Protein AF-0000000084383809 (afdb_homodimer)

pLDDT: mean 94.34, std 9.43, range [29.75, 98.94]

Sequence (1142 aa):
MSLTNEDWEEIRQDIPSVSDPFIAQYINGREALIAQEHKSRADASFRAAASPIARRAADIVARIRDEEKRTIWNAQAEEDLATSEGLAPFPGMMFTLAKQRLETTRLWRIVQKMPKGSLLHAHLDAMVDFDFLFDVLLNTPGMHFAADEPLSNEAAKSNSGVHFRFKKEENSQSSPWENSYVPGEFRLLAKTADEYPDGGRTGFLKWLKARCTITLTDSMEQHHGIDAVWRKFVSCFTVTSTIIHYEPIFRAFLKRLMASLLADGIYWIELRFTWPLNYCRDRQEEPEKDYNHMFQVMEEELALFKSDPANAAFWGFRTIWTTIRQLPTRDIIESMDNCITTKISWPHLIAGYDLVGQEDLGRPLRDLLPELFWFRKQCAQEGVNLPFFFHAGETLGDGDETDQNLFDAILLGTRRIGHGFSLYKHPLLIDMIKDKRILVESCPISNEVLRLCGSIMSHPLPALLSRGVPCALCNDDPAMLGQDTAGMSHDYWQALQGWENVGLLGLGSMAENSVRWSAFEDETPEQWTAGIKEASLGSGVKADRLKQWATEWEKFCLWIVEEFGEESGKAMSLTNEDWEEIRQDIPSVSDPFIAQYINGREALIAQEHKSRADASFRAAASPIARRAADIVARIRDEEKRTIWNAQAEEDLATSEGLAPFPGMMFTLAKQRLETTRLWRIVQKMPKGSLLHAHLDAMVDFDFLFDVLLNTPGMHFAADEPLSNEAAKSNSGVHFRFKKEENSQSSPWENSYVPGEFRLLAKTADEYPDGGRTGFLKWLKARCTITLTDSMEQHHGIDAVWRKFVSCFTVTSTIIHYEPIFRAFLKRLMASLLADGIYWIELRFTWPLNYCRDRQEEPEKDYNHMFQVMEEELALFKSDPANAAFWGFRTIWTTIRQLPTRDIIESMDNCITTKISWPHLIAGYDLVGQEDLGRPLRDLLPELFWFRKQCAQEGVNLPFFFHAGETLGDGDETDQNLFDAILLGTRRIGHGFSLYKHPLLIDMIKDKRILVESCPISNEVLRLCGSIMSHPLPALLSRGVPCALCNDDPAMLGQDTAGMSHDYWQALQGWENVGLLGLGSMAENSVRWSAFEDETPEQWTAGIKEASLGSGVKADRLKQWATEWEKFCLWIVEEFGEESGKA

Nearest PDB structures (foldseek):
  3lgg-assembly1_B  TM=9.044E-01  e=1.294E-34  Homo sapiens
  3ewd-assembly1_A  TM=8.077E-01  e=3.712E-15  Plasmodium vivax
  2pgr-assembly1_A  TM=7.894E-01  e=3.905E-15  Plasmodium vivax
  2amx-assembly1_B  TM=8.132E-01  e=9.670E-13  Plasmodium yoelii
  2amx-assembly1_A  TM=7.410E-01  e=3.700E-13  Plasmodium yoelii

Foldseek 3Di:
DDDDPVRCVVVVVVDDDCPDPVNVVVVVVVVVVVVVLQCQFQLNVLVVPDDPLLVLLLVLQLVQLVVCQVQQQDCVVVPVPCPPVVDGGHFFAACLVCVVSLCVGPLLVLQQLFQLEEFEFAALLQFAFVVVLVVLQLPDPQKWKFWQAQLQDDVCLQQTFMAIFGDPDFDWPDASNDRVTDHPGIGHPQVNQQVPPPPGVVVSSVSLLVQQACDPVNQVPLVVDLVVLLSSNVSNSSHSLRRCQELSSVLVSLLSRLVQAVSSNYQEYAYEYEDDGQHAYVPGGGRDDLCLVVVVSQVVSQVVQCVDPVSVSRLGYAYEYEYAQADDLVRLLVSLVSLLVVCVVPVQRYQAYEYDGDLVPGDAVVRCVVSLVVSVVVCVVSVHDHAYAYEAQLDPDQDDRRNCSLVVCVVSPHQEYEANQRVLNPPVSLVSCVVLVHEYEHAQLVSCSSNVDVGLQGGCVSSSSSNNHQYAYHNNRCNHSNVSHNYRSSVLSRCQNRPSSCTPSVSVSRSLSSLQSDRSHDDDSVRNSVSNVCQLVDDDPSVVSSVVSVVSNSVSSNCSCVVRVPVPVPD/DDDDPVRCVVVVVVDDDCPDPVNVVVVVVVVVVVVVLQCQFQLNVLVVPADPLLVLLLVLLLVQLVVCQVQQQDQVVPPDVCPPVNDGGHFQAACQVCVVSLCVGPLLVLQQLFQLEEFEFAALLQFAFVVVLVVLQLPDPQKWKFWQAQLQDDVCLQQTFMAIFGDPDFDWPDASNDRVTDHPGIGHPQVNQQVPPPPGVVVSSVSLLVQQACDPVNQVPLVVDLVVVLVSNVSNSSHSLRRCQELSSVLVSLLSLLVQAVSSNHQEYAYEYEDDGQHAYVPGGGRDDLCLVVVVSQVVSQVVQCVDPVSVSRLGYAYEYEYAQADDLVRLLVSLVSLLVVCVVPVQRYQAYEYDGDLVPGDAVVRCVVSLVVSVVVCVVSVHDHAYAYEAQLDPDQDDRRNCSLVVCVVSPHQEYEANQRVLNPPVSLVSCQVLVHEYEHAQLVSCSSNVDVGLQGGCVSSSSSNNHQYAYHNNRCNHSNVSHNYRSSVLSRCQNRPSSCTPSVSVSRSLSSLQSDRSHDDDSVRNSVSNVCALVDDDPSVVSSVVSVVSNSVSSNCSCVVRVPVPVPD

Organism: Colletotrichum higginsianum (strain IMI 349063) (NCBI:txid759273)

Radius of gyration: 31.91 Å; Cα contacts (8 Å, |Δi|>4): 2063; chains: 2; bounding box: 78×96×82 Å

Solvent-accessible surface area (backbone atoms only — not comparable to full-atom values): 58812 Å² total; per-residue (Å²): 74,85,70,48,73,68,56,42,59,59,48,58,70,64,42,55,52,76,82,35,64,70,49,41,51,48,52,51,52,50,52,50,51,54,54,56,44,47,63,44,23,46,37,34,67,52,56,73,65,49,48,72,56,46,50,50,22,32,52,50,51,51,51,50,51,55,51,41,50,66,57,65,31,28,52,82,56,22,74,70,51,24,67,78,79,66,50,57,54,42,82,52,47,38,59,86,78,35,47,76,61,50,68,71,37,69,62,36,58,51,40,38,64,33,62,42,32,24,39,72,41,34,35,57,87,26,26,60,29,56,69,61,51,50,52,52,51,68,68,39,85,48,35,20,34,26,31,66,47,42,36,58,45,68,68,36,62,72,65,53,57,49,43,43,42,59,42,94,67,65,74,42,92,48,55,56,61,32,78,79,20,61,58,64,38,32,29,49,31,65,59,54,30,52,61,31,87,70,64,20,47,64,31,35,52,52,52,51,48,54,52,39,30,61,43,69,68,64,61,62,48,61,83,58,44,46,68,53,48,48,53,54,52,54,49,12,50,58,42,43,53,34,56,49,35,31,39,69,49,33,53,54,47,51,54,52,42,54,51,46,26,41,67,36,24,30,29,33,38,37,34,30,45,69,53,84,68,68,36,16,52,77,97,37,73,63,50,51,59,72,53,60,65,59,52,48,50,52,53,50,52,51,52,56,53,50,66,37,73,90,35,59,75,48,73,51,64,31,26,28,46,25,36,54,42,64,54,56,69,68,60,50,50,38,51,50,51,42,47,53,55,43,33,72,78,40,57,83,45,44,54,23,35,32,45,41,74,64,45,82,83,27,55,34,56,77,77,41,42,36,62,52,52,36,49,52,51,51,30,58,75,69,70,51,82,65,50,40,45,30,56,22,15,68,49,60,45,70,61,41,69,42,33,43,20,42,59,45,40,59,74,72,55,34,56,31,32,34,39,35,57,33,44,70,42,35,63,58,57,50,53,49,31,51,74,68,63,34,36,30,38,30,29,62,59,50,40,28,68,53,55,69,25,74,21,60,35,55,46,57,61,61,29,35,30,36,67,33,38,52,42,21,70,24,39,41,36,21,28,26,67,65,66,59,34,54,40,45,41,68,47,52,38,44,47,44,72,43,30,68,69,41,36,57,56,33,49,48,35,20,18,51,40,25,42,56,70,52,70,92,60,94,62,54,75,66,52,46,53,47,48,50,73,40,30,61,76,45,88,48,72,61,10,52,50,44,49,55,47,52,53,47,44,52,51,44,24,49,47,44,39,69,74,57,47,73,68,66,78,79,112,74,83,69,48,72,68,58,41,58,59,50,57,71,64,42,54,52,77,82,36,65,72,50,42,50,48,52,52,51,50,52,50,49,55,54,56,45,48,64,44,23,45,37,33,66,52,56,72,64,50,49,72,56,45,49,51,23,32,52,50,51,51,50,50,51,55,50,42,49,66,57,65,32,29,50,82,63,27,70,68,59,23,65,81,79,65,51,56,55,40,83,51,47,40,59,86,77,35,48,74,62,50,69,71,37,70,61,36,58,51,41,39,64,34,60,43,31,26,41,72,41,35,34,56,87,26,25,59,30,56,71,61,51,52,53,51,52,68,68,41,85,49,37,20,33,26,29,66,45,42,35,57,45,70,67,37,63,73,67,52,57,49,44,41,43,58,41,96,66,66,74,41,92,50,54,54,60,32,77,78,20,62,58,65,38,32,29,48,32,66,58,54,30,52,61,30,87,68,64,20,47,64,31,35,50,54,52,49,50,54,53,39,31,59,43,70,69,65,59,63,47,60,82,61,44,46,68,52,48,48,53,53,52,54,50,15,50,58,41,43,54,34,54,50,34,30,41,70,50,34,55,55,47,52,54,52,43,55,51,47,26,42,68,35,25,31,30,33,37,35,34,30,46,69,53,84,65,69,35,16,52,76,96,37,74,63,50,52,58,72,51,57,66,60,54,48,52,50,54,50,52,52,51,55,51,49,67,37,73,89,34,60,76,47,74,51,63,30,26,30,47,25,37,54,42,64,54,56,69,69,60,50,50,37,51,49,50,42,48,54,55,43,32,71,76,39,55,82,45,43,54,23,36,33,46,41,72,63,47,82,85,27,54,34,53,76,76,40,44,37,63,52,53,36,49,53,51,50,30,58,74,70,71,51,83,65,50,38,44,29,56,22,15,68,45,60,47,71,61,41,69,41,33,43,19,44,58,45,40,59,74,71,55,33,54,31,30,35,40,35,57,32,44,69,43,33,63,58,57,50,53,49,32,52,75,69,64,33,36,30,40,31,29,63,58,50,40,26,69,52,55,69,27,73,20,63,35,54,46,57,62,60,30,36,29,35,67,33,38,50,40,22,70,24,40,42,36,23,28,26,67,63,66,60,34,56,42,47,40,68,44,52,37,43,47,44,71,46,30,68,68,40,36,58,58,34,50,49,35,20,19,50,40,25,42,56,71,52,69,89,61,93,61,55,75,66,52,47,54,48,47,50,72,40,31,63,75,44,88,50,70,60,11,53,51,44,49,53,48,52,52,46,44,52,52,44,24,48,48,46,39,70,73,57,49,73,66,65,79,77,112

InterPro domains:
  IPR001365 Adenosine deaminase domain [PF00962] (228-526)
  IPR006330 Adenosine/adenine deaminase [PTHR11409] (101-559)
  IPR032466 Metal-dependent hydrolase [SSF51556] (76-563)

Structure (mmCIF, N/CA/C/O backbone):
data_AF-0000000084383809-model_v1
#
loop_
_entity.id
_entity.type
_entity.pdbx_description
1 polymer 'adenosine deaminase'
#
loop_
_atom_site.group_PDB
_atom_site.id
_atom_site.type_symbol
_atom_site.label_atom_id
_atom_site.label_alt_id
_atom_site.label_comp_id
_atom_site.label_asym_id
_atom_site.label_entity_id
_atom_site.label_seq_id
_atom_site.pdbx_PDB_ins_code
_atom_site.Cartn_x
_atom_site.Cartn_y
_atom_site.Cartn_z
_atom_site.occupancy
_atom_site.B_iso_or_equiv
_atom_site.auth_seq_id
_atom_site.auth_comp_id
_atom_site.auth_asym_id
_atom_site.auth_atom_id
_atom_site.pdbx_PDB_model_num
ATOM 1 N N . MET A 1 1 ? 12.43 37.844 12.469 1 68.75 1 MET A N 1
ATOM 2 C CA . MET A 1 1 ? 13.305 38.844 11.906 1 68.75 1 MET A CA 1
ATOM 3 C C . MET A 1 1 ? 14.531 38.219 11.25 1 68.75 1 MET A C 1
ATOM 5 O O . MET A 1 1 ? 15.031 37.188 11.719 1 68.75 1 MET A O 1
ATOM 9 N N . SER A 1 2 ? 14.828 38.75 10.117 1 79 2 SER A N 1
ATOM 10 C CA . SER A 1 2 ? 16.016 38.25 9.438 1 79 2 SER A CA 1
ATOM 11 C C . SER A 1 2 ? 17.281 38.625 10.211 1 79 2 SER A C 1
ATOM 13 O O . SER A 1 2 ? 17.406 39.75 10.695 1 79 2 SER A O 1
ATOM 15 N N . LEU A 1 3 ? 18.047 37.656 10.414 1 83.69 3 LEU A N 1
ATOM 16 C CA . LEU A 1 3 ? 19.312 37.906 11.109 1 83.69 3 LEU A CA 1
ATOM 17 C C . LEU A 1 3 ? 20.25 38.75 10.25 1 83.69 3 LEU A C 1
ATOM 19 O O . LEU A 1 3 ? 20.344 38.562 9.039 1 83.69 3 LEU A O 1
ATOM 23 N N . THR A 1 4 ? 20.828 39.688 10.922 1 88.12 4 THR A N 1
ATOM 24 C CA . THR A 1 4 ? 21.906 40.406 10.227 1 88.12 4 THR A CA 1
ATOM 25 C C . THR A 1 4 ? 23.094 39.469 9.977 1 88.12 4 THR A C 1
ATOM 27 O O . THR A 1 4 ? 23.203 38.406 10.602 1 88.12 4 THR A O 1
ATOM 30 N N . ASN A 1 5 ? 23.891 39.844 9.047 1 90.88 5 ASN A N 1
ATOM 31 C CA . ASN A 1 5 ? 25.078 39.031 8.773 1 90.88 5 ASN A CA 1
ATOM 32 C C . ASN A 1 5 ? 25.984 38.938 10 1 90.88 5 ASN A C 1
ATOM 34 O O . ASN A 1 5 ? 26.609 37.906 10.227 1 90.88 5 ASN A O 1
ATOM 38 N N . GLU A 1 6 ? 26.016 40 10.758 1 90.69 6 GLU A N 1
ATOM 39 C CA . GLU A 1 6 ? 26.844 40 11.969 1 90.69 6 GLU A CA 1
ATOM 40 C C . GLU A 1 6 ? 26.266 39.062 13.016 1 90.69 6 GLU A C 1
ATOM 42 O O . GLU A 1 6 ? 27.016 38.281 13.625 1 90.69 6 GLU A O 1
ATOM 47 N N . ASP A 1 7 ? 25.031 39.125 13.234 1 91.38 7 ASP A N 1
ATOM 48 C CA . ASP A 1 7 ? 24.375 38.219 14.188 1 91.38 7 ASP A CA 1
ATOM 49 C C . ASP A 1 7 ? 24.5 36.75 13.758 1 91.38 7 ASP A C 1
ATOM 51 O O . ASP A 1 7 ? 24.703 35.875 14.602 1 91.38 7 ASP A O 1
ATOM 55 N N . TRP A 1 8 ? 24.406 36.531 12.469 1 92.94 8 TRP A N 1
ATOM 56 C CA . TRP A 1 8 ? 24.531 35.188 11.938 1 92.94 8 TRP A CA 1
ATOM 57 C C . TRP A 1 8 ? 25.922 34.625 12.195 1 92.94 8 TRP A C 1
ATOM 59 O O . TRP A 1 8 ? 26.047 33.438 12.57 1 92.94 8 TRP A O 1
ATOM 69 N N . GLU A 1 9 ? 26.875 35.438 11.938 1 93.31 9 GLU A N 1
ATOM 70 C CA . GLU A 1 9 ? 28.234 34.969 12.156 1 93.31 9 GLU A CA 1
ATOM 71 C C . GLU A 1 9 ? 28.453 34.562 13.617 1 93.31 9 GLU A C 1
ATOM 73 O O . GLU A 1 9 ? 29.188 33.625 13.906 1 93.31 9 GLU A O 1
ATOM 78 N N . GLU A 1 10 ? 27.844 35.281 14.492 1 92.62 10 GLU A N 1
ATOM 79 C CA . GLU A 1 10 ? 27.938 34.969 15.914 1 92.62 10 GLU A CA 1
ATOM 80 C C . GLU A 1 10 ? 27.219 33.656 16.219 1 92.62 10 GLU A C 1
ATOM 82 O O . GLU A 1 10 ? 27.75 32.781 16.938 1 92.62 10 GLU A O 1
ATOM 87 N N . ILE A 1 11 ? 26.062 33.5 15.703 1 93.5 11 ILE A N 1
ATOM 88 C CA . ILE A 1 11 ? 25.234 32.344 15.969 1 93.5 11 ILE A CA 1
ATOM 89 C C . ILE A 1 11 ? 25.859 31.109 15.328 1 93.5 11 ILE A C 1
ATOM 91 O O . ILE A 1 11 ? 25.828 30.016 15.898 1 93.5 11 ILE A O 1
ATOM 95 N N . ARG A 1 12 ? 26.375 31.266 14.156 1 94.19 12 ARG A N 1
ATOM 96 C CA . ARG A 1 12 ? 26.953 30.172 13.398 1 94.19 12 ARG A CA 1
ATOM 97 C C . ARG A 1 12 ? 28.031 29.469 14.203 1 94.19 12 ARG A C 1
ATOM 99 O O . ARG A 1 12 ? 28.188 28.234 14.102 1 94.19 12 ARG A O 1
ATOM 106 N N . GLN A 1 13 ? 28.672 30.25 15.031 1 93 13 GLN A N 1
ATOM 107 C CA . GLN A 1 13 ? 29.766 29.688 15.836 1 93 13 GLN A CA 1
ATOM 108 C C . GLN A 1 13 ? 29.219 28.828 16.969 1 93 13 GLN A C 1
ATOM 110 O O . GLN A 1 13 ? 29.922 27.953 17.484 1 93 13 GLN A O 1
ATOM 115 N N . ASP A 1 14 ? 28 29.078 17.297 1 93.81 14 ASP A N 1
ATOM 116 C CA . ASP A 1 14 ? 27.391 28.359 18.422 1 93.81 14 ASP A CA 1
ATOM 117 C C . ASP A 1 14 ? 26.672 27.094 17.938 1 93.81 14 ASP A C 1
ATOM 119 O O . ASP A 1 14 ? 26.219 26.281 18.734 1 93.81 14 ASP A O 1
ATOM 123 N N . ILE A 1 15 ? 26.547 26.859 16.703 1 95.88 15 ILE A N 1
ATOM 124 C CA . ILE A 1 15 ? 25.922 25.672 16.141 1 95.88 15 ILE A CA 1
ATOM 125 C C . ILE A 1 15 ? 26.891 24.5 16.234 1 95.88 15 ILE A C 1
ATOM 127 O O . ILE A 1 15 ? 28.016 24.578 15.742 1 95.88 15 ILE A O 1
ATOM 131 N N . PRO A 1 16 ? 26.453 23.469 16.844 1 95.44 16 PRO A N 1
ATOM 132 C CA . PRO A 1 16 ? 27.359 22.344 17 1 95.44 16 PRO A CA 1
ATOM 133 C C . PRO A 1 16 ? 27.797 21.75 15.656 1 95.44 16 PRO A C 1
ATOM 135 O O . PRO A 1 16 ? 27.062 21.859 14.664 1 95.44 16 PRO A O 1
ATOM 138 N N . SER A 1 17 ? 28.953 21.172 15.688 1 92.25 17 SER A N 1
ATOM 139 C CA . SER A 1 17 ? 29.469 20.438 14.539 1 92.25 17 SER A CA 1
ATOM 140 C C . SER A 1 17 ? 29.141 18.953 14.656 1 92.25 17 SER A C 1
ATOM 142 O O . SER A 1 17 ? 29 18.422 15.766 1 92.25 17 SER A O 1
ATOM 144 N N . VAL A 1 18 ? 29.109 18.281 13.539 1 89.88 18 VAL A N 1
ATOM 145 C CA . VAL A 1 18 ? 28.828 16.859 13.508 1 89.88 18 VAL A CA 1
ATOM 146 C C . VAL A 1 18 ? 29.938 16.078 14.211 1 89.88 18 VAL A C 1
ATOM 148 O O . VAL A 1 18 ? 29.734 14.969 14.695 1 89.88 18 VAL A O 1
ATOM 151 N N . SER A 1 19 ? 31.109 16.734 14.336 1 91.25 19 SER A N 1
ATOM 152 C CA . SER A 1 19 ? 32.281 16.078 14.945 1 91.25 19 SER A CA 1
ATOM 153 C C . SER A 1 19 ? 32.25 16.266 16.453 1 91.25 19 SER A C 1
ATOM 155 O O . SER A 1 19 ? 33.062 15.641 17.172 1 91.25 19 SER A O 1
ATOM 157 N N . ASP A 1 20 ? 31.297 17.078 16.922 1 95 20 ASP A N 1
ATOM 158 C CA . ASP A 1 20 ? 31.219 17.234 18.359 1 95 20 ASP A CA 1
ATOM 159 C C . ASP A 1 20 ? 30.891 15.922 19.062 1 95 20 ASP A C 1
ATOM 161 O O . ASP A 1 20 ? 30.078 15.141 18.562 1 95 20 ASP A O 1
ATOM 165 N N . PRO A 1 21 ? 31.438 15.688 20.219 1 94.38 21 PRO A N 1
ATOM 166 C CA . PRO A 1 21 ? 31.328 14.391 20.906 1 94.38 21 PRO A CA 1
ATOM 167 C C . PRO A 1 21 ? 29.875 14.008 21.188 1 94.38 21 PRO A C 1
ATOM 169 O O . PRO A 1 21 ? 29.5 12.844 21.062 1 94.38 21 PRO A O 1
ATOM 172 N N . PHE A 1 22 ? 29.156 14.906 21.688 1 94.06 22 PHE A N 1
ATOM 173 C CA . PHE A 1 22 ? 27.797 14.555 22.031 1 94.06 22 PHE A CA 1
ATOM 174 C C . PHE A 1 22 ? 26.984 14.195 20.781 1 94.06 22 PHE A C 1
ATOM 176 O O . PHE A 1 22 ? 26.094 13.359 20.844 1 94.06 22 PHE A O 1
ATOM 183 N N . ILE A 1 23 ? 27.203 14.797 19.688 1 95.88 23 ILE A N 1
ATOM 184 C CA . ILE A 1 23 ? 26.547 14.43 18.438 1 95.88 23 ILE A CA 1
ATOM 185 C C . ILE A 1 23 ? 27.062 13.07 17.969 1 95.88 23 ILE A C 1
ATOM 187 O O . ILE A 1 23 ? 26.281 12.242 17.484 1 95.88 23 ILE A O 1
ATOM 191 N N . ALA A 1 24 ? 28.312 12.898 18.062 1 95.38 24 ALA A N 1
ATOM 192 C CA . ALA A 1 24 ? 28.906 11.602 17.734 1 95.38 24 ALA A CA 1
ATOM 193 C C . ALA A 1 24 ? 28.266 10.492 18.562 1 95.38 24 ALA A C 1
ATOM 195 O O . ALA A 1 24 ? 28.016 9.398 18.062 1 95.38 24 ALA A O 1
ATOM 196 N N . GLN A 1 25 ? 28.125 10.766 19.859 1 96.5 25 GLN A N 1
ATOM 197 C CA . GLN A 1 25 ? 27.484 9.812 20.75 1 96.5 25 GLN A CA 1
ATOM 198 C C . GLN A 1 25 ? 26.047 9.516 20.297 1 96.5 25 GLN A C 1
ATOM 200 O O . GLN A 1 25 ? 25.609 8.367 20.328 1 96.5 25 GLN A O 1
ATOM 205 N N . TYR A 1 26 ? 25.344 10.555 19.938 1 97.25 26 TYR A N 1
ATOM 206 C CA . TYR A 1 26 ? 24 10.383 19.391 1 97.25 26 TYR A CA 1
ATOM 207 C C . TYR A 1 26 ? 24.016 9.469 18.172 1 97.25 26 TYR A C 1
ATOM 209 O O . TYR A 1 26 ? 23.219 8.539 18.078 1 97.25 26 TYR A O 1
ATOM 217 N N . ILE A 1 27 ? 24.875 9.703 17.25 1 97.12 27 ILE A N 1
ATOM 218 C CA . ILE A 1 27 ? 24.969 8.961 16 1 97.12 27 ILE A CA 1
ATOM 219 C C . ILE A 1 27 ? 25.297 7.5 16.281 1 97.12 27 ILE A C 1
ATOM 221 O O . ILE A 1 27 ? 24.719 6.594 15.68 1 97.12 27 ILE A O 1
ATOM 225 N N . ASN A 1 28 ? 26.219 7.281 17.203 1 96.88 28 ASN A N 1
ATOM 226 C CA . ASN A 1 28 ? 26.562 5.918 17.594 1 96.88 28 ASN A CA 1
ATOM 227 C C . ASN A 1 28 ? 25.375 5.18 18.188 1 96.88 28 ASN A C 1
ATOM 229 O O . ASN A 1 28 ? 25.156 4.004 17.906 1 96.88 28 ASN A O 1
ATOM 233 N N . GLY A 1 29 ? 24.688 5.859 19.109 1 97.44 29 GLY A N 1
ATOM 234 C CA . GLY A 1 29 ? 23.5 5.27 19.688 1 97.44 29 GLY A CA 1
ATOM 235 C C . GLY A 1 29 ? 22.422 4.961 18.656 1 97.44 29 GLY A C 1
ATOM 236 O O . GLY A 1 29 ? 21.766 3.922 18.734 1 97.44 29 GLY A O 1
ATOM 237 N N . ARG A 1 30 ? 22.25 5.879 17.766 1 97.69 30 ARG A N 1
ATOM 238 C CA . ARG A 1 30 ? 21.328 5.719 16.656 1 97.69 30 ARG A CA 1
ATOM 239 C C . ARG A 1 30 ? 21.672 4.492 15.82 1 97.69 30 ARG A C 1
ATOM 241 O O . ARG A 1 30 ? 20.797 3.686 15.492 1 97.69 30 ARG A O 1
ATOM 248 N N . GLU A 1 31 ? 22.875 4.352 15.414 1 97.69 31 GLU A N 1
ATOM 249 C CA . GLU A 1 31 ? 23.328 3.215 14.617 1 97.69 31 GLU A CA 1
ATOM 250 C C . GLU A 1 31 ? 23.172 1.903 15.383 1 97.69 31 GLU A C 1
ATOM 252 O O . GLU A 1 31 ? 22.828 0.877 14.789 1 97.69 31 GLU A O 1
ATOM 257 N N . ALA A 1 32 ? 23.438 1.934 16.641 1 98.25 32 ALA A N 1
ATOM 258 C CA . ALA A 1 32 ? 23.25 0.748 17.469 1 98.25 32 ALA A CA 1
ATOM 259 C C . ALA A 1 32 ? 21.797 0.325 17.516 1 98.25 32 ALA A C 1
ATOM 261 O O . ALA A 1 32 ? 21.484 -0.869 17.531 1 98.25 32 ALA A O 1
ATOM 262 N N . LEU A 1 33 ? 20.922 1.256 17.594 1 98.38 33 LEU A N 1
ATOM 263 C CA . LEU A 1 33 ? 19.5 0.977 17.609 1 98.38 33 LEU A CA 1
ATOM 264 C C . LEU A 1 33 ? 19.047 0.348 16.297 1 98.38 33 LEU A C 1
ATOM 266 O O . LEU A 1 33 ? 18.25 -0.596 16.297 1 98.38 33 LEU A O 1
ATOM 270 N N . ILE A 1 34 ? 19.484 0.901 15.219 1 98.12 34 ILE A N 1
ATOM 271 C CA . ILE A 1 34 ? 19.172 0.359 13.898 1 98.12 34 ILE A CA 1
ATOM 272 C C . ILE A 1 34 ? 19.672 -1.078 13.805 1 98.12 34 ILE A C 1
ATOM 274 O O . ILE A 1 34 ? 18.953 -1.965 13.336 1 98.12 34 ILE A O 1
ATOM 278 N N . ALA A 1 35 ? 20.906 -1.271 14.242 1 97.56 35 ALA A N 1
ATOM 279 C CA . ALA A 1 35 ? 21.484 -2.609 14.227 1 97.56 35 ALA A CA 1
ATOM 280 C C . ALA A 1 35 ? 20.672 -3.572 15.086 1 97.56 35 ALA A C 1
ATOM 282 O O . ALA A 1 35 ? 20.516 -4.742 14.727 1 97.56 35 ALA A O 1
ATOM 283 N N . GLN A 1 36 ? 20.25 -3.084 16.203 1 98.25 36 GLN A N 1
ATOM 284 C CA . GLN A 1 36 ? 19.438 -3.904 17.094 1 98.25 36 GLN A CA 1
ATOM 285 C C . GLN A 1 36 ? 18.156 -4.344 16.391 1 98.25 36 GLN A C 1
ATOM 287 O O . GLN A 1 36 ? 17.75 -5.504 16.5 1 98.25 36 GLN A O 1
ATOM 292 N N . GLU A 1 37 ? 17.484 -3.463 15.711 1 97.75 37 GLU A N 1
ATOM 293 C CA . GLU A 1 37 ? 16.266 -3.818 14.992 1 97.75 37 GLU A CA 1
ATOM 294 C C . GLU A 1 37 ? 16.531 -4.887 13.938 1 97.75 37 GLU A C 1
ATOM 296 O O . GLU A 1 37 ? 15.719 -5.793 13.742 1 97.75 37 GLU A O 1
ATOM 301 N N . HIS A 1 38 ? 17.656 -4.793 13.266 1 97.5 38 HIS A N 1
ATOM 302 C CA . HIS A 1 38 ? 17.984 -5.695 12.164 1 97.5 38 HIS A CA 1
ATOM 303 C C . HIS A 1 38 ? 18.188 -7.121 12.664 1 97.5 38 HIS A C 1
ATOM 305 O O . HIS A 1 38 ? 18.125 -8.07 11.883 1 97.5 38 HIS A O 1
ATOM 311 N N . LYS A 1 39 ? 18.391 -7.344 13.945 1 97.75 39 LYS A N 1
ATOM 312 C CA . LYS A 1 39 ? 18.609 -8.672 14.5 1 97.75 39 LYS A CA 1
ATOM 313 C C . LYS A 1 39 ? 17.344 -9.523 14.398 1 97.75 39 LYS A C 1
ATOM 315 O O . LYS A 1 39 ? 17.422 -10.758 14.438 1 97.75 39 LYS A O 1
ATOM 320 N N . SER A 1 40 ? 16.219 -8.906 14.25 1 97 40 SER A N 1
ATOM 321 C CA . SER A 1 40 ? 14.969 -9.641 14.219 1 97 40 SER A CA 1
ATOM 322 C C . SER A 1 40 ? 14.562 -9.992 12.789 1 97 40 SER A C 1
ATOM 324 O O . SER A 1 40 ? 13.578 -10.703 12.578 1 97 40 SER A O 1
ATOM 326 N N . ARG A 1 41 ? 15.289 -9.531 11.828 1 98.25 41 ARG A N 1
ATOM 327 C CA . ARG A 1 41 ? 14.93 -9.742 10.43 1 98.25 41 ARG A CA 1
ATOM 328 C C . ARG A 1 41 ? 15.023 -11.219 10.062 1 98.25 41 ARG A C 1
ATOM 330 O O . ARG A 1 41 ? 15.836 -11.961 10.633 1 98.25 41 ARG A O 1
ATOM 337 N N . ALA A 1 42 ? 14.258 -11.594 9.031 1 98.31 42 ALA A N 1
ATOM 338 C CA . ALA A 1 42 ? 14.227 -12.969 8.547 1 98.31 42 ALA A CA 1
ATOM 339 C C . ALA A 1 42 ? 15.586 -13.383 7.973 1 98.31 42 ALA A C 1
ATOM 341 O O . ALA A 1 42 ? 15.945 -14.562 7.996 1 98.31 42 ALA A O 1
ATOM 342 N N . ASP A 1 43 ? 16.375 -12.438 7.473 1 98.31 43 ASP A N 1
ATOM 343 C CA . ASP A 1 43 ? 17.641 -12.75 6.809 1 98.31 43 ASP A CA 1
ATOM 344 C C . ASP A 1 43 ? 18.812 -12.508 7.746 1 98.31 43 ASP A C 1
ATOM 346 O O . ASP A 1 43 ? 19.969 -12.469 7.301 1 98.31 43 ASP A O 1
ATOM 350 N N . ALA A 1 44 ? 18.562 -12.227 9.023 1 98.19 44 ALA A N 1
ATOM 351 C CA . ALA A 1 44 ? 19.609 -11.891 9.977 1 98.19 44 ALA A CA 1
ATOM 352 C C . ALA A 1 44 ? 20.656 -13.008 10.062 1 98.19 44 ALA A C 1
ATOM 354 O O . ALA A 1 44 ? 21.859 -12.75 10.008 1 98.19 44 ALA A O 1
ATOM 355 N N . SER A 1 45 ? 20.234 -14.266 10.227 1 97.5 45 SER A N 1
ATOM 356 C CA . SER A 1 45 ? 21.141 -15.398 10.352 1 97.5 45 SER A CA 1
ATOM 357 C C . SER A 1 45 ? 21.938 -15.617 9.062 1 97.5 45 SER A C 1
ATOM 359 O O . SER A 1 45 ? 23.109 -15.953 9.109 1 97.5 45 SER A O 1
ATOM 361 N N . PHE A 1 46 ? 21.234 -15.492 7.953 1 98.38 46 PHE A N 1
ATOM 362 C CA . PHE A 1 46 ? 21.891 -15.633 6.664 1 98.38 46 PHE A CA 1
ATOM 363 C C . PHE A 1 46 ? 23 -14.586 6.504 1 98.38 46 PHE A C 1
ATOM 365 O O . PHE A 1 46 ? 24.094 -14.906 6.039 1 98.38 46 PHE A O 1
ATOM 372 N N . ARG A 1 47 ? 22.734 -13.367 6.859 1 98.06 47 ARG A N 1
ATOM 373 C CA . ARG A 1 47 ? 23.703 -12.281 6.793 1 98.06 47 ARG A CA 1
ATOM 374 C C . ARG A 1 47 ? 24.891 -12.539 7.719 1 98.06 47 ARG A C 1
ATOM 376 O O . ARG A 1 47 ? 26.031 -12.281 7.352 1 98.06 47 ARG A O 1
ATOM 383 N N . ALA A 1 48 ? 24.578 -13.016 8.898 1 97.69 48 ALA A N 1
ATOM 384 C CA . ALA A 1 48 ? 25.641 -13.281 9.875 1 97.69 48 ALA A CA 1
ATOM 385 C C . ALA A 1 48 ? 26.578 -14.383 9.383 1 97.69 48 ALA A C 1
ATOM 387 O O . ALA A 1 48 ? 27.781 -14.352 9.664 1 97.69 48 ALA A O 1
ATOM 388 N N . ALA A 1 49 ? 26.031 -15.305 8.617 1 97.44 49 ALA A N 1
ATOM 389 C CA . ALA A 1 49 ? 26.797 -16.469 8.164 1 97.44 49 ALA A CA 1
ATOM 390 C C . ALA A 1 49 ? 27.438 -16.219 6.812 1 97.44 49 ALA A C 1
ATOM 392 O O . ALA A 1 49 ? 28.172 -17.062 6.293 1 97.44 49 ALA A O 1
ATOM 393 N N . ALA A 1 50 ? 27.219 -15.07 6.211 1 98.31 50 ALA A N 1
ATOM 394 C CA . ALA A 1 50 ? 27.719 -14.789 4.871 1 98.31 50 ALA A CA 1
ATOM 395 C C . ALA A 1 50 ? 29.234 -14.852 4.82 1 98.31 50 ALA A C 1
ATOM 397 O O . ALA A 1 50 ? 29.922 -14.375 5.738 1 98.31 50 ALA A O 1
ATOM 398 N N . SER A 1 51 ? 29.844 -15.5 3.797 1 98.44 51 SER A N 1
ATOM 399 C CA . SER A 1 51 ? 31.281 -15.555 3.596 1 98.44 51 SER A CA 1
ATOM 400 C C . SER A 1 51 ? 31.859 -14.18 3.262 1 98.44 51 SER A C 1
ATOM 402 O O . SER A 1 51 ? 31.109 -13.266 2.891 1 98.44 51 SER A O 1
ATOM 404 N N . PRO A 1 52 ? 33.156 -14.016 3.404 1 98.19 52 PRO A N 1
ATOM 405 C CA . PRO A 1 52 ? 33.75 -12.742 3.01 1 98.19 52 PRO A CA 1
ATOM 406 C C . PRO A 1 52 ? 33.5 -12.383 1.552 1 98.19 52 PRO A C 1
ATOM 408 O O . PRO A 1 52 ? 33.25 -11.211 1.231 1 98.19 52 PRO A O 1
ATOM 411 N N . ILE A 1 53 ? 33.5 -13.375 0.687 1 98.25 53 ILE A N 1
ATOM 412 C CA . ILE A 1 53 ? 33.25 -13.133 -0.729 1 98.25 53 ILE A CA 1
ATOM 413 C C . ILE A 1 53 ? 31.812 -12.664 -0.925 1 98.25 53 ILE A C 1
ATOM 415 O O . ILE A 1 53 ? 31.547 -11.773 -1.733 1 98.25 53 ILE A O 1
ATOM 419 N N . ALA A 1 54 ? 30.859 -13.305 -0.23 1 98.69 54 ALA A N 1
ATOM 420 C CA . ALA A 1 54 ? 29.453 -12.914 -0.319 1 98.69 54 ALA A CA 1
ATOM 421 C C . ALA A 1 54 ? 29.25 -11.484 0.177 1 98.69 54 ALA A C 1
ATOM 423 O O . ALA A 1 54 ? 28.469 -10.727 -0.394 1 98.69 54 ALA A O 1
ATOM 424 N N . ARG A 1 55 ? 29.953 -11.109 1.229 1 98.44 55 ARG A N 1
ATOM 425 C CA . ARG A 1 55 ? 29.859 -9.758 1.768 1 98.44 55 ARG A CA 1
ATOM 426 C C . ARG A 1 55 ? 30.391 -8.734 0.775 1 98.44 55 ARG A C 1
ATOM 428 O O . ARG A 1 55 ? 29.812 -7.668 0.595 1 98.44 55 ARG A O 1
ATOM 435 N N . ARG A 1 56 ? 31.516 -9.086 0.201 1 98.31 56 ARG A N 1
ATOM 436 C CA . ARG A 1 56 ? 32.094 -8.203 -0.809 1 98.31 56 ARG A CA 1
ATOM 437 C C . ARG A 1 56 ? 31.141 -8.047 -1.998 1 98.31 56 ARG A C 1
ATOM 439 O O . ARG A 1 56 ? 30.969 -6.941 -2.52 1 98.31 56 ARG A O 1
ATOM 446 N N . ALA A 1 57 ? 30.609 -9.148 -2.43 1 98.81 57 ALA A N 1
ATOM 447 C CA . ALA A 1 57 ? 29.625 -9.102 -3.52 1 98.81 57 ALA A CA 1
ATOM 448 C C . ALA A 1 57 ? 28.453 -8.195 -3.166 1 98.81 57 ALA A C 1
ATOM 450 O O . ALA A 1 57 ? 28 -7.414 -4 1 98.81 57 ALA A O 1
ATOM 451 N N . ALA A 1 58 ? 27.953 -8.336 -1.948 1 98.62 58 ALA A N 1
ATOM 452 C CA . ALA A 1 58 ? 26.828 -7.527 -1.488 1 98.62 58 ALA A CA 1
ATOM 453 C C . ALA A 1 58 ? 27.172 -6.039 -1.521 1 98.62 58 ALA A C 1
ATOM 455 O O . ALA A 1 58 ? 26.344 -5.211 -1.895 1 98.62 58 ALA A O 1
ATOM 456 N N . ASP A 1 59 ? 28.359 -5.719 -1.111 1 98.12 59 ASP A N 1
ATOM 457 C CA . ASP A 1 59 ? 28.812 -4.332 -1.135 1 98.12 59 ASP A CA 1
ATOM 458 C C . ASP A 1 59 ? 28.844 -3.791 -2.562 1 98.12 59 ASP A C 1
ATOM 460 O O . ASP A 1 59 ? 28.469 -2.645 -2.807 1 98.12 59 ASP A O 1
ATOM 464 N N . ILE A 1 60 ? 29.375 -4.605 -3.428 1 98.44 60 ILE A N 1
ATOM 465 C CA . ILE A 1 60 ? 29.469 -4.23 -4.836 1 98.44 60 ILE A CA 1
ATOM 466 C C . ILE A 1 60 ? 28.062 -3.982 -5.395 1 98.44 60 ILE A C 1
ATOM 468 O O . ILE A 1 60 ? 27.828 -2.98 -6.07 1 98.44 60 ILE A O 1
ATOM 472 N N . VAL A 1 61 ? 27.156 -4.879 -5.117 1 98.56 61 VAL A N 1
ATOM 473 C CA . VAL A 1 61 ? 25.797 -4.777 -5.617 1 98.56 61 VAL A CA 1
ATOM 474 C C . VAL A 1 61 ? 25.125 -3.525 -5.047 1 98.56 61 VAL A C 1
ATOM 476 O O . VAL A 1 61 ? 24.391 -2.828 -5.758 1 98.56 61 VAL A O 1
ATOM 479 N N . ALA A 1 62 ? 25.344 -3.236 -3.795 1 97.44 62 ALA A N 1
ATOM 480 C CA . ALA A 1 62 ? 24.797 -2.029 -3.178 1 97.44 62 ALA A CA 1
ATOM 481 C C . ALA A 1 62 ? 25.312 -0.775 -3.879 1 97.44 62 ALA A C 1
ATOM 483 O O . ALA A 1 62 ? 24.562 0.175 -4.098 1 97.44 62 ALA A O 1
ATOM 484 N N . ARG A 1 63 ? 26.578 -0.789 -4.172 1 96.88 63 ARG A N 1
ATOM 485 C CA . ARG A 1 63 ? 27.172 0.341 -4.879 1 96.88 63 ARG A CA 1
ATOM 486 C C . ARG A 1 63 ? 26.547 0.511 -6.262 1 96.88 63 ARG A C 1
ATOM 488 O O . ARG A 1 63 ? 26.25 1.631 -6.68 1 96.88 63 ARG A O 1
ATOM 495 N N . ILE A 1 64 ? 26.422 -0.578 -6.949 1 97.31 64 ILE A N 1
ATOM 496 C CA . ILE A 1 64 ? 25.812 -0.547 -8.281 1 97.31 64 ILE A CA 1
ATOM 497 C C . ILE A 1 64 ? 24.391 -0.01 -8.188 1 97.31 64 ILE A C 1
ATOM 499 O O . ILE A 1 64 ? 23.969 0.809 -9.008 1 97.31 64 ILE A O 1
ATOM 503 N N . ARG A 1 65 ? 23.641 -0.519 -7.238 1 95.81 65 ARG A N 1
ATOM 504 C CA . ARG A 1 65 ? 22.266 -0.063 -7.043 1 95.81 65 ARG A CA 1
ATOM 505 C C . ARG A 1 65 ? 22.219 1.449 -6.852 1 95.81 65 ARG A C 1
ATOM 507 O O . ARG A 1 65 ? 21.391 2.131 -7.465 1 95.81 65 ARG A O 1
ATOM 514 N N . ASP A 1 66 ? 23.094 1.966 -5.992 1 93.81 66 ASP A N 1
ATOM 515 C CA . ASP A 1 66 ? 23.141 3.4 -5.723 1 93.81 66 ASP A CA 1
ATOM 516 C C . ASP A 1 66 ? 23.5 4.188 -6.984 1 93.81 66 ASP A C 1
ATOM 518 O O . ASP A 1 66 ? 22.922 5.246 -7.242 1 93.81 66 ASP A O 1
ATOM 522 N N . GLU A 1 67 ? 24.422 3.68 -7.68 1 94.12 67 GLU A N 1
ATOM 523 C CA . GLU A 1 67 ? 24.844 4.324 -8.922 1 94.12 67 GLU A CA 1
ATOM 524 C C . GLU A 1 67 ? 23.703 4.355 -9.93 1 94.12 67 GLU A C 1
ATOM 526 O O . GLU A 1 67 ? 23.453 5.379 -10.578 1 94.12 67 GLU A O 1
ATOM 531 N N . GLU A 1 68 ? 23.031 3.258 -10.078 1 93.75 68 GLU A N 1
ATOM 532 C CA . GLU A 1 68 ? 21.938 3.174 -11.039 1 93.75 68 GLU A CA 1
ATOM 533 C C . GLU A 1 68 ? 20.781 4.062 -10.633 1 93.75 68 GLU A C 1
ATOM 535 O O . GLU A 1 68 ? 20.094 4.625 -11.492 1 93.75 68 GLU A O 1
ATOM 540 N N . LYS A 1 69 ? 20.531 4.172 -9.367 1 90.25 69 LYS A N 1
ATOM 541 C CA . LYS A 1 69 ? 19.516 5.09 -8.883 1 90.25 69 LYS A CA 1
ATOM 542 C C . LYS A 1 69 ? 19.797 6.52 -9.336 1 90.25 69 LYS A C 1
ATOM 544 O O . LYS A 1 69 ? 18.875 7.254 -9.703 1 90.25 69 LYS A O 1
ATOM 549 N N . ARG A 1 70 ? 21 6.906 -9.359 1 88.5 70 ARG A N 1
ATOM 550 C CA . ARG A 1 70 ? 21.406 8.273 -9.664 1 88.5 70 ARG A CA 1
ATOM 551 C C . ARG A 1 70 ? 21.469 8.5 -11.164 1 88.5 70 ARG A C 1
ATOM 553 O O . ARG A 1 70 ? 21.25 9.617 -11.641 1 88.5 70 ARG A O 1
ATOM 560 N N . THR A 1 71 ? 21.688 7.43 -11.922 1 89.81 71 THR A N 1
ATOM 561 C CA . THR A 1 71 ? 22.031 7.641 -13.328 1 89.81 71 THR A CA 1
ATOM 562 C C . THR A 1 71 ? 20.891 7.168 -14.234 1 89.81 71 THR A C 1
ATOM 564 O O . THR A 1 71 ? 20.672 7.734 -15.305 1 89.81 71 THR A O 1
ATOM 567 N N . ILE A 1 72 ? 20.203 6.133 -13.844 1 89.31 72 ILE A N 1
ATOM 568 C CA . ILE A 1 72 ? 19.219 5.512 -14.734 1 89.31 72 ILE A CA 1
ATOM 569 C C . ILE A 1 72 ? 17.812 5.98 -14.359 1 89.31 72 ILE A C 1
ATOM 571 O O . ILE A 1 72 ? 16.984 6.219 -15.227 1 89.31 72 ILE A O 1
ATOM 575 N N . TRP A 1 73 ? 17.562 6.141 -13.156 1 86 73 TRP A N 1
ATOM 576 C CA . TRP A 1 73 ? 16.219 6.422 -12.68 1 86 73 TRP A CA 1
ATOM 577 C C . TRP A 1 73 ? 16.062 7.891 -12.297 1 86 73 TRP A C 1
ATOM 579 O O . TRP A 1 73 ? 15.531 8.211 -11.227 1 86 73 TRP A O 1
ATOM 589 N N . ASN A 1 74 ? 16.703 8.867 -12.859 1 74.12 74 ASN A N 1
ATOM 590 C CA . ASN A 1 74 ? 16.609 10.297 -12.609 1 74.12 74 ASN A CA 1
ATOM 591 C C . ASN A 1 74 ? 16.156 11.062 -13.852 1 74.12 74 ASN A C 1
ATOM 593 O O . ASN A 1 74 ? 16.25 10.547 -14.969 1 74.12 74 ASN A O 1
ATOM 597 N N . ALA A 1 75 ? 15.281 12.102 -13.602 1 60.72 75 ALA A N 1
ATOM 598 C CA . ALA A 1 75 ? 14.664 12.945 -14.617 1 60.72 75 ALA A CA 1
ATOM 599 C C . ALA A 1 75 ? 15.688 13.398 -15.656 1 60.72 75 ALA A C 1
ATOM 601 O O . ALA A 1 75 ? 15.367 13.516 -16.844 1 60.72 75 ALA A O 1
ATOM 602 N N . GLN A 1 76 ? 16.844 13.805 -15.242 1 53.06 76 GLN A N 1
ATOM 603 C CA . GLN A 1 76 ? 17.797 14.32 -16.203 1 53.06 76 GLN A CA 1
ATOM 604 C C . GLN A 1 76 ? 18.141 13.281 -17.281 1 53.06 76 GLN A C 1
ATOM 606 O O . GLN A 1 76 ? 18.547 13.633 -18.391 1 53.06 76 GLN A O 1
ATOM 611 N N . ALA A 1 77 ? 17.953 12.031 -16.828 1 47.47 77 ALA A N 1
ATOM 612 C CA . ALA A 1 77 ? 18.109 11.016 -17.859 1 47.47 77 ALA A CA 1
ATOM 613 C C . ALA A 1 77 ? 17.031 11.148 -18.922 1 47.47 77 ALA A C 1
ATOM 615 O O . ALA A 1 77 ? 17 10.367 -19.891 1 47.47 77 ALA A O 1
ATOM 616 N N . GLU A 1 78 ? 16.109 12.109 -18.641 1 45 78 GLU A N 1
ATOM 617 C CA . GLU A 1 78 ? 14.859 12.531 -19.281 1 45 78 GLU A CA 1
ATOM 618 C C . GLU A 1 78 ? 15.109 12.953 -20.719 1 45 78 GLU A C 1
ATOM 620 O O . GLU A 1 78 ? 14.164 13.148 -21.484 1 45 78 GLU A O 1
ATOM 625 N N . GLU A 1 79 ? 16.219 13.422 -20.969 1 42.41 79 GLU A N 1
ATOM 626 C CA . GLU A 1 79 ? 16.078 13.969 -22.312 1 42.41 79 GLU A CA 1
ATOM 627 C C . GLU A 1 79 ? 15.398 12.969 -23.25 1 42.41 79 GLU A C 1
ATOM 629 O O . GLU A 1 79 ? 14.617 13.359 -24.125 1 42.41 79 GLU A O 1
ATOM 634 N N . ASP A 1 80 ? 15.695 11.805 -23.109 1 40.66 80 ASP A N 1
ATOM 635 C CA . ASP A 1 80 ? 15.289 10.891 -24.188 1 40.66 80 ASP A CA 1
ATOM 636 C C . ASP A 1 80 ? 13.906 10.297 -23.906 1 40.66 80 ASP A C 1
ATOM 638 O O . ASP A 1 80 ? 13.117 10.086 -24.828 1 40.66 80 ASP A O 1
ATOM 642 N N . LEU A 1 81 ? 13.57 9.852 -22.641 1 40.06 81 LEU A N 1
ATOM 643 C CA . LEU A 1 81 ? 12.312 9.141 -22.422 1 40.06 81 LEU A CA 1
ATOM 644 C C . LEU A 1 81 ? 11.164 10.117 -22.203 1 40.06 81 LEU A C 1
ATOM 646 O O . LEU A 1 81 ? 9.992 9.719 -22.234 1 40.06 81 LEU A O 1
ATOM 650 N N . ALA A 1 82 ? 11.344 11.289 -21.469 1 40.91 82 ALA A N 1
ATOM 651 C CA . ALA A 1 82 ? 10.281 12.266 -21.25 1 40.91 82 ALA A CA 1
ATOM 652 C C . ALA A 1 82 ? 9.516 12.539 -22.547 1 40.91 82 ALA A C 1
ATOM 654 O O . ALA A 1 82 ? 8.297 12.734 -22.531 1 40.91 82 ALA A O 1
ATOM 655 N N . THR A 1 83 ? 10.219 12.641 -23.578 1 41.31 83 THR A N 1
ATOM 656 C CA . THR A 1 83 ? 9.539 13.125 -24.781 1 41.31 83 THR A CA 1
ATOM 657 C C . THR A 1 83 ? 8.5 12.117 -25.25 1 41.31 83 THR A C 1
ATOM 659 O O . THR A 1 83 ? 7.426 12.492 -25.719 1 41.31 83 THR A O 1
ATOM 662 N N . SER A 1 84 ? 8.797 10.828 -25.281 1 41.38 84 SER A N 1
ATOM 663 C CA . SER A 1 84 ? 7.891 10.062 -26.109 1 41.38 84 SER A CA 1
ATOM 664 C C . SER A 1 84 ? 6.605 9.711 -25.375 1 41.38 84 SER A C 1
ATOM 666 O O . SER A 1 84 ? 5.523 9.695 -25.969 1 41.38 84 SER A O 1
ATOM 668 N N . GLU A 1 85 ? 6.668 9.289 -24 1 51.81 85 GLU A N 1
ATOM 669 C CA . GLU A 1 85 ? 5.398 9.047 -23.328 1 51.81 85 GLU A CA 1
ATOM 670 C C . GLU A 1 85 ? 5.16 10.062 -22.203 1 51.81 85 GLU A C 1
ATOM 672 O O . GLU A 1 85 ? 4.23 9.914 -21.422 1 51.81 85 GLU A O 1
ATOM 677 N N . GLY A 1 86 ? 6.031 11.172 -22.203 1 58.62 86 GLY A N 1
ATOM 678 C CA . GLY A 1 86 ? 5.875 12.32 -21.328 1 58.62 86 GLY A CA 1
ATOM 679 C C . GLY A 1 86 ? 6.121 11.992 -19.859 1 58.62 86 GLY A C 1
ATOM 680 O O . GLY A 1 86 ? 5.727 12.75 -18.969 1 58.62 86 GLY A O 1
ATOM 681 N N . LEU A 1 87 ? 6.648 10.68 -19.516 1 71.5 87 LEU A N 1
ATOM 682 C CA . LEU A 1 87 ? 6.812 10.398 -18.094 1 71.5 87 LEU A CA 1
ATOM 683 C C . LEU A 1 87 ? 8.289 10.242 -17.734 1 71.5 87 LEU A C 1
ATOM 685 O O . LEU A 1 87 ? 9.023 9.531 -18.406 1 71.5 87 LEU A O 1
ATOM 689 N N . ALA A 1 88 ? 8.789 10.922 -16.719 1 75.94 88 ALA A N 1
ATOM 690 C CA . ALA A 1 88 ? 10.141 10.758 -16.188 1 75.94 88 ALA A CA 1
ATOM 691 C C . ALA A 1 88 ? 10.25 9.492 -15.336 1 75.94 88 ALA A C 1
ATOM 693 O O . ALA A 1 88 ? 9.367 9.211 -14.523 1 75.94 88 ALA A O 1
ATOM 694 N N . PRO A 1 89 ? 11.367 8.68 -15.688 1 83 89 PRO A N 1
ATOM 695 C CA . PRO A 1 89 ? 11.562 7.488 -14.859 1 83 89 PRO A CA 1
ATOM 696 C C . PRO A 1 89 ? 11.898 7.832 -13.406 1 83 89 PRO A C 1
ATOM 698 O O . PRO A 1 89 ? 12.547 8.852 -13.148 1 83 89 PRO A O 1
ATOM 701 N N . PHE A 1 90 ? 11.5 7.047 -12.539 1 84.19 90 PHE A N 1
ATOM 702 C CA . PHE A 1 90 ? 11.812 7.215 -11.125 1 84.19 90 PHE A CA 1
ATOM 703 C C . PHE A 1 90 ? 11.836 5.871 -10.414 1 84.19 90 PHE A C 1
ATOM 705 O O . PHE A 1 90 ? 11.203 4.914 -10.859 1 84.19 90 PHE A O 1
ATOM 712 N N . PRO A 1 91 ? 12.695 5.816 -9.375 1 79.88 91 PRO A N 1
ATOM 713 C CA . PRO A 1 91 ? 12.734 4.566 -8.617 1 79.88 91 PRO A CA 1
ATOM 714 C C . PRO A 1 91 ? 11.359 4.152 -8.094 1 79.88 91 PRO A C 1
ATOM 716 O O . PRO A 1 91 ? 10.648 4.969 -7.5 1 79.88 91 PRO A O 1
ATOM 719 N N . GLY A 1 92 ? 11.008 2.84 -8.312 1 82.38 92 GLY A N 1
ATOM 720 C CA . GLY A 1 92 ? 9.727 2.35 -7.836 1 82.38 92 GLY A CA 1
ATOM 721 C C . GLY A 1 92 ? 8.594 2.562 -8.828 1 82.38 92 GLY A C 1
ATOM 722 O O . GLY A 1 92 ? 7.434 2.289 -8.516 1 82.38 92 GLY A O 1
ATOM 723 N N . MET A 1 93 ? 8.953 3.031 -9.961 1 89.5 93 MET A N 1
ATOM 724 C CA . MET A 1 93 ? 7.961 3.191 -11.023 1 89.5 93 MET A CA 1
ATOM 725 C C . MET A 1 93 ? 7.238 1.878 -11.297 1 89.5 93 MET A C 1
ATOM 727 O O . MET A 1 93 ? 7.762 0.802 -11.008 1 89.5 93 MET A O 1
ATOM 731 N N . MET A 1 94 ? 5.988 1.952 -11.734 1 91.69 94 MET A N 1
ATOM 732 C CA . MET A 1 94 ? 5.191 0.772 -12.055 1 91.69 94 MET A CA 1
ATOM 733 C C . MET A 1 94 ? 5.969 -0.186 -12.953 1 91.69 94 MET A C 1
ATOM 735 O O . MET A 1 94 ? 6.625 0.243 -13.906 1 91.69 94 MET A O 1
ATOM 739 N N . PHE A 1 95 ? 5.812 -1.446 -12.742 1 95 95 PHE A N 1
ATOM 740 C CA . PHE A 1 95 ? 6.609 -2.473 -13.398 1 95 95 PHE A CA 1
ATOM 741 C C . PHE A 1 95 ? 6.465 -2.383 -14.914 1 95 95 PHE A C 1
ATOM 743 O O . PHE A 1 95 ? 7.461 -2.393 -15.641 1 95 95 PHE A O 1
ATOM 750 N N . THR A 1 96 ? 5.242 -2.301 -15.352 1 92.5 96 THR A N 1
ATO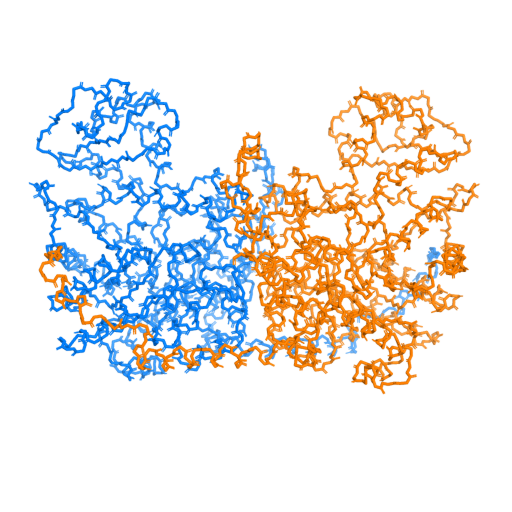M 751 C CA . THR A 1 96 ? 4.984 -2.338 -16.797 1 92.5 96 THR A CA 1
ATOM 752 C C . THR A 1 96 ? 5.695 -1.189 -17.5 1 92.5 96 THR A C 1
ATOM 754 O O . THR A 1 96 ? 6.125 -1.332 -18.641 1 92.5 96 THR A O 1
ATOM 757 N N . LEU A 1 97 ? 5.832 -0.114 -16.828 1 91.94 97 LEU A N 1
ATOM 758 C CA . LEU A 1 97 ? 6.492 1.053 -17.406 1 91.94 97 LEU A CA 1
ATOM 759 C C . LEU A 1 97 ? 8.008 0.963 -17.219 1 91.94 97 LEU A C 1
ATOM 761 O O . LEU A 1 97 ? 8.766 1.528 -18.016 1 91.94 97 LEU A O 1
ATOM 765 N N . ALA A 1 98 ? 8.445 0.227 -16.234 1 93.31 98 ALA A N 1
ATOM 766 C CA . ALA A 1 98 ? 9.859 0.178 -15.883 1 93.31 98 ALA A CA 1
ATOM 767 C C . ALA A 1 98 ? 10.578 -0.952 -16.609 1 93.31 98 ALA A C 1
ATOM 769 O O . ALA A 1 98 ? 11.805 -0.956 -16.719 1 93.31 98 ALA A O 1
ATOM 770 N N . LYS A 1 99 ? 9.898 -1.909 -17.125 1 94.88 99 LYS A N 1
ATOM 771 C CA . LYS A 1 99 ? 10.438 -3.189 -17.578 1 94.88 99 LYS A CA 1
ATOM 772 C C . LYS A 1 99 ? 11.547 -2.99 -18.594 1 94.88 99 LYS A C 1
ATOM 774 O O . LYS A 1 99 ? 12.641 -3.553 -18.453 1 94.88 99 LYS A O 1
ATOM 779 N N . GLN A 1 100 ? 11.297 -2.234 -19.609 1 93.06 100 GLN A N 1
ATOM 780 C CA . GLN A 1 100 ? 12.281 -2.07 -20.672 1 93.06 100 GLN A CA 1
ATOM 781 C C . GLN A 1 100 ? 13.586 -1.499 -20.125 1 93.06 100 GLN A C 1
ATOM 783 O O . GLN A 1 100 ? 14.672 -1.952 -20.516 1 93.06 100 GLN A O 1
ATOM 788 N N . ARG A 1 101 ? 13.5 -0.539 -19.25 1 93 101 ARG A N 1
ATOM 789 C CA . ARG A 1 101 ? 14.672 0.113 -18.688 1 93 101 ARG A CA 1
ATOM 790 C C . ARG A 1 101 ? 15.398 -0.81 -17.703 1 93 101 ARG A C 1
ATOM 792 O O . ARG A 1 101 ? 16.625 -0.862 -17.688 1 93 101 ARG A O 1
ATOM 799 N N . LEU A 1 102 ? 14.602 -1.49 -16.891 1 95.69 102 LEU A N 1
ATOM 800 C CA . LEU A 1 102 ? 15.25 -2.32 -15.875 1 95.69 102 LEU A CA 1
ATOM 801 C C . LEU A 1 102 ? 16.078 -3.43 -16.531 1 95.69 102 LEU A C 1
ATOM 803 O O . LEU A 1 102 ? 17.109 -3.836 -16 1 95.69 102 LEU A O 1
ATOM 807 N N . GLU A 1 103 ? 15.734 -3.875 -17.719 1 96.56 103 GLU A N 1
ATOM 808 C CA . GLU A 1 103 ? 16.406 -4.969 -18.406 1 96.56 103 GLU A CA 1
ATOM 809 C C . GLU A 1 103 ? 17.75 -4.512 -18.984 1 96.56 103 GLU A C 1
ATOM 811 O O . GLU A 1 103 ? 18.531 -5.328 -19.469 1 96.56 103 GLU A O 1
ATOM 816 N N . THR A 1 104 ? 18.047 -3.236 -18.891 1 95.12 104 THR A N 1
ATOM 817 C CA . THR A 1 104 ? 19.297 -2.715 -19.422 1 95.12 104 THR A CA 1
ATOM 818 C C . THR A 1 104 ? 20.312 -2.496 -18.312 1 95.12 104 THR A C 1
ATOM 820 O O . THR A 1 104 ? 21.469 -2.117 -18.562 1 95.12 104 THR A O 1
ATOM 823 N N . THR A 1 105 ? 19.969 -2.713 -17.125 1 96.56 105 THR A N 1
ATOM 824 C CA . THR A 1 105 ? 20.781 -2.359 -15.961 1 96.56 105 THR A CA 1
ATOM 825 C C . THR A 1 105 ? 21.781 -3.463 -15.656 1 96.56 105 THR A C 1
ATOM 827 O O . THR A 1 105 ? 21.625 -4.602 -16.109 1 96.56 105 THR A O 1
ATOM 830 N N . ARG A 1 106 ? 22.859 -3.088 -14.945 1 97.19 106 ARG A N 1
ATOM 831 C CA . ARG A 1 106 ? 23.797 -4.078 -14.422 1 97.19 106 ARG A CA 1
ATOM 832 C C . ARG A 1 106 ? 23.109 -4.984 -13.398 1 97.19 106 ARG A C 1
ATOM 834 O O . ARG A 1 106 ? 23.406 -6.18 -13.328 1 97.19 106 ARG A O 1
ATOM 841 N N . LEU A 1 107 ? 22.219 -4.453 -12.641 1 97.69 107 LEU A N 1
ATOM 842 C CA . LEU A 1 107 ? 21.5 -5.246 -11.648 1 97.69 107 LEU A CA 1
ATOM 843 C C . LEU A 1 107 ? 20.688 -6.352 -12.328 1 97.69 107 LEU A C 1
ATOM 845 O O . LEU A 1 107 ? 20.531 -7.438 -11.766 1 97.69 107 LEU A O 1
ATOM 849 N N . TRP A 1 108 ? 20.141 -6.039 -13.516 1 97.81 108 TRP A N 1
ATOM 850 C CA . TRP A 1 108 ? 19.422 -7.051 -14.273 1 97.81 108 TRP A CA 1
ATOM 851 C C . TRP A 1 108 ? 20.328 -8.219 -14.625 1 97.81 108 TRP A C 1
ATOM 853 O O . TRP A 1 108 ? 19.969 -9.383 -14.422 1 97.81 108 TRP A O 1
ATOM 863 N N . ARG A 1 109 ? 21.484 -7.941 -15.086 1 97.88 109 ARG A N 1
ATOM 864 C CA . ARG A 1 109 ? 22.453 -8.977 -15.43 1 97.88 109 ARG A CA 1
ATOM 865 C C . ARG A 1 109 ? 22.812 -9.82 -14.211 1 97.88 109 ARG A C 1
ATOM 867 O O . ARG A 1 109 ? 22.938 -11.039 -14.312 1 97.88 109 ARG A O 1
ATOM 874 N N . ILE A 1 110 ? 22.938 -9.125 -13.141 1 98.5 110 ILE A N 1
ATOM 875 C CA . ILE A 1 110 ? 23.328 -9.789 -11.906 1 98.5 110 ILE A CA 1
ATOM 876 C C . ILE A 1 110 ? 22.219 -10.75 -11.469 1 98.5 110 ILE A C 1
ATOM 878 O O . ILE A 1 110 ? 22.484 -11.922 -11.188 1 98.5 110 ILE A O 1
ATOM 882 N N . VAL A 1 111 ? 21 -10.312 -11.453 1 98.19 111 VAL A N 1
ATOM 883 C CA . VAL A 1 111 ? 19.906 -11.141 -10.945 1 98.19 111 VAL A CA 1
ATOM 884 C C . VAL A 1 111 ? 19.625 -12.281 -11.922 1 98.19 111 VAL A C 1
ATOM 886 O O . VAL A 1 111 ? 19.203 -13.367 -11.516 1 98.19 111 VAL A O 1
ATOM 889 N N . GLN A 1 112 ? 19.828 -12.078 -13.203 1 97.75 112 GLN A N 1
ATOM 890 C CA . GLN A 1 112 ? 19.625 -13.141 -14.18 1 97.75 112 GLN A CA 1
ATOM 891 C C . GLN A 1 112 ? 20.531 -14.328 -13.906 1 97.75 112 GLN A C 1
ATOM 893 O O . GLN A 1 112 ? 20.156 -15.477 -14.125 1 97.75 112 GLN A O 1
ATOM 898 N N . LYS A 1 113 ? 21.672 -14.023 -13.406 1 98.06 113 LYS A N 1
ATOM 899 C CA . LYS A 1 113 ? 22.672 -15.07 -13.188 1 98.06 113 LYS A CA 1
ATOM 900 C C . LYS A 1 113 ? 22.531 -15.68 -11.789 1 98.06 113 LYS A C 1
ATOM 902 O O . LYS A 1 113 ? 23.109 -16.719 -11.5 1 98.06 113 LYS A O 1
ATOM 907 N N . MET A 1 114 ? 21.75 -15.07 -10.945 1 98.75 114 MET A N 1
ATOM 908 C CA . MET A 1 114 ? 21.609 -15.484 -9.555 1 98.75 114 MET A CA 1
ATOM 909 C C . MET A 1 114 ? 21 -16.875 -9.453 1 98.75 114 MET A C 1
ATOM 911 O O . MET A 1 114 ? 20.062 -17.188 -10.18 1 98.75 114 MET A O 1
ATOM 915 N N . PRO A 1 115 ? 21.594 -17.812 -8.656 1 98.81 115 PRO A N 1
ATOM 916 C CA . PRO A 1 115 ? 20.891 -19.047 -8.344 1 98.81 115 PRO A CA 1
ATOM 917 C C . PRO A 1 115 ? 19.672 -18.828 -7.465 1 98.81 115 PRO A C 1
ATOM 919 O O . PRO A 1 115 ? 19.797 -18.703 -6.242 1 98.81 115 PRO A O 1
ATOM 922 N N . LYS A 1 116 ? 18.516 -18.844 -7.988 1 98.81 116 LYS A N 1
ATOM 923 C CA . LYS A 1 116 ? 17.281 -18.422 -7.324 1 98.81 116 LYS A CA 1
ATOM 924 C C . LYS A 1 116 ? 16.609 -19.594 -6.602 1 98.81 116 LYS A C 1
ATOM 926 O O . LYS A 1 116 ? 15.641 -19.406 -5.875 1 98.81 116 LYS A O 1
ATOM 931 N N . GLY A 1 117 ? 17.141 -20.797 -6.773 1 98.62 117 GLY A N 1
ATOM 932 C CA . GLY A 1 117 ? 16.656 -21.938 -6.031 1 98.62 117 GLY A CA 1
ATOM 933 C C . GLY A 1 117 ? 15.406 -22.562 -6.625 1 98.62 117 GLY A C 1
ATOM 934 O O . GLY A 1 117 ? 15.422 -23.031 -7.766 1 98.62 117 GLY A O 1
ATOM 935 N N . SER A 1 118 ? 14.305 -22.5 -5.922 1 98.88 118 SER A N 1
ATOM 936 C CA . SER A 1 118 ? 13.055 -23.141 -6.32 1 98.88 118 SER A CA 1
ATOM 937 C C . SER A 1 118 ? 11.969 -22.109 -6.621 1 98.88 118 SER A C 1
ATOM 939 O O . SER A 1 118 ? 11.93 -21.047 -6.008 1 98.88 118 SER A O 1
ATOM 941 N N . LEU A 1 119 ? 11.172 -22.406 -7.594 1 98.75 119 LEU A N 1
ATOM 942 C CA . LEU A 1 119 ? 9.945 -21.656 -7.848 1 98.75 119 LEU A CA 1
ATOM 943 C C . LEU A 1 119 ? 8.742 -22.359 -7.223 1 98.75 119 LEU A C 1
ATOM 945 O O . LEU A 1 119 ? 8.305 -23.406 -7.715 1 98.75 119 LEU A O 1
ATOM 949 N N . LEU A 1 120 ? 8.18 -21.734 -6.199 1 98.81 120 LEU A N 1
ATOM 950 C CA . LEU A 1 120 ? 7.23 -22.438 -5.352 1 98.81 120 LEU A CA 1
ATOM 951 C C . LEU A 1 120 ? 5.805 -22 -5.641 1 98.81 120 LEU A C 1
ATOM 953 O O . LEU A 1 120 ? 4.848 -22.625 -5.18 1 98.81 120 LEU A O 1
ATOM 957 N N . HIS A 1 121 ? 5.637 -20.891 -6.375 1 98.62 121 HIS A N 1
ATOM 958 C CA . HIS A 1 121 ? 4.316 -20.375 -6.707 1 98.62 121 HIS A CA 1
ATOM 959 C C . HIS A 1 121 ? 4.242 -19.953 -8.172 1 98.62 121 HIS A C 1
ATOM 961 O O . HIS A 1 121 ? 4.637 -18.828 -8.516 1 98.62 121 HIS A O 1
ATOM 967 N N . ALA A 1 122 ? 3.678 -20.797 -8.961 1 97.75 122 ALA A N 1
ATOM 968 C CA . ALA A 1 122 ? 3.557 -20.562 -10.398 1 97.75 122 ALA A CA 1
ATOM 969 C C . ALA A 1 122 ? 2.361 -21.312 -10.977 1 97.75 122 ALA A C 1
ATOM 971 O O . ALA A 1 122 ? 2.098 -22.453 -10.602 1 97.75 122 ALA A O 1
ATOM 972 N N . HIS A 1 123 ? 1.639 -20.672 -11.773 1 96.75 123 HIS A N 1
ATOM 973 C CA . HIS A 1 123 ? 0.509 -21.281 -12.461 1 96.75 123 HIS A CA 1
ATOM 974 C C . HIS A 1 123 ? 0.87 -21.656 -13.891 1 96.75 123 HIS A C 1
ATOM 976 O O . HIS A 1 123 ? 1.167 -20.781 -14.711 1 96.75 123 HIS A O 1
ATOM 982 N N . LEU A 1 124 ? 0.781 -22.859 -14.172 1 93.94 124 LEU A N 1
ATOM 983 C CA . LEU A 1 124 ? 1.315 -23.422 -15.406 1 93.94 124 LEU A CA 1
ATOM 984 C C . LEU A 1 124 ? 0.767 -22.688 -16.625 1 93.94 124 LEU A C 1
ATOM 986 O O . LEU A 1 124 ? 1.526 -22.312 -17.516 1 93.94 124 LEU A O 1
ATOM 990 N N . ASP A 1 125 ? -0.491 -22.375 -16.672 1 92.12 125 ASP A N 1
ATOM 991 C CA . ASP A 1 125 ? -1.154 -21.812 -17.844 1 92.12 125 ASP A CA 1
ATOM 992 C C . ASP A 1 125 ? -0.666 -20.391 -18.109 1 92.12 125 ASP A C 1
ATOM 994 O O . ASP A 1 125 ? -0.891 -19.844 -19.188 1 92.12 125 ASP A O 1
ATOM 998 N N . ALA A 1 126 ? 0.038 -19.828 -17.141 1 94.75 126 ALA A N 1
ATOM 999 C CA . ALA A 1 126 ? 0.466 -18.438 -17.266 1 94.75 126 ALA A CA 1
ATOM 1000 C C . ALA A 1 126 ? 1.986 -18.328 -17.203 1 94.75 126 ALA A C 1
ATOM 1002 O O . ALA A 1 126 ? 2.518 -17.297 -16.781 1 94.75 126 ALA A O 1
ATOM 1003 N N . MET A 1 127 ? 2.896 -19.219 -17.531 1 93.75 127 MET A N 1
ATOM 1004 C CA . MET A 1 127 ? 4.344 -19.203 -17.344 1 93.75 127 MET A CA 1
ATOM 1005 C C . MET A 1 127 ? 5.059 -18.938 -18.672 1 93.75 127 MET A C 1
ATOM 1007 O O . MET A 1 127 ? 6.062 -18.219 -18.703 1 93.75 127 MET A O 1
ATOM 1011 N N . VAL A 1 128 ? 4.816 -19.547 -19.797 1 85.5 128 VAL A N 1
ATOM 1012 C CA . VAL A 1 128 ? 5.57 -19.531 -21.031 1 85.5 128 VAL A CA 1
ATOM 1013 C C . VAL A 1 128 ? 5.168 -18.328 -21.875 1 85.5 128 VAL A C 1
ATOM 1015 O O . VAL A 1 128 ? 3.992 -17.953 -21.922 1 85.5 128 VAL A O 1
ATOM 1018 N N . ASP A 1 129 ? 6.23 -17.688 -22.438 1 91.56 129 ASP A N 1
ATOM 1019 C CA . ASP A 1 129 ? 6.035 -16.5 -23.25 1 91.56 129 ASP A CA 1
ATOM 1020 C C . ASP A 1 129 ? 5.074 -16.766 -24.406 1 91.56 129 ASP A C 1
ATOM 1022 O O . ASP A 1 129 ? 5.242 -17.75 -25.125 1 91.56 129 ASP A O 1
ATOM 1026 N N . PHE A 1 130 ? 4.238 -15.922 -24.625 1 94.69 130 PHE A N 1
ATOM 1027 C CA . PHE A 1 130 ? 3.127 -16.125 -25.547 1 94.69 130 PHE A CA 1
ATOM 1028 C C . PHE A 1 130 ? 3.605 -16.062 -26.984 1 94.69 130 PHE A C 1
ATOM 1030 O O . PHE A 1 130 ? 3.053 -16.75 -27.859 1 94.69 130 PHE A O 1
ATOM 1037 N N . ASP A 1 131 ? 4.672 -15.328 -27.25 1 94.81 131 ASP A N 1
ATOM 1038 C CA . ASP A 1 131 ? 5.191 -15.312 -28.625 1 94.81 131 ASP A CA 1
ATOM 1039 C C . ASP A 1 131 ? 5.609 -16.719 -29.062 1 94.81 131 ASP A C 1
ATOM 1041 O O . ASP A 1 131 ? 5.285 -17.141 -30.172 1 94.81 131 ASP A O 1
ATOM 1045 N N . PHE A 1 132 ? 6.32 -17.359 -28.25 1 96.25 132 PHE A N 1
ATOM 1046 C CA . PHE A 1 132 ? 6.695 -18.75 -28.531 1 96.25 132 PHE A CA 1
ATOM 1047 C C . PHE A 1 132 ? 5.457 -19.625 -28.656 1 96.25 132 PHE A C 1
ATOM 1049 O O . PHE A 1 132 ? 5.34 -20.391 -29.609 1 96.25 132 PHE A O 1
ATOM 1056 N N . LEU A 1 133 ? 4.562 -19.5 -27.734 1 96.38 133 LEU A N 1
ATOM 1057 C CA . LEU A 1 133 ? 3.379 -20.359 -27.688 1 96.38 133 LEU A CA 1
ATOM 1058 C C . LEU A 1 133 ? 2.529 -20.156 -28.938 1 96.38 133 LEU A C 1
ATOM 1060 O O . LEU A 1 133 ? 1.997 -21.125 -29.5 1 96.38 133 LEU A O 1
ATOM 1064 N N . PHE A 1 134 ? 2.369 -18.938 -29.359 1 97 134 PHE A N 1
ATOM 1065 C CA . PHE A 1 134 ? 1.573 -18.641 -30.547 1 97 134 PHE A CA 1
ATOM 1066 C C . PHE A 1 134 ? 2.229 -19.203 -31.797 1 97 134 PHE A C 1
ATOM 1068 O O . PHE A 1 134 ? 1.538 -19.688 -32.688 1 97 134 PHE A O 1
ATOM 1075 N N . ASP A 1 135 ? 3.533 -19.109 -31.812 1 97.06 135 ASP A N 1
ATOM 1076 C CA . ASP A 1 135 ? 4.258 -19.719 -32.938 1 97.06 135 ASP A CA 1
ATOM 1077 C C . ASP A 1 135 ? 4.012 -21.219 -32.969 1 97.06 135 ASP A C 1
ATOM 1079 O O . ASP A 1 135 ? 3.75 -21.781 -34.062 1 97.06 135 ASP A O 1
ATOM 1083 N N . VAL A 1 136 ? 4.145 -21.875 -31.844 1 97.69 136 VAL A N 1
ATOM 1084 C CA . VAL A 1 136 ? 3.885 -23.312 -31.766 1 97.69 136 VAL A CA 1
ATOM 1085 C C . VAL A 1 136 ? 2.445 -23.609 -32.188 1 97.69 136 VAL A C 1
ATOM 1087 O O . VAL A 1 136 ? 2.193 -24.531 -32.969 1 97.69 136 VAL A O 1
ATOM 1090 N N . LEU A 1 137 ? 1.507 -22.828 -31.703 1 97.69 137 LEU A N 1
ATOM 1091 C CA . LEU A 1 137 ? 0.084 -23 -31.984 1 97.69 137 LEU A CA 1
ATOM 1092 C C . LEU A 1 137 ? -0.187 -22.938 -33.469 1 97.69 137 LEU A C 1
ATOM 1094 O O . LEU A 1 137 ? -0.856 -23.812 -34.031 1 97.69 137 LEU A O 1
ATOM 1098 N N . LEU A 1 138 ? 0.337 -21.938 -34.125 1 97.19 138 LEU A N 1
ATOM 1099 C CA . LEU A 1 138 ? 0.09 -21.703 -35.562 1 97.19 138 LEU A CA 1
ATOM 1100 C C . LEU A 1 138 ? 0.729 -22.797 -36.406 1 97.19 138 LEU A C 1
ATOM 1102 O O . LEU A 1 138 ? 0.24 -23.109 -37.5 1 97.19 138 LEU A O 1
ATOM 1106 N N . ASN A 1 139 ? 1.757 -23.375 -35.906 1 96.69 139 ASN A N 1
ATOM 1107 C CA . ASN A 1 139 ? 2.494 -24.359 -36.688 1 96.69 139 ASN A CA 1
ATOM 1108 C C . ASN A 1 139 ? 2.053 -25.781 -36.344 1 96.69 139 ASN A C 1
ATOM 1110 O O . ASN A 1 139 ? 2.531 -26.734 -36.969 1 96.69 139 ASN A O 1
ATOM 1114 N N . THR A 1 140 ? 1.28 -25.969 -35.375 1 97.62 140 THR A N 1
ATOM 1115 C CA . THR A 1 140 ? 0.748 -27.281 -35.062 1 97.62 140 THR A CA 1
ATOM 1116 C C . THR A 1 140 ? -0.357 -27.672 -36.031 1 97.62 140 THR A C 1
ATOM 1118 O O . THR A 1 140 ? -1.388 -27.016 -36.094 1 97.62 140 THR A O 1
ATOM 1121 N N . PRO A 1 141 ? -0.176 -28.734 -36.719 1 95.62 141 PRO A N 1
ATOM 1122 C CA . PRO A 1 141 ? -1.178 -29.156 -37.719 1 95.62 141 PRO A CA 1
ATOM 1123 C C . PRO A 1 141 ? -2.529 -29.469 -37.062 1 95.62 141 PRO A C 1
ATOM 1125 O O . PRO A 1 141 ? -2.586 -30.094 -36 1 95.62 141 PRO A O 1
ATOM 1128 N N . GLY A 1 142 ? -3.6 -29 -37.75 1 96.56 142 GLY A N 1
ATOM 1129 C CA . GLY A 1 142 ? -4.949 -29.391 -37.375 1 96.56 142 GLY A CA 1
ATOM 1130 C C . GLY A 1 142 ? -5.582 -28.453 -36.375 1 96.56 142 GLY A C 1
ATOM 1131 O O . GLY A 1 142 ? -6.715 -28.656 -35.938 1 96.56 142 GLY A O 1
ATOM 1132 N N . MET A 1 143 ? -4.914 -27.422 -36 1 97.81 143 MET A N 1
ATOM 1133 C CA . MET A 1 143 ? -5.484 -26.484 -35.031 1 97.81 143 MET A CA 1
ATOM 1134 C C . MET A 1 143 ? -6.531 -25.594 -35.719 1 97.81 143 MET A C 1
ATOM 1136 O O . MET A 1 143 ? -6.332 -25.125 -36.812 1 97.81 143 MET A O 1
ATOM 1140 N N . HIS A 1 144 ? -7.645 -25.422 -35.094 1 98.06 144 HIS A N 1
ATOM 1141 C CA . HIS A 1 144 ? -8.766 -24.625 -35.594 1 98.06 144 HIS A CA 1
ATOM 1142 C C . HIS A 1 144 ? -9.164 -23.562 -34.562 1 98.06 144 HIS A C 1
ATOM 1144 O O . HIS A 1 144 ? -8.734 -23.625 -33.406 1 98.06 144 HIS A O 1
ATOM 1150 N N . PHE A 1 145 ? -9.898 -22.562 -34.969 1 98 145 PHE A N 1
ATOM 1151 C CA . PHE A 1 145 ? -10.328 -21.406 -34.188 1 98 145 PHE A CA 1
ATOM 1152 C C . PHE A 1 145 ? -11.852 -21.297 -34.188 1 98 145 PHE A C 1
ATOM 1154 O O . PHE A 1 145 ? -12.492 -21.5 -35.219 1 98 145 PHE A O 1
ATOM 1161 N N . ALA A 1 146 ? -12.469 -21.062 -33.062 1 97.69 146 ALA A N 1
ATOM 1162 C CA . ALA A 1 146 ? -13.891 -20.766 -32.938 1 97.69 146 ALA A CA 1
ATOM 1163 C C . ALA A 1 146 ? -14.133 -19.625 -31.938 1 97.69 146 ALA A C 1
ATOM 1165 O O . ALA A 1 146 ? -13.281 -19.328 -31.109 1 97.69 146 ALA A O 1
ATOM 1166 N N . ALA A 1 147 ? -15.203 -18.969 -32.062 1 97.69 147 ALA A N 1
ATOM 1167 C CA . ALA A 1 147 ? -15.609 -17.891 -31.172 1 97.69 147 ALA A CA 1
ATOM 1168 C C . ALA A 1 147 ? -17.062 -18.062 -30.734 1 97.69 147 ALA A C 1
ATOM 1170 O O . ALA A 1 147 ? -17.844 -18.719 -31.406 1 97.69 147 ALA A O 1
ATOM 1171 N N . ASP A 1 148 ? -17.375 -17.516 -29.625 1 96.88 148 ASP A N 1
ATOM 1172 C CA . ASP A 1 148 ? -18.719 -17.641 -29.047 1 96.88 148 ASP A CA 1
ATOM 1173 C C . ASP A 1 148 ? -19.719 -16.734 -29.766 1 96.88 148 ASP A C 1
ATOM 1175 O O . ASP A 1 148 ? -20.922 -16.906 -29.625 1 96.88 148 ASP A O 1
ATOM 1179 N N . GLU A 1 149 ? -19.266 -15.75 -30.406 1 97.12 149 GLU A N 1
ATOM 1180 C CA . GLU A 1 149 ? -20.047 -14.852 -31.25 1 97.12 149 GLU A CA 1
ATOM 1181 C C . GLU A 1 149 ? -19.203 -14.281 -32.375 1 97.12 149 GLU A C 1
ATOM 1183 O O . GLU A 1 149 ? -17.969 -14.43 -32.406 1 97.12 149 GLU A O 1
ATOM 1188 N N . PRO A 1 150 ? -19.922 -13.688 -33.344 1 97.56 150 PRO A N 1
ATOM 1189 C CA . PRO A 1 150 ? -19.125 -13.016 -34.375 1 97.56 150 PRO A CA 1
ATOM 1190 C C . PRO A 1 150 ? -18.234 -11.914 -33.812 1 97.56 150 PRO A C 1
ATOM 1192 O O . PRO A 1 150 ? -18.688 -11.109 -33 1 97.56 150 PRO A O 1
ATOM 1195 N N . LEU A 1 151 ? -17 -11.953 -34.25 1 98.06 151 LEU A N 1
ATOM 1196 C CA . LEU A 1 151 ? -16.031 -10.961 -33.781 1 98.06 151 LEU A CA 1
ATOM 1197 C C . LEU A 1 151 ? -15.945 -9.797 -34.781 1 98.06 151 LEU A C 1
ATOM 1199 O O . LEU A 1 151 ? -14.859 -9.422 -35.219 1 98.06 151 LEU A O 1
ATOM 1203 N N . SER A 1 152 ? -17.109 -9.219 -35.062 1 96 152 SER A N 1
ATOM 1204 C CA . SER A 1 152 ? -17.219 -8.242 -36.156 1 96 152 SER A CA 1
ATOM 1205 C C . SER A 1 152 ? -17.062 -6.82 -35.625 1 96 152 SER A C 1
ATOM 1207 O O . SER A 1 152 ? -17.078 -5.867 -36.406 1 96 152 SER A O 1
ATOM 1209 N N . ASN A 1 153 ? -16.953 -6.656 -34.312 1 94.88 153 ASN A N 1
ATOM 1210 C CA . ASN A 1 153 ? -16.766 -5.34 -33.719 1 94.88 153 ASN A CA 1
ATOM 1211 C C . ASN A 1 153 ? -15.766 -5.387 -32.562 1 94.88 153 ASN A C 1
ATOM 1213 O O . ASN A 1 153 ? -15.391 -6.469 -32.125 1 94.88 153 ASN A O 1
ATOM 1217 N N . GLU A 1 154 ? -15.438 -4.215 -32.094 1 93.38 154 GLU A N 1
ATOM 1218 C CA . GLU A 1 154 ? -14.367 -4.109 -31.125 1 93.38 154 GLU A CA 1
ATOM 1219 C C . GLU A 1 154 ? -14.766 -4.734 -29.781 1 93.38 154 GLU A C 1
ATOM 1221 O O . GLU A 1 154 ? -13.945 -5.359 -29.109 1 93.38 154 GLU A O 1
ATOM 1226 N N . ALA A 1 155 ? -15.906 -4.516 -29.359 1 92.44 155 ALA A N 1
ATOM 1227 C CA . ALA A 1 155 ? -16.391 -5.07 -28.109 1 92.44 155 ALA A CA 1
ATOM 1228 C C . ALA A 1 155 ? -16.328 -6.598 -28.109 1 92.44 155 ALA A C 1
ATOM 1230 O O . ALA A 1 155 ? -15.883 -7.211 -27.141 1 92.44 155 ALA A O 1
ATOM 1231 N N . ALA A 1 156 ? -16.766 -7.168 -29.219 1 95 156 ALA A N 1
ATOM 1232 C CA . ALA A 1 156 ? -16.719 -8.625 -29.344 1 95 156 ALA A CA 1
ATOM 1233 C C . ALA A 1 156 ? -15.281 -9.125 -29.375 1 95 156 ALA A C 1
ATOM 1235 O O . ALA A 1 156 ? -14.953 -10.141 -28.75 1 95 156 ALA A O 1
ATOM 1236 N N . LYS A 1 157 ? -14.43 -8.461 -30.125 1 95.31 157 LYS A N 1
ATOM 1237 C CA . LYS A 1 157 ? -13.023 -8.844 -30.219 1 95.31 157 LYS A CA 1
ATOM 1238 C C . LYS A 1 157 ? -12.359 -8.812 -28.844 1 95.31 157 LYS A C 1
ATOM 1240 O O . LYS A 1 157 ? -11.484 -9.633 -28.562 1 95.31 157 LYS A O 1
ATOM 1245 N N . SER A 1 158 ? -12.844 -7.953 -28.016 1 91.5 158 SER A N 1
ATOM 1246 C CA . SER A 1 158 ? -12.172 -7.723 -26.734 1 91.5 158 SER A CA 1
ATOM 1247 C C . SER A 1 158 ? -12.734 -8.633 -25.656 1 91.5 158 SER A C 1
ATOM 1249 O O . SER A 1 158 ? -12.047 -8.945 -24.672 1 91.5 158 SER A O 1
ATOM 1251 N N . ASN A 1 159 ? -13.914 -9.141 -25.828 1 90.38 159 ASN A N 1
ATOM 1252 C CA . ASN A 1 159 ? -14.578 -9.711 -24.656 1 90.38 159 ASN A CA 1
ATOM 1253 C C . ASN A 1 159 ? -15.102 -11.117 -24.938 1 90.38 159 ASN A C 1
ATOM 1255 O O . ASN A 1 159 ? -15.352 -11.883 -24 1 90.38 159 ASN A O 1
ATOM 1259 N N . SER A 1 160 ? -15.297 -11.438 -26.188 1 94.5 160 SER A N 1
ATOM 1260 C CA . SER A 1 160 ? -15.938 -12.703 -26.516 1 94.5 160 SER A CA 1
ATOM 1261 C C . SER A 1 160 ? -14.992 -13.883 -26.266 1 94.5 160 SER A C 1
ATOM 1263 O O . SER A 1 160 ? -13.773 -13.75 -26.422 1 94.5 160 SER A O 1
ATOM 1265 N N . GLY A 1 161 ? -15.617 -15.039 -25.891 1 95.31 161 GLY A N 1
ATOM 1266 C CA . GLY A 1 161 ? -14.828 -16.25 -25.75 1 95.31 161 GLY A CA 1
ATOM 1267 C C . GLY A 1 161 ? -14.312 -16.781 -27.078 1 95.31 161 GLY A C 1
ATOM 1268 O O . GLY A 1 161 ? -15.016 -16.734 -28.094 1 95.31 161 GLY A O 1
ATOM 1269 N N . VAL A 1 162 ? -13.094 -17.172 -27.078 1 96.56 162 VAL A N 1
ATOM 1270 C CA . VAL A 1 162 ? -12.469 -17.766 -28.25 1 96.56 162 VAL A CA 1
ATOM 1271 C C . VAL A 1 162 ? -11.844 -19.109 -27.875 1 96.56 162 VAL A C 1
ATOM 1273 O O . VAL A 1 162 ? -11.391 -19.297 -26.734 1 96.56 162 VAL A O 1
ATOM 1276 N N . HIS A 1 163 ? -11.812 -20.016 -28.844 1 95.56 163 HIS A N 1
ATOM 1277 C CA . HIS A 1 163 ? -11.383 -21.375 -28.562 1 95.56 163 HIS A CA 1
ATOM 1278 C C . HIS A 1 163 ? -10.422 -21.875 -29.641 1 95.56 163 HIS A C 1
ATOM 1280 O O . HIS A 1 163 ? -10.648 -21.656 -30.828 1 95.56 163 HIS A O 1
ATOM 1286 N N . PHE A 1 164 ? -9.391 -22.469 -29.234 1 97.19 164 PHE A N 1
ATOM 1287 C CA . PHE A 1 164 ? -8.438 -23.172 -30.094 1 97.19 164 PHE A CA 1
ATOM 1288 C C . PHE A 1 164 ? -8.492 -24.672 -29.844 1 97.19 164 PHE A C 1
ATOM 1290 O O . PHE A 1 164 ? -8.328 -25.125 -28.703 1 97.19 164 PHE A O 1
ATOM 1297 N N . ARG A 1 165 ? -8.727 -25.406 -30.922 1 96.62 165 ARG A N 1
ATOM 1298 C CA . ARG A 1 165 ? -8.852 -26.844 -30.766 1 96.62 165 ARG A CA 1
ATOM 1299 C C . ARG A 1 165 ? -8.352 -27.578 -32 1 96.62 165 ARG A C 1
ATOM 1301 O O . ARG A 1 165 ? -8.43 -27.047 -33.125 1 96.62 165 ARG A O 1
ATOM 1308 N N . PHE A 1 166 ? -7.805 -28.75 -31.719 1 97.5 166 PHE A N 1
ATOM 1309 C CA . PHE A 1 166 ? -7.574 -29.656 -32.844 1 97.5 166 PHE A CA 1
ATOM 1310 C C . PHE A 1 166 ? -8.898 -30.172 -33.406 1 97.5 166 PHE A C 1
ATOM 1312 O O . PHE A 1 166 ? -9.766 -30.609 -32.656 1 97.5 166 PHE A O 1
ATOM 1319 N N . LYS A 1 167 ? -9.031 -30.078 -34.656 1 97.19 167 LYS A N 1
ATOM 1320 C CA . LYS A 1 167 ? -10.156 -30.656 -35.375 1 97.19 167 LYS A CA 1
ATOM 1321 C C . LYS A 1 167 ? -9.68 -31.375 -36.625 1 97.19 167 LYS A C 1
ATOM 1323 O O . LYS A 1 167 ? -8.727 -30.938 -37.281 1 97.19 167 LYS A O 1
ATOM 1328 N N . LYS A 1 168 ? -10.352 -32.375 -36.906 1 95.25 168 LYS A N 1
ATOM 1329 C CA . LYS A 1 168 ? -10.023 -33.125 -38.125 1 95.25 168 LYS A CA 1
ATOM 1330 C C . LYS A 1 168 ? -10.445 -32.312 -39.375 1 95.25 168 LYS A C 1
ATOM 1332 O O . LYS A 1 168 ? -9.75 -32.344 -40.375 1 95.25 168 LYS A O 1
ATOM 1337 N N . GLU A 1 169 ? -11.57 -31.688 -39.312 1 94.31 169 GLU A N 1
ATOM 1338 C CA . GLU A 1 169 ? -12.102 -30.906 -40.438 1 94.31 169 GLU A CA 1
ATOM 1339 C C . GLU A 1 169 ? -12.734 -29.609 -39.938 1 94.31 169 GLU A C 1
ATOM 1341 O O . GLU A 1 169 ? -13.203 -29.547 -38.781 1 94.31 169 GLU A O 1
ATOM 1346 N N . GLU A 1 170 ? -12.594 -28.578 -40.781 1 93.56 170 GLU A N 1
ATOM 1347 C CA . GLU A 1 170 ? -13.305 -27.344 -40.469 1 93.56 170 GLU A CA 1
ATOM 1348 C C . GLU A 1 170 ? -14.805 -27.5 -40.719 1 93.56 170 GLU A C 1
ATOM 1350 O O . GLU A 1 170 ? -15.219 -28.266 -41.594 1 93.56 170 GLU A O 1
ATOM 1355 N N . ASN A 1 171 ? -15.648 -26.75 -40.062 1 93.69 171 ASN A N 1
ATOM 1356 C CA . ASN A 1 171 ? -17.094 -26.828 -40.281 1 93.69 171 ASN A CA 1
ATOM 1357 C C . ASN A 1 171 ? -17.703 -25.438 -40.438 1 93.69 171 ASN A C 1
ATOM 1359 O O . ASN A 1 171 ? -18.922 -25.281 -40.438 1 93.69 171 ASN A O 1
ATOM 1363 N N . SER A 1 172 ? -16.828 -24.484 -40.438 1 93 172 SER A N 1
ATOM 1364 C CA . SER A 1 172 ? -17.312 -23.125 -40.656 1 93 172 SER A CA 1
ATOM 1365 C C . SER A 1 172 ? -17.078 -22.672 -42.094 1 93 172 SER A C 1
ATOM 1367 O O . SER A 1 172 ? -15.992 -22.859 -42.625 1 93 172 SER A O 1
ATOM 1369 N N . GLN A 1 173 ? -18.062 -22.016 -42.656 1 89.69 173 GLN A N 1
ATOM 1370 C CA . GLN A 1 173 ? -17.938 -21.484 -44 1 89.69 173 GLN A CA 1
ATOM 1371 C C . GLN A 1 173 ? -17.656 -19.984 -43.969 1 89.69 173 GLN A C 1
ATOM 1373 O O . GLN A 1 173 ? -17.219 -19.406 -45 1 89.69 173 GLN A O 1
ATOM 1378 N N . SER A 1 174 ? -17.828 -19.422 -42.906 1 94.19 174 SER A N 1
ATOM 1379 C CA . SER A 1 174 ? -17.672 -17.969 -42.75 1 94.19 174 SER A CA 1
ATOM 1380 C C . SER A 1 174 ? -16.547 -17.625 -41.781 1 94.19 174 SER A C 1
ATOM 1382 O O . SER A 1 174 ? -16.25 -18.391 -40.875 1 94.19 174 SER A O 1
ATOM 1384 N N . SER A 1 175 ? -16.016 -16.5 -42.062 1 95.88 175 SER A N 1
ATOM 1385 C CA . SER A 1 175 ? -14.945 -16 -41.188 1 95.88 175 SER A CA 1
ATOM 1386 C C . SER A 1 175 ? -15.5 -15.523 -39.844 1 95.88 175 SER A C 1
ATOM 1388 O O . SER A 1 175 ? -16.547 -14.891 -39.781 1 95.88 175 SER A O 1
ATOM 1390 N N . PRO A 1 176 ? -14.781 -15.836 -38.75 1 97.31 176 PRO A N 1
ATOM 1391 C CA . PRO A 1 176 ? -15.25 -15.383 -37.438 1 97.31 176 PRO A CA 1
ATOM 1392 C C . PRO A 1 176 ? -15.25 -13.859 -37.312 1 97.31 176 PRO A C 1
ATOM 1394 O O . PRO A 1 176 ? -15.852 -13.32 -36.375 1 97.31 176 PRO A O 1
ATOM 1397 N N . TRP A 1 177 ? -14.562 -13.172 -38.281 1 97.81 177 TRP A N 1
ATOM 1398 C CA . TRP A 1 177 ? -14.438 -11.719 -38.188 1 97.81 177 TRP A CA 1
ATOM 1399 C C . TRP A 1 177 ? -15.617 -11.031 -38.875 1 97.81 177 TRP A C 1
ATOM 1401 O O . TRP A 1 177 ? -15.688 -9.805 -38.938 1 97.81 177 TRP A O 1
ATOM 1411 N N . GLU A 1 178 ? -16.547 -11.812 -39.375 1 96.38 178 GLU A N 1
ATOM 1412 C CA . GLU A 1 178 ? -17.703 -11.297 -40.094 1 96.38 178 GLU A CA 1
ATOM 1413 C C . GLU A 1 178 ? -19 -11.586 -39.375 1 96.38 178 GLU A C 1
ATOM 1415 O O . GLU A 1 178 ? -19.078 -12.539 -38.594 1 96.38 178 GLU A O 1
ATOM 1420 N N . ASN A 1 179 ? -20.031 -10.836 -39.656 1 96.5 179 ASN A N 1
ATOM 1421 C CA . ASN A 1 179 ? -21.328 -10.969 -39.031 1 96.5 179 ASN A CA 1
ATOM 1422 C C . ASN A 1 179 ? -21.984 -12.305 -39.375 1 96.5 179 ASN A C 1
ATOM 1424 O O . ASN A 1 179 ? -22.797 -12.812 -38.594 1 96.5 179 ASN A O 1
ATOM 1428 N N . SER A 1 180 ? -21.625 -12.867 -40.438 1 96 180 SER A N 1
ATOM 1429 C CA . SER A 1 180 ? -22.25 -14.094 -40.938 1 96 180 SER A CA 1
ATOM 1430 C C . SER A 1 180 ? -21.734 -15.32 -40.188 1 96 180 SER A C 1
ATOM 1432 O O . SER A 1 180 ? -22.281 -16.422 -40.344 1 96 180 SER A O 1
ATOM 1434 N N . TYR A 1 181 ? -20.641 -15.125 -39.375 1 97.19 181 TYR A N 1
ATOM 1435 C CA . TYR A 1 181 ? -20.062 -16.234 -38.625 1 97.19 181 TYR A CA 1
ATOM 1436 C C . TYR A 1 181 ? -21.094 -16.875 -37.719 1 97.19 181 TYR A C 1
ATOM 1438 O O . TYR A 1 181 ? -21.844 -16.172 -37.031 1 97.19 181 TYR A O 1
ATOM 1446 N N . VAL A 1 182 ? -21.156 -18.234 -37.75 1 97.19 182 VAL A N 1
ATOM 1447 C CA . VAL A 1 182 ? -22.031 -18.969 -36.812 1 97.19 182 VAL A CA 1
ATOM 1448 C C . VAL A 1 182 ? -21.266 -19.297 -35.531 1 97.19 182 VAL A C 1
ATOM 1450 O O . VAL A 1 182 ? -20.266 -20.047 -35.562 1 97.19 182 VAL A O 1
ATOM 1453 N N . PRO A 1 183 ? -21.734 -18.844 -34.438 1 97.31 183 PRO A N 1
ATOM 1454 C CA . PRO A 1 183 ? -21.031 -19.047 -33.156 1 97.31 183 PRO A CA 1
ATOM 1455 C C . PRO A 1 183 ? -20.719 -20.516 -32.906 1 97.31 183 PRO A C 1
ATOM 1457 O O . PRO A 1 183 ? -21.578 -21.391 -33.094 1 97.31 183 PRO A O 1
ATOM 1460 N N . GLY A 1 184 ? -19.438 -20.781 -32.531 1 96.38 184 GLY A N 1
ATOM 1461 C CA . GLY A 1 184 ? -19.047 -22.109 -32.094 1 96.38 184 GLY A CA 1
ATOM 1462 C C . GLY A 1 184 ? -18.484 -22.953 -33.219 1 96.38 184 GLY A C 1
ATOM 1463 O O . GLY A 1 184 ? -17.891 -24.016 -33 1 96.38 184 GLY A O 1
ATOM 1464 N N . GLU A 1 185 ? -18.656 -22.547 -34.469 1 97.38 185 GLU A N 1
ATOM 1465 C CA . GLU A 1 185 ? -18.109 -23.297 -35.594 1 97.38 185 GLU A CA 1
ATOM 1466 C C . GLU A 1 185 ? -16.594 -23.109 -35.688 1 97.38 185 GLU A C 1
ATOM 1468 O O . GLU A 1 185 ? -16.078 -22.016 -35.438 1 97.38 185 GLU A O 1
ATOM 1473 N N . PHE A 1 186 ? -15.945 -24.188 -36.094 1 97.88 186 PHE A N 1
ATOM 1474 C CA . PHE A 1 186 ? -14.484 -24.172 -36.125 1 97.88 186 PHE A CA 1
ATOM 1475 C C . PHE A 1 186 ? -13.977 -23.906 -37.531 1 97.88 186 PHE A C 1
ATOM 1477 O O . PHE A 1 186 ? -14.445 -24.531 -38.5 1 97.88 186 PHE A O 1
ATOM 1484 N N . ARG A 1 187 ? -13.086 -23.016 -37.625 1 97.44 187 ARG A N 1
ATOM 1485 C CA . ARG A 1 187 ? -12.367 -22.672 -38.844 1 97.44 187 ARG A CA 1
ATOM 1486 C C . ARG A 1 187 ? -10.867 -22.891 -38.688 1 97.44 187 ARG A C 1
ATOM 1488 O O . ARG A 1 187 ? -10.328 -22.688 -37.594 1 97.44 187 ARG A O 1
ATOM 1495 N N . LEU A 1 188 ? -10.211 -23.359 -39.812 1 97.25 188 LEU A N 1
ATOM 1496 C CA . LEU A 1 188 ? -8.766 -23.562 -39.719 1 97.25 188 LEU A CA 1
ATOM 1497 C C . LEU A 1 188 ? -8.078 -22.312 -39.188 1 97.25 188 LEU A C 1
ATOM 1499 O O . LEU A 1 188 ? -8.328 -21.203 -39.656 1 97.25 188 LEU A O 1
ATOM 1503 N N . LEU A 1 189 ? -7.191 -22.547 -38.219 1 97.88 189 LEU A N 1
ATOM 1504 C CA . LEU A 1 189 ? -6.578 -21.438 -37.5 1 97.88 189 LEU A CA 1
ATOM 1505 C C . LEU A 1 189 ? -5.746 -20.562 -38.406 1 97.88 189 LEU A C 1
ATOM 1507 O O . LEU A 1 189 ? -5.82 -19.328 -38.344 1 97.88 189 LEU A O 1
ATOM 1511 N N . ALA A 1 190 ? -4.938 -21.172 -39.219 1 96.19 190 ALA A N 1
ATOM 1512 C CA . ALA A 1 190 ? -4.066 -20.438 -40.125 1 96.19 190 ALA A CA 1
ATOM 1513 C C . ALA A 1 190 ? -4.875 -19.5 -41.031 1 96.19 190 ALA A C 1
ATOM 1515 O O . ALA A 1 190 ? -4.488 -18.344 -41.25 1 96.19 190 ALA A O 1
ATOM 1516 N N . LYS A 1 191 ? -6.004 -19.984 -41.562 1 96 191 LYS A N 1
ATOM 1517 C CA . LYS A 1 191 ? -6.883 -19.188 -42.375 1 96 191 LYS A CA 1
ATOM 1518 C C . LYS A 1 191 ? -7.484 -18.016 -41.594 1 96 191 LYS A C 1
ATOM 1520 O O . LYS A 1 191 ? -7.527 -16.891 -42.094 1 96 191 LYS A O 1
ATOM 1525 N N . THR A 1 192 ? -7.961 -18.375 -40.5 1 97.56 192 THR A N 1
ATOM 1526 C CA . THR A 1 192 ? -8.578 -17.375 -39.625 1 97.56 192 THR A CA 1
ATOM 1527 C C . THR A 1 192 ? -7.598 -16.25 -39.312 1 97.56 192 THR A C 1
ATOM 1529 O O . THR A 1 192 ? -7.965 -15.078 -39.344 1 97.56 192 THR A O 1
ATOM 1532 N N . ALA A 1 193 ? -6.355 -16.609 -38.938 1 98 193 ALA A N 1
ATOM 1533 C CA . ALA A 1 193 ? -5.312 -15.641 -38.625 1 98 193 ALA A CA 1
ATOM 1534 C C . ALA A 1 193 ? -5.012 -14.75 -39.844 1 98 193 ALA A C 1
ATOM 1536 O O . ALA A 1 193 ? -4.844 -13.539 -39.688 1 98 193 ALA A O 1
ATOM 1537 N N . ASP A 1 194 ? -4.992 -15.32 -41 1 97.06 194 ASP A N 1
ATOM 1538 C CA . ASP A 1 194 ? -4.695 -14.586 -42.219 1 97.06 194 ASP A CA 1
ATOM 1539 C C . ASP A 1 194 ? -5.832 -13.633 -42.562 1 97.06 194 ASP A C 1
ATOM 1541 O O . ASP A 1 194 ? -5.605 -12.594 -43.188 1 97.06 194 ASP A O 1
ATOM 1545 N N . GLU A 1 195 ? -6.992 -13.953 -42.188 1 96.69 195 GLU A N 1
ATOM 1546 C CA . GLU A 1 195 ? -8.188 -13.188 -42.531 1 96.69 195 GLU A CA 1
ATOM 1547 C C . GLU A 1 195 ? -8.438 -12.062 -41.531 1 96.69 195 GLU A C 1
ATOM 1549 O O . GLU A 1 195 ? -9.383 -11.289 -41.719 1 96.69 195 GLU A O 1
ATOM 1554 N N . TYR A 1 196 ? -7.664 -12.023 -40.5 1 97.81 196 TYR A N 1
ATOM 1555 C CA . TYR A 1 196 ? -7.875 -10.961 -39.531 1 97.81 196 TYR A CA 1
ATOM 1556 C C . TYR A 1 196 ? -7.902 -9.602 -40.219 1 97.81 196 TYR A C 1
ATOM 1558 O O . TYR A 1 196 ? -7.004 -9.266 -40.969 1 97.81 196 TYR A O 1
ATOM 1566 N N . PRO A 1 197 ? -8.875 -8.766 -39.969 1 96.44 197 PRO A N 1
ATOM 1567 C CA . PRO A 1 197 ? -9.102 -7.559 -40.75 1 96.44 197 PRO A CA 1
ATOM 1568 C C . PRO A 1 197 ? -8.047 -6.48 -40.5 1 96.44 197 PRO A C 1
ATOM 1570 O O . PRO A 1 197 ? -7.801 -5.641 -41.375 1 96.44 197 PRO A O 1
ATOM 1573 N N . ASP A 1 198 ? -7.426 -6.426 -39.406 1 95.56 198 ASP A N 1
ATOM 1574 C CA . ASP A 1 198 ? -6.504 -5.352 -39.031 1 95.56 198 ASP A CA 1
ATOM 1575 C C . ASP A 1 198 ? -5.055 -5.836 -39.062 1 95.56 198 ASP A C 1
ATOM 1577 O O . ASP A 1 198 ? -4.375 -5.859 -38.062 1 95.56 198 ASP A O 1
ATOM 1581 N N . GLY A 1 199 ? -4.508 -6.078 -40.281 1 95.94 199 GLY A N 1
ATOM 1582 C CA . GLY A 1 199 ? -3.086 -6.348 -40.406 1 95.94 199 GLY A CA 1
ATOM 1583 C C . GLY A 1 199 ? -2.773 -7.82 -40.594 1 95.94 199 GLY A C 1
ATOM 1584 O O . GLY A 1 199 ? -1.619 -8.234 -40.469 1 95.94 199 GLY A O 1
ATOM 1585 N N . GLY A 1 200 ? -3.793 -8.711 -40.906 1 96.94 200 GLY A N 1
ATOM 1586 C CA . GLY A 1 200 ? -3.559 -10.117 -41.156 1 96.94 200 GLY A CA 1
ATOM 1587 C C . GLY A 1 200 ? -3.004 -10.875 -39.969 1 96.94 200 GLY A C 1
ATOM 1588 O O . GLY A 1 200 ? -3.412 -10.641 -38.844 1 96.94 200 GLY A O 1
ATOM 1589 N N . ARG A 1 201 ? -2.139 -11.766 -40.281 1 96.75 201 ARG A N 1
ATOM 1590 C CA . ARG A 1 201 ? -1.601 -12.664 -39.281 1 96.75 201 ARG A CA 1
ATOM 1591 C C . ARG A 1 201 ? -0.886 -11.875 -38.188 1 96.75 201 ARG A C 1
ATOM 1593 O O . ARG A 1 201 ? -0.986 -12.211 -37 1 96.75 201 ARG A O 1
ATOM 1600 N N . THR A 1 202 ? -0.168 -10.852 -38.562 1 97.12 202 THR A N 1
ATOM 1601 C CA . THR A 1 202 ? 0.539 -10.016 -37.594 1 97.12 202 THR A CA 1
ATOM 1602 C C . THR A 1 202 ? -0.445 -9.328 -36.656 1 97.12 202 THR A C 1
ATOM 1604 O O . THR A 1 202 ? -0.231 -9.289 -35.438 1 97.12 202 THR A O 1
ATOM 1607 N N . GLY A 1 203 ? -1.416 -8.766 -37.219 1 97.38 203 GLY A N 1
ATOM 1608 C CA . GLY A 1 203 ? -2.459 -8.148 -36.406 1 97.38 203 GLY A CA 1
ATOM 1609 C C . GLY A 1 203 ? -3.18 -9.133 -35.5 1 97.38 203 GLY A C 1
ATOM 1610 O O . GLY A 1 203 ? -3.514 -8.812 -34.344 1 97.38 203 GLY A O 1
ATOM 1611 N N . PHE A 1 204 ? -3.426 -10.344 -36.062 1 97.81 204 PHE A N 1
ATOM 1612 C CA . PHE A 1 204 ? -4.066 -11.414 -35.312 1 97.81 204 PHE A CA 1
ATOM 1613 C C . PHE A 1 204 ? -3.258 -11.734 -34.062 1 97.81 204 PHE A C 1
ATOM 1615 O O . PHE A 1 204 ? -3.816 -11.859 -32.969 1 97.81 204 PHE A O 1
ATOM 1622 N N . LEU A 1 205 ? -1.998 -11.852 -34.25 1 97.56 205 LEU A N 1
ATOM 1623 C CA . LEU A 1 205 ? -1.131 -12.219 -33.125 1 97.56 205 LEU A CA 1
ATOM 1624 C C . LEU A 1 205 ? -1.092 -11.109 -32.062 1 97.56 205 LEU A C 1
ATOM 1626 O O . LEU A 1 205 ? -1.049 -11.383 -30.875 1 97.56 205 LEU A O 1
ATOM 1630 N N . LYS A 1 206 ? -1.051 -9.891 -32.5 1 96.44 206 LYS A N 1
ATOM 1631 C CA . LYS A 1 206 ? -1.111 -8.758 -31.578 1 96.44 206 LYS A CA 1
ATOM 1632 C C . LYS A 1 206 ? -2.422 -8.758 -30.797 1 96.44 206 LYS A C 1
ATOM 1634 O O . LYS A 1 206 ? -2.426 -8.539 -29.578 1 96.44 206 LYS A O 1
ATOM 1639 N N . TRP A 1 207 ? -3.445 -8.969 -31.516 1 97.06 207 TRP A N 1
ATOM 1640 C CA . TRP A 1 207 ? -4.766 -9.055 -30.891 1 97.06 207 TRP A CA 1
ATOM 1641 C C . TRP A 1 207 ? -4.809 -10.188 -29.875 1 97.06 207 TRP A C 1
ATOM 1643 O O . TRP A 1 207 ? -5.285 -10.008 -28.75 1 97.06 207 TRP A O 1
ATOM 1653 N N . LEU A 1 208 ? -4.34 -11.375 -30.281 1 97.19 208 LEU A N 1
ATOM 1654 C CA . LEU A 1 208 ? -4.355 -12.547 -29.406 1 97.19 208 LEU A CA 1
ATOM 1655 C C . LEU A 1 208 ? -3.523 -12.289 -28.156 1 97.19 208 LEU A C 1
ATOM 1657 O O . LEU A 1 208 ? -3.918 -12.688 -27.062 1 97.19 208 LEU A O 1
ATOM 1661 N N . LYS A 1 209 ? -2.41 -11.68 -28.312 1 96.19 209 LYS A N 1
ATOM 1662 C CA . LYS A 1 209 ? -1.568 -11.344 -27.172 1 96.19 209 LYS A CA 1
ATOM 1663 C C . LYS A 1 209 ? -2.307 -10.438 -26.188 1 96.19 209 LYS A C 1
ATOM 1665 O O . LYS A 1 209 ? -2.217 -10.617 -24.969 1 96.19 209 LYS A O 1
ATOM 1670 N N . ALA A 1 210 ? -2.992 -9.469 -26.75 1 95.44 210 ALA A N 1
ATOM 1671 C CA . ALA A 1 210 ? -3.768 -8.555 -25.922 1 95.44 210 ALA A CA 1
ATOM 1672 C C . ALA A 1 210 ? -4.871 -9.297 -25.172 1 95.44 210 ALA A C 1
ATOM 1674 O O . ALA A 1 210 ? -5.234 -8.922 -24.047 1 95.44 210 ALA A O 1
ATOM 1675 N N . ARG A 1 211 ? -5.371 -10.383 -25.734 1 95.81 211 ARG A N 1
ATOM 1676 C CA . ARG A 1 211 ? -6.414 -11.188 -25.109 1 95.81 211 ARG A CA 1
ATOM 1677 C C . ARG A 1 211 ? -5.84 -12.07 -24.016 1 95.81 211 ARG A C 1
ATOM 1679 O O . ARG A 1 211 ? -6.57 -12.508 -23.125 1 95.81 211 ARG A O 1
ATOM 1686 N N . CYS A 1 212 ? -4.5 -12.234 -24.062 1 96.12 212 CYS A N 1
ATOM 1687 C CA . CYS A 1 212 ? -3.896 -13.203 -23.156 1 96.12 212 CYS A CA 1
ATOM 1688 C C . CYS A 1 212 ? -3.086 -12.508 -22.062 1 96.12 212 CYS A C 1
ATOM 1690 O O . CYS A 1 212 ? -2.52 -13.164 -21.188 1 96.12 212 CYS A O 1
ATOM 1692 N N . THR A 1 213 ? -3.027 -11.156 -22.062 1 96.38 213 THR A N 1
ATOM 1693 C CA . THR A 1 213 ? -2.172 -10.445 -21.125 1 96.38 213 THR A CA 1
ATOM 1694 C C . THR A 1 213 ? -2.906 -9.25 -20.531 1 96.38 213 THR A C 1
ATOM 1696 O O . THR A 1 213 ? -3.92 -8.797 -21.062 1 96.38 213 THR A O 1
ATOM 1699 N N . ILE A 1 214 ? -2.455 -8.828 -19.406 1 96 214 ILE A N 1
ATOM 1700 C CA . ILE A 1 214 ? -2.809 -7.504 -18.906 1 96 214 ILE A CA 1
ATOM 1701 C C . ILE A 1 214 ? -2.021 -6.434 -19.672 1 96 214 ILE A C 1
ATOM 1703 O O . ILE A 1 214 ? -0.805 -6.316 -19.5 1 96 214 ILE A O 1
ATOM 1707 N N . THR A 1 215 ? -2.686 -5.621 -20.422 1 92 215 THR A N 1
ATOM 1708 C CA . THR A 1 215 ? -2.029 -4.664 -21.312 1 92 215 THR A CA 1
ATOM 1709 C C . THR A 1 215 ? -1.536 -3.453 -20.516 1 92 215 THR A C 1
ATOM 1711 O O . THR A 1 215 ? -1.862 -3.293 -19.344 1 92 215 THR A O 1
ATOM 1714 N N . LEU A 1 216 ? -0.78 -2.689 -21.156 1 89.56 216 LEU A N 1
ATOM 1715 C CA . LEU A 1 216 ? -0.307 -1.446 -20.562 1 89.56 216 LEU A CA 1
ATOM 1716 C C . LEU A 1 216 ? -1.479 -0.551 -20.172 1 89.56 216 LEU A C 1
ATOM 1718 O O . LEU A 1 216 ? -1.469 0.06 -19.094 1 89.56 216 LEU A O 1
ATOM 1722 N N . THR A 1 217 ? -2.41 -0.471 -21 1 86.75 217 THR A N 1
ATOM 1723 C CA . THR A 1 217 ? -3.594 0.334 -20.719 1 86.75 217 THR A CA 1
ATOM 1724 C C . THR A 1 217 ? -4.309 -0.171 -19.469 1 86.75 217 THR A C 1
ATOM 1726 O O . THR A 1 217 ? -4.68 0.617 -18.594 1 86.75 217 THR A O 1
ATOM 1729 N N . ASP A 1 218 ? -4.473 -1.511 -19.422 1 88.69 218 ASP A N 1
ATOM 1730 C CA . ASP A 1 218 ? -5.078 -2.105 -18.234 1 88.69 218 ASP A CA 1
ATOM 1731 C C . ASP A 1 218 ? -4.309 -1.72 -16.969 1 88.69 218 ASP A C 1
ATOM 1733 O O . ASP A 1 218 ? -4.914 -1.391 -15.945 1 88.69 218 ASP A O 1
ATOM 1737 N N . SER A 1 219 ? -3.043 -1.727 -17.109 1 87.88 219 SER A N 1
ATOM 1738 C CA . SER A 1 219 ? -2.172 -1.516 -15.961 1 87.88 219 SER A CA 1
ATOM 1739 C C . SER A 1 219 ? -2.246 -0.075 -15.469 1 87.88 219 SER A C 1
ATOM 1741 O O . SER A 1 219 ? -2.125 0.183 -14.266 1 87.88 219 SER A O 1
ATOM 1743 N N . MET A 1 220 ? -2.477 0.857 -16.312 1 85.38 220 MET A N 1
ATOM 1744 C CA . MET A 1 220 ? -2.434 2.275 -15.969 1 85.38 220 MET A CA 1
ATOM 1745 C C . MET A 1 220 ? -3.762 2.734 -15.375 1 85.38 220 MET A C 1
ATOM 1747 O O . MET A 1 220 ? -3.824 3.766 -14.703 1 85.38 220 MET A O 1
ATOM 1751 N N . GLU A 1 221 ? -4.789 2.004 -15.625 1 87.19 221 GLU A N 1
ATOM 1752 C CA . GLU A 1 221 ? -6.117 2.416 -15.172 1 87.19 221 GLU A CA 1
ATOM 1753 C C . GLU A 1 221 ? -6.414 1.898 -13.773 1 87.19 221 GLU A C 1
ATOM 1755 O O . GLU A 1 221 ? -7.434 1.244 -13.547 1 87.19 221 GLU A O 1
ATOM 1760 N N . GLN A 1 222 ? -5.617 2.309 -12.875 1 86.81 222 GLN A N 1
ATOM 1761 C CA . GLN A 1 222 ? -5.656 1.841 -11.492 1 86.81 222 GLN A CA 1
ATOM 1762 C C . GLN A 1 222 ? -6.98 2.203 -10.828 1 86.81 222 GLN A C 1
ATOM 1764 O O . GLN A 1 222 ? -7.445 1.494 -9.93 1 86.81 222 GLN A O 1
ATOM 1769 N N . HIS A 1 223 ? -7.586 3.256 -11.281 1 85.94 223 HIS A N 1
ATOM 1770 C CA . HIS A 1 223 ? -8.797 3.783 -10.656 1 85.94 223 HIS A CA 1
ATOM 1771 C C . HIS A 1 223 ? -9.992 2.869 -10.906 1 85.94 223 HIS A C 1
ATOM 1773 O O . HIS A 1 223 ? -11.031 3.012 -10.266 1 85.94 223 HIS A O 1
ATOM 1779 N N . HIS A 1 224 ? -9.859 1.861 -11.812 1 88.06 224 HIS A N 1
ATOM 1780 C CA . HIS A 1 224 ? -10.938 0.917 -12.062 1 88.06 224 HIS A CA 1
ATOM 1781 C C . HIS A 1 224 ? -11.039 -0.115 -10.945 1 88.06 224 HIS A C 1
ATOM 1783 O O . HIS A 1 224 ? -12.078 -0.772 -10.797 1 88.06 224 HIS A O 1
ATOM 1789 N N . GLY A 1 225 ? -9.969 -0.265 -10.172 1 89.5 225 GLY A N 1
ATOM 1790 C CA . GLY A 1 225 ? -10.039 -1.082 -8.977 1 89.5 225 GLY A CA 1
ATOM 1791 C C . GLY A 1 225 ? -9.625 -2.521 -9.203 1 89.5 225 GLY A C 1
ATOM 1792 O O . GLY A 1 225 ? -9.328 -2.914 -10.336 1 89.5 225 GLY A O 1
ATOM 1793 N N . ILE A 1 226 ? -9.633 -3.291 -8.18 1 93.31 226 ILE A N 1
ATOM 1794 C CA . ILE A 1 226 ? -9.086 -4.645 -8.133 1 93.31 226 ILE A CA 1
ATOM 1795 C C . ILE A 1 226 ? -10 -5.594 -8.898 1 93.31 226 ILE A C 1
ATOM 1797 O O . ILE A 1 226 ? -9.531 -6.441 -9.664 1 93.31 226 ILE A O 1
ATOM 1801 N N . ASP A 1 227 ? -11.289 -5.488 -8.773 1 92.5 227 ASP A N 1
ATOM 1802 C CA . ASP A 1 227 ? -12.227 -6.406 -9.422 1 92.5 227 ASP A CA 1
ATOM 1803 C C . ASP A 1 227 ? -12.133 -6.297 -10.945 1 92.5 227 ASP A C 1
ATOM 1805 O O . ASP A 1 227 ? -12.227 -7.301 -11.648 1 92.5 227 ASP A O 1
ATOM 1809 N N . ALA A 1 228 ? -11.922 -5.078 -11.414 1 91.94 228 ALA A N 1
ATOM 1810 C CA . ALA A 1 228 ? -11.828 -4.859 -12.859 1 91.94 228 ALA A CA 1
ATOM 1811 C C . ALA A 1 228 ? -10.617 -5.582 -13.445 1 91.94 228 ALA A C 1
ATOM 1813 O O . ALA A 1 228 ? -10.727 -6.238 -14.484 1 91.94 228 ALA A O 1
ATOM 1814 N N . VAL A 1 229 ? -9.5 -5.445 -12.859 1 94.62 229 VAL A N 1
ATOM 1815 C CA . VAL A 1 229 ? -8.297 -6.07 -13.406 1 94.62 229 VAL A CA 1
ATOM 1816 C C . VAL A 1 229 ? -8.398 -7.59 -13.266 1 94.62 229 VAL A C 1
ATOM 1818 O O . VAL A 1 229 ? -7.906 -8.328 -14.125 1 94.62 229 VAL A O 1
ATOM 1821 N N . TRP A 1 230 ? -9 -8.047 -12.203 1 95.75 230 TRP A N 1
ATOM 1822 C CA . TRP A 1 230 ? -9.18 -9.484 -12.031 1 95.75 230 TRP A CA 1
ATOM 1823 C C . TRP A 1 230 ? -10.086 -10.055 -13.117 1 95.75 230 TRP A C 1
ATOM 1825 O O . TRP A 1 230 ? -9.875 -11.172 -13.586 1 95.75 230 TRP A O 1
ATOM 1835 N N . ARG A 1 231 ? -11.117 -9.312 -13.492 1 93.44 231 ARG A N 1
ATOM 1836 C CA . ARG A 1 231 ? -11.953 -9.766 -14.602 1 93.44 231 ARG A CA 1
ATOM 1837 C C . ARG A 1 231 ? -11.133 -9.945 -15.875 1 93.44 231 ARG A C 1
ATOM 1839 O O . ARG A 1 231 ? -11.258 -10.961 -16.562 1 93.44 231 ARG A O 1
ATOM 1846 N N . LYS A 1 232 ? -10.352 -8.938 -16.109 1 94.25 232 LYS A N 1
ATOM 1847 C CA . LYS A 1 232 ? -9.461 -9.039 -17.266 1 94.25 232 LYS A CA 1
ATOM 1848 C C . LYS A 1 232 ? -8.508 -10.227 -17.109 1 94.25 232 LYS A C 1
ATOM 1850 O O . LYS A 1 232 ? -8.305 -10.992 -18.062 1 94.25 232 LYS A O 1
ATOM 1855 N N . PHE A 1 233 ? -7.973 -10.352 -16 1 96.5 233 PHE A N 1
ATOM 1856 C CA . PHE A 1 233 ? -7.02 -11.414 -15.703 1 96.5 233 PHE A CA 1
ATOM 1857 C C . PHE A 1 233 ? -7.648 -12.789 -15.922 1 96.5 233 PHE A C 1
ATOM 1859 O O . PHE A 1 233 ? -7.055 -13.648 -16.578 1 96.5 233 PHE A O 1
ATOM 1866 N N . VAL A 1 234 ? -8.789 -13.008 -15.391 1 94.62 234 VAL A N 1
ATOM 1867 C CA . VAL A 1 234 ? -9.508 -14.273 -15.531 1 94.62 234 VAL A CA 1
ATOM 1868 C C . VAL A 1 234 ? -9.781 -14.547 -17 1 94.62 234 VAL A C 1
ATOM 1870 O O . VAL A 1 234 ? -9.68 -15.688 -17.469 1 94.62 234 VAL A O 1
ATOM 1873 N N . SER A 1 235 ? -10.117 -13.547 -17.734 1 93.88 235 SER A N 1
ATOM 1874 C CA . SER A 1 235 ? -10.406 -13.719 -19.156 1 93.88 235 SER A CA 1
ATOM 1875 C C . SER A 1 235 ? -9.18 -14.195 -19.906 1 93.88 235 SER A C 1
ATOM 1877 O O . SER A 1 235 ? -9.297 -14.914 -20.906 1 93.88 235 SER A O 1
ATOM 1879 N N . CYS A 1 236 ? -8.031 -13.797 -19.453 1 94.62 236 CYS A N 1
ATOM 1880 C CA . CYS A 1 236 ? -6.793 -14.258 -20.078 1 94.62 236 CYS A CA 1
ATOM 1881 C C . CYS A 1 236 ? -6.664 -15.773 -19.984 1 94.62 236 CYS A C 1
ATOM 1883 O O . CYS A 1 236 ? -6.293 -16.438 -20.953 1 94.62 236 CYS A O 1
ATOM 1885 N N . PHE A 1 237 ? -6.996 -16.328 -18.859 1 93.56 237 PHE A N 1
ATOM 1886 C CA . PHE A 1 237 ? -6.895 -17.781 -18.641 1 93.56 237 PHE A CA 1
ATOM 1887 C C . PHE A 1 237 ? -7.871 -18.531 -19.547 1 93.56 237 PHE A C 1
ATOM 1889 O O . PHE A 1 237 ? -7.574 -19.625 -20 1 93.56 237 PHE A O 1
ATOM 1896 N N . THR A 1 238 ? -9 -17.953 -19.781 1 90.25 238 THR A N 1
ATOM 1897 C CA . THR A 1 238 ? -10.016 -18.609 -20.609 1 90.25 238 THR A CA 1
ATOM 1898 C C . THR A 1 238 ? -9.516 -18.828 -22.031 1 90.25 238 THR A C 1
ATOM 1900 O O . THR A 1 238 ? -9.867 -19.812 -22.672 1 90.25 238 THR A O 1
ATOM 1903 N N . VAL A 1 239 ? -8.727 -17.953 -22.438 1 92.44 239 VAL A N 1
ATOM 1904 C CA . VAL A 1 239 ? -8.18 -18.047 -23.797 1 92.44 239 VAL A CA 1
ATOM 1905 C C . VAL A 1 239 ? -6.988 -19 -23.797 1 92.44 239 VAL A C 1
ATOM 1907 O O . VAL A 1 239 ? -6.93 -19.922 -24.609 1 92.44 239 VAL A O 1
ATOM 1910 N N . THR A 1 240 ? -6.09 -18.844 -22.891 1 92.69 240 THR A N 1
ATOM 1911 C CA . THR A 1 240 ? -4.828 -19.578 -22.891 1 92.69 240 THR A CA 1
ATOM 1912 C C . THR A 1 240 ? -5.062 -21.062 -22.625 1 92.69 240 THR A C 1
ATOM 1914 O O . THR A 1 240 ? -4.336 -21.906 -23.156 1 92.69 240 THR A O 1
ATOM 1917 N N . SER A 1 241 ? -6.074 -21.344 -21.859 1 89.5 241 SER A N 1
ATOM 1918 C CA . SER A 1 241 ? -6.363 -22.734 -21.5 1 89.5 241 SER A CA 1
ATOM 1919 C C . SER A 1 241 ? -6.75 -23.547 -22.734 1 89.5 241 SER A C 1
ATOM 1921 O O . SER A 1 241 ? -6.613 -24.766 -22.75 1 89.5 241 SER A O 1
ATOM 1923 N N . THR A 1 242 ? -7.219 -22.906 -23.781 1 91.5 242 THR A N 1
ATOM 1924 C CA . THR A 1 242 ? -7.625 -23.594 -25 1 91.5 242 THR A CA 1
ATOM 1925 C C . THR A 1 242 ? -6.434 -23.781 -25.938 1 91.5 242 THR A C 1
ATOM 1927 O O . THR A 1 242 ? -6.531 -24.484 -26.938 1 91.5 242 THR A O 1
ATOM 1930 N N . ILE A 1 243 ? -5.344 -23.234 -25.531 1 93.81 243 ILE A N 1
ATOM 1931 C CA . ILE A 1 243 ? -4.156 -23.328 -26.359 1 93.81 243 ILE A CA 1
ATOM 1932 C C . ILE A 1 243 ? -3.23 -24.422 -25.844 1 93.81 243 ILE A C 1
ATOM 1934 O O . ILE A 1 243 ? -2.857 -25.328 -26.578 1 93.81 243 ILE A O 1
ATOM 1938 N N . ILE A 1 244 ? -2.928 -24.484 -24.609 1 94.19 244 ILE A N 1
ATOM 1939 C CA . ILE A 1 244 ? -1.83 -25.234 -24.031 1 94.19 244 ILE A CA 1
ATOM 1940 C C . ILE A 1 244 ? -2.264 -26.688 -23.812 1 94.19 244 ILE A C 1
ATOM 1942 O O . ILE A 1 244 ? -1.424 -27.594 -23.75 1 94.19 244 ILE A O 1
ATOM 1946 N N . HIS A 1 245 ? -3.568 -27.016 -23.781 1 93.94 245 HIS A N 1
ATOM 1947 C CA . HIS A 1 245 ? -4.043 -28.328 -23.359 1 93.94 245 HIS A CA 1
ATOM 1948 C C . HIS A 1 245 ? -4.289 -29.234 -24.562 1 93.94 245 HIS A C 1
ATOM 1950 O O . HIS A 1 245 ? -5.352 -29.859 -24.672 1 93.94 245 HIS A O 1
ATOM 1956 N N . TYR A 1 246 ? -3.4 -29.203 -25.469 1 96.81 246 TYR A N 1
ATOM 1957 C CA . TYR A 1 246 ? -3.25 -30.141 -26.578 1 96.81 246 TYR A CA 1
ATOM 1958 C C . TYR A 1 246 ? -1.853 -30.734 -26.609 1 96.81 246 TYR A C 1
ATOM 1960 O O . TYR A 1 246 ? -0.855 -30.016 -26.562 1 96.81 246 TYR A O 1
ATOM 1968 N N . GLU A 1 247 ? -1.773 -32.062 -26.688 1 97.5 247 GLU A N 1
ATOM 1969 C CA . GLU A 1 247 ? -0.571 -32.844 -26.359 1 97.5 247 GLU A CA 1
ATOM 1970 C C . GLU A 1 247 ? 0.648 -32.281 -27.094 1 97.5 247 GLU A C 1
ATOM 1972 O O . GLU A 1 247 ? 1.68 -32 -26.469 1 97.5 247 GLU A O 1
ATOM 1977 N N . PRO A 1 248 ? 0.631 -32.062 -28.438 1 98 248 PRO A N 1
ATOM 1978 C CA . PRO A 1 248 ? 1.834 -31.578 -29.109 1 98 248 PRO A CA 1
ATOM 1979 C C . PRO A 1 248 ? 2.271 -30.203 -28.578 1 98 248 PRO A C 1
ATOM 1981 O O . PRO A 1 248 ? 3.469 -29.953 -28.438 1 98 248 PRO A O 1
ATOM 1984 N N . ILE A 1 249 ? 1.326 -29.406 -28.344 1 97.69 249 ILE A N 1
ATOM 1985 C CA . ILE A 1 249 ? 1.622 -28.062 -27.844 1 97.69 249 ILE A CA 1
ATOM 1986 C C . ILE A 1 249 ? 2.096 -28.156 -26.391 1 97.69 249 ILE A C 1
ATOM 1988 O O . ILE A 1 249 ? 3.043 -27.469 -26 1 97.69 249 ILE A O 1
ATOM 1992 N N . PHE A 1 250 ? 1.451 -29.016 -25.609 1 97.06 250 PHE A N 1
ATOM 1993 C CA . PHE A 1 250 ? 1.794 -29.203 -24.203 1 97.06 250 PHE A CA 1
ATOM 1994 C C . PHE A 1 250 ? 3.23 -29.688 -24.062 1 97.06 250 PHE A C 1
ATOM 1996 O O . PHE A 1 250 ? 3.969 -29.219 -23.188 1 97.06 250 PHE A O 1
ATOM 2003 N N . ARG A 1 251 ? 3.662 -30.609 -24.875 1 97.88 251 ARG A N 1
ATOM 2004 C CA . ARG A 1 251 ? 5.027 -31.125 -24.859 1 97.88 251 ARG A CA 1
ATOM 2005 C C . ARG A 1 251 ? 6.035 -30.031 -25.172 1 97.88 251 ARG A C 1
ATOM 2007 O O . ARG A 1 251 ? 7.031 -29.875 -24.453 1 97.88 251 ARG A O 1
ATOM 2014 N N . ALA A 1 252 ? 5.723 -29.266 -26.25 1 97.75 252 ALA A N 1
ATOM 2015 C CA . ALA A 1 252 ? 6.598 -28.156 -26.609 1 97.75 252 ALA A CA 1
ATOM 2016 C C . ALA A 1 252 ? 6.66 -27.125 -25.484 1 97.75 252 ALA A C 1
ATOM 2018 O O . ALA A 1 252 ? 7.727 -26.578 -25.188 1 97.75 252 ALA A O 1
ATOM 2019 N N . PHE A 1 253 ? 5.539 -26.875 -24.938 1 96.5 253 PHE A N 1
ATOM 2020 C CA . PHE A 1 253 ? 5.41 -25.938 -23.828 1 96.5 253 PHE A CA 1
ATOM 2021 C C . PHE A 1 253 ? 6.273 -26.359 -22.641 1 96.5 253 PHE A C 1
ATOM 2023 O O . PHE A 1 253 ? 7.043 -25.562 -22.109 1 96.5 253 PHE A O 1
ATOM 2030 N N . LEU A 1 254 ? 6.227 -27.578 -22.172 1 97.44 254 LEU A N 1
ATOM 2031 C CA . LEU A 1 254 ? 6.965 -28.094 -21.016 1 97.44 254 LEU A CA 1
ATOM 2032 C C . LEU A 1 254 ? 8.469 -28 -21.25 1 97.44 254 LEU A C 1
ATOM 2034 O O . LEU A 1 254 ? 9.219 -27.625 -20.344 1 97.44 254 LEU A O 1
ATOM 2038 N N . LYS A 1 255 ? 8.852 -28.344 -22.438 1 97.12 255 LYS A N 1
ATOM 2039 C CA . LYS A 1 255 ? 10.266 -28.266 -22.781 1 97.12 255 LYS A CA 1
ATOM 2040 C C . LYS A 1 255 ? 10.789 -26.844 -22.656 1 97.12 255 LYS A C 1
ATOM 2042 O O . LYS A 1 255 ? 11.836 -26.609 -22.062 1 97.12 255 LYS A O 1
ATOM 2047 N N . ARG A 1 256 ? 10.008 -25.922 -23.281 1 96.94 256 ARG A N 1
ATOM 2048 C CA . ARG A 1 256 ? 10.375 -24.516 -23.219 1 96.94 256 ARG A CA 1
ATOM 2049 C C . ARG A 1 256 ? 10.391 -24 -21.781 1 96.94 256 ARG A C 1
ATOM 2051 O O . ARG A 1 256 ? 11.273 -23.25 -21.406 1 96.94 256 ARG A O 1
ATOM 2058 N N . LEU A 1 257 ? 9.422 -24.422 -21.016 1 97.5 257 LEU A N 1
ATOM 2059 C CA . LEU A 1 257 ? 9.297 -24 -19.625 1 97.5 257 LEU A CA 1
ATOM 2060 C C . LEU A 1 257 ? 10.523 -24.422 -18.812 1 97.5 257 LEU A C 1
ATOM 2062 O O . LEU A 1 257 ? 11.156 -23.578 -18.156 1 97.5 257 LEU A O 1
ATOM 2066 N N . MET A 1 258 ? 10.914 -25.688 -18.828 1 98.19 258 MET A N 1
ATOM 2067 C CA . MET A 1 258 ? 12.031 -26.203 -18.047 1 98.19 258 MET A CA 1
ATOM 2068 C C . MET A 1 258 ? 13.344 -25.547 -18.469 1 98.19 258 MET A C 1
ATOM 2070 O O . MET A 1 258 ? 14.156 -25.172 -17.625 1 98.19 258 MET A O 1
ATOM 2074 N N . ALA A 1 259 ? 13.461 -25.344 -19.766 1 97.69 259 ALA A N 1
ATOM 2075 C CA . ALA A 1 259 ? 14.68 -24.719 -20.266 1 97.69 259 ALA A CA 1
ATOM 2076 C C . ALA A 1 259 ? 14.789 -23.266 -19.797 1 97.69 259 ALA A C 1
ATOM 2078 O O . ALA A 1 259 ? 15.859 -22.828 -19.391 1 97.69 259 ALA A O 1
ATOM 2079 N N . SER A 1 260 ? 13.703 -22.531 -19.938 1 96.94 260 SER A N 1
ATOM 2080 C CA . SER A 1 260 ? 13.68 -21.125 -19.562 1 96.94 260 SER A CA 1
ATOM 2081 C C . SER A 1 260 ? 13.945 -20.969 -18.062 1 96.94 260 SER A C 1
ATOM 2083 O O . SER A 1 260 ? 14.656 -20.047 -17.656 1 96.94 260 SER A O 1
ATOM 2085 N N . LEU A 1 261 ? 13.375 -21.797 -17.25 1 98.06 261 LEU A N 1
ATOM 2086 C CA . LEU A 1 261 ? 13.523 -21.703 -15.797 1 98.06 261 LEU A CA 1
ATOM 2087 C C . LEU A 1 261 ? 14.938 -22.062 -15.367 1 98.06 261 LEU A C 1
ATOM 2089 O O . LEU A 1 261 ? 15.531 -21.391 -14.523 1 98.06 261 LEU A O 1
ATOM 2093 N N . LEU A 1 262 ? 15.445 -23.125 -15.953 1 98.25 262 LEU A N 1
ATOM 2094 C CA . LEU A 1 262 ? 16.828 -23.484 -15.648 1 98.25 262 LEU A CA 1
ATOM 2095 C C . LEU A 1 262 ? 17.781 -22.359 -16.031 1 98.25 262 LEU A C 1
ATOM 2097 O O . LEU A 1 262 ? 18.703 -22.047 -15.266 1 98.25 262 LEU A O 1
ATOM 2101 N N . ALA A 1 263 ? 17.562 -21.781 -17.188 1 97.19 263 ALA A N 1
ATOM 2102 C CA . ALA A 1 263 ? 18.391 -20.688 -17.656 1 97.19 263 ALA A CA 1
ATOM 2103 C C . ALA A 1 263 ? 18.328 -19.484 -16.703 1 97.19 263 ALA A C 1
ATOM 2105 O O . ALA A 1 263 ? 19.266 -18.688 -16.641 1 97.19 263 ALA A O 1
ATOM 2106 N N . ASP A 1 264 ? 17.281 -19.375 -15.984 1 97.88 264 ASP A N 1
ATOM 2107 C CA . ASP A 1 264 ? 17.078 -18.266 -15.07 1 97.88 264 ASP A CA 1
ATOM 2108 C C . ASP A 1 264 ? 17.531 -18.625 -13.656 1 97.88 264 ASP A C 1
ATOM 2110 O O . ASP A 1 264 ? 17.25 -17.891 -12.703 1 97.88 264 ASP A O 1
ATOM 2114 N N . GLY A 1 265 ? 18.188 -19.672 -13.461 1 98.12 265 GLY A N 1
ATOM 2115 C CA . GLY A 1 265 ? 18.75 -20.047 -12.172 1 98.12 265 GLY A CA 1
ATOM 2116 C C . GLY A 1 265 ? 17.766 -20.75 -11.266 1 98.12 265 GLY A C 1
ATOM 2117 O O . GLY A 1 265 ? 17.906 -20.719 -10.039 1 98.12 265 GLY A O 1
ATOM 2118 N N . ILE A 1 266 ? 16.734 -21.328 -11.797 1 98.69 266 ILE A N 1
ATOM 2119 C CA . ILE A 1 266 ? 15.734 -22.078 -11.047 1 98.69 266 ILE A CA 1
ATOM 2120 C C . ILE A 1 266 ? 15.938 -23.578 -11.273 1 98.69 266 ILE A C 1
ATOM 2122 O O . ILE A 1 266 ? 15.906 -24.047 -12.414 1 98.69 266 ILE A O 1
ATOM 2126 N N . TYR A 1 267 ? 16.016 -24.328 -10.18 1 98.69 267 TYR A N 1
ATOM 2127 C CA . TYR A 1 267 ? 16.438 -25.734 -10.289 1 98.69 267 TYR A CA 1
ATOM 2128 C C . TYR A 1 267 ? 15.281 -26.672 -10 1 98.69 267 TYR A C 1
ATOM 2130 O O . TYR A 1 267 ? 15.336 -27.859 -10.344 1 98.69 267 TYR A O 1
ATOM 2138 N N . TRP A 1 268 ? 14.328 -26.172 -9.336 1 98.69 268 TRP A N 1
ATOM 2139 C CA . TRP A 1 268 ? 13.148 -26.922 -8.93 1 98.69 268 TRP A CA 1
ATOM 2140 C C . TRP A 1 268 ? 11.883 -26.078 -9.062 1 98.69 268 TRP A C 1
ATOM 2142 O O . TRP A 1 268 ? 11.898 -24.875 -8.789 1 98.69 268 TRP A O 1
ATOM 2152 N N . ILE A 1 269 ? 10.789 -26.812 -9.461 1 98.31 269 ILE A N 1
ATOM 2153 C CA . ILE A 1 269 ? 9.555 -26.062 -9.688 1 98.31 269 ILE A CA 1
ATOM 2154 C C . ILE A 1 269 ? 8.375 -26.828 -9.102 1 98.31 269 ILE A C 1
ATOM 2156 O O . ILE A 1 269 ? 8.266 -28.047 -9.266 1 98.31 269 ILE A O 1
ATOM 2160 N N . GLU A 1 270 ? 7.527 -26.188 -8.406 1 98.38 270 GLU A N 1
ATOM 2161 C CA . GLU A 1 270 ? 6.219 -26.703 -8 1 98.38 270 GLU A CA 1
ATOM 2162 C C . GLU A 1 270 ? 5.094 -25.953 -8.719 1 98.38 270 GLU A C 1
ATOM 2164 O O . GLU A 1 270 ? 4.707 -24.859 -8.305 1 98.38 270 GLU A O 1
ATOM 2169 N N . LEU A 1 271 ? 4.527 -26.562 -9.727 1 96.62 271 LEU A N 1
ATOM 2170 C CA . LEU A 1 271 ? 3.611 -25.922 -10.664 1 96.62 271 LEU A CA 1
ATOM 2171 C C . LEU A 1 271 ? 2.16 -26.172 -10.258 1 96.62 271 LEU A C 1
ATOM 2173 O O . LEU A 1 271 ? 1.769 -27.297 -9.969 1 96.62 271 LEU A O 1
ATOM 2177 N N . ARG A 1 272 ? 1.407 -25.094 -10.258 1 97.38 272 ARG A N 1
ATOM 2178 C CA . ARG A 1 272 ? -0.023 -25.234 -10 1 97.38 272 ARG A CA 1
ATOM 2179 C C . ARG A 1 272 ? -0.793 -25.453 -11.297 1 97.38 272 ARG A C 1
ATOM 2181 O O . ARG A 1 272 ? -0.6 -24.734 -12.273 1 97.38 272 ARG A O 1
ATOM 2188 N N . PHE A 1 273 ? -1.6 -26.469 -11.289 1 90.56 273 PHE A N 1
ATOM 2189 C CA . PHE A 1 273 ? -2.572 -26.75 -12.336 1 90.56 273 PHE A CA 1
ATOM 2190 C C . PHE A 1 273 ? -3.992 -26.516 -11.836 1 90.56 273 PHE A C 1
ATOM 2192 O O . PHE A 1 273 ? -4.387 -27.031 -10.797 1 90.56 273 PHE A O 1
ATOM 2199 N N . THR A 1 274 ? -4.695 -25.734 -12.609 1 88.69 274 THR A N 1
ATOM 2200 C CA . THR A 1 274 ? -6.047 -25.406 -12.18 1 88.69 274 THR A CA 1
ATOM 2201 C C . THR A 1 274 ? -7.074 -26.281 -12.898 1 88.69 274 THR A C 1
ATOM 2203 O O . THR A 1 274 ? -7.285 -26.141 -14.102 1 88.69 274 THR A O 1
ATOM 2206 N N . TRP A 1 275 ? -7.707 -27.141 -12.195 1 85.94 275 TRP A N 1
ATOM 2207 C CA . TRP A 1 275 ? -8.664 -28.109 -12.719 1 85.94 275 TRP A CA 1
ATOM 2208 C C . TRP A 1 275 ? -10.086 -27.562 -12.664 1 85.94 275 TRP A C 1
ATOM 2210 O O . TRP A 1 275 ? -10.414 -26.766 -11.773 1 85.94 275 TRP A O 1
ATOM 2220 N N . PRO A 1 276 ? -10.906 -27.984 -13.57 1 83.5 276 PRO A N 1
ATOM 2221 C CA . PRO A 1 276 ? -10.734 -28.984 -14.625 1 83.5 276 PRO A CA 1
ATOM 2222 C C . PRO A 1 276 ? -9.984 -28.438 -15.836 1 83.5 276 PRO A C 1
ATOM 2224 O O . PRO A 1 276 ? -9.953 -27.219 -16.062 1 83.5 276 PRO A O 1
ATOM 2227 N N . LEU A 1 277 ? -9.414 -29.391 -16.594 1 85.19 277 LEU A N 1
ATOM 2228 C CA . LEU A 1 277 ? -8.656 -29.062 -17.797 1 85.19 277 LEU A CA 1
ATOM 2229 C C . LEU A 1 277 ? -9.273 -29.734 -19.016 1 85.19 277 LEU A C 1
ATOM 2231 O O . LEU A 1 277 ? -9.828 -30.828 -18.922 1 85.19 277 LEU A O 1
ATOM 2235 N N . ASN A 1 278 ? -9.188 -29.125 -20.188 1 88.06 278 ASN A N 1
ATOM 2236 C CA . ASN A 1 278 ? -9.656 -29.688 -21.453 1 88.06 278 ASN A CA 1
ATOM 2237 C C . ASN A 1 278 ? -8.508 -30.266 -22.266 1 88.06 278 ASN A C 1
ATOM 2239 O O . ASN A 1 278 ? -8.336 -29.922 -23.438 1 88.06 278 ASN A O 1
ATOM 2243 N N . TYR A 1 279 ? -7.734 -31.094 -21.656 1 94.06 279 TYR A N 1
ATOM 2244 C CA . TYR A 1 279 ? -6.547 -31.656 -22.281 1 94.06 279 TYR A CA 1
ATOM 2245 C C . TYR A 1 279 ? -6.926 -32.719 -23.297 1 94.06 279 TYR A C 1
ATOM 2247 O O . TYR A 1 279 ? -7.613 -33.688 -22.953 1 94.06 279 TYR A O 1
ATOM 2255 N N . CYS A 1 280 ? -6.422 -32.594 -24.531 1 96.19 280 CYS A N 1
ATOM 2256 C CA . CYS A 1 280 ? -6.637 -33.594 -25.594 1 96.19 280 CYS A CA 1
ATOM 2257 C C . CYS A 1 280 ? -5.324 -34.25 -26 1 96.19 280 CYS A C 1
ATOM 2259 O O . CYS A 1 280 ? -4.297 -33.594 -26.125 1 96.19 280 CYS A O 1
ATOM 2261 N N . ARG A 1 281 ? -5.383 -35.562 -26.172 1 96.81 281 ARG A N 1
ATOM 2262 C CA . ARG A 1 281 ? -4.246 -36.312 -26.703 1 96.81 281 ARG A CA 1
ATOM 2263 C C . ARG A 1 281 ? -4.008 -35.969 -28.172 1 96.81 281 ARG A C 1
ATOM 2265 O O . ARG A 1 281 ? -4.875 -35.375 -28.828 1 96.81 281 ARG A O 1
ATOM 2272 N N . ASP A 1 282 ? -2.805 -36.344 -28.625 1 96.69 282 ASP A N 1
ATOM 2273 C CA . ASP A 1 282 ? -2.467 -36.094 -30.031 1 96.69 282 ASP A CA 1
ATOM 2274 C C . ASP A 1 282 ? -3.51 -36.719 -30.953 1 96.69 282 ASP A C 1
ATOM 2276 O O . ASP A 1 282 ? -3.857 -37.906 -30.812 1 96.69 282 ASP A O 1
ATOM 2280 N N . ARG A 1 283 ? -4.09 -35.875 -31.812 1 96.38 283 ARG A N 1
ATOM 2281 C CA . ARG A 1 283 ? -5.039 -36.25 -32.844 1 96.38 283 ARG A CA 1
ATOM 2282 C C . ARG A 1 283 ? -6.355 -36.719 -32.25 1 96.38 283 ARG A C 1
ATOM 2284 O O . ARG A 1 283 ? -7.055 -37.562 -32.844 1 96.38 283 ARG A O 1
ATOM 2291 N N . GLN A 1 284 ? -6.57 -36.375 -31.078 1 95.94 284 GLN A N 1
ATOM 2292 C CA . GLN A 1 284 ? -7.855 -36.625 -30.453 1 95.94 284 GLN A CA 1
ATOM 2293 C C . GLN A 1 284 ? -8.625 -35.344 -30.203 1 95.94 284 GLN A C 1
ATOM 2295 O O . GLN A 1 284 ? -8.07 -34.344 -29.703 1 95.94 284 GLN A O 1
ATOM 2300 N N . GLU A 1 285 ? -9.898 -35.312 -30.547 1 95.19 285 GLU A N 1
ATOM 2301 C CA . GLU A 1 285 ? -10.742 -34.125 -30.406 1 95.19 285 GLU A CA 1
ATOM 2302 C C . GLU A 1 285 ? -11.383 -34.062 -29.016 1 95.19 285 GLU A C 1
ATOM 2304 O O . GLU A 1 285 ? -11.664 -33 -28.5 1 95.19 285 GLU A O 1
ATOM 2309 N N . GLU A 1 286 ? -11.594 -35.219 -28.406 1 93.69 286 GLU A N 1
ATOM 2310 C CA . GLU A 1 286 ? -12.242 -35.25 -27.109 1 93.69 286 GLU A CA 1
ATOM 2311 C C . GLU A 1 286 ? -11.227 -35.156 -25.969 1 93.69 286 GLU A C 1
ATOM 2313 O O . GLU A 1 286 ? -10.188 -35.812 -26 1 93.69 286 GLU A O 1
ATOM 2318 N N . PRO A 1 287 ? -11.477 -34.375 -24.984 1 92.88 287 PRO A N 1
ATOM 2319 C CA . PRO A 1 287 ? -10.562 -34.25 -23.859 1 92.88 287 PRO A CA 1
ATOM 2320 C C . PRO A 1 287 ? -10.492 -35.5 -23 1 92.88 287 PRO A C 1
ATOM 2322 O O . PRO A 1 287 ? -11.484 -36.219 -22.891 1 92.88 287 PRO A O 1
ATOM 2325 N N . GLU A 1 288 ? -9.359 -35.594 -22.375 1 90.12 288 GLU A N 1
ATOM 2326 C CA . GLU A 1 288 ? -9.211 -36.688 -21.406 1 90.12 288 GLU A CA 1
ATOM 2327 C C . GLU A 1 288 ? -10.109 -36.469 -20.188 1 90.12 288 GLU A C 1
ATOM 2329 O O . GLU A 1 288 ? -10.344 -35.312 -19.797 1 90.12 288 GLU A O 1
ATOM 2334 N N . LYS A 1 289 ? -10.445 -37.594 -19.578 1 83.56 289 LYS A N 1
ATOM 2335 C CA . LYS A 1 289 ? -11.305 -37.469 -18.406 1 83.56 289 LYS A CA 1
ATOM 2336 C C . LYS A 1 289 ? -10.531 -37.75 -17.125 1 83.56 289 LYS A C 1
ATOM 2338 O O . LYS A 1 289 ? -10.867 -37.219 -16.062 1 83.56 289 LYS A O 1
ATOM 2343 N N . ASP A 1 290 ? -9.492 -38.594 -17.172 1 85.69 290 ASP A N 1
ATOM 2344 C CA . ASP A 1 290 ? -8.789 -38.969 -15.961 1 85.69 290 ASP A CA 1
ATOM 2345 C C . ASP A 1 290 ? -7.402 -38.344 -15.906 1 85.69 290 ASP A C 1
ATOM 2347 O O . ASP A 1 290 ? -6.66 -38.531 -14.945 1 85.69 290 ASP A O 1
ATOM 2351 N N . TYR A 1 291 ? -6.941 -37.656 -16.938 1 88.19 291 TYR A N 1
ATOM 2352 C CA . TYR A 1 291 ? -5.723 -36.844 -17.047 1 88.19 291 TYR A CA 1
ATOM 2353 C C . TYR A 1 291 ? -4.484 -37.75 -16.969 1 88.19 291 TYR A C 1
ATOM 2355 O O . TYR A 1 291 ? -3.369 -37.25 -16.797 1 88.19 291 TYR A O 1
ATOM 2363 N N . ASN A 1 292 ? -4.59 -39.094 -16.953 1 93.56 292 ASN A N 1
ATOM 2364 C CA . ASN A 1 292 ? -3.477 -40.031 -16.828 1 93.56 292 ASN A CA 1
ATOM 2365 C C . ASN A 1 292 ? -2.439 -39.781 -17.922 1 93.56 292 ASN A C 1
ATOM 2367 O O . ASN A 1 292 ? -1.235 -39.812 -17.656 1 93.56 292 ASN A O 1
ATOM 2371 N N . HIS A 1 293 ? -2.938 -39.625 -19.094 1 95.69 293 HIS A N 1
ATOM 2372 C CA . HIS A 1 293 ? -2.008 -39.438 -20.203 1 95.69 293 HIS A CA 1
ATOM 2373 C C . HIS A 1 293 ? -1.262 -38.125 -20.078 1 95.69 293 HIS A C 1
ATOM 2375 O O . HIS A 1 293 ? -0.086 -38.031 -20.438 1 95.69 293 HIS A O 1
ATOM 2381 N N . MET A 1 294 ? -1.943 -37.125 -19.656 1 95.56 294 MET A N 1
ATOM 2382 C CA . MET A 1 294 ? -1.286 -35.844 -19.438 1 95.56 294 MET A CA 1
ATOM 2383 C C . MET A 1 294 ? -0.104 -35.969 -18.484 1 95.56 294 MET A C 1
ATOM 2385 O O . MET A 1 294 ? 0.974 -35.438 -18.734 1 95.56 294 MET A O 1
ATOM 2389 N N . PHE A 1 295 ? -0.25 -36.688 -17.391 1 97.06 295 PHE A N 1
ATOM 2390 C CA . PHE A 1 295 ? 0.806 -36.906 -16.391 1 97.06 295 PHE A CA 1
ATOM 2391 C C . PHE A 1 295 ? 1.902 -37.781 -16.953 1 97.06 295 PHE A C 1
ATOM 2393 O O . PHE A 1 295 ? 3.076 -37.625 -16.625 1 97.06 295 PHE A O 1
ATOM 2400 N N . GLN A 1 296 ? 1.472 -38.719 -17.781 1 97.62 296 GLN A N 1
ATOM 2401 C CA . GLN A 1 296 ? 2.475 -39.5 -18.484 1 97.62 296 GLN A CA 1
ATOM 2402 C C . GLN A 1 296 ? 3.373 -38.625 -19.344 1 97.62 296 GLN A C 1
ATOM 2404 O O . GLN A 1 296 ? 4.594 -38.781 -19.359 1 97.62 296 GLN A O 1
ATOM 2409 N N . VAL A 1 297 ? 2.742 -37.75 -20.047 1 97.75 297 VAL A N 1
ATOM 2410 C CA . VAL A 1 297 ? 3.48 -36.812 -20.906 1 97.75 297 VAL A CA 1
ATOM 2411 C C . VAL A 1 297 ? 4.426 -35.969 -20.047 1 97.75 297 VAL A C 1
ATOM 2413 O O . VAL A 1 297 ? 5.574 -35.719 -20.422 1 97.75 297 VAL A O 1
ATOM 2416 N N . MET A 1 298 ? 4.008 -35.5 -18.906 1 97.5 298 MET A N 1
ATOM 2417 C CA . MET A 1 298 ? 4.844 -34.719 -17.984 1 97.5 298 MET A CA 1
ATOM 2418 C C . MET A 1 298 ? 6.062 -35.531 -17.547 1 97.5 298 MET A C 1
ATOM 2420 O O . MET A 1 298 ? 7.184 -35 -17.547 1 97.5 298 MET A O 1
ATOM 2424 N N . GLU A 1 299 ? 5.809 -36.75 -17.156 1 97.75 299 GLU A N 1
ATOM 2425 C CA . GLU A 1 299 ? 6.898 -37.625 -16.75 1 97.75 299 GLU A CA 1
ATOM 2426 C C . GLU A 1 299 ? 7.906 -37.812 -17.875 1 97.75 299 GLU A C 1
ATOM 2428 O O . GLU A 1 299 ? 9.117 -37.781 -17.656 1 97.75 299 GLU A O 1
ATOM 2433 N N . GLU A 1 300 ? 7.371 -38.062 -19.031 1 98.31 300 GLU A N 1
ATOM 2434 C CA . GLU A 1 300 ? 8.219 -38.312 -20.188 1 98.31 300 GLU A CA 1
ATOM 2435 C C . GLU A 1 300 ? 9.07 -37.094 -20.531 1 98.31 300 GLU A C 1
ATOM 2437 O O . GLU A 1 300 ? 10.273 -37.219 -20.766 1 98.31 300 GLU A O 1
ATOM 2442 N N . GLU A 1 301 ? 8.445 -35.969 -20.594 1 98.12 301 GLU A N 1
ATOM 2443 C CA . GLU A 1 301 ? 9.164 -34.75 -20.953 1 98.12 301 GLU A CA 1
ATOM 2444 C C . GLU A 1 301 ? 10.195 -34.375 -19.891 1 98.12 301 GLU A C 1
ATOM 2446 O O . GLU A 1 301 ? 11.258 -33.844 -20.203 1 98.12 301 GLU A O 1
ATOM 2451 N N . LEU A 1 302 ? 9.867 -34.594 -18.594 1 98.12 302 LEU A N 1
ATOM 2452 C CA . LEU A 1 302 ? 10.836 -34.375 -17.531 1 98.12 302 LEU A CA 1
ATOM 2453 C C . LEU A 1 302 ? 12.047 -35.281 -17.688 1 98.12 302 LEU A C 1
ATOM 2455 O O . LEU A 1 302 ? 13.188 -34.812 -17.578 1 98.12 302 LEU A O 1
ATOM 2459 N N . ALA A 1 303 ? 11.781 -36.531 -17.922 1 97.94 303 ALA A N 1
ATOM 2460 C CA . ALA A 1 303 ? 12.859 -37.5 -18.094 1 97.94 303 ALA A CA 1
ATOM 2461 C C . ALA A 1 303 ? 13.734 -37.125 -19.297 1 97.94 303 ALA A C 1
ATOM 2463 O O . ALA A 1 303 ? 14.961 -37.219 -19.219 1 97.94 303 ALA A O 1
ATOM 2464 N N . LEU A 1 304 ? 13.047 -36.781 -20.344 1 98 304 LEU A N 1
ATOM 2465 C CA . LEU A 1 304 ? 13.781 -36.406 -21.547 1 98 304 LEU A CA 1
ATOM 2466 C C . LEU A 1 304 ? 14.656 -35.188 -21.297 1 98 304 LEU A C 1
ATOM 2468 O O . LEU A 1 304 ? 15.805 -35.125 -21.719 1 98 304 LEU A O 1
ATOM 2472 N N . PHE A 1 305 ? 14.125 -34.188 -20.688 1 98.19 305 PHE A N 1
ATOM 2473 C CA . PHE A 1 305 ? 14.859 -32.969 -20.391 1 98.19 305 PHE A CA 1
ATOM 2474 C C . PHE A 1 305 ? 16.078 -33.281 -19.531 1 98.19 305 PHE A C 1
ATOM 2476 O O . PHE A 1 305 ? 17.172 -32.75 -19.797 1 98.19 305 PHE A O 1
ATOM 2483 N N . LYS A 1 306 ? 15.961 -34.094 -18.5 1 97.31 306 LYS A N 1
ATOM 2484 C CA . LYS A 1 306 ? 17.016 -34.406 -17.547 1 97.31 306 LYS A CA 1
ATOM 2485 C C . LYS A 1 306 ? 18.062 -35.312 -18.156 1 97.31 306 LYS A C 1
ATOM 2487 O O . LYS A 1 306 ? 19.172 -35.438 -17.656 1 97.31 306 LYS A O 1
ATOM 2492 N N . SER A 1 307 ? 17.672 -36 -19.203 1 97.5 307 SER A N 1
ATOM 2493 C CA . SER A 1 307 ? 18.594 -36.938 -19.844 1 97.5 307 SER A CA 1
ATOM 2494 C C . SER A 1 307 ? 19.719 -36.188 -20.547 1 97.5 307 SER A C 1
ATOM 2496 O O . SER A 1 307 ? 20.781 -36.781 -20.812 1 97.5 307 SER A O 1
ATOM 2498 N N . ASP A 1 308 ? 19.453 -35 -20.906 1 97 308 ASP A N 1
ATOM 2499 C CA . ASP A 1 308 ? 20.5 -34.156 -21.484 1 97 308 ASP A CA 1
ATOM 2500 C C . ASP A 1 308 ? 21.5 -33.688 -20.422 1 97 308 ASP A C 1
ATOM 2502 O O . ASP A 1 308 ? 21.125 -32.969 -19.484 1 97 308 ASP A O 1
ATOM 2506 N N . PRO A 1 309 ? 22.734 -33.969 -20.562 1 96.56 309 PRO A N 1
ATOM 2507 C CA . PRO A 1 309 ? 23.734 -33.562 -19.578 1 96.56 309 PRO A CA 1
ATOM 2508 C C . PRO A 1 309 ? 23.812 -32.031 -19.391 1 96.56 309 PRO A C 1
ATOM 2510 O O . PRO A 1 309 ? 24.156 -31.562 -18.312 1 96.56 309 PRO A O 1
ATOM 2513 N N . ALA A 1 310 ? 23.391 -31.406 -20.391 1 96.12 310 ALA A N 1
ATOM 2514 C CA . ALA A 1 310 ? 23.391 -29.938 -20.312 1 96.12 310 ALA A CA 1
ATOM 2515 C C . ALA A 1 310 ? 22.391 -29.438 -19.297 1 96.12 310 ALA A C 1
ATOM 2517 O O . ALA A 1 310 ? 22.484 -28.297 -18.828 1 96.12 310 ALA A O 1
ATOM 2518 N N . ASN A 1 311 ? 21.422 -30.25 -18.969 1 97.62 311 ASN A N 1
ATOM 2519 C CA . ASN A 1 311 ? 20.359 -29.875 -18.047 1 97.62 311 ASN A CA 1
ATOM 2520 C C . ASN A 1 311 ? 20.516 -30.562 -16.703 1 97.62 311 ASN A C 1
ATOM 2522 O O . ASN A 1 311 ? 19.562 -30.656 -15.93 1 97.62 311 ASN A O 1
ATOM 2526 N N . ALA A 1 312 ? 21.734 -31 -16.375 1 94.62 312 ALA A N 1
ATOM 2527 C CA . ALA A 1 312 ? 22 -31.812 -15.195 1 94.62 312 ALA A CA 1
ATOM 2528 C C . ALA A 1 312 ? 21.719 -31.031 -13.914 1 94.62 312 ALA A C 1
ATOM 2530 O O . ALA A 1 312 ? 21.406 -31.625 -12.875 1 94.62 312 ALA A O 1
ATOM 2531 N N . ALA A 1 313 ? 21.75 -29.75 -14.016 1 95.88 313 ALA A N 1
ATOM 2532 C CA . ALA A 1 313 ? 21.531 -28.906 -12.836 1 95.88 313 ALA A CA 1
ATOM 2533 C C . ALA A 1 313 ? 20.047 -28.859 -12.469 1 95.88 313 ALA A C 1
ATOM 2535 O O . ALA A 1 313 ? 19.703 -28.422 -11.367 1 95.88 313 ALA A O 1
ATOM 2536 N N . PHE A 1 314 ? 19.203 -29.188 -13.383 1 98.25 314 PHE A N 1
ATOM 2537 C CA . PHE A 1 314 ? 17.766 -29.156 -13.141 1 98.25 314 PHE A CA 1
ATOM 2538 C C . PHE A 1 314 ? 17.344 -30.297 -12.227 1 98.25 314 PHE A C 1
ATOM 2540 O O . PHE A 1 314 ? 17.609 -31.469 -12.523 1 98.25 314 PHE A O 1
ATOM 2547 N N . TRP A 1 315 ? 16.703 -29.953 -11.086 1 98.44 315 TRP A N 1
ATOM 2548 C CA . TRP A 1 315 ? 16.344 -30.953 -10.086 1 98.44 315 TRP A CA 1
ATOM 2549 C C . TRP A 1 315 ? 15.023 -31.641 -10.438 1 98.44 315 TRP A C 1
ATOM 2551 O O . TRP A 1 315 ? 14.789 -32.781 -10.062 1 98.44 315 TRP A O 1
ATOM 2561 N N . GLY A 1 316 ? 14.125 -30.953 -11.117 1 98.06 316 GLY A N 1
ATOM 2562 C CA . GLY A 1 316 ? 12.836 -31.516 -11.484 1 98.06 316 GLY A CA 1
ATOM 2563 C C . GLY A 1 316 ? 11.664 -30.625 -11.125 1 98.06 316 GLY A C 1
ATOM 2564 O O . GLY A 1 316 ? 11.844 -29.438 -10.867 1 98.06 316 GLY A O 1
ATOM 2565 N N . PHE A 1 317 ? 10.453 -31.172 -11.211 1 98 317 PHE A N 1
ATOM 2566 C CA . PHE A 1 317 ? 9.266 -30.438 -10.805 1 98 317 PHE A CA 1
ATOM 2567 C C . PHE A 1 317 ? 8.203 -31.375 -10.258 1 98 317 PHE A C 1
ATOM 2569 O O . PHE A 1 317 ? 8.281 -32.594 -10.445 1 98 317 PHE A O 1
ATOM 2576 N N . ARG A 1 318 ? 7.375 -30.891 -9.5 1 97.88 318 ARG A N 1
ATOM 2577 C CA . ARG A 1 318 ? 6.105 -31.484 -9.086 1 97.88 318 ARG A CA 1
ATOM 2578 C C . ARG A 1 318 ? 4.949 -30.516 -9.32 1 97.88 318 ARG A C 1
ATOM 2580 O O . ARG A 1 318 ? 5.168 -29.359 -9.68 1 97.88 318 ARG A O 1
ATOM 2587 N N . THR A 1 319 ? 3.758 -31.078 -9.18 1 97.69 319 THR A N 1
ATOM 2588 C CA . THR A 1 319 ? 2.58 -30.234 -9.375 1 97.69 319 THR A CA 1
ATOM 2589 C C . THR A 1 319 ? 1.815 -30.062 -8.062 1 97.69 319 THR A C 1
ATOM 2591 O O . THR A 1 319 ? 1.912 -30.906 -7.168 1 97.69 319 THR A O 1
ATOM 2594 N N . ILE A 1 320 ? 1.208 -28.969 -7.879 1 98.25 320 ILE A N 1
ATOM 2595 C CA . ILE A 1 320 ? 0.204 -28.734 -6.848 1 98.25 320 ILE A CA 1
ATOM 2596 C C . ILE A 1 320 ? -1.185 -28.688 -7.48 1 98.25 320 ILE A C 1
ATOM 2598 O O . ILE A 1 320 ? -1.479 -27.797 -8.273 1 98.25 320 ILE A O 1
ATOM 2602 N N . TRP A 1 321 ? -1.976 -29.719 -7.172 1 97.56 321 TRP A N 1
ATOM 2603 C CA . TRP A 1 321 ? -3.334 -29.766 -7.707 1 97.56 321 TRP A CA 1
ATOM 2604 C C . TRP A 1 321 ? -4.168 -28.609 -7.168 1 97.56 321 TRP A C 1
ATOM 2606 O O . TRP A 1 321 ? -4.277 -28.422 -5.953 1 97.56 321 TRP A O 1
ATOM 2616 N N . THR A 1 322 ? -4.758 -27.859 -8.078 1 97.31 322 THR A N 1
ATOM 2617 C CA . THR A 1 322 ? -5.426 -26.641 -7.633 1 97.31 322 THR A CA 1
ATOM 2618 C C . THR A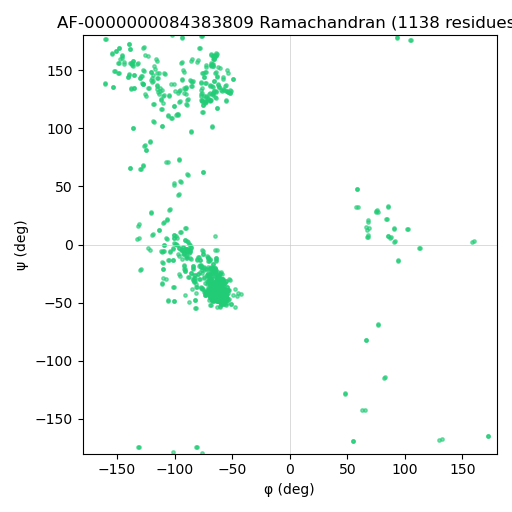 1 322 ? -6.859 -26.594 -8.148 1 97.31 322 THR A C 1
ATOM 2620 O O . THR A 1 322 ? -7.125 -26.953 -9.297 1 97.31 322 THR A O 1
ATOM 2623 N N . THR A 1 323 ? -7.758 -26.172 -7.293 1 97.31 323 THR A N 1
ATOM 2624 C CA . THR A 1 323 ? -9.172 -26.031 -7.629 1 97.31 323 THR A CA 1
ATOM 2625 C C . THR A 1 323 ? -9.625 -24.594 -7.449 1 97.31 323 THR A C 1
ATOM 2627 O O . THR A 1 323 ? -9.18 -23.906 -6.531 1 97.31 323 THR A O 1
ATOM 2630 N N . ILE A 1 324 ? -10.484 -24.094 -8.352 1 96.69 324 ILE A N 1
ATOM 2631 C CA . ILE A 1 324 ? -11.047 -22.766 -8.234 1 96.69 324 ILE A CA 1
ATOM 2632 C C . ILE A 1 324 ? -12.016 -22.719 -7.047 1 96.69 324 ILE A C 1
ATOM 2634 O O . ILE A 1 324 ? -12.992 -23.453 -7.008 1 96.69 324 ILE A O 1
ATOM 2638 N N . ARG A 1 325 ? -11.789 -21.828 -6.129 1 97.75 325 ARG A N 1
ATOM 2639 C CA . ARG A 1 325 ? -12.484 -21.797 -4.844 1 97.75 325 ARG A CA 1
ATOM 2640 C C . ARG A 1 325 ? -13.945 -21.422 -5.016 1 97.75 325 ARG A C 1
ATOM 2642 O O . ARG A 1 325 ? -14.773 -21.703 -4.145 1 97.75 325 ARG A O 1
ATOM 2649 N N . GLN A 1 326 ? -14.297 -20.797 -6.129 1 96.5 326 GLN A N 1
ATOM 2650 C CA . GLN A 1 326 ? -15.641 -20.281 -6.336 1 96.5 326 GLN A CA 1
ATOM 2651 C C . GLN A 1 326 ? -16.594 -21.391 -6.777 1 96.5 326 GLN A C 1
ATOM 2653 O O . GLN A 1 326 ? -17.812 -21.219 -6.746 1 96.5 326 GLN A O 1
ATOM 2658 N N . LEU A 1 327 ? -16.125 -22.531 -7.164 1 96.75 327 LEU A N 1
ATOM 2659 C CA . LEU A 1 327 ? -16.938 -23.609 -7.742 1 96.75 327 LEU A CA 1
ATOM 2660 C C . LEU A 1 327 ? -17.906 -24.172 -6.715 1 96.75 327 LEU A C 1
ATOM 2662 O O . LEU A 1 327 ? -17.656 -24.109 -5.512 1 96.75 327 LEU A O 1
ATOM 2666 N N . PRO A 1 328 ? -19.031 -24.719 -7.246 1 95.75 328 PRO A N 1
ATOM 2667 C CA . PRO A 1 328 ? -19.969 -25.391 -6.332 1 95.75 328 PRO A CA 1
ATOM 2668 C C . PRO A 1 328 ? -19.359 -26.625 -5.688 1 95.75 328 PRO A C 1
ATOM 2670 O O . PRO A 1 328 ? -18.391 -27.188 -6.191 1 95.75 328 PRO A O 1
ATOM 2673 N N . THR A 1 329 ? -19.938 -27.062 -4.656 1 96.56 329 THR A N 1
ATOM 2674 C CA . THR A 1 329 ? -19.453 -28.172 -3.832 1 96.56 329 THR A CA 1
ATOM 2675 C C . THR A 1 329 ? -19.188 -29.406 -4.688 1 96.56 329 THR A C 1
ATOM 2677 O O . THR A 1 329 ? -18.156 -30.047 -4.555 1 96.56 329 THR A O 1
ATOM 2680 N N . ARG A 1 330 ? -20.109 -29.781 -5.566 1 96.12 330 ARG A N 1
ATOM 2681 C CA . ARG A 1 330 ? -19.969 -30.984 -6.375 1 96.12 330 ARG A CA 1
ATOM 2682 C C . ARG A 1 330 ? -18.703 -30.922 -7.223 1 96.12 330 ARG A C 1
ATOM 2684 O O . ARG A 1 330 ? -17.953 -31.906 -7.305 1 96.12 330 ARG A O 1
ATOM 2691 N N . ASP A 1 331 ? -18.484 -29.797 -7.855 1 95.38 331 ASP A N 1
ATOM 2692 C CA . ASP A 1 331 ? -17.328 -29.625 -8.727 1 95.38 331 ASP A CA 1
ATOM 2693 C C . ASP A 1 331 ? -16.031 -29.703 -7.926 1 95.38 331 ASP A C 1
ATOM 2695 O O . ASP A 1 331 ? -15.031 -30.266 -8.391 1 95.38 331 ASP A O 1
ATOM 2699 N N . ILE A 1 332 ? -15.984 -29.141 -6.746 1 97 332 ILE A N 1
ATOM 2700 C CA . ILE A 1 332 ? -14.797 -29.156 -5.895 1 97 332 ILE A CA 1
ATOM 2701 C C . ILE A 1 332 ? -14.5 -30.594 -5.449 1 97 332 ILE A C 1
ATOM 2703 O O . ILE A 1 332 ? -13.352 -31.031 -5.488 1 97 332 ILE A O 1
ATOM 2707 N N . ILE A 1 333 ? -15.531 -31.312 -5.09 1 96.62 333 ILE A N 1
ATOM 2708 C CA . ILE A 1 333 ? -15.367 -32.688 -4.637 1 96.62 333 ILE A CA 1
ATOM 2709 C C . ILE A 1 333 ? -14.875 -33.562 -5.793 1 96.62 333 ILE A C 1
ATOM 2711 O O . ILE A 1 333 ? -14.008 -34.406 -5.605 1 96.62 333 ILE A O 1
ATOM 2715 N N . GLU A 1 334 ? -15.445 -33.344 -6.965 1 94.31 334 GLU A N 1
ATOM 2716 C CA . GLU A 1 334 ? -14.969 -34.062 -8.141 1 94.31 334 GLU A CA 1
ATOM 2717 C C . GLU A 1 334 ? -13.492 -33.812 -8.398 1 94.31 334 GLU A C 1
ATOM 2719 O O . GLU A 1 334 ? -12.734 -34.719 -8.703 1 94.31 334 GLU A O 1
ATOM 2724 N N . SER A 1 335 ? -13.125 -32.562 -8.32 1 95.12 335 SER A N 1
ATOM 2725 C CA . SER A 1 335 ? -11.719 -32.219 -8.492 1 95.12 335 SER A CA 1
ATOM 2726 C C . SER A 1 335 ? -10.844 -32.906 -7.441 1 95.12 335 SER A C 1
ATOM 2728 O O . SER A 1 335 ? -9.773 -33.406 -7.766 1 95.12 335 SER A O 1
ATOM 2730 N N . MET A 1 336 ? -11.266 -32.906 -6.219 1 96.81 336 MET A N 1
ATOM 2731 C CA . MET A 1 336 ? -10.531 -33.531 -5.121 1 96.81 336 MET A CA 1
ATOM 2732 C C . MET A 1 336 ? -10.398 -35.031 -5.332 1 96.81 336 MET A C 1
ATOM 2734 O O . MET A 1 336 ? -9.344 -35.594 -5.066 1 96.81 336 MET A O 1
ATOM 2738 N N . ASP A 1 337 ? -11.461 -35.594 -5.762 1 94.69 337 ASP A N 1
ATOM 2739 C CA . ASP A 1 337 ? -11.43 -37.031 -6.059 1 94.69 337 ASP A CA 1
ATOM 2740 C C . ASP A 1 337 ? -10.414 -37.312 -7.16 1 94.69 337 ASP A C 1
ATOM 2742 O O . ASP A 1 337 ? -9.664 -38.312 -7.062 1 94.69 337 ASP A O 1
ATOM 2746 N N . ASN A 1 338 ? -10.422 -36.562 -8.18 1 94.25 338 ASN A N 1
ATOM 2747 C CA . ASN A 1 338 ? -9.445 -36.688 -9.25 1 94.25 338 ASN A CA 1
ATOM 2748 C C . ASN A 1 338 ? -8.023 -36.5 -8.734 1 94.25 338 ASN A C 1
ATOM 2750 O O . ASN A 1 338 ? -7.102 -37.188 -9.18 1 94.25 338 ASN A O 1
ATOM 2754 N N . CYS A 1 339 ? -7.844 -35.562 -7.844 1 96.25 339 CYS A N 1
ATOM 2755 C CA . CYS A 1 339 ? -6.535 -35.344 -7.25 1 96.25 339 CYS A CA 1
ATOM 2756 C C . CYS A 1 339 ? -6.016 -36.594 -6.543 1 96.25 339 CYS A C 1
ATOM 2758 O O . CYS A 1 339 ? -4.871 -36.969 -6.75 1 96.25 339 CYS A O 1
ATOM 2760 N N . ILE A 1 340 ? -6.855 -37.188 -5.738 1 96.56 340 ILE A N 1
ATOM 2761 C CA . ILE A 1 340 ? -6.492 -38.375 -4.973 1 96.56 340 ILE A CA 1
ATOM 2762 C C . ILE A 1 340 ? -6.148 -39.531 -5.922 1 96.56 340 ILE A C 1
ATOM 2764 O O . ILE A 1 340 ? -5.117 -40.188 -5.766 1 96.56 340 ILE A O 1
ATOM 2768 N N . THR A 1 341 ? -6.988 -39.719 -6.93 1 95 341 THR A N 1
ATOM 2769 C CA . THR A 1 341 ? -6.77 -40.812 -7.887 1 95 341 THR A CA 1
ATOM 2770 C C . THR A 1 341 ? -5.461 -40.594 -8.648 1 95 341 THR A C 1
ATOM 2772 O O . THR A 1 341 ? -4.707 -41.531 -8.867 1 95 341 THR A O 1
ATOM 2775 N N . THR A 1 342 ? -5.223 -39.375 -9.039 1 95.75 342 THR A N 1
ATOM 2776 C CA . THR A 1 342 ? -4 -39.062 -9.766 1 95.75 342 THR A CA 1
ATOM 2777 C C . THR A 1 342 ? -2.777 -39.219 -8.875 1 95.75 342 THR A C 1
ATOM 2779 O O . THR A 1 342 ? -1.729 -39.688 -9.328 1 95.75 342 THR A O 1
ATOM 2782 N N . LYS A 1 343 ? -2.912 -38.844 -7.633 1 97 343 LYS A N 1
ATOM 2783 C CA . LYS A 1 343 ? -1.825 -39.031 -6.676 1 97 343 LYS A CA 1
ATOM 2784 C C . LYS A 1 343 ? -1.477 -40.5 -6.512 1 97 343 LYS A C 1
ATOM 2786 O O . LYS A 1 343 ? -0.302 -40.875 -6.387 1 97 343 LYS A O 1
ATOM 2791 N N . ILE A 1 344 ? -2.4 -41.344 -6.465 1 96.75 344 ILE A N 1
ATOM 2792 C CA . ILE A 1 344 ? -2.178 -42.781 -6.344 1 96.75 344 ILE A CA 1
ATOM 2793 C C . ILE A 1 344 ? -1.428 -43.281 -7.574 1 96.75 344 ILE A C 1
ATOM 2795 O O . ILE A 1 344 ? -0.487 -44.062 -7.449 1 96.75 344 ILE A O 1
ATOM 2799 N N . SER A 1 345 ? -1.823 -42.812 -8.734 1 96.25 345 SER A N 1
ATOM 2800 C CA . SER A 1 345 ? -1.252 -43.281 -9.992 1 96.25 345 SER A CA 1
ATOM 2801 C C . SER A 1 345 ? 0.13 -42.688 -10.234 1 96.25 345 SER A C 1
ATOM 2803 O O . SER A 1 345 ? 0.994 -43.312 -10.836 1 96.25 345 SER A O 1
ATOM 2805 N N . TRP A 1 346 ? 0.301 -41.406 -9.852 1 96.31 346 TRP A N 1
ATOM 2806 C CA . TRP A 1 346 ? 1.531 -40.656 -10.094 1 96.31 346 TRP A CA 1
ATOM 2807 C C . TRP A 1 346 ? 2.031 -40 -8.82 1 96.31 346 TRP A C 1
ATOM 2809 O O . TRP A 1 346 ? 2.111 -38.781 -8.734 1 96.31 346 TRP A O 1
ATOM 2819 N N . PRO A 1 347 ? 2.418 -40.75 -7.824 1 95.81 347 PRO A N 1
ATOM 2820 C CA . PRO A 1 347 ? 2.711 -40.25 -6.484 1 95.81 347 PRO A CA 1
ATOM 2821 C C . PRO A 1 347 ? 3.871 -39.25 -6.473 1 95.81 347 PRO A C 1
ATOM 2823 O O . PRO A 1 347 ? 3.908 -38.344 -5.633 1 95.81 347 PRO A O 1
ATOM 2826 N N . HIS A 1 348 ? 4.762 -39.312 -7.391 1 95.88 348 HIS A N 1
ATOM 2827 C CA . HIS A 1 348 ? 5.961 -38.5 -7.359 1 95.88 348 HIS A CA 1
ATOM 2828 C C . HIS A 1 348 ? 5.734 -37.156 -8.094 1 95.88 348 HIS A C 1
ATOM 2830 O O . HIS A 1 348 ? 6.602 -36.281 -8.086 1 95.88 348 HIS A O 1
ATOM 2836 N N . LEU A 1 349 ? 4.52 -36.969 -8.719 1 97.38 349 LEU A N 1
ATOM 2837 C CA . LEU A 1 349 ? 4.316 -35.781 -9.547 1 97.38 349 LEU A CA 1
ATOM 2838 C C . LEU A 1 349 ? 3.309 -34.844 -8.898 1 97.38 349 LEU A C 1
ATOM 2840 O O . LEU A 1 349 ? 3.135 -33.688 -9.352 1 97.38 349 LEU A O 1
ATOM 2844 N N . ILE A 1 350 ? 2.703 -35.25 -7.797 1 97.31 350 ILE A N 1
ATOM 2845 C CA . ILE A 1 350 ? 1.751 -34.375 -7.105 1 97.31 350 ILE A CA 1
ATOM 2846 C C . ILE A 1 350 ? 2.252 -34.094 -5.695 1 97.31 350 ILE A C 1
ATOM 2848 O O . ILE A 1 350 ? 2.393 -35 -4.875 1 97.31 350 ILE A O 1
ATOM 2852 N N . ALA A 1 351 ? 2.441 -32.812 -5.43 1 97.44 351 ALA A N 1
ATOM 2853 C CA . ALA A 1 351 ? 3.051 -32.406 -4.168 1 97.44 351 ALA A CA 1
ATOM 2854 C C . ALA A 1 351 ? 1.983 -32.031 -3.133 1 97.44 351 ALA A C 1
ATOM 2856 O O . ALA A 1 351 ? 2.229 -32.125 -1.927 1 97.44 351 ALA A O 1
ATOM 2857 N N . GLY A 1 352 ? 0.86 -31.641 -3.59 1 98.12 352 GLY A N 1
ATOM 2858 C CA . GLY A 1 352 ? -0.159 -31.219 -2.643 1 98.12 352 GLY A CA 1
ATOM 2859 C C . GLY A 1 352 ? -1.37 -30.594 -3.311 1 98.12 352 GLY A C 1
ATOM 2860 O O . GLY A 1 352 ? -1.631 -30.844 -4.488 1 98.12 352 GLY A O 1
ATOM 2861 N N . TYR A 1 353 ? -2.195 -29.891 -2.469 1 98.5 353 TYR A N 1
ATOM 2862 C CA . TYR A 1 353 ? -3.486 -29.375 -2.9 1 98.5 353 TYR A CA 1
ATOM 2863 C C . TYR A 1 353 ? -3.629 -27.891 -2.535 1 98.5 353 TYR A C 1
ATOM 2865 O O . TYR A 1 353 ? -3.15 -27.469 -1.483 1 98.5 353 TYR A O 1
ATOM 2873 N N . ASP A 1 354 ? -4.27 -27.156 -3.42 1 98.44 354 ASP A N 1
ATOM 2874 C CA . ASP A 1 354 ? -4.477 -25.719 -3.203 1 98.44 354 ASP A CA 1
ATOM 2875 C C . ASP A 1 354 ? -5.836 -25.281 -3.73 1 98.44 354 ASP A C 1
ATOM 2877 O O . ASP A 1 354 ? -6.469 -25.984 -4.512 1 98.44 354 ASP A O 1
ATOM 2881 N N . LEU A 1 355 ? -6.348 -24.172 -3.205 1 98.19 355 LEU A N 1
ATOM 2882 C CA . LEU A 1 355 ? -7.516 -23.453 -3.701 1 98.19 355 LEU A CA 1
ATOM 2883 C C . LEU A 1 355 ? -7.125 -22.078 -4.219 1 98.19 355 LEU A C 1
ATOM 2885 O O . LEU A 1 355 ? -6.441 -21.328 -3.529 1 98.19 355 LEU A O 1
ATOM 2889 N N . VAL A 1 356 ? -7.609 -21.781 -5.426 1 97 356 VAL A N 1
ATOM 2890 C CA . VAL A 1 356 ? -7.129 -20.547 -6.043 1 97 356 VAL A CA 1
ATOM 2891 C C . VAL A 1 356 ? -8.312 -19.734 -6.57 1 97 356 VAL A C 1
ATOM 2893 O O . VAL A 1 356 ? -9.469 -20.094 -6.344 1 97 356 VAL A O 1
ATOM 2896 N N . GLY A 1 357 ? -7.977 -18.641 -7.262 1 96.31 357 GLY A N 1
ATOM 2897 C CA . GLY A 1 357 ? -8.945 -17.656 -7.703 1 96.31 357 GLY A CA 1
ATOM 2898 C C . GLY A 1 357 ? -8.898 -16.375 -6.891 1 96.31 357 GLY A C 1
ATOM 2899 O O . GLY A 1 357 ? -8.164 -16.281 -5.906 1 96.31 357 GLY A O 1
ATOM 2900 N N . GLN A 1 358 ? -9.734 -15.398 -7.344 1 96.75 358 GLN A N 1
ATOM 2901 C CA . GLN A 1 358 ? -9.82 -14.172 -6.562 1 96.75 358 GLN A CA 1
ATOM 2902 C C . GLN A 1 358 ? -10.383 -14.445 -5.172 1 96.75 358 GLN A C 1
ATOM 2904 O O . GLN A 1 358 ? -11.523 -14.891 -5.035 1 96.75 358 GLN A O 1
ATOM 2909 N N . GLU A 1 359 ? -9.641 -14.203 -4.16 1 97.19 359 GLU A N 1
ATOM 2910 C CA . GLU A 1 359 ? -10.062 -14.516 -2.799 1 97.19 359 GLU A CA 1
ATOM 2911 C C . GLU A 1 359 ? -11.289 -13.703 -2.404 1 97.19 359 GLU A C 1
ATOM 2913 O O . GLU A 1 359 ? -12.227 -14.227 -1.801 1 97.19 359 GLU A O 1
ATOM 2918 N N . ASP A 1 360 ? -11.359 -12.438 -2.752 1 94.94 360 ASP A N 1
ATOM 2919 C CA . ASP A 1 360 ? -12.383 -11.508 -2.287 1 94.94 360 ASP A CA 1
ATOM 2920 C C . ASP A 1 360 ? -13.758 -11.883 -2.84 1 94.94 360 ASP A C 1
ATOM 2922 O O . ASP A 1 360 ? -14.773 -11.641 -2.193 1 94.94 360 ASP A O 1
ATOM 2926 N N . LEU A 1 361 ? -13.797 -12.422 -4.023 1 92.94 361 LEU A N 1
ATOM 2927 C CA . LEU A 1 361 ? -15.078 -12.75 -4.641 1 92.94 361 LEU A CA 1
ATOM 2928 C C . LEU A 1 361 ? -15.344 -14.25 -4.582 1 92.94 361 LEU A C 1
ATOM 2930 O O . LEU A 1 361 ? -16.406 -14.711 -5.004 1 92.94 361 LEU A O 1
ATOM 2934 N N . GLY A 1 362 ? -14.359 -14.992 -4.121 1 95.06 362 GLY A N 1
ATOM 2935 C CA . GLY A 1 362 ? -14.531 -16.438 -3.99 1 95.06 362 GLY A CA 1
ATOM 2936 C C . GLY A 1 362 ? -15 -16.859 -2.611 1 95.06 362 GLY A C 1
ATOM 2937 O O . GLY A 1 362 ? -15.133 -16.016 -1.713 1 95.06 362 GLY A O 1
ATOM 2938 N N . ARG A 1 363 ? -15.195 -18.141 -2.459 1 97.31 363 ARG A N 1
ATOM 2939 C CA . ARG A 1 363 ? -15.57 -18.703 -1.163 1 97.31 363 ARG A CA 1
ATOM 2940 C C . ARG A 1 363 ? -14.383 -18.688 -0.203 1 97.31 363 ARG A C 1
ATOM 2942 O O . ARG A 1 363 ? -13.297 -19.156 -0.546 1 97.31 363 ARG A O 1
ATOM 2949 N N . PRO A 1 364 ? -14.602 -18.125 0.945 1 97.94 364 PRO A N 1
ATOM 2950 C CA . PRO A 1 364 ? -13.523 -18.234 1.938 1 97.94 364 PRO A CA 1
ATOM 2951 C C . PRO A 1 364 ? -13.289 -19.672 2.389 1 97.94 364 PRO A C 1
ATOM 2953 O O . PRO A 1 364 ? -14.164 -20.531 2.213 1 97.94 364 PRO A O 1
ATOM 2956 N N . LEU A 1 365 ? -12.125 -19.953 2.961 1 98.5 365 LEU A N 1
ATOM 2957 C CA . LEU A 1 365 ? -11.781 -21.297 3.436 1 98.5 365 LEU A CA 1
ATOM 2958 C C . LEU A 1 365 ? -12.797 -21.781 4.469 1 98.5 365 LEU A C 1
ATOM 2960 O O . LEU A 1 365 ? -13.109 -22.969 4.523 1 98.5 365 LEU A O 1
ATOM 2964 N N . ARG A 1 366 ? -13.32 -20.859 5.281 1 97.56 366 ARG A N 1
ATOM 2965 C CA . ARG A 1 366 ? -14.328 -21.219 6.277 1 97.56 366 ARG A CA 1
ATOM 2966 C C . ARG A 1 366 ? -15.531 -21.891 5.625 1 97.56 366 ARG A C 1
ATOM 2968 O O . ARG A 1 366 ? -16.047 -22.891 6.141 1 97.56 366 ARG A O 1
ATOM 2975 N N . ASP A 1 367 ? -15.938 -21.359 4.531 1 96.88 367 ASP A N 1
ATOM 2976 C CA . ASP A 1 367 ? -17.078 -21.875 3.801 1 96.88 367 ASP A CA 1
ATOM 2977 C C . ASP A 1 367 ? -16.766 -23.25 3.197 1 96.88 367 ASP A C 1
ATOM 2979 O O . ASP A 1 367 ? -17.672 -24.047 2.928 1 96.88 367 ASP A O 1
ATOM 2983 N N . LEU A 1 368 ? -15.547 -23.562 2.984 1 98.06 368 LEU A N 1
ATOM 2984 C CA . LEU A 1 368 ? -15.125 -24.766 2.277 1 98.06 368 LEU A CA 1
ATOM 2985 C C . LEU A 1 368 ? -14.734 -25.875 3.258 1 98.06 368 LEU A C 1
ATOM 2987 O O . LEU A 1 368 ? -14.258 -26.938 2.852 1 98.06 368 LEU A O 1
ATOM 2991 N N . LEU A 1 369 ? -14.93 -25.656 4.551 1 98.06 369 LEU A N 1
ATOM 2992 C CA . LEU A 1 369 ? -14.508 -26.594 5.582 1 98.06 369 LEU A CA 1
ATOM 2993 C C . LEU A 1 369 ? -15.102 -27.984 5.332 1 98.06 369 LEU A C 1
ATOM 2995 O O . LEU A 1 369 ? -14.398 -28.984 5.441 1 98.06 369 LEU A O 1
ATOM 2999 N N . PRO A 1 370 ? -16.391 -28.094 4.973 1 97.56 370 PRO A N 1
ATOM 3000 C CA . PRO A 1 370 ? -16.938 -29.438 4.723 1 97.56 370 PRO A CA 1
ATOM 3001 C C . PRO A 1 370 ? -16.172 -30.188 3.633 1 97.56 370 PRO A C 1
ATOM 3003 O O . PRO A 1 370 ? -15.812 -31.344 3.814 1 97.56 370 PRO A O 1
ATOM 3006 N N . GLU A 1 371 ? -15.938 -29.547 2.508 1 98 371 GLU A N 1
ATOM 3007 C CA . GLU A 1 371 ? -15.195 -30.156 1.409 1 98 371 GLU A CA 1
ATOM 3008 C C . GLU A 1 371 ? -13.773 -30.531 1.838 1 98 371 GLU A C 1
ATOM 3010 O O . GLU A 1 371 ? -13.273 -31.594 1.49 1 98 371 GLU A O 1
ATOM 3015 N N . LEU A 1 372 ? -13.125 -29.672 2.594 1 98.38 372 LEU A N 1
ATOM 3016 C CA . LEU A 1 372 ? -11.734 -29.859 2.998 1 98.38 372 LEU A CA 1
ATOM 3017 C C . LEU A 1 372 ? -11.617 -31.016 3.979 1 98.38 372 LEU A C 1
ATOM 3019 O O . LEU A 1 372 ? -10.656 -31.797 3.92 1 98.38 372 LEU A O 1
ATOM 3023 N N . PHE A 1 373 ? -12.555 -31.125 4.891 1 97.69 373 PHE A N 1
ATOM 3024 C CA . PHE A 1 373 ? -12.523 -32.25 5.836 1 97.69 373 PHE A CA 1
ATOM 3025 C C . PHE A 1 373 ? -12.836 -33.562 5.141 1 97.69 373 PHE A C 1
ATOM 3027 O O . PHE A 1 373 ? -12.266 -34.594 5.484 1 97.69 373 PHE A O 1
ATOM 3034 N N . TRP A 1 374 ? -13.766 -33.5 4.203 1 97.81 374 TRP A N 1
ATOM 3035 C CA . TRP A 1 374 ? -14 -34.688 3.387 1 97.81 374 TRP A CA 1
ATOM 3036 C C . TRP A 1 374 ? -12.719 -35.125 2.684 1 97.81 374 TRP A C 1
ATOM 3038 O O . TRP A 1 374 ? -12.383 -36.312 2.678 1 97.81 374 TRP A O 1
ATOM 3048 N N . PHE A 1 375 ? -12.039 -34.25 2.061 1 98.12 375 PHE A N 1
ATOM 3049 C CA . PHE A 1 375 ? -10.805 -34.469 1.33 1 98.12 375 PHE A CA 1
ATOM 3050 C C . PHE A 1 375 ? -9.766 -35.156 2.23 1 98.12 375 PHE A C 1
ATOM 3052 O O . PHE A 1 375 ? -9.141 -36.125 1.845 1 98.12 375 PHE A O 1
ATOM 3059 N N . ARG A 1 376 ? -9.578 -34.594 3.41 1 97 376 ARG A N 1
ATOM 3060 C CA . ARG A 1 376 ? -8.609 -35.156 4.355 1 97 376 ARG A CA 1
ATOM 3061 C C . ARG A 1 376 ? -8.969 -36.562 4.742 1 97 376 ARG A C 1
ATOM 3063 O O . ARG A 1 376 ? -8.086 -37.438 4.863 1 97 376 ARG A O 1
ATOM 3070 N N . LYS A 1 377 ? -10.219 -36.75 5.02 1 96.62 377 LYS A N 1
ATOM 3071 C CA . LYS A 1 377 ? -10.68 -38.094 5.375 1 96.62 377 LYS A CA 1
ATOM 3072 C C . LYS A 1 377 ? -10.414 -39.062 4.246 1 96.62 377 LYS A C 1
ATOM 3074 O O . LYS A 1 377 ? -9.93 -40.188 4.488 1 96.62 377 LYS A O 1
ATOM 3079 N N . GLN A 1 378 ? -10.766 -38.688 3.049 1 97.12 378 GLN A N 1
ATOM 3080 C CA . GLN A 1 378 ? -10.562 -39.531 1.895 1 97.12 378 GLN A CA 1
ATOM 3081 C C . GLN A 1 378 ? -9.078 -39.844 1.685 1 97.12 378 GLN A C 1
ATOM 3083 O O . GLN A 1 378 ? -8.703 -40.969 1.354 1 97.12 378 GLN A O 1
ATOM 3088 N N . CYS A 1 379 ? -8.227 -38.875 1.804 1 97.56 379 CYS A N 1
ATOM 3089 C CA . CYS A 1 379 ? -6.785 -39.062 1.682 1 97.56 379 CYS A CA 1
ATOM 3090 C C . CYS A 1 379 ? -6.285 -40.094 2.693 1 97.56 379 CYS A C 1
ATOM 3092 O O . CYS A 1 379 ? -5.484 -40.969 2.354 1 97.56 379 CYS A O 1
ATOM 3094 N N . ALA A 1 380 ? -6.754 -39.938 3.902 1 96.62 380 ALA A N 1
ATOM 3095 C CA . ALA A 1 380 ? -6.359 -40.875 4.953 1 96.62 380 ALA A CA 1
ATOM 3096 C C . ALA A 1 380 ? -6.805 -42.281 4.617 1 96.62 380 ALA A C 1
ATOM 3098 O O . ALA A 1 380 ? -6.051 -43.25 4.805 1 96.62 380 ALA A O 1
ATOM 3099 N N . GLN A 1 381 ? -8.008 -42.406 4.16 1 96.75 381 GLN A N 1
ATOM 3100 C CA . GLN A 1 381 ? -8.562 -43.719 3.826 1 96.75 381 GLN A CA 1
ATOM 3101 C C . GLN A 1 381 ? -7.785 -44.375 2.686 1 96.75 381 GLN A C 1
ATOM 3103 O O . GLN A 1 381 ? -7.594 -45.594 2.674 1 96.75 381 GLN A O 1
ATOM 3108 N N . GLU A 1 382 ? -7.348 -43.562 1.783 1 96.81 382 GLU A N 1
ATOM 3109 C CA . GLU A 1 382 ? -6.641 -44.094 0.619 1 96.81 382 GLU A CA 1
ATOM 3110 C C . GLU A 1 382 ? -5.137 -44.188 0.881 1 96.81 382 GLU A C 1
ATOM 3112 O O . GLU A 1 382 ? -4.387 -44.688 0.05 1 96.81 382 GLU A O 1
ATOM 3117 N N . GLY A 1 383 ? -4.664 -43.625 1.96 1 95.75 383 GLY A N 1
ATOM 3118 C CA . GLY A 1 383 ? -3.268 -43.719 2.359 1 95.75 383 GLY A CA 1
ATOM 3119 C C . GLY A 1 383 ? -2.359 -42.812 1.557 1 95.75 383 GLY A C 1
ATOM 3120 O O . GLY A 1 383 ? -1.213 -43.156 1.271 1 95.75 383 GLY A O 1
ATOM 3121 N N . VAL A 1 384 ? -2.906 -41.719 1.079 1 95.69 384 VAL A N 1
ATOM 3122 C CA . VAL A 1 384 ? -2.082 -40.75 0.338 1 95.69 384 VAL A CA 1
ATOM 3123 C C . VAL A 1 384 ? -1.86 -39.5 1.176 1 95.69 384 VAL A C 1
ATOM 3125 O O . VAL A 1 384 ? -2.695 -39.156 2.012 1 95.69 384 VAL A O 1
ATOM 3128 N N . ASN A 1 385 ? -0.699 -38.875 1.02 1 94.62 385 ASN A N 1
ATOM 3129 C CA . ASN A 1 385 ? -0.342 -37.625 1.681 1 94.62 385 ASN A CA 1
ATOM 3130 C C . ASN A 1 385 ? -0.449 -36.438 0.729 1 94.62 385 ASN A C 1
ATOM 3132 O O . ASN A 1 385 ? 0.369 -36.312 -0.181 1 94.62 385 ASN A O 1
ATOM 3136 N N . LEU A 1 386 ? -1.394 -35.656 0.931 1 97.56 386 LEU A N 1
ATOM 3137 C CA . LEU A 1 386 ? -1.608 -34.438 0.132 1 97.56 386 LEU A CA 1
ATOM 3138 C C . LEU A 1 386 ? -1.716 -33.219 1.022 1 97.56 386 LEU A C 1
ATOM 3140 O O . LEU A 1 386 ? -2.82 -32.781 1.371 1 97.56 386 LEU A O 1
ATOM 3144 N N . PRO A 1 387 ? -0.553 -32.656 1.356 1 98.12 387 PRO A N 1
ATOM 3145 C CA . PRO A 1 387 ? -0.583 -31.453 2.189 1 98.12 387 PRO A CA 1
ATOM 3146 C C . PRO A 1 387 ? -1.213 -30.266 1.477 1 98.12 387 PRO A C 1
ATOM 3148 O O . PRO A 1 387 ? -1.343 -30.266 0.25 1 98.12 387 PRO A O 1
ATOM 3151 N N . PHE A 1 388 ? -1.589 -29.266 2.303 1 98.56 388 PHE A N 1
ATOM 3152 C CA . PHE A 1 388 ? -2.184 -28.047 1.76 1 98.56 388 PHE A CA 1
ATOM 3153 C C . PHE A 1 388 ? -1.118 -26.984 1.526 1 98.56 388 PHE A C 1
ATOM 3155 O O . PHE A 1 388 ? -0.171 -26.859 2.307 1 98.56 388 PHE A O 1
ATOM 3162 N N . PHE A 1 389 ? -1.202 -26.219 0.474 1 98.62 389 PHE A N 1
ATOM 3163 C CA . PHE A 1 389 ? -0.456 -25.016 0.116 1 98.62 389 PHE A CA 1
ATOM 3164 C C . PHE A 1 389 ? -1.401 -23.875 -0.237 1 98.62 389 PHE A C 1
ATOM 3166 O O . PHE A 1 389 ? -1.334 -23.328 -1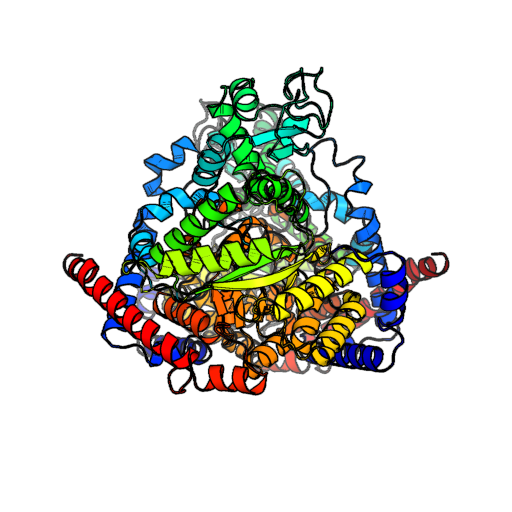.337 1 98.62 389 PHE A O 1
ATOM 3173 N N . PHE A 1 390 ? -2.127 -23.359 0.703 1 98.75 390 PHE A N 1
ATOM 3174 C CA . PHE A 1 390 ? -3.295 -22.531 0.439 1 98.75 390 PHE A CA 1
ATOM 3175 C C . PHE A 1 390 ? -2.875 -21.125 0.035 1 98.75 390 PHE A C 1
ATOM 3177 O O . PHE A 1 390 ? -1.956 -20.547 0.625 1 98.75 390 PHE A O 1
ATOM 3184 N N . HIS A 1 391 ? -3.602 -20.625 -0.947 1 98.69 391 HIS A N 1
ATOM 3185 C CA . HIS A 1 391 ? -3.693 -19.172 -1.061 1 98.69 391 HIS A CA 1
ATOM 3186 C C . HIS A 1 391 ? -4.43 -18.562 0.134 1 98.69 391 HIS A C 1
ATOM 3188 O O . HIS A 1 391 ? -5.52 -19.016 0.487 1 98.69 391 HIS A O 1
ATOM 3194 N N . ALA A 1 392 ? -3.881 -17.562 0.694 1 98.81 392 ALA A N 1
ATOM 3195 C CA . ALA A 1 392 ? -4.527 -16.828 1.771 1 98.81 392 ALA A CA 1
ATOM 3196 C C . ALA A 1 392 ? -3.904 -15.438 1.933 1 98.81 392 ALA A C 1
ATOM 3198 O O . ALA A 1 392 ? -2.686 -15.281 1.824 1 98.81 392 ALA A O 1
ATOM 3199 N N . GLY A 1 393 ? -4.738 -14.461 2.141 1 98.62 393 GLY A N 1
ATOM 3200 C CA . GLY A 1 393 ? -4.27 -13.117 2.432 1 98.62 393 GLY A CA 1
ATOM 3201 C C . GLY A 1 393 ? -3.967 -12.305 1.184 1 98.62 393 GLY A C 1
ATOM 3202 O O . GLY A 1 393 ? -3.381 -11.227 1.265 1 98.62 393 GLY A O 1
ATOM 3203 N N . GLU A 1 394 ? -4.277 -12.805 -0.022 1 98.56 394 GLU A N 1
ATOM 3204 C CA . GLU A 1 394 ? -4.156 -11.992 -1.229 1 98.56 394 GLU A CA 1
ATOM 3205 C C . GLU A 1 394 ? -5.289 -10.984 -1.329 1 98.56 394 GLU A C 1
ATOM 3207 O O . GLU A 1 394 ? -6.121 -11.062 -2.236 1 98.56 394 GLU A O 1
ATOM 3212 N N . THR A 1 395 ? -5.367 -10.102 -0.386 1 98 395 THR A N 1
ATOM 3213 C CA . THR A 1 395 ? -6.469 -9.156 -0.211 1 98 395 THR A CA 1
ATOM 3214 C C . THR A 1 395 ? -6 -7.906 0.526 1 98 395 THR A C 1
ATOM 3216 O O . THR A 1 395 ? -4.891 -7.875 1.06 1 98 395 THR A O 1
ATOM 3219 N N . LEU A 1 396 ? -6.832 -6.91 0.44 1 97.06 396 LEU A N 1
ATOM 3220 C CA . LEU A 1 396 ? -6.562 -5.676 1.167 1 97.06 396 LEU A CA 1
ATOM 3221 C C . LEU A 1 396 ? -7.348 -5.629 2.475 1 97.06 396 LEU A C 1
ATOM 3223 O O . LEU A 1 396 ? -7.246 -4.664 3.232 1 97.06 396 LEU A O 1
ATOM 3227 N N . GLY A 1 397 ? -8.125 -6.648 2.783 1 96.44 397 GLY A N 1
ATOM 3228 C CA . GLY A 1 397 ? -8.945 -6.676 3.982 1 96.44 397 GLY A CA 1
ATOM 3229 C C . GLY A 1 397 ? -8.125 -6.668 5.262 1 96.44 397 GLY A C 1
ATOM 3230 O O . GLY A 1 397 ? -6.93 -6.969 5.246 1 96.44 397 GLY A O 1
ATOM 3231 N N . ASP A 1 398 ? -8.789 -6.352 6.359 1 96.19 398 ASP A N 1
ATOM 3232 C CA . ASP A 1 398 ? -8.117 -6.277 7.652 1 96.19 398 ASP A CA 1
ATOM 3233 C C . ASP A 1 398 ? -8.898 -7.043 8.719 1 96.19 398 ASP A C 1
ATOM 3235 O O . ASP A 1 398 ? -8.734 -6.789 9.914 1 96.19 398 ASP A O 1
ATOM 3239 N N . GLY A 1 399 ? -9.781 -7.852 8.305 1 94.94 399 GLY A N 1
ATOM 3240 C CA . GLY A 1 399 ? -10.586 -8.609 9.242 1 94.94 399 GLY A CA 1
ATOM 3241 C C . GLY A 1 399 ? -11.875 -9.133 8.625 1 94.94 399 GLY A C 1
ATOM 3242 O O . GLY A 1 399 ? -12.695 -9.742 9.32 1 94.94 399 GLY A O 1
ATOM 3243 N N . ASP A 1 400 ? -12.102 -8.93 7.387 1 94.5 400 ASP A N 1
ATOM 3244 C CA . ASP A 1 400 ? -13.281 -9.453 6.703 1 94.5 400 ASP A CA 1
ATOM 3245 C C . ASP A 1 400 ? -13.133 -10.945 6.422 1 94.5 400 ASP A C 1
ATOM 3247 O O . ASP A 1 400 ? -12.125 -11.555 6.773 1 94.5 400 ASP A O 1
ATOM 3251 N N . GLU A 1 401 ? -14.117 -11.516 5.824 1 95.62 401 GLU A N 1
ATOM 3252 C CA . GLU A 1 401 ? -14.164 -12.961 5.625 1 95.62 401 GLU A CA 1
ATOM 3253 C C . GLU A 1 401 ? -12.984 -13.438 4.773 1 95.62 401 GLU A C 1
ATOM 3255 O O . GLU A 1 401 ? -12.445 -14.523 5.012 1 95.62 401 GLU A O 1
ATOM 3260 N N . THR A 1 402 ? -12.641 -12.648 3.76 1 97.44 402 THR A N 1
ATOM 3261 C CA . THR A 1 402 ? -11.531 -13.023 2.891 1 97.44 402 THR A CA 1
ATOM 3262 C C . THR A 1 402 ? -10.211 -12.977 3.652 1 97.44 402 THR A C 1
ATOM 3264 O O . THR A 1 402 ? -9.406 -13.906 3.566 1 97.44 402 THR A O 1
ATOM 3267 N N . ASP A 1 403 ? -9.992 -11.898 4.363 1 98.12 403 ASP A N 1
ATOM 3268 C CA . ASP A 1 403 ? -8.781 -11.734 5.164 1 98.12 403 ASP A CA 1
ATOM 3269 C C . ASP A 1 403 ? -8.641 -12.859 6.18 1 98.12 403 ASP A C 1
ATOM 3271 O O . ASP A 1 403 ? -7.531 -13.289 6.496 1 98.12 403 ASP A O 1
ATOM 3275 N N . GLN A 1 404 ? -9.688 -13.398 6.641 1 98.25 404 GLN A N 1
ATOM 3276 C CA . GLN A 1 404 ? -9.695 -14.43 7.664 1 98.25 404 GLN A CA 1
ATOM 3277 C C . GLN A 1 404 ? -9.273 -15.781 7.09 1 98.25 404 GLN A C 1
ATOM 3279 O O . GLN A 1 404 ? -9.031 -16.734 7.84 1 98.25 404 GLN A O 1
ATOM 3284 N N . ASN A 1 405 ? -9.141 -15.844 5.758 1 98.81 405 ASN A N 1
ATOM 3285 C CA . ASN A 1 405 ? -8.539 -17.031 5.172 1 98.81 405 ASN A CA 1
ATOM 3286 C C . ASN A 1 405 ? -7.191 -17.359 5.812 1 98.81 405 ASN A C 1
ATOM 3288 O O . ASN A 1 405 ? -6.801 -18.516 5.895 1 98.81 405 ASN A O 1
ATOM 3292 N N . LEU A 1 406 ? -6.508 -16.328 6.262 1 98.88 406 LEU A N 1
ATOM 3293 C CA . LEU A 1 406 ? -5.207 -16.516 6.898 1 98.88 406 LEU A CA 1
ATOM 3294 C C . LEU A 1 406 ? -5.336 -17.375 8.148 1 98.88 406 LEU A C 1
ATOM 3296 O O . LEU A 1 406 ? -4.516 -18.266 8.383 1 98.88 406 LEU A O 1
ATOM 3300 N N . PHE A 1 407 ? -6.352 -17.156 8.961 1 98.81 407 PHE A N 1
ATOM 3301 C CA . PHE A 1 407 ? -6.586 -17.953 10.156 1 98.81 407 PHE A CA 1
ATOM 3302 C C . PHE A 1 407 ? -6.848 -19.406 9.797 1 98.81 407 PHE A C 1
ATOM 3304 O O . PHE A 1 407 ? -6.258 -20.312 10.383 1 98.81 407 PHE A O 1
ATOM 3311 N N . ASP A 1 408 ? -7.672 -19.594 8.852 1 98.81 408 ASP A N 1
ATOM 3312 C CA . ASP A 1 408 ? -8.055 -20.938 8.445 1 98.81 408 ASP A CA 1
ATOM 3313 C C . ASP A 1 408 ? -6.863 -21.688 7.84 1 98.81 408 ASP A C 1
ATOM 3315 O O . ASP A 1 408 ? -6.676 -22.875 8.102 1 98.81 408 ASP A O 1
ATOM 3319 N N . ALA A 1 409 ? -6.098 -21 6.957 1 98.81 409 ALA A N 1
ATOM 3320 C CA . ALA A 1 409 ? -4.938 -21.656 6.352 1 98.81 409 ALA A CA 1
ATOM 3321 C C . ALA A 1 409 ? -4.004 -22.219 7.422 1 98.81 409 ALA A C 1
ATOM 3323 O O . ALA A 1 409 ? -3.547 -23.359 7.324 1 98.81 409 ALA A O 1
ATOM 3324 N N . ILE A 1 410 ? -3.729 -21.406 8.438 1 98.69 410 ILE A N 1
ATOM 3325 C CA . ILE A 1 410 ? -2.812 -21.812 9.5 1 98.69 410 ILE A CA 1
ATOM 3326 C C . ILE A 1 410 ? -3.434 -22.953 10.312 1 98.69 410 ILE A C 1
ATOM 3328 O O . ILE A 1 410 ? -2.773 -23.953 10.602 1 98.69 410 ILE A O 1
ATOM 3332 N N . LEU A 1 411 ? -4.738 -22.844 10.656 1 98.38 411 LEU A N 1
ATOM 3333 C CA . LEU A 1 411 ? -5.418 -23.828 11.492 1 98.38 411 LEU A CA 1
ATOM 3334 C C . LEU A 1 411 ? -5.555 -25.156 10.766 1 98.38 411 LEU A C 1
ATOM 3336 O O . LEU A 1 411 ? -5.543 -26.219 11.391 1 98.38 411 LEU A O 1
ATOM 3340 N N . LEU A 1 412 ? -5.633 -25.109 9.43 1 98.25 412 LEU A N 1
ATOM 3341 C CA . LEU A 1 412 ? -5.793 -26.312 8.633 1 98.25 412 LEU A CA 1
ATOM 3342 C C . LEU A 1 412 ? -4.438 -26.953 8.336 1 98.25 412 LEU A C 1
ATOM 3344 O O . LEU A 1 412 ? -4.367 -27.984 7.66 1 98.25 412 LEU A O 1
ATOM 3348 N N . GLY A 1 413 ? -3.363 -26.344 8.75 1 97.62 413 GLY A N 1
ATOM 3349 C CA . GLY A 1 413 ? -2.051 -26.953 8.68 1 97.62 413 GLY A CA 1
ATOM 3350 C C . GLY A 1 413 ? -1.367 -26.766 7.344 1 97.62 413 GLY A C 1
ATOM 3351 O O . GLY A 1 413 ? -0.657 -27.656 6.871 1 97.62 413 GLY A O 1
ATOM 3352 N N . THR A 1 414 ? -1.611 -25.672 6.715 1 98.62 414 THR A N 1
ATOM 3353 C CA . THR A 1 414 ? -0.925 -25.406 5.457 1 98.62 414 THR A CA 1
ATOM 3354 C C . THR A 1 414 ? 0.589 -25.422 5.652 1 98.62 414 THR A C 1
ATOM 3356 O O . THR A 1 414 ? 1.088 -25 6.703 1 98.62 414 THR A O 1
ATOM 3359 N N . ARG A 1 415 ? 1.325 -25.906 4.695 1 98.44 415 ARG A N 1
ATOM 3360 C CA . ARG A 1 415 ? 2.781 -25.938 4.773 1 98.44 415 ARG A CA 1
ATOM 3361 C C . ARG A 1 415 ? 3.383 -24.594 4.391 1 98.44 415 ARG A C 1
ATOM 3363 O O . ARG A 1 415 ? 4.426 -24.203 4.918 1 98.44 415 ARG A O 1
ATOM 3370 N N . ARG A 1 416 ? 2.799 -23.953 3.457 1 98.81 416 ARG A N 1
ATOM 3371 C CA . ARG A 1 416 ? 3.16 -22.625 2.975 1 98.81 416 ARG A CA 1
ATOM 3372 C C . ARG A 1 416 ? 1.917 -21.781 2.715 1 98.81 416 ARG A C 1
ATOM 3374 O O . ARG A 1 416 ? 0.822 -22.312 2.533 1 98.81 416 ARG A O 1
ATOM 3381 N N . ILE A 1 417 ? 2.043 -20.516 2.74 1 98.88 417 ILE A N 1
ATOM 3382 C CA . ILE A 1 417 ? 0.954 -19.594 2.41 1 98.88 417 ILE A CA 1
ATOM 3383 C C . ILE A 1 417 ? 1.266 -18.875 1.104 1 98.88 417 ILE A C 1
ATOM 3385 O O . ILE A 1 417 ? 2.277 -18.172 1 1 98.88 417 ILE A O 1
ATOM 3389 N N . GLY A 1 418 ? 0.419 -19.125 0.122 1 98.69 418 GLY A N 1
ATOM 3390 C CA . GLY A 1 418 ? 0.532 -18.359 -1.11 1 98.69 418 GLY A CA 1
ATOM 3391 C C . GLY A 1 418 ? 0.146 -16.906 -0.946 1 98.69 418 GLY A C 1
ATOM 3392 O O . GLY A 1 418 ? -0.954 -16.594 -0.483 1 98.69 418 GLY A O 1
ATOM 3393 N N . HIS A 1 419 ? 1.068 -15.93 -1.318 1 98.56 419 HIS A N 1
ATOM 3394 C CA . HIS A 1 419 ? 0.942 -14.477 -1.3 1 98.56 419 HIS A CA 1
ATOM 3395 C C . HIS A 1 419 ? 1.085 -13.93 0.116 1 98.56 419 HIS A C 1
ATOM 3397 O O . HIS A 1 419 ? 2.08 -13.273 0.436 1 98.56 419 HIS A O 1
ATOM 3403 N N . GLY A 1 420 ? 0.086 -14.211 0.967 1 98.69 420 GLY A N 1
ATOM 3404 C CA . GLY A 1 420 ? 0.161 -13.688 2.322 1 98.69 420 GLY A CA 1
ATOM 3405 C C . GLY A 1 420 ? 0.242 -12.18 2.373 1 98.69 420 GLY A C 1
ATOM 3406 O O . GLY A 1 420 ? 0.886 -11.617 3.26 1 98.69 420 GLY A O 1
ATOM 3407 N N . PHE A 1 421 ? -0.37 -11.469 1.444 1 98.75 421 PHE A N 1
ATOM 3408 C CA . PHE A 1 421 ? -0.203 -10.039 1.245 1 98.75 421 PHE A CA 1
ATOM 3409 C C . PHE A 1 421 ? -0.7 -9.258 2.459 1 98.75 421 PHE A C 1
ATOM 3411 O O . PHE A 1 421 ? -0.073 -8.289 2.877 1 98.75 421 PHE A O 1
ATOM 3418 N N . SER A 1 422 ? -1.827 -9.625 3.08 1 98.69 422 SER A N 1
ATOM 3419 C CA . SER A 1 422 ? -2.432 -8.875 4.18 1 98.69 422 SER A CA 1
ATOM 3420 C C . SER A 1 422 ? -1.915 -9.359 5.527 1 98.69 422 SER A C 1
ATOM 3422 O O . SER A 1 422 ? -2.316 -8.844 6.574 1 98.69 422 SER A O 1
ATOM 3424 N N . LEU A 1 423 ? -0.997 -10.273 5.527 1 98.81 423 LEU A N 1
ATOM 3425 C CA . LEU A 1 423 ? -0.536 -10.945 6.738 1 98.81 423 LEU A CA 1
ATOM 3426 C C . LEU A 1 423 ? 0.101 -9.945 7.699 1 98.81 423 LEU A C 1
ATOM 3428 O O . LEU A 1 423 ? 0.008 -10.109 8.922 1 98.81 423 LEU A O 1
ATOM 3432 N N . TYR A 1 424 ? 0.706 -8.852 7.18 1 98.62 424 TYR A N 1
ATOM 3433 C CA . TYR A 1 424 ? 1.441 -7.895 7.992 1 98.62 424 TYR A CA 1
ATOM 3434 C C . TYR A 1 424 ? 0.517 -7.195 8.984 1 98.62 424 TYR A C 1
ATOM 3436 O O . TYR A 1 424 ? 0.98 -6.578 9.945 1 98.62 424 TYR A O 1
ATOM 3444 N N . LYS A 1 425 ? -0.78 -7.328 8.859 1 98.56 425 LYS A N 1
ATOM 3445 C CA . LYS A 1 425 ? -1.762 -6.707 9.742 1 98.56 425 LYS A CA 1
ATOM 3446 C C . LYS A 1 425 ? -2.082 -7.609 10.93 1 98.56 425 LYS A C 1
ATOM 3448 O O . LYS A 1 425 ? -2.852 -7.23 11.812 1 98.56 425 LYS A O 1
ATOM 3453 N N . HIS A 1 426 ? -1.529 -8.828 10.984 1 98.62 426 HIS A N 1
ATOM 3454 C CA . HIS A 1 426 ? -1.922 -9.836 11.969 1 98.62 426 HIS A CA 1
ATOM 3455 C C . HIS A 1 426 ? -0.731 -10.273 12.812 1 98.62 426 HIS A C 1
ATOM 3457 O O . HIS A 1 426 ? -0.099 -11.297 12.523 1 98.62 426 HIS A O 1
ATOM 3463 N N . PRO A 1 427 ? -0.5 -9.57 13.898 1 98.19 427 PRO A N 1
ATOM 3464 C CA . PRO A 1 427 ? 0.697 -9.852 14.703 1 98.19 427 PRO A CA 1
ATOM 3465 C C . PRO A 1 427 ? 0.694 -11.25 15.305 1 98.19 427 PRO A C 1
ATOM 3467 O O . PRO A 1 427 ? 1.73 -11.922 15.328 1 98.19 427 PRO A O 1
ATOM 3470 N N . LEU A 1 428 ? -0.454 -11.719 15.781 1 98.56 428 LEU A N 1
ATOM 3471 C CA . LEU A 1 428 ? -0.524 -13.055 16.359 1 98.56 428 LEU A CA 1
ATOM 3472 C C . LEU A 1 428 ? -0.242 -14.125 15.312 1 98.56 428 LEU A C 1
ATOM 3474 O O . LEU A 1 428 ? 0.466 -15.094 15.586 1 98.56 428 LEU A O 1
ATOM 3478 N N . LEU A 1 429 ? -0.819 -14 14.148 1 98.81 429 LEU A N 1
ATOM 3479 C CA . LEU A 1 429 ? -0.594 -14.969 13.078 1 98.81 429 LEU A CA 1
ATOM 3480 C C . LEU A 1 429 ? 0.872 -14.984 12.664 1 98.81 429 LEU A C 1
ATOM 3482 O O . LEU A 1 429 ? 1.412 -16.031 12.312 1 98.81 429 LEU A O 1
ATOM 3486 N N . ILE A 1 430 ? 1.506 -13.797 12.602 1 98.69 430 ILE A N 1
ATOM 3487 C CA . ILE A 1 430 ? 2.928 -13.734 12.281 1 98.69 430 ILE A CA 1
ATOM 3488 C C . ILE A 1 430 ? 3.723 -14.578 13.266 1 98.69 430 ILE A C 1
ATOM 3490 O O . ILE A 1 430 ? 4.602 -15.352 12.867 1 98.69 430 ILE A O 1
ATOM 3494 N N . ASP A 1 431 ? 3.432 -14.469 14.539 1 98.38 431 ASP A N 1
ATOM 3495 C CA . ASP A 1 431 ? 4.121 -15.266 15.547 1 98.38 431 ASP A CA 1
ATOM 3496 C C . ASP A 1 431 ? 3.877 -16.766 15.32 1 98.38 431 ASP A C 1
ATOM 3498 O O . ASP A 1 431 ? 4.801 -17.562 15.43 1 98.38 431 ASP A O 1
ATOM 3502 N N . MET A 1 432 ? 2.666 -17.078 15 1 98.56 432 MET A N 1
ATOM 3503 C CA . MET A 1 432 ? 2.318 -18.484 14.766 1 98.56 432 MET A CA 1
ATOM 3504 C C . MET A 1 432 ? 3.047 -19.031 13.547 1 98.56 432 MET A C 1
ATOM 3506 O O . MET A 1 432 ? 3.52 -20.172 13.555 1 98.56 432 MET A O 1
ATOM 3510 N N . ILE A 1 433 ? 3.094 -18.219 12.539 1 98.12 433 ILE A N 1
ATOM 3511 C CA . ILE A 1 433 ? 3.748 -18.594 11.289 1 98.12 433 ILE A CA 1
ATOM 3512 C C . ILE A 1 433 ? 5.23 -18.859 11.539 1 98.12 433 ILE A C 1
ATOM 3514 O O . ILE A 1 433 ? 5.797 -19.812 11.016 1 98.12 433 ILE A O 1
ATOM 3518 N N . LYS A 1 434 ? 5.863 -18.062 12.297 1 97.94 434 LYS A N 1
ATOM 3519 C CA . LYS A 1 434 ? 7.27 -18.25 12.648 1 97.94 434 LYS A CA 1
ATOM 3520 C C . LYS A 1 434 ? 7.473 -19.516 13.469 1 97.94 434 LYS A C 1
ATOM 3522 O O . LYS A 1 434 ? 8.375 -20.312 13.18 1 97.94 434 LYS A O 1
ATOM 3527 N N . ASP A 1 435 ? 6.594 -19.734 14.414 1 97.75 435 ASP A N 1
ATOM 3528 C CA . ASP A 1 435 ? 6.695 -20.891 15.297 1 97.75 435 ASP A CA 1
ATOM 3529 C C . ASP A 1 435 ? 6.496 -22.188 14.523 1 97.75 435 ASP A C 1
ATOM 3531 O O . ASP A 1 435 ? 7.199 -23.172 14.766 1 97.75 435 ASP A O 1
ATOM 3535 N N . LYS A 1 436 ? 5.586 -22.141 13.609 1 97.88 436 LYS A N 1
ATOM 3536 C CA . LYS A 1 436 ? 5.23 -23.344 12.867 1 97.88 436 LYS A CA 1
ATOM 3537 C C . LYS A 1 436 ? 6.09 -23.484 11.617 1 97.88 436 LYS A C 1
ATOM 3539 O O . LYS A 1 436 ? 5.988 -24.484 10.891 1 97.88 436 LYS A O 1
ATOM 3544 N N . ARG A 1 437 ? 6.934 -22.516 11.312 1 97.56 437 ARG A N 1
ATOM 3545 C CA . ARG A 1 437 ? 7.84 -22.5 10.172 1 97.56 437 ARG A CA 1
ATOM 3546 C C . ARG A 1 437 ? 7.066 -22.625 8.859 1 97.56 437 ARG A C 1
ATOM 3548 O O . ARG A 1 437 ? 7.395 -23.438 8.008 1 97.56 437 ARG A O 1
ATOM 3555 N N . ILE A 1 438 ? 6.051 -21.828 8.781 1 98.75 438 ILE A N 1
ATOM 3556 C CA . ILE A 1 438 ? 5.27 -21.719 7.559 1 98.75 438 ILE A CA 1
ATOM 3557 C C . ILE A 1 438 ? 5.883 -20.656 6.652 1 98.75 438 ILE A C 1
ATOM 3559 O O . ILE A 1 438 ? 6.125 -19.516 7.086 1 98.75 438 ILE A O 1
ATOM 3563 N N . LEU A 1 439 ? 6.199 -21 5.43 1 98.88 439 LEU A N 1
ATOM 3564 C CA . LEU A 1 439 ? 6.805 -20.062 4.484 1 98.88 439 LEU A CA 1
ATOM 3565 C C . LEU A 1 439 ? 5.734 -19.266 3.742 1 98.88 439 LEU A C 1
ATOM 3567 O O . LEU A 1 439 ? 4.691 -19.812 3.371 1 98.88 439 LEU A O 1
ATOM 3571 N N . VAL A 1 440 ? 5.988 -17.984 3.506 1 98.94 440 VAL A N 1
ATOM 3572 C CA . VAL A 1 440 ? 5.137 -17.141 2.666 1 98.94 440 VAL A CA 1
ATOM 3573 C C . VAL A 1 440 ? 5.703 -17.094 1.247 1 98.94 440 VAL A C 1
ATOM 3575 O O . VAL A 1 440 ? 6.879 -16.781 1.051 1 98.94 440 VAL A O 1
ATOM 3578 N N . GLU A 1 441 ? 4.898 -17.484 0.255 1 98.88 441 GLU A N 1
ATOM 3579 C CA . GLU A 1 441 ? 5.242 -17.344 -1.157 1 98.88 441 GLU A CA 1
ATOM 3580 C C . GLU A 1 441 ? 4.859 -15.961 -1.685 1 98.88 441 GLU A C 1
ATOM 3582 O O . GLU A 1 441 ? 3.721 -15.75 -2.109 1 98.88 441 GLU A O 1
ATOM 3587 N N . SER A 1 442 ? 5.816 -15.062 -1.716 1 98.75 442 SER A N 1
ATOM 3588 C CA . SER A 1 442 ? 5.516 -13.688 -2.084 1 98.75 442 SER A CA 1
ATOM 3589 C C . SER A 1 442 ? 5.668 -13.469 -3.586 1 98.75 442 SER A C 1
ATOM 3591 O O . SER A 1 442 ? 6.652 -13.906 -4.184 1 98.75 442 SER A O 1
ATOM 3593 N N . CYS A 1 443 ? 4.73 -12.812 -4.227 1 98.56 443 CYS A N 1
ATOM 3594 C CA . CYS A 1 443 ? 4.723 -12.531 -5.66 1 98.56 443 CYS A CA 1
ATOM 3595 C C . CYS A 1 443 ? 4.578 -11.039 -5.926 1 98.56 443 CYS A C 1
ATOM 3597 O O . CYS A 1 443 ? 3.51 -10.578 -6.328 1 98.56 443 CYS A O 1
ATOM 3599 N N . PRO A 1 444 ? 5.648 -10.281 -5.848 1 97.94 444 PRO A N 1
ATOM 3600 C CA . PRO A 1 444 ? 5.57 -8.812 -5.824 1 97.94 444 PRO A CA 1
ATOM 3601 C C . PRO A 1 444 ? 4.953 -8.242 -7.098 1 97.94 444 PRO A C 1
ATOM 3603 O O . PRO A 1 444 ? 4.062 -7.391 -7.027 1 97.94 444 PRO A O 1
ATOM 3606 N N . ILE A 1 445 ? 5.406 -8.672 -8.266 1 97.81 445 ILE A N 1
ATOM 3607 C CA . ILE A 1 445 ? 4.898 -8.109 -9.508 1 97.81 445 ILE A CA 1
ATOM 3608 C C . ILE A 1 445 ? 3.43 -8.477 -9.688 1 97.81 445 ILE A C 1
ATOM 3610 O O . ILE A 1 445 ? 2.617 -7.652 -10.102 1 97.81 445 ILE A O 1
ATOM 3614 N N . SER A 1 446 ? 3.059 -9.727 -9.383 1 98.12 446 SER A N 1
ATOM 3615 C CA . SER A 1 446 ? 1.666 -10.156 -9.453 1 98.12 446 SER A CA 1
ATOM 3616 C C . SER A 1 446 ? 0.772 -9.273 -8.586 1 98.12 446 SER A C 1
ATOM 3618 O O . SER A 1 446 ? -0.271 -8.805 -9.047 1 98.12 446 SER A O 1
ATOM 3620 N N . ASN A 1 447 ? 1.222 -9.047 -7.344 1 98 447 ASN A N 1
ATOM 3621 C CA . ASN A 1 447 ? 0.445 -8.234 -6.414 1 98 447 ASN A CA 1
ATOM 3622 C C . ASN A 1 447 ? 0.305 -6.797 -6.902 1 98 447 ASN A C 1
ATOM 3624 O O . ASN A 1 447 ? -0.735 -6.168 -6.707 1 98 447 ASN A O 1
ATOM 3628 N N . GLU A 1 448 ? 1.349 -6.285 -7.531 1 96.69 448 GLU A N 1
ATOM 3629 C CA . GLU A 1 448 ? 1.302 -4.93 -8.07 1 96.69 448 GLU A CA 1
ATOM 3630 C C . GLU A 1 448 ? 0.343 -4.84 -9.258 1 96.69 448 GLU A C 1
ATOM 3632 O O . GLU A 1 448 ? -0.556 -3.998 -9.273 1 96.69 448 GLU A O 1
ATOM 3637 N N . VAL A 1 449 ? 0.507 -5.723 -10.242 1 96.88 449 VAL A N 1
ATOM 3638 C CA . VAL A 1 449 ? -0.262 -5.668 -11.484 1 96.88 449 VAL A CA 1
ATOM 3639 C C . VAL A 1 449 ? -1.738 -5.922 -11.188 1 96.88 449 VAL A C 1
ATOM 3641 O O . VAL A 1 449 ? -2.615 -5.336 -11.82 1 96.88 449 VAL A O 1
ATOM 3644 N N . LEU A 1 450 ? -1.958 -6.762 -10.18 1 97.25 450 LEU A N 1
ATOM 3645 C CA . LEU A 1 450 ? -3.34 -7.059 -9.812 1 97.25 450 LEU A CA 1
ATOM 3646 C C . LEU A 1 450 ? -3.85 -6.082 -8.766 1 97.25 450 LEU A C 1
ATOM 3648 O O . LEU A 1 450 ? -4.844 -6.352 -8.086 1 97.25 450 LEU A O 1
ATOM 3652 N N . ARG A 1 451 ? -3.186 -5.016 -8.539 1 95.25 451 ARG A N 1
ATOM 3653 C CA . ARG A 1 451 ? -3.602 -3.756 -7.93 1 95.25 451 ARG A CA 1
ATOM 3654 C C . ARG A 1 451 ? -3.742 -3.895 -6.418 1 95.25 451 ARG A C 1
ATOM 3656 O O . ARG A 1 451 ? -4.59 -3.242 -5.805 1 95.25 451 ARG A O 1
ATOM 3663 N N . LEU A 1 452 ? -2.986 -4.781 -5.836 1 96.94 452 LEU A N 1
ATOM 3664 C CA . LEU A 1 452 ? -2.938 -4.801 -4.379 1 96.94 452 LEU A CA 1
ATOM 3665 C C . LEU A 1 452 ? -2.008 -3.711 -3.852 1 96.94 452 LEU A C 1
ATOM 3667 O O . LEU A 1 452 ? -2.129 -3.291 -2.697 1 96.94 452 LEU A O 1
ATOM 3671 N N . CYS A 1 453 ? -1.062 -3.291 -4.613 1 95.19 453 CYS A N 1
ATOM 3672 C CA . CYS A 1 453 ? -0.199 -2.156 -4.305 1 95.19 453 CYS A CA 1
ATOM 3673 C C . CYS A 1 453 ? 0.176 -1.396 -5.574 1 95.19 453 CYS A C 1
ATOM 3675 O O . CYS A 1 453 ? 0.04 -1.921 -6.68 1 95.19 453 CYS A O 1
ATOM 3677 N N . GLY A 1 454 ? 0.624 -0.184 -5.402 1 91.62 454 GLY A N 1
ATOM 3678 C CA . GLY A 1 454 ? 0.877 0.667 -6.555 1 91.62 454 GLY A CA 1
ATOM 3679 C C . GLY A 1 454 ? 2.223 0.405 -7.203 1 91.62 454 GLY A C 1
ATOM 3680 O O . GLY A 1 454 ? 2.412 0.686 -8.391 1 91.62 454 GLY A O 1
ATOM 3681 N N . SER A 1 455 ? 3.174 -0.031 -6.434 1 93 455 SER A N 1
ATOM 3682 C CA . SER A 1 455 ? 4.527 -0.33 -6.887 1 93 455 SER A CA 1
ATOM 3683 C C . SER A 1 455 ? 5.246 -1.26 -5.91 1 93 455 SER A C 1
ATOM 3685 O O . SER A 1 455 ? 4.699 -1.607 -4.859 1 93 455 SER A O 1
ATOM 3687 N N . ILE A 1 456 ? 6.461 -1.645 -6.27 1 96.31 456 ILE A N 1
ATOM 3688 C CA . ILE A 1 456 ? 7.273 -2.51 -5.418 1 96.31 456 ILE A CA 1
ATOM 3689 C C . ILE A 1 456 ? 7.539 -1.82 -4.082 1 96.31 456 ILE A C 1
ATOM 3691 O O . ILE A 1 456 ? 7.629 -2.48 -3.045 1 96.31 456 ILE A O 1
ATOM 3695 N N . MET A 1 457 ? 7.578 -0.529 -4.078 1 95.62 457 MET A N 1
ATOM 3696 C CA . MET A 1 457 ? 7.922 0.216 -2.869 1 95.62 457 MET A CA 1
ATOM 3697 C C . MET A 1 457 ? 6.797 0.143 -1.845 1 95.62 457 MET A C 1
ATOM 3699 O O . MET A 1 457 ? 7.035 0.275 -0.643 1 95.62 457 MET A O 1
ATOM 3703 N N . SER A 1 458 ? 5.617 -0.056 -2.268 1 95.94 458 SER A N 1
ATOM 3704 C CA . SER A 1 458 ? 4.461 -0.091 -1.377 1 95.94 458 SER A CA 1
ATOM 3705 C C . SER A 1 458 ? 4.105 -1.521 -0.989 1 95.94 458 SER A C 1
ATOM 3707 O O . SER A 1 458 ? 3.121 -1.753 -0.285 1 95.94 458 SER A O 1
ATOM 3709 N N . HIS A 1 459 ? 4.805 -2.492 -1.52 1 97.88 459 HIS A N 1
ATOM 3710 C CA . HIS A 1 459 ? 4.574 -3.885 -1.155 1 97.88 459 HIS A CA 1
ATOM 3711 C C . HIS A 1 459 ? 4.93 -4.141 0.305 1 97.88 459 HIS A C 1
ATOM 3713 O O . HIS A 1 459 ? 5.949 -3.65 0.793 1 97.88 459 HIS A O 1
ATOM 3719 N N . PRO A 1 460 ? 4.195 -4.918 1.044 1 97.88 460 PRO A N 1
ATOM 3720 C CA . PRO A 1 460 ? 4.363 -5.027 2.496 1 97.88 460 PRO A CA 1
ATOM 3721 C C . PRO A 1 460 ? 5.406 -6.066 2.893 1 97.88 460 PRO A C 1
ATOM 3723 O O . PRO A 1 460 ? 5.668 -6.262 4.082 1 97.88 460 PRO A O 1
ATOM 3726 N N . LEU A 1 461 ? 6.031 -6.738 1.951 1 98.56 461 LEU A N 1
ATOM 3727 C CA . LEU A 1 461 ? 6.957 -7.824 2.246 1 98.56 461 LEU A CA 1
ATOM 3728 C C . LEU A 1 461 ? 8.039 -7.367 3.219 1 98.56 461 LEU A C 1
ATOM 3730 O O . LEU A 1 461 ? 8.438 -8.125 4.109 1 98.56 461 LEU A O 1
ATOM 3734 N N . PRO A 1 462 ? 8.602 -6.109 3.125 1 98.38 462 PRO A N 1
ATOM 3735 C CA . PRO A 1 462 ? 9.617 -5.684 4.086 1 98.38 462 PRO A CA 1
ATOM 3736 C C . PRO A 1 462 ? 9.133 -5.77 5.535 1 98.38 462 PRO A C 1
ATOM 3738 O O . PRO A 1 462 ? 9.93 -6.062 6.434 1 98.38 462 PRO A O 1
ATOM 3741 N N . ALA A 1 463 ? 7.863 -5.527 5.742 1 98.56 463 ALA A N 1
ATOM 3742 C CA . ALA A 1 463 ? 7.312 -5.613 7.094 1 98.56 463 ALA A CA 1
ATOM 3743 C C . ALA A 1 463 ? 7.367 -7.043 7.617 1 98.56 463 ALA A C 1
ATOM 3745 O O . ALA A 1 463 ? 7.637 -7.266 8.805 1 98.56 463 ALA A O 1
ATOM 3746 N N . LEU A 1 464 ? 7.066 -8.016 6.77 1 98.75 464 LEU A N 1
ATOM 3747 C CA . LEU A 1 464 ? 7.145 -9.422 7.164 1 98.75 464 LEU A CA 1
ATOM 3748 C C . LEU A 1 464 ? 8.594 -9.828 7.426 1 98.75 464 LEU A C 1
ATOM 3750 O O . LEU A 1 464 ? 8.875 -10.508 8.414 1 98.75 464 LEU A O 1
ATOM 3754 N N . LEU A 1 465 ? 9.469 -9.383 6.555 1 98.69 465 LEU A N 1
ATOM 3755 C CA . LEU A 1 465 ? 10.883 -9.719 6.703 1 98.69 465 LEU A CA 1
ATOM 3756 C C . LEU A 1 465 ? 11.438 -9.148 8.008 1 98.69 465 LEU A C 1
ATOM 3758 O O . LEU A 1 465 ? 12.211 -9.82 8.695 1 98.69 465 LEU A O 1
ATOM 3762 N N . SER A 1 466 ? 11.047 -7.91 8.336 1 98.31 466 SER A N 1
ATOM 3763 C CA . SER A 1 466 ? 11.547 -7.262 9.547 1 98.31 466 SER A CA 1
ATOM 3764 C C . SER A 1 466 ? 11.07 -7.988 10.797 1 98.31 466 SER A C 1
ATOM 3766 O O . SER A 1 466 ? 11.688 -7.863 11.859 1 98.31 466 SER A O 1
ATOM 3768 N N . ARG A 1 467 ? 10.023 -8.75 10.648 1 98 467 ARG A N 1
ATOM 3769 C CA . ARG A 1 467 ? 9.469 -9.477 11.797 1 98 467 ARG A CA 1
ATOM 3770 C C . ARG A 1 467 ? 9.914 -10.93 11.789 1 98 467 ARG A C 1
ATOM 3772 O O . ARG A 1 467 ? 9.398 -11.75 12.555 1 98 467 ARG A O 1
ATOM 3779 N N . GLY A 1 468 ? 10.758 -11.281 10.891 1 98.44 468 GLY A N 1
ATOM 3780 C CA . GLY A 1 468 ? 11.398 -12.594 10.938 1 98.44 468 GLY A CA 1
ATOM 3781 C C . GLY A 1 468 ? 10.617 -13.656 10.18 1 98.44 468 GLY A C 1
ATOM 3782 O O . GLY A 1 468 ? 10.883 -14.852 10.336 1 98.44 468 GLY A O 1
ATOM 3783 N N . VAL A 1 469 ? 9.672 -13.297 9.375 1 98.75 469 VAL A N 1
ATOM 3784 C CA . VAL A 1 469 ? 8.844 -14.25 8.633 1 98.75 469 VAL A CA 1
ATOM 3785 C C . VAL A 1 469 ? 9.641 -14.82 7.465 1 98.75 469 VAL A C 1
ATOM 3787 O O . VAL A 1 469 ? 10.164 -14.078 6.637 1 98.75 469 VAL A O 1
ATOM 3790 N N . PRO A 1 470 ? 9.781 -16.141 7.375 1 98.56 470 PRO A N 1
ATOM 3791 C CA . PRO A 1 470 ? 10.438 -16.703 6.191 1 98.56 470 PRO A CA 1
ATOM 3792 C C . PRO A 1 470 ? 9.617 -16.5 4.918 1 98.56 470 PRO A C 1
ATOM 3794 O O . PRO A 1 470 ? 8.414 -16.797 4.898 1 98.56 470 PRO A O 1
ATOM 3797 N N . CYS A 1 471 ? 10.25 -16.016 3.912 1 98.81 471 CYS A N 1
ATOM 3798 C CA . CYS A 1 471 ? 9.578 -15.742 2.646 1 98.81 471 CYS A CA 1
ATOM 3799 C C . CYS A 1 471 ? 10.43 -16.203 1.468 1 98.81 471 CYS A C 1
ATOM 3801 O O . CYS A 1 471 ? 11.648 -16.312 1.588 1 98.81 471 CYS A O 1
ATOM 3803 N N . ALA A 1 472 ? 9.82 -16.5 0.397 1 98.88 472 ALA A N 1
ATOM 3804 C CA . ALA A 1 472 ? 10.445 -16.719 -0.904 1 98.88 472 ALA A CA 1
ATOM 3805 C C . ALA A 1 472 ? 9.758 -15.891 -1.987 1 98.88 472 ALA A C 1
ATOM 3807 O O . ALA A 1 472 ? 8.547 -15.672 -1.934 1 98.88 472 ALA A O 1
ATOM 3808 N N . LEU A 1 473 ? 10.531 -15.422 -2.924 1 98.75 473 LEU A N 1
ATOM 3809 C CA . LEU A 1 473 ? 9.961 -14.695 -4.055 1 98.75 473 LEU A CA 1
ATOM 3810 C C . LEU A 1 473 ? 9.492 -15.656 -5.141 1 98.75 473 LEU A C 1
ATOM 3812 O O . LEU A 1 473 ? 10.141 -16.672 -5.391 1 98.75 473 LEU A O 1
ATOM 3816 N N . CYS A 1 474 ? 8.414 -15.383 -5.723 1 98.62 474 CYS A N 1
ATOM 3817 C CA . CYS A 1 474 ? 7.84 -16.156 -6.812 1 98.62 474 CYS A CA 1
ATOM 3818 C C . CYS A 1 474 ? 7.258 -15.25 -7.887 1 98.62 474 CYS A C 1
ATOM 3820 O O . CYS A 1 474 ? 7.152 -14.039 -7.684 1 98.62 474 CYS A O 1
ATOM 3822 N N . ASN A 1 475 ? 6.914 -15.812 -9.055 1 97.88 475 ASN A N 1
ATOM 3823 C CA . ASN A 1 475 ? 6.504 -14.969 -10.18 1 97.88 475 ASN A CA 1
ATOM 3824 C C . ASN A 1 475 ? 5.012 -15.117 -10.469 1 97.88 475 ASN A C 1
ATOM 3826 O O . ASN A 1 475 ? 4.434 -14.297 -11.188 1 97.88 475 ASN A O 1
ATOM 3830 N N . ASP A 1 476 ? 4.348 -16.156 -9.961 1 97.88 476 ASP A N 1
ATOM 3831 C CA . ASP A 1 476 ? 2.902 -16.359 -10.031 1 97.88 476 ASP A CA 1
ATOM 3832 C C . ASP A 1 476 ? 2.451 -16.594 -11.469 1 97.88 476 ASP A C 1
ATOM 3834 O O . ASP A 1 476 ? 2.447 -17.734 -11.945 1 97.88 476 ASP A O 1
ATOM 3838 N N . ASP A 1 477 ? 2.234 -15.562 -12.352 1 97.44 477 ASP A N 1
ATOM 3839 C CA . ASP A 1 477 ? 1.706 -15.641 -13.711 1 97.44 477 ASP A CA 1
ATOM 3840 C C . ASP A 1 477 ? 2.465 -14.703 -14.648 1 97.44 477 ASP A C 1
ATOM 3842 O O . ASP A 1 477 ? 1.869 -13.828 -15.273 1 97.44 477 ASP A O 1
ATOM 3846 N N . PRO A 1 478 ? 3.721 -14.945 -14.898 1 97.19 478 PRO A N 1
ATOM 3847 C CA . PRO A 1 478 ? 4.57 -13.945 -15.539 1 97.19 478 PRO A CA 1
ATOM 3848 C C . PRO A 1 478 ? 4.195 -13.711 -17 1 97.19 478 PRO A C 1
ATOM 3850 O O . PRO A 1 478 ? 4.367 -12.602 -17.516 1 97.19 478 PRO A O 1
ATOM 3853 N N . ALA A 1 479 ? 3.68 -14.648 -17.688 1 96 479 ALA A N 1
ATOM 3854 C CA . ALA A 1 479 ? 3.338 -14.477 -19.094 1 96 479 ALA A CA 1
ATOM 3855 C C . ALA A 1 479 ? 2.16 -13.523 -19.266 1 96 479 ALA A C 1
ATOM 3857 O O . ALA A 1 479 ? 2.064 -12.82 -20.266 1 96 479 ALA A O 1
ATOM 3858 N N . MET A 1 480 ? 1.314 -13.508 -18.312 1 96.81 480 MET A N 1
ATOM 3859 C CA . MET A 1 480 ? 0.102 -12.703 -18.375 1 96.81 480 MET A CA 1
ATOM 3860 C C . MET A 1 480 ? 0.333 -11.32 -17.781 1 96.81 480 MET A C 1
ATOM 3862 O O . MET A 1 480 ? -0.369 -10.367 -18.109 1 96.81 480 MET A O 1
ATOM 3866 N N . LEU A 1 481 ? 1.346 -11.227 -16.922 1 96.88 481 LEU A N 1
ATOM 3867 C CA . LEU A 1 481 ? 1.465 -10.039 -16.078 1 96.88 481 LEU A CA 1
ATOM 3868 C C . LEU A 1 481 ? 2.5 -9.078 -16.641 1 96.88 481 LEU A C 1
ATOM 3870 O O . LEU A 1 481 ? 2.773 -8.031 -16.047 1 96.88 481 LEU A O 1
ATOM 3874 N N . GLY A 1 482 ? 3.117 -9.391 -17.781 1 92.69 482 GLY A N 1
ATOM 3875 C CA . GLY A 1 482 ? 3.938 -8.414 -18.484 1 92.69 482 GLY A CA 1
ATOM 3876 C C . GLY A 1 482 ? 5.414 -8.758 -18.469 1 92.69 482 GLY A C 1
ATOM 3877 O O . GLY A 1 482 ? 6.227 -8.062 -19.078 1 92.69 482 GLY A O 1
ATOM 3878 N N . GLN A 1 483 ? 5.848 -9.805 -17.828 1 93.5 483 GLN A N 1
ATOM 3879 C CA . GLN A 1 483 ? 7.262 -10.164 -17.766 1 93.5 483 GLN A CA 1
ATOM 3880 C C . GLN A 1 483 ? 7.746 -10.719 -19.094 1 93.5 483 GLN A C 1
ATOM 3882 O O . GLN A 1 483 ? 8.922 -10.586 -19.438 1 93.5 483 GLN A O 1
ATOM 3887 N N . ASP A 1 484 ? 6.906 -11.422 -19.859 1 88.25 484 ASP A N 1
ATOM 3888 C CA . ASP A 1 484 ? 7.18 -12 -21.172 1 88.25 484 ASP A CA 1
ATOM 3889 C C . ASP A 1 484 ? 8.211 -13.125 -21.062 1 88.25 484 ASP A C 1
ATOM 3891 O O . ASP A 1 484 ? 8.891 -13.438 -22.047 1 88.25 484 ASP A O 1
ATOM 3895 N N . THR A 1 485 ? 8.531 -13.602 -19.922 1 87.88 485 THR A N 1
ATOM 3896 C CA . THR A 1 485 ? 9.391 -14.75 -19.672 1 87.88 485 THR A CA 1
ATOM 3897 C C . THR A 1 485 ? 8.906 -15.516 -18.438 1 87.88 485 THR A C 1
ATOM 3899 O O . THR A 1 485 ? 8.188 -14.969 -17.594 1 87.88 485 THR A O 1
ATOM 3902 N N . ALA A 1 486 ? 9.328 -16.75 -18.359 1 86.19 486 ALA A N 1
ATOM 3903 C CA . ALA A 1 486 ? 8.844 -17.609 -17.297 1 86.19 486 ALA A CA 1
ATOM 3904 C C . ALA A 1 486 ? 9.68 -17.453 -16.031 1 86.19 486 ALA A C 1
ATOM 3906 O O . ALA A 1 486 ? 9.289 -17.922 -14.961 1 86.19 486 ALA A O 1
ATOM 3907 N N . GLY A 1 487 ? 10.773 -16.828 -16.031 1 92.75 487 GLY A N 1
ATOM 3908 C CA . GLY A 1 487 ? 11.688 -16.75 -14.906 1 92.75 487 GLY A CA 1
ATOM 3909 C C . GLY A 1 487 ? 11.227 -15.797 -13.82 1 92.75 487 GLY A C 1
ATOM 3910 O O . GLY A 1 487 ? 10.086 -15.328 -13.844 1 92.75 487 GLY A O 1
ATOM 3911 N N . MET A 1 488 ? 12.047 -15.68 -12.727 1 97.62 488 MET A N 1
ATOM 3912 C CA . MET A 1 488 ? 11.734 -14.844 -11.57 1 97.62 488 MET A CA 1
ATOM 3913 C C . MET A 1 488 ? 12.625 -13.609 -11.547 1 97.62 488 MET A C 1
ATOM 3915 O O . MET A 1 488 ? 12.531 -12.789 -10.625 1 97.62 488 MET A O 1
ATOM 3919 N N . SER A 1 489 ? 13.43 -13.391 -12.539 1 98.38 489 SER A N 1
ATOM 3920 C CA . SER A 1 489 ? 14.43 -12.328 -12.492 1 98.38 489 SER A CA 1
ATOM 3921 C C . SER A 1 4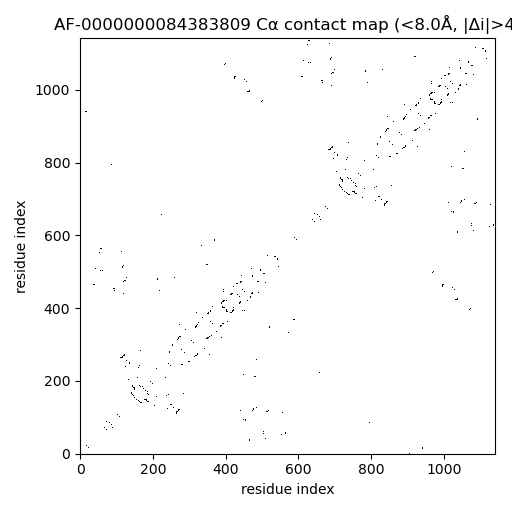89 ? 13.773 -10.961 -12.305 1 98.38 489 SER A C 1
ATOM 3923 O O . SER A 1 489 ? 14.305 -10.109 -11.594 1 98.38 489 SER A O 1
ATOM 3925 N N . HIS A 1 490 ? 12.672 -10.75 -12.953 1 98.06 490 HIS A N 1
ATOM 3926 C CA . HIS A 1 490 ? 11.992 -9.469 -12.805 1 98.06 490 HIS A CA 1
ATOM 3927 C C . HIS A 1 490 ? 11.602 -9.211 -11.352 1 98.06 490 HIS A C 1
ATOM 3929 O O . HIS A 1 490 ? 11.781 -8.109 -10.844 1 98.06 490 HIS A O 1
ATOM 3935 N N . ASP A 1 491 ? 11.055 -10.227 -10.664 1 98.44 491 ASP A N 1
ATOM 3936 C CA . ASP A 1 491 ? 10.656 -10.086 -9.266 1 98.44 491 ASP A CA 1
ATOM 3937 C C . ASP A 1 491 ? 11.867 -9.852 -8.367 1 98.44 491 ASP A C 1
ATOM 3939 O O . ASP A 1 491 ? 11.812 -9.039 -7.445 1 98.44 491 ASP A O 1
ATOM 3943 N N . TYR A 1 492 ? 12.945 -10.594 -8.641 1 98.62 492 TYR A N 1
ATOM 3944 C CA . TYR A 1 492 ? 14.172 -10.422 -7.875 1 98.62 492 TYR A CA 1
ATOM 3945 C C . TYR A 1 492 ? 14.758 -9.031 -8.078 1 98.62 492 TYR A C 1
ATOM 3947 O O . TYR A 1 492 ? 15.25 -8.406 -7.133 1 98.62 492 TYR A O 1
ATOM 3955 N N . TRP A 1 493 ? 14.734 -8.578 -9.32 1 97.81 493 TRP A N 1
ATOM 3956 C CA . TRP A 1 493 ? 15.234 -7.238 -9.609 1 97.81 493 TRP A CA 1
ATOM 3957 C C . TRP A 1 493 ? 14.422 -6.18 -8.875 1 97.81 493 TRP A C 1
ATOM 3959 O O . TRP A 1 493 ? 14.977 -5.273 -8.25 1 97.81 493 TRP A O 1
ATOM 3969 N N . GLN A 1 494 ? 13.094 -6.324 -8.945 1 97.06 494 GLN A N 1
ATOM 3970 C CA . GLN A 1 494 ? 12.211 -5.391 -8.258 1 97.06 494 GLN A CA 1
ATOM 3971 C C . GLN A 1 494 ? 12.539 -5.328 -6.766 1 97.06 494 GLN A C 1
ATOM 3973 O O . GLN A 1 494 ? 12.617 -4.242 -6.188 1 97.06 494 GLN A O 1
ATOM 3978 N N . ALA A 1 495 ? 12.695 -6.461 -6.176 1 97.44 495 ALA A N 1
ATOM 3979 C CA . ALA A 1 495 ? 13 -6.527 -4.75 1 97.44 495 ALA A CA 1
ATOM 3980 C C . ALA A 1 495 ? 14.336 -5.852 -4.441 1 97.44 495 ALA A C 1
ATOM 3982 O O . ALA A 1 495 ? 14.438 -5.086 -3.479 1 97.44 495 ALA A O 1
ATOM 3983 N N . LEU A 1 496 ? 15.32 -6.137 -5.238 1 96.94 496 LEU A N 1
ATOM 3984 C CA . LEU A 1 496 ? 16.656 -5.586 -5.047 1 96.94 496 LEU A CA 1
ATOM 3985 C C . LEU A 1 496 ? 16.641 -4.066 -5.18 1 96.94 496 LEU A C 1
ATOM 3987 O O . LEU A 1 496 ? 17.25 -3.359 -4.367 1 96.94 496 LEU A O 1
ATOM 3991 N N . GLN A 1 497 ? 15.984 -3.602 -6.145 1 93.31 497 GLN A N 1
ATOM 3992 C CA . GLN A 1 497 ? 15.938 -2.168 -6.414 1 93.31 497 GLN A CA 1
ATOM 3993 C C . GLN A 1 497 ? 15.016 -1.455 -5.426 1 93.31 497 GLN A C 1
ATOM 3995 O O . GLN A 1 497 ? 15.32 -0.351 -4.973 1 93.31 497 GLN A O 1
ATOM 4000 N N . GLY A 1 498 ? 13.945 -2.068 -5.098 1 93.75 498 GLY A N 1
ATOM 4001 C CA . GLY A 1 498 ? 12.891 -1.404 -4.348 1 93.75 498 GLY A CA 1
ATOM 4002 C C . GLY A 1 498 ? 13.148 -1.37 -2.854 1 93.75 498 GLY A C 1
ATOM 4003 O O . GLY A 1 498 ? 12.672 -0.475 -2.154 1 93.75 498 GLY A O 1
ATOM 4004 N N . TRP A 1 499 ? 13.812 -2.352 -2.342 1 96.12 499 TRP A N 1
ATOM 4005 C CA . TRP A 1 499 ? 13.93 -2.492 -0.895 1 96.12 499 TRP A CA 1
ATOM 4006 C C . TRP A 1 499 ? 15.391 -2.428 -0.464 1 96.12 499 TRP A C 1
ATOM 4008 O O . TRP A 1 499 ? 16.109 -3.436 -0.496 1 96.12 499 TRP A O 1
ATOM 4018 N N . GLU A 1 500 ? 15.742 -1.358 0.099 1 93.5 500 GLU A N 1
ATOM 4019 C CA . GLU A 1 500 ? 17.125 -1.09 0.457 1 93.5 500 GLU A CA 1
ATOM 4020 C C . GLU A 1 500 ? 17.625 -2.061 1.525 1 93.5 500 GLU A C 1
ATOM 4022 O O . GLU A 1 500 ? 18.766 -2.512 1.48 1 93.5 500 GLU A O 1
ATOM 4027 N N . ASN A 1 501 ? 16.781 -2.451 2.43 1 94.94 501 ASN A N 1
ATOM 4028 C CA . ASN A 1 501 ? 17.188 -3.301 3.547 1 94.94 501 ASN A CA 1
ATOM 4029 C C . ASN A 1 501 ? 17.328 -4.758 3.117 1 94.94 501 ASN A C 1
ATOM 4031 O O . ASN A 1 501 ? 17.875 -5.578 3.854 1 94.94 501 ASN A O 1
ATOM 4035 N N . VAL A 1 502 ? 16.859 -5.121 2.002 1 96.81 502 VAL A N 1
ATOM 4036 C CA . VAL A 1 502 ? 16.938 -6.504 1.548 1 96.81 502 VAL A CA 1
ATOM 4037 C C . VAL A 1 502 ? 18.312 -6.773 0.942 1 96.81 502 VAL A C 1
ATOM 4039 O O . VAL A 1 502 ? 19.062 -7.625 1.429 1 96.81 502 VAL A O 1
ATOM 4042 N N . GLY A 1 503 ? 18.719 -5.945 -0.062 1 96.69 503 GLY A N 1
ATOM 4043 C CA . GLY A 1 503 ? 20.016 -6.117 -0.71 1 96.69 503 GLY A CA 1
ATOM 4044 C C . GLY A 1 503 ? 20.219 -7.512 -1.266 1 96.69 503 GLY A C 1
ATOM 4045 O O . GLY A 1 503 ? 19.281 -8.289 -1.37 1 96.69 503 GLY A O 1
ATOM 4046 N N . LEU A 1 504 ? 21.469 -7.773 -1.654 1 98.62 504 LEU A N 1
ATOM 4047 C CA . LEU A 1 504 ? 21.797 -9.055 -2.266 1 98.62 504 LEU A CA 1
ATOM 4048 C C . LEU A 1 504 ? 21.656 -10.195 -1.263 1 98.62 504 LEU A C 1
ATOM 4050 O O . LEU A 1 504 ? 21.141 -11.258 -1.602 1 98.62 504 LEU A O 1
ATOM 4054 N N . LEU A 1 505 ? 22.109 -9.969 -0.046 1 98.75 505 LEU A N 1
ATOM 4055 C CA . LEU A 1 505 ? 22.078 -11.031 0.948 1 98.75 505 LEU A CA 1
ATOM 4056 C C . LEU A 1 505 ? 20.641 -11.359 1.344 1 98.75 505 LEU A C 1
ATOM 4058 O O . LEU A 1 505 ? 20.312 -12.523 1.611 1 98.75 505 LEU A O 1
ATOM 4062 N N . GLY A 1 506 ? 19.781 -10.312 1.436 1 98.69 506 GLY A N 1
ATOM 4063 C CA . GLY A 1 506 ? 18.375 -10.586 1.646 1 98.69 506 GLY A CA 1
ATOM 4064 C C . GLY A 1 506 ? 17.766 -11.43 0.548 1 98.69 506 GLY A C 1
ATOM 4065 O O . GLY A 1 506 ? 16.953 -12.328 0.822 1 98.69 506 GLY A O 1
ATOM 4066 N N . LEU A 1 507 ? 18.141 -11.18 -0.72 1 98.81 507 LEU A N 1
ATOM 4067 C CA . LEU A 1 507 ? 17.688 -12 -1.838 1 98.81 507 LEU A CA 1
ATOM 4068 C C . LEU A 1 507 ? 18.188 -13.43 -1.698 1 98.81 507 LEU A C 1
ATOM 4070 O O . LEU A 1 507 ? 17.453 -14.383 -1.97 1 98.81 507 LEU A O 1
ATOM 4074 N N . GLY A 1 508 ? 19.469 -13.516 -1.333 1 98.88 508 GLY A N 1
ATOM 4075 C CA . GLY A 1 508 ? 20.016 -14.844 -1.101 1 98.88 508 GLY A CA 1
ATOM 4076 C C . GLY A 1 508 ? 19.25 -15.633 -0.053 1 98.88 508 GLY A C 1
ATOM 4077 O O . GLY A 1 508 ? 18.984 -16.812 -0.241 1 98.88 508 GLY A O 1
ATOM 4078 N N . SER A 1 509 ? 18.922 -14.953 1.038 1 98.81 509 SER A N 1
ATOM 4079 C CA . SER A 1 509 ? 18.156 -15.594 2.105 1 98.81 509 SER A CA 1
ATOM 4080 C C . SER A 1 509 ? 16.828 -16.109 1.596 1 98.81 509 SER A C 1
ATOM 4082 O O . SER A 1 509 ? 16.422 -17.234 1.925 1 98.81 509 SER A O 1
ATOM 4084 N N . MET A 1 510 ? 16.156 -15.367 0.799 1 98.88 510 MET A N 1
ATOM 4085 C CA . MET A 1 510 ? 14.852 -15.766 0.274 1 98.88 510 MET A CA 1
ATOM 4086 C C . MET A 1 510 ? 15 -16.906 -0.733 1 98.88 510 MET A C 1
ATOM 4088 O O . MET A 1 510 ? 14.133 -17.781 -0.817 1 98.88 510 MET A O 1
ATOM 4092 N N . ALA A 1 511 ? 16.031 -16.844 -1.519 1 98.88 511 ALA A N 1
ATOM 4093 C CA . ALA A 1 511 ? 16.312 -17.938 -2.436 1 98.88 511 ALA A CA 1
ATOM 4094 C C . ALA A 1 511 ? 16.594 -19.234 -1.671 1 98.88 511 ALA A C 1
ATOM 4096 O O . ALA A 1 511 ? 16.125 -20.297 -2.049 1 98.88 511 ALA A O 1
ATOM 4097 N N . GLU A 1 512 ? 17.391 -19.141 -0.651 1 98.81 512 GLU A N 1
ATOM 4098 C CA . GLU A 1 512 ? 17.656 -20.312 0.178 1 98.81 512 GLU A CA 1
ATOM 4099 C C . GLU A 1 512 ? 16.359 -20.875 0.778 1 98.81 512 GLU A C 1
ATOM 4101 O O . GLU A 1 512 ? 16.172 -22.094 0.843 1 98.81 512 GLU A O 1
ATOM 4106 N N . ASN A 1 513 ? 15.516 -19.969 1.261 1 98.81 513 ASN A N 1
ATOM 4107 C CA . ASN A 1 513 ? 14.211 -20.359 1.793 1 98.81 513 ASN A CA 1
ATOM 4108 C C . ASN A 1 513 ? 13.422 -21.188 0.778 1 98.81 513 ASN A C 1
ATOM 4110 O O . ASN A 1 513 ? 12.75 -22.141 1.144 1 98.81 513 ASN A O 1
ATOM 4114 N N . SER A 1 514 ? 13.484 -20.766 -0.504 1 98.88 514 SER A N 1
ATOM 4115 C CA . SER A 1 514 ? 12.727 -21.484 -1.523 1 98.88 514 SER A CA 1
ATOM 4116 C C . SER A 1 514 ? 13.156 -22.953 -1.605 1 98.88 514 SER A C 1
ATOM 4118 O O . SER A 1 514 ? 12.32 -23.828 -1.839 1 98.88 514 SER A O 1
ATOM 4120 N N . VAL A 1 515 ? 14.414 -23.203 -1.444 1 98.88 515 VAL A N 1
ATOM 4121 C CA . VAL A 1 515 ? 14.914 -24.562 -1.466 1 98.88 515 VAL A CA 1
ATOM 4122 C C . VAL A 1 515 ? 14.516 -25.281 -0.18 1 98.88 515 VAL A C 1
ATOM 4124 O O . VAL A 1 515 ? 14.008 -26.406 -0.222 1 98.88 515 VAL A O 1
ATOM 4127 N N . ARG A 1 516 ? 14.648 -24.609 0.904 1 98.69 516 ARG A N 1
ATOM 4128 C CA . ARG A 1 516 ? 14.43 -25.188 2.227 1 98.69 516 ARG A CA 1
ATOM 4129 C C . ARG A 1 516 ? 12.984 -25.641 2.4 1 98.69 516 ARG A C 1
ATOM 4131 O O . ARG A 1 516 ? 12.711 -26.641 3.061 1 98.69 516 ARG A O 1
ATOM 4138 N N . TRP A 1 517 ? 12.07 -25 1.786 1 98.75 517 TRP A N 1
ATOM 4139 C CA . TRP A 1 517 ? 10.656 -25.297 1.975 1 98.75 517 TRP A CA 1
ATOM 4140 C C . TRP A 1 517 ? 10.062 -25.953 0.735 1 98.75 517 TRP A C 1
ATOM 4142 O O . TRP A 1 517 ? 8.852 -25.938 0.531 1 98.75 517 TRP A O 1
ATOM 4152 N N . SER A 1 518 ? 10.867 -26.516 -0.133 1 98.75 518 SER A N 1
ATOM 4153 C CA . SER A 1 518 ? 10.406 -27.234 -1.313 1 98.75 518 SER A CA 1
ATOM 4154 C C . SER A 1 518 ? 9.867 -28.609 -0.942 1 98.75 518 SER A C 1
ATOM 4156 O O . SER A 1 518 ? 10.359 -29.25 -0.005 1 98.75 518 SER A O 1
ATOM 4158 N N . ALA A 1 519 ? 8.906 -29.047 -1.678 1 98.31 519 ALA A N 1
ATOM 4159 C CA . ALA A 1 519 ? 8.352 -30.391 -1.534 1 98.31 519 ALA A CA 1
ATOM 4160 C C . ALA A 1 519 ? 8.984 -31.359 -2.533 1 98.31 519 ALA A C 1
ATOM 4162 O O . ALA A 1 519 ? 8.305 -31.875 -3.424 1 98.31 519 ALA A O 1
ATOM 4163 N N . PHE A 1 520 ? 10.227 -31.75 -2.318 1 97.94 520 PHE A N 1
ATOM 4164 C CA . PHE A 1 520 ? 10.992 -32.625 -3.213 1 97.94 520 PHE A CA 1
ATOM 4165 C C . PHE A 1 520 ? 10.414 -34.031 -3.232 1 97.94 520 PHE A C 1
ATOM 4167 O O . PHE A 1 520 ? 10.516 -34.719 -4.238 1 97.94 520 PHE A O 1
ATOM 4174 N N . GLU A 1 521 ? 9.898 -34.469 -2.156 1 96.19 521 GLU A N 1
ATOM 4175 C CA . GLU A 1 521 ? 9.312 -35.781 -1.943 1 96.19 521 GLU A CA 1
ATOM 4176 C C . GLU A 1 521 ? 8.18 -35.719 -0.921 1 96.19 521 GLU A C 1
ATOM 4178 O O . GLU A 1 521 ? 7.934 -34.688 -0.316 1 96.19 521 GLU A O 1
ATOM 4183 N N . ASP A 1 522 ? 7.473 -36.781 -0.836 1 96.56 522 ASP A N 1
ATOM 4184 C CA . ASP A 1 522 ? 6.43 -36.844 0.185 1 96.56 522 ASP A CA 1
ATOM 4185 C C . ASP A 1 522 ? 7.039 -36.969 1.581 1 96.56 522 ASP A C 1
ATOM 4187 O O . ASP A 1 522 ? 7.918 -37.781 1.814 1 96.56 522 ASP A O 1
ATOM 4191 N N . GLU A 1 523 ? 6.652 -36.062 2.467 1 95.81 523 GLU A N 1
ATOM 4192 C CA . GLU A 1 523 ? 7.082 -36.062 3.861 1 95.81 523 GLU A CA 1
ATOM 4193 C C . GLU A 1 523 ? 5.887 -36 4.809 1 95.81 523 GLU A C 1
ATOM 4195 O O . GLU A 1 523 ? 4.906 -35.312 4.539 1 95.81 523 GLU A O 1
ATOM 4200 N N . THR A 1 524 ? 5.973 -36.812 5.91 1 95.81 524 THR A N 1
ATOM 4201 C CA . THR A 1 524 ? 5.016 -36.625 6.992 1 95.81 524 THR A CA 1
ATOM 4202 C C . THR A 1 524 ? 5.188 -35.25 7.625 1 95.81 524 THR A C 1
ATOM 4204 O O . THR A 1 524 ? 6.188 -34.562 7.383 1 95.81 524 THR A O 1
ATOM 4207 N N . PRO A 1 525 ? 4.18 -34.844 8.398 1 95.19 525 PRO A N 1
ATOM 4208 C CA . PRO A 1 525 ? 4.34 -33.562 9.078 1 95.19 525 PRO A CA 1
ATOM 4209 C C . PRO A 1 525 ? 5.613 -33.469 9.922 1 95.19 525 PRO A C 1
ATOM 4211 O O . PRO A 1 525 ? 6.289 -32.438 9.938 1 95.19 525 PRO A O 1
ATOM 4214 N N . GLU A 1 526 ? 5.996 -34.531 10.547 1 96.06 526 GLU A N 1
ATOM 4215 C CA . GLU A 1 526 ? 7.195 -34.562 11.383 1 96.06 526 GLU A CA 1
ATOM 4216 C C . GLU A 1 526 ? 8.461 -34.469 10.531 1 96.06 526 GLU A C 1
ATOM 4218 O O . GLU A 1 526 ? 9.398 -33.75 10.875 1 96.06 526 GLU A O 1
ATOM 4223 N N . GLN A 1 527 ? 8.414 -35.219 9.484 1 96.62 527 GLN A N 1
ATOM 4224 C CA . GLN A 1 527 ? 9.562 -35.188 8.586 1 96.62 527 GLN A CA 1
ATOM 4225 C C . GLN A 1 527 ? 9.75 -33.812 7.953 1 96.62 527 GLN A C 1
ATOM 4227 O O . GLN A 1 527 ? 10.875 -33.344 7.805 1 96.62 527 GLN A O 1
ATOM 4232 N N . TRP A 1 528 ? 8.664 -33.219 7.586 1 97.38 528 TRP A N 1
ATOM 4233 C CA . TRP A 1 528 ? 8.672 -31.891 6.984 1 97.38 528 TRP A CA 1
ATOM 4234 C C . TRP A 1 528 ? 9.289 -30.875 7.926 1 97.38 528 TRP A C 1
ATOM 4236 O O . TRP A 1 528 ? 10.211 -30.141 7.543 1 97.38 528 TRP A O 1
ATOM 4246 N N . THR A 1 529 ? 8.844 -30.859 9.156 1 97 529 THR A N 1
ATOM 4247 C CA . THR A 1 529 ? 9.32 -29.906 10.164 1 97 529 THR A CA 1
ATOM 4248 C C . THR A 1 529 ? 10.797 -30.156 10.477 1 97 529 THR A C 1
ATOM 4250 O O . THR A 1 529 ? 11.578 -29.219 10.602 1 97 529 THR A O 1
ATOM 4253 N N . ALA A 1 530 ? 11.148 -31.406 10.578 1 97.12 530 ALA A N 1
ATOM 4254 C CA . ALA A 1 530 ? 12.539 -31.766 10.852 1 97.12 530 ALA A CA 1
ATOM 4255 C C . ALA A 1 530 ? 13.453 -31.328 9.711 1 97.12 530 ALA A C 1
ATOM 4257 O O . ALA A 1 530 ? 14.57 -30.844 9.953 1 97.12 530 ALA A O 1
ATOM 4258 N N . GLY A 1 531 ? 13 -31.562 8.492 1 97.06 531 GLY A N 1
ATOM 4259 C CA . GLY A 1 531 ? 13.789 -31.156 7.34 1 97.06 531 GLY A CA 1
ATOM 4260 C C . GLY A 1 531 ? 14.055 -29.672 7.285 1 97.06 531 GLY A C 1
ATOM 4261 O O . GLY A 1 531 ? 15.148 -29.234 6.918 1 97.06 531 GLY A O 1
ATOM 4262 N N . ILE A 1 532 ? 13.062 -28.875 7.652 1 97.88 532 ILE A N 1
ATOM 4263 C CA . ILE A 1 532 ? 13.211 -27.422 7.664 1 97.88 532 ILE A CA 1
ATOM 4264 C C . ILE A 1 532 ? 14.18 -27.016 8.766 1 97.88 532 ILE A C 1
ATOM 4266 O O . ILE A 1 532 ? 15.047 -26.172 8.547 1 97.88 532 ILE A O 1
ATOM 4270 N N . LYS A 1 533 ? 14.094 -27.625 9.906 1 96.75 533 LYS A N 1
ATOM 4271 C CA . LYS A 1 533 ? 14.922 -27.281 11.055 1 96.75 533 LYS A CA 1
ATOM 4272 C C . LYS A 1 533 ? 16.375 -27.672 10.82 1 96.75 533 LYS A C 1
ATOM 4274 O O . LYS A 1 533 ? 17.297 -26.891 11.125 1 96.75 533 LYS A O 1
ATOM 4279 N N . GLU A 1 534 ? 16.547 -28.828 10.25 1 97.19 534 GLU A N 1
ATOM 4280 C CA . GLU A 1 534 ? 17.906 -29.344 10.055 1 97.19 534 GLU A CA 1
ATOM 4281 C C . GLU A 1 534 ? 18.578 -28.688 8.859 1 97.19 534 GLU A C 1
ATOM 4283 O O . GLU A 1 534 ? 19.812 -28.562 8.82 1 97.19 534 GLU A O 1
ATOM 4288 N N . ALA A 1 535 ? 17.781 -28.344 7.984 1 96 535 ALA A N 1
ATOM 4289 C CA . ALA A 1 535 ? 18.266 -27.672 6.785 1 96 535 ALA A CA 1
ATOM 4290 C C . ALA A 1 535 ? 19.469 -28.406 6.188 1 96 535 ALA A C 1
ATOM 4292 O O . ALA A 1 535 ? 19.422 -29.625 5.977 1 96 535 ALA A O 1
ATOM 4293 N N . SER A 1 536 ? 20.547 -27.734 5.938 1 96.06 536 SER A N 1
ATOM 4294 C CA . SER A 1 536 ? 21.703 -28.312 5.25 1 96.06 536 SER A CA 1
ATOM 4295 C C . SER A 1 536 ? 22.438 -29.312 6.145 1 96.06 536 SER A C 1
ATOM 4297 O O . SER A 1 536 ? 23.266 -30.078 5.664 1 96.06 536 SER A O 1
ATOM 4299 N N . LEU A 1 537 ? 22.125 -29.359 7.387 1 96 537 LEU A N 1
ATOM 4300 C CA . LEU A 1 537 ? 22.812 -30.234 8.32 1 96 537 LEU A CA 1
ATOM 4301 C C . LEU A 1 537 ? 22.125 -31.594 8.391 1 96 537 LEU A C 1
ATOM 4303 O O . LEU A 1 537 ? 22.656 -32.531 9 1 96 537 LEU A O 1
ATOM 4307 N N . GLY A 1 538 ? 21 -31.688 7.699 1 95.5 538 GLY A N 1
ATOM 4308 C CA . GLY A 1 538 ? 20.297 -32.969 7.684 1 95.5 538 GLY A CA 1
ATOM 4309 C C . GLY A 1 538 ? 20.875 -33.969 6.707 1 95.5 538 GLY A C 1
ATOM 4310 O O . GLY A 1 538 ? 22.016 -33.812 6.258 1 95.5 538 GLY A O 1
ATOM 4311 N N . SER A 1 539 ? 20.219 -35.125 6.535 1 92.12 539 SER A N 1
ATOM 4312 C CA . SER A 1 539 ? 20.734 -36.188 5.672 1 92.12 539 SER A CA 1
ATOM 4313 C C . SER A 1 539 ? 19.766 -36.5 4.535 1 92.12 539 SER A C 1
ATOM 4315 O O . SER A 1 539 ? 19.984 -37.406 3.748 1 92.12 539 SER A O 1
ATOM 4317 N N . GLY A 1 540 ? 18.766 -35.781 4.324 1 93.81 540 GLY A N 1
ATOM 4318 C CA . GLY A 1 540 ? 17.781 -36.062 3.297 1 93.81 540 GLY A CA 1
ATOM 4319 C C . GLY A 1 540 ? 17.953 -35.219 2.055 1 93.81 540 GLY A C 1
ATOM 4320 O O . GLY A 1 540 ? 18.969 -34.531 1.906 1 93.81 540 GLY A O 1
ATOM 4321 N N . VAL A 1 541 ? 17.094 -35.375 1.077 1 96.5 541 VAL A N 1
ATOM 4322 C CA . VAL A 1 541 ? 17.141 -34.688 -0.215 1 96.5 541 VAL A CA 1
ATOM 4323 C C . VAL A 1 541 ? 17.188 -33.188 -0.007 1 96.5 541 VAL A C 1
ATOM 4325 O O . VAL A 1 541 ? 17.922 -32.469 -0.713 1 96.5 541 VAL A O 1
ATOM 4328 N N . LYS A 1 542 ? 16.469 -32.688 0.945 1 97.44 542 LYS A N 1
ATOM 4329 C CA . LYS A 1 542 ? 16.453 -31.266 1.237 1 97.44 542 LYS A CA 1
ATOM 4330 C C . LYS A 1 542 ? 17.844 -30.766 1.606 1 97.44 542 LYS A C 1
ATOM 4332 O O . LYS A 1 542 ? 18.297 -29.719 1.12 1 97.44 542 LYS A O 1
ATOM 4337 N N . ALA A 1 543 ? 18.453 -31.438 2.482 1 98 543 ALA A N 1
ATOM 4338 C CA . ALA A 1 543 ? 19.797 -31.094 2.91 1 98 543 ALA A CA 1
ATOM 4339 C C . ALA A 1 543 ? 20.766 -31.078 1.729 1 98 543 ALA A C 1
ATOM 4341 O O . ALA A 1 543 ? 21.594 -30.172 1.592 1 98 543 ALA A O 1
ATOM 4342 N N . ASP A 1 544 ? 20.656 -32.094 0.935 1 98.12 544 ASP A N 1
ATOM 4343 C CA . ASP A 1 544 ? 21.531 -32.219 -0.233 1 98.12 544 ASP A CA 1
ATOM 4344 C C . ASP A 1 544 ? 21.312 -31.031 -1.188 1 98.12 544 ASP A C 1
ATOM 4346 O O . ASP A 1 544 ? 22.281 -30.469 -1.709 1 98.12 544 ASP A O 1
ATOM 4350 N N . ARG A 1 545 ? 20.078 -30.703 -1.469 1 98.69 545 ARG A N 1
ATOM 4351 C CA . ARG A 1 545 ? 19.75 -29.609 -2.377 1 98.69 545 ARG A CA 1
ATOM 4352 C C . ARG A 1 545 ? 20.234 -28.281 -1.82 1 98.69 545 ARG A C 1
ATOM 4354 O O . ARG A 1 545 ? 20.688 -27.406 -2.572 1 98.69 545 ARG A O 1
ATOM 4361 N N . LEU A 1 546 ? 20.109 -28.094 -0.533 1 98.69 546 LEU A N 1
ATOM 4362 C CA . LEU A 1 546 ? 20.594 -26.875 0.098 1 98.69 546 LEU A CA 1
ATOM 4363 C C . LEU A 1 546 ? 22.109 -26.75 -0.052 1 98.69 546 LEU A C 1
ATOM 4365 O O . LEU A 1 546 ? 22.609 -25.656 -0.294 1 98.69 546 LEU A O 1
ATOM 4369 N N . LYS A 1 547 ? 22.828 -27.844 0.086 1 98.38 547 LYS A N 1
ATOM 4370 C CA . LYS A 1 547 ? 24.266 -27.828 -0.099 1 98.38 547 LYS A CA 1
ATOM 4371 C C . LYS A 1 547 ? 24.641 -27.5 -1.544 1 98.38 547 LYS A C 1
ATOM 4373 O O . LYS A 1 547 ? 25.578 -26.75 -1.796 1 98.38 547 LYS A O 1
ATOM 4378 N N . GLN A 1 548 ? 23.922 -28.125 -2.422 1 98.31 548 GLN A N 1
ATOM 4379 C CA . GLN A 1 548 ? 24.156 -27.828 -3.834 1 98.31 548 GLN A CA 1
ATOM 4380 C C . GLN A 1 548 ? 23.906 -26.359 -4.137 1 98.31 548 GLN A C 1
ATOM 4382 O O . GLN A 1 548 ? 24.703 -25.719 -4.84 1 98.31 548 GLN A O 1
ATOM 4387 N N . TRP A 1 549 ? 22.812 -25.844 -3.631 1 98.69 549 TRP A N 1
ATOM 4388 C CA . TRP A 1 549 ? 22.484 -24.438 -3.848 1 98.69 549 TRP A CA 1
ATOM 4389 C C . TRP A 1 549 ? 23.578 -23.547 -3.266 1 98.69 549 TRP A C 1
ATOM 4391 O O . TRP A 1 549 ? 23.953 -22.547 -3.879 1 98.69 549 TRP A O 1
ATOM 4401 N N . ALA A 1 550 ? 24.016 -23.844 -2.055 1 98.5 550 ALA A N 1
ATOM 4402 C CA . ALA A 1 550 ? 25.031 -23.031 -1.392 1 98.5 550 ALA A CA 1
ATOM 4403 C C . ALA A 1 550 ? 26.297 -22.938 -2.25 1 98.5 550 ALA A C 1
ATOM 4405 O O . ALA A 1 550 ? 26.953 -21.891 -2.289 1 98.5 550 ALA A O 1
ATOM 4406 N N . THR A 1 551 ? 26.625 -24.031 -2.885 1 98.31 551 THR A N 1
ATOM 4407 C CA . THR A 1 551 ? 27.781 -24.047 -3.777 1 98.31 551 THR A CA 1
ATOM 4408 C C . THR A 1 551 ? 27.562 -23.078 -4.945 1 98.31 551 THR A C 1
ATOM 4410 O O . THR A 1 551 ? 28.469 -22.312 -5.293 1 98.31 551 THR A O 1
ATOM 4413 N N . GLU A 1 552 ? 26.391 -23.141 -5.543 1 98.56 552 GLU A N 1
ATOM 4414 C CA . GLU A 1 552 ? 26.094 -22.25 -6.66 1 98.56 552 GLU A CA 1
ATOM 4415 C C . GLU A 1 552 ? 26.062 -20.797 -6.207 1 98.56 552 GLU A C 1
ATOM 4417 O O . GLU A 1 552 ? 26.453 -19.906 -6.961 1 98.56 552 GLU A O 1
ATOM 4422 N N . TRP A 1 553 ? 25.562 -20.5 -4.996 1 98.75 553 TRP A N 1
ATOM 4423 C CA . TRP A 1 553 ? 25.516 -19.156 -4.43 1 98.75 553 TRP A CA 1
ATOM 4424 C C . TRP A 1 553 ? 26.922 -18.578 -4.293 1 98.75 553 TRP A C 1
ATOM 4426 O O . TRP A 1 553 ? 27.156 -17.438 -4.664 1 98.75 553 TRP A O 1
ATOM 4436 N N . GLU A 1 554 ? 27.844 -19.391 -3.811 1 98.69 554 GLU A N 1
ATOM 4437 C CA . GLU A 1 554 ? 29.219 -18.938 -3.635 1 98.69 554 GLU A CA 1
ATOM 4438 C C . GLU A 1 554 ? 29.875 -18.641 -4.98 1 98.69 554 GLU A C 1
ATOM 4440 O O . GLU A 1 554 ? 30.609 -17.672 -5.117 1 98.69 554 GLU A O 1
ATOM 4445 N N . LYS A 1 555 ? 29.625 -19.516 -5.941 1 98.62 555 LYS A N 1
ATOM 4446 C CA . LYS A 1 555 ? 30.141 -19.281 -7.285 1 98.62 555 LYS A CA 1
ATOM 4447 C C . LYS A 1 555 ? 29.609 -17.969 -7.867 1 98.62 555 LYS A C 1
ATOM 4449 O O . LYS A 1 555 ? 30.359 -17.234 -8.516 1 98.62 555 LYS A O 1
ATOM 4454 N N . PHE A 1 556 ? 28.406 -17.797 -7.672 1 98.69 556 PHE A N 1
ATOM 4455 C CA . PHE A 1 556 ? 27.734 -16.578 -8.141 1 98.69 556 PHE A CA 1
ATOM 4456 C C . PHE A 1 556 ? 28.359 -15.344 -7.508 1 98.69 556 PHE A C 1
ATOM 4458 O O . PHE A 1 556 ? 28.641 -14.359 -8.195 1 98.69 556 PHE A O 1
ATOM 4465 N N . CYS A 1 557 ? 28.5 -15.305 -6.18 1 98.81 557 CYS A N 1
ATOM 4466 C CA . CYS A 1 557 ? 29.109 -14.18 -5.48 1 98.81 557 CYS A CA 1
ATOM 4467 C C . CYS A 1 557 ? 30.531 -13.914 -6 1 98.81 557 CYS A C 1
ATOM 4469 O O . CYS A 1 557 ? 30.922 -12.766 -6.176 1 98.81 557 CYS A O 1
ATOM 4471 N N . LEU A 1 558 ? 31.281 -15.016 -6.215 1 98.56 558 LEU A N 1
ATOM 4472 C CA . LEU A 1 558 ? 32.625 -14.875 -6.785 1 98.56 558 LEU A CA 1
ATOM 4473 C C . LEU A 1 558 ? 32.562 -14.219 -8.156 1 98.56 558 LEU A C 1
ATOM 4475 O O . LEU A 1 558 ? 33.375 -13.359 -8.477 1 98.56 558 LEU A O 1
ATOM 4479 N N . TRP A 1 559 ? 31.625 -14.648 -8.93 1 98.69 559 TRP A N 1
ATOM 4480 C CA . TRP A 1 559 ? 31.438 -14.062 -10.258 1 98.69 559 TRP A CA 1
ATOM 4481 C C . TRP A 1 559 ? 31.188 -12.562 -10.164 1 98.69 559 TRP A C 1
ATOM 4483 O O . TRP A 1 559 ? 31.734 -11.789 -10.961 1 98.69 559 TRP A O 1
ATOM 4493 N N . ILE A 1 560 ? 30.344 -12.094 -9.266 1 98.69 560 ILE A N 1
ATOM 4494 C CA . ILE A 1 560 ? 30.062 -10.672 -9.078 1 98.69 560 ILE A CA 1
ATOM 4495 C C . ILE A 1 560 ? 31.359 -9.922 -8.781 1 98.69 560 ILE A C 1
ATOM 4497 O O . ILE A 1 560 ? 31.609 -8.859 -9.352 1 98.69 560 ILE A O 1
ATOM 4501 N N . VAL A 1 561 ? 32.125 -10.5 -7.855 1 98.31 561 VAL A N 1
ATOM 4502 C CA . VAL A 1 561 ? 33.375 -9.852 -7.434 1 98.31 561 VAL A CA 1
ATOM 4503 C C . VAL A 1 561 ? 34.344 -9.758 -8.609 1 98.31 561 VAL A C 1
ATOM 4505 O O . VAL A 1 561 ? 35 -8.742 -8.805 1 98.31 561 VAL A O 1
ATOM 4508 N N . GLU A 1 562 ? 34.375 -10.789 -9.398 1 97.94 562 GLU A N 1
ATOM 4509 C CA . GLU A 1 562 ? 35.312 -10.82 -10.539 1 97.94 562 GLU A CA 1
ATOM 4510 C C . GLU A 1 562 ? 34.812 -9.883 -11.648 1 97.94 562 GLU A C 1
ATOM 4512 O O . GLU A 1 562 ? 35.625 -9.18 -12.258 1 97.94 562 GLU A O 1
ATOM 4517 N N . GLU A 1 563 ? 33.562 -9.898 -11.859 1 97.5 563 GLU A N 1
ATOM 4518 C CA . GLU A 1 563 ? 33.031 -9.188 -13.008 1 97.5 563 GLU A CA 1
ATOM 4519 C C . GLU A 1 563 ? 32.844 -7.699 -12.703 1 97.5 563 GLU A C 1
ATOM 4521 O O . GLU A 1 563 ? 33.031 -6.855 -13.578 1 97.5 563 GLU A O 1
ATOM 4526 N N . PHE A 1 564 ? 32.531 -7.363 -11.461 1 96.38 564 PHE A N 1
ATOM 4527 C CA . PHE A 1 564 ? 32.125 -5.996 -11.172 1 96.38 564 PHE A CA 1
ATOM 4528 C C . PHE A 1 564 ? 33.031 -5.375 -10.109 1 96.38 564 PHE A C 1
ATOM 4530 O O . PHE A 1 564 ? 32.812 -4.227 -9.711 1 96.38 564 PHE A O 1
ATOM 4537 N N . GLY A 1 565 ? 34 -6.07 -9.531 1 89.25 565 GLY A N 1
ATOM 4538 C CA . GLY A 1 565 ? 34.812 -5.613 -8.43 1 89.25 565 GLY A CA 1
ATOM 4539 C C . GLY A 1 565 ? 35.781 -4.496 -8.828 1 89.25 565 GLY A C 1
ATOM 4540 O O . GLY A 1 565 ? 36.062 -3.609 -8.023 1 89.25 565 GLY A O 1
ATOM 4541 N N . GLU A 1 566 ? 36.5 -4.578 -9.867 1 77.06 566 GLU A N 1
ATOM 4542 C CA . GLU A 1 566 ? 37.531 -3.639 -10.242 1 77.06 566 GLU A CA 1
ATOM 4543 C C . GLU A 1 566 ? 36.969 -2.293 -10.664 1 77.06 566 GLU A C 1
ATOM 4545 O O . GLU A 1 566 ? 37.656 -1.278 -10.656 1 77.06 566 GLU A O 1
ATOM 4550 N N . GLU A 1 567 ? 35.812 -2.121 -10.922 1 62.78 567 GLU A N 1
ATOM 4551 C CA . GLU A 1 567 ? 35.281 -0.833 -11.344 1 62.78 567 GLU A CA 1
ATOM 4552 C C . GLU A 1 567 ? 35.312 0.18 -10.203 1 62.78 567 GLU A C 1
ATOM 4554 O O . GLU A 1 567 ? 35.219 1.388 -10.438 1 62.78 567 GLU A O 1
ATOM 4559 N N . SER A 1 568 ? 35.375 -0.097 -9.008 1 52.38 568 SER A N 1
ATOM 4560 C CA . SER A 1 568 ? 35.25 0.803 -7.863 1 52.38 568 SER A CA 1
ATOM 4561 C C . SER A 1 568 ? 36.531 1.588 -7.648 1 52.38 568 SER A C 1
ATOM 4563 O O . SER A 1 568 ? 36.594 2.494 -6.816 1 52.38 568 SER A O 1
ATOM 4565 N N . GLY A 1 569 ? 37.719 1.271 -8.023 1 42.41 569 GLY A N 1
ATOM 4566 C CA . GLY A 1 569 ? 38.938 2.062 -7.816 1 42.41 569 GLY A CA 1
ATOM 4567 C C . GLY A 1 569 ? 38.969 3.314 -8.672 1 42.41 569 GLY A C 1
ATOM 4568 O O . GLY A 1 569 ? 39.875 4.129 -8.539 1 42.41 569 GLY A O 1
ATOM 4569 N N . LYS A 1 570 ? 38.406 3.523 -9.703 1 38.62 570 LYS A N 1
ATOM 4570 C CA . LYS A 1 570 ? 38.531 4.754 -10.484 1 38.62 570 LYS A CA 1
ATOM 4571 C C . LYS A 1 570 ? 37.438 5.762 -10.086 1 38.62 570 LYS A C 1
ATOM 4573 O O . LYS A 1 570 ? 37.281 6.797 -10.734 1 38.62 570 LYS A O 1
ATOM 4578 N N . ALA A 1 571 ? 36.5 5.566 -9.367 1 29.77 571 ALA A N 1
ATOM 4579 C CA . ALA A 1 571 ? 35.562 6.66 -9.117 1 29.77 571 ALA A CA 1
ATOM 4580 C C . ALA A 1 571 ? 36.062 7.547 -7.973 1 29.77 571 ALA A C 1
ATOM 4582 O O . ALA A 1 571 ? 36.531 7.051 -6.953 1 29.77 571 ALA A O 1
ATOM 4583 N N . MET B 1 1 ? -12.508 -37.656 -13.633 1 68.88 1 MET B N 1
ATOM 4584 C CA . MET B 1 1 ? -13.742 -38.156 -14.227 1 68.88 1 MET B CA 1
ATOM 4585 C C . MET B 1 1 ? -14.961 -37.531 -13.555 1 68.88 1 MET B C 1
ATOM 4587 O O . MET B 1 1 ? -14.938 -37.25 -12.359 1 68.88 1 MET B O 1
ATOM 4591 N N . SER B 1 2 ? -15.875 -37.156 -14.375 1 79.06 2 SER B N 1
ATOM 4592 C CA . SER B 1 2 ? -17.109 -36.594 -13.828 1 79.06 2 SER B CA 1
ATOM 4593 C C . SER B 1 2 ? -17.891 -37.656 -13.055 1 79.06 2 SER B C 1
ATOM 4595 O O . SER B 1 2 ? -18 -38.812 -13.508 1 79.06 2 SER B O 1
ATOM 4597 N N . LEU B 1 3 ? -18.234 -37.312 -11.898 1 83.56 3 LEU B N 1
ATOM 4598 C CA . LEU B 1 3 ? -19.016 -38.219 -11.086 1 83.56 3 LEU B CA 1
ATOM 4599 C C . LEU B 1 3 ? -20.406 -38.406 -11.68 1 83.56 3 LEU B C 1
ATOM 4601 O O . LEU B 1 3 ? -21.031 -37.469 -12.156 1 83.56 3 LEU B O 1
ATOM 4605 N N . THR B 1 4 ? -20.797 -39.656 -11.703 1 87.94 4 THR B N 1
ATOM 4606 C CA . THR B 1 4 ? -22.188 -39.906 -12.047 1 87.94 4 THR B CA 1
ATOM 4607 C C . THR B 1 4 ? -23.109 -39.344 -10.969 1 87.94 4 THR B C 1
ATOM 4609 O O . THR B 1 4 ? -22.672 -39.062 -9.852 1 87.94 4 THR B O 1
ATOM 4612 N N . ASN B 1 5 ? -24.344 -39.125 -11.344 1 90.75 5 ASN B N 1
ATOM 4613 C CA . ASN B 1 5 ? -25.297 -38.656 -10.359 1 90.75 5 ASN B CA 1
ATOM 4614 C C . ASN B 1 5 ? -25.453 -39.625 -9.195 1 90.75 5 ASN B C 1
ATOM 4616 O O . ASN B 1 5 ? -25.656 -39.188 -8.055 1 90.75 5 ASN B O 1
ATOM 4620 N N . GLU B 1 6 ? -25.359 -40.875 -9.5 1 90.62 6 GLU B N 1
ATOM 4621 C CA . GLU B 1 6 ? -25.469 -41.906 -8.453 1 90.62 6 GLU B CA 1
ATOM 4622 C C . GLU B 1 6 ? -24.266 -41.844 -7.504 1 90.62 6 GLU B C 1
ATOM 4624 O O . GLU B 1 6 ? -24.438 -41.875 -6.285 1 90.62 6 GLU B O 1
ATOM 4629 N N . ASP B 1 7 ? -23.109 -41.781 -8.031 1 91.19 7 ASP B N 1
ATOM 4630 C CA . ASP B 1 7 ? -21.906 -41.688 -7.215 1 91.19 7 ASP B CA 1
ATOM 4631 C C . ASP B 1 7 ? -21.906 -40.406 -6.379 1 91.19 7 ASP B C 1
ATOM 4633 O O . ASP B 1 7 ? -21.484 -40.406 -5.223 1 91.19 7 ASP B O 1
ATOM 4637 N N . TRP B 1 8 ? -22.391 -39.344 -6.977 1 92.88 8 TRP B N 1
ATOM 4638 C CA . TRP B 1 8 ? -22.469 -38.062 -6.277 1 92.88 8 TRP B CA 1
ATOM 4639 C C . TRP B 1 8 ? -23.391 -38.125 -5.07 1 92.88 8 TRP B C 1
ATOM 4641 O O . TRP B 1 8 ? -23.078 -37.625 -3.996 1 92.88 8 TRP B O 1
ATOM 4651 N N . GLU B 1 9 ? -24.516 -38.719 -5.312 1 93.25 9 GLU B N 1
ATOM 4652 C CA . GLU B 1 9 ? -25.469 -38.844 -4.211 1 93.25 9 GLU B CA 1
ATOM 4653 C C . GLU B 1 9 ? -24.859 -39.625 -3.045 1 93.25 9 GLU B C 1
ATOM 4655 O O . GLU B 1 9 ? -25.141 -39.344 -1.881 1 93.25 9 GLU B O 1
ATOM 4660 N N . GLU B 1 10 ? -24.078 -40.594 -3.355 1 92.56 10 GLU B N 1
ATOM 4661 C CA . GLU B 1 10 ? -23.406 -41.375 -2.312 1 92.56 10 GLU B CA 1
ATOM 4662 C C . GLU B 1 10 ? -22.359 -40.531 -1.591 1 92.56 10 GLU B C 1
ATOM 4664 O O . GLU B 1 10 ? -22.297 -40.531 -0.36 1 92.56 10 GLU B O 1
ATOM 4669 N N . ILE B 1 11 ? -21.594 -39.844 -2.336 1 93.5 11 ILE B N 1
ATOM 4670 C CA . ILE B 1 11 ? -20.516 -39.031 -1.785 1 93.5 11 ILE B CA 1
ATOM 4671 C C . ILE B 1 11 ? -21.078 -37.875 -0.98 1 93.5 11 ILE B C 1
ATOM 4673 O O . ILE B 1 11 ? -20.547 -37.5 0.066 1 93.5 11 ILE B O 1
ATOM 4677 N N . ARG B 1 12 ? -22.125 -37.281 -1.479 1 94.12 12 ARG B N 1
ATOM 4678 C CA . ARG B 1 12 ? -22.75 -36.125 -0.85 1 94.12 12 ARG B CA 1
ATOM 4679 C C . ARG B 1 12 ? -23.125 -36.438 0.598 1 94.12 12 ARG B C 1
ATOM 4681 O O . ARG B 1 12 ? -23.031 -35.562 1.461 1 94.12 12 ARG B O 1
ATOM 4688 N N . GLN B 1 13 ? -23.438 -37.656 0.804 1 92.94 13 GLN B N 1
ATOM 4689 C CA . GLN B 1 13 ? -23.844 -38.062 2.143 1 92.94 13 GLN B CA 1
ATOM 4690 C C . GLN B 1 13 ? -22.656 -38.156 3.092 1 92.94 13 GLN B C 1
ATOM 4692 O O . GLN B 1 13 ? -22.812 -38.062 4.309 1 92.94 13 GLN B O 1
ATOM 4697 N N . ASP B 1 14 ? -21.516 -38.281 2.508 1 93.75 14 ASP B N 1
ATOM 4698 C CA . ASP B 1 14 ? -20.312 -38.438 3.312 1 93.75 14 ASP B CA 1
ATOM 4699 C C . ASP B 1 14 ? -19.656 -37.062 3.574 1 93.75 14 ASP B C 1
ATOM 4701 O O . ASP B 1 14 ? -18.719 -36.969 4.355 1 93.75 14 ASP B O 1
ATOM 4705 N N . ILE B 1 15 ? -20.078 -36.031 2.996 1 95.94 15 ILE B N 1
ATOM 4706 C CA . ILE B 1 15 ? -19.562 -34.688 3.227 1 95.94 15 ILE B CA 1
ATOM 4707 C C . ILE B 1 15 ? -20.094 -34.156 4.555 1 95.94 15 ILE B C 1
ATOM 4709 O O . ILE B 1 15 ? -21.297 -34.125 4.777 1 95.94 15 ILE B O 1
ATOM 4713 N N . PRO B 1 16 ? -19.188 -33.781 5.387 1 95.44 16 PRO B N 1
ATOM 4714 C CA . PRO B 1 16 ? -19.656 -33.281 6.691 1 95.44 16 PRO B CA 1
ATOM 4715 C C . PRO B 1 16 ? -20.547 -32.062 6.582 1 95.44 16 PRO B C 1
ATOM 4717 O O . PRO B 1 16 ? -20.422 -31.281 5.625 1 95.44 16 PRO B O 1
ATOM 4720 N N . SER B 1 17 ? -21.391 -31.938 7.543 1 92.25 17 SER B N 1
ATOM 4721 C CA . SER B 1 17 ? -22.203 -30.734 7.684 1 92.25 17 SER B CA 1
ATOM 4722 C C . SER B 1 17 ? -21.562 -29.719 8.625 1 92.25 17 SER B C 1
ATOM 4724 O O . SER B 1 17 ? -20.797 -30.094 9.516 1 92.25 17 SER B O 1
ATOM 4726 N N . VAL B 1 18 ? -21.922 -28.5 8.469 1 90.12 18 VAL B N 1
ATOM 4727 C CA . VAL B 1 18 ? -21.375 -27.422 9.305 1 90.12 18 VAL B CA 1
ATOM 4728 C C . VAL B 1 18 ? -21.812 -27.625 10.75 1 90.12 18 VAL B C 1
ATOM 4730 O O . VAL B 1 18 ? -21.156 -27.156 11.68 1 90.12 18 VAL B O 1
ATOM 4733 N N . SER B 1 19 ? -22.906 -28.406 10.93 1 91.25 19 SER B N 1
ATOM 4734 C CA . SER B 1 19 ? -23.453 -28.625 12.266 1 91.25 19 SER B CA 1
ATOM 4735 C C . SER B 1 19 ? -22.766 -29.797 12.953 1 91.25 19 SER B C 1
ATOM 4737 O O . SER B 1 19 ? -22.953 -30.031 14.148 1 91.25 19 SER B O 1
ATOM 4739 N N . ASP B 1 20 ? -21.891 -30.469 12.172 1 95.06 20 ASP B N 1
ATOM 4740 C CA . ASP B 1 20 ? -21.172 -31.578 12.797 1 95.06 20 ASP B CA 1
ATOM 4741 C C . ASP B 1 20 ? -20.281 -31.078 13.93 1 95.06 20 ASP B C 1
ATOM 4743 O O . ASP B 1 20 ? -19.656 -30.016 13.812 1 95.06 20 ASP B O 1
ATOM 4747 N N . PRO B 1 21 ? -20.141 -31.844 14.984 1 94.38 21 PRO B N 1
ATOM 4748 C CA . PRO B 1 21 ? -19.438 -31.391 16.188 1 94.38 21 PRO B CA 1
ATOM 4749 C C . PRO B 1 21 ? -17.984 -31.016 15.914 1 94.38 21 PRO B C 1
ATOM 4751 O O . PRO B 1 21 ? -17.469 -30.047 16.469 1 94.38 21 PRO B O 1
ATOM 4754 N N . PHE B 1 22 ? -17.328 -31.828 15.219 1 94.19 22 PHE B N 1
ATOM 4755 C CA . PHE B 1 22 ? -15.922 -31.531 14.992 1 94.19 22 PHE B CA 1
ATOM 4756 C C . PHE B 1 22 ? -15.766 -30.25 14.188 1 94.19 22 PHE B C 1
ATOM 4758 O O . PHE B 1 22 ? -14.781 -29.516 14.359 1 94.19 22 PHE B O 1
ATOM 4765 N N . ILE B 1 23 ? -16.594 -29.938 13.266 1 95.94 23 ILE B N 1
ATOM 4766 C CA . ILE B 1 23 ? -16.562 -28.688 12.539 1 95.94 23 ILE B CA 1
ATOM 4767 C C . ILE B 1 23 ? -16.922 -27.531 13.469 1 95.94 23 ILE B C 1
ATOM 4769 O O . ILE B 1 23 ? -16.328 -26.453 13.406 1 95.94 23 ILE B O 1
ATOM 4773 N N . ALA B 1 24 ? -17.906 -27.734 14.242 1 95.5 24 ALA B N 1
ATOM 4774 C CA . ALA B 1 24 ? -18.281 -26.75 15.242 1 95.5 24 ALA B CA 1
ATOM 4775 C C . ALA B 1 24 ? -17.094 -26.422 16.156 1 95.5 24 ALA B C 1
ATOM 4777 O O . ALA B 1 24 ? -16.891 -25.266 16.516 1 95.5 24 ALA B O 1
ATOM 4778 N N . GLN B 1 25 ? -16.422 -27.484 16.594 1 96.56 25 GLN B N 1
ATOM 4779 C CA . GLN B 1 25 ? -15.234 -27.297 17.422 1 96.56 25 GLN B CA 1
ATOM 4780 C C . GLN B 1 25 ? -14.172 -26.469 16.703 1 96.56 25 GLN B C 1
ATOM 4782 O O . GLN B 1 25 ? -13.531 -25.609 17.297 1 96.56 25 GLN B O 1
ATOM 4787 N N . TYR B 1 26 ? -13.977 -26.781 15.445 1 97.25 26 TYR B N 1
ATOM 4788 C CA . TYR B 1 26 ? -13.062 -26 14.625 1 97.25 26 TYR B CA 1
ATOM 4789 C C . TYR B 1 26 ? -13.461 -24.531 14.617 1 97.25 26 TYR B C 1
ATOM 4791 O O . TYR B 1 26 ? -12.625 -23.656 14.82 1 97.25 26 TYR B O 1
ATOM 4799 N N . ILE B 1 27 ? -14.695 -24.234 14.359 1 97.19 27 ILE B N 1
ATOM 4800 C CA . ILE B 1 27 ? -15.203 -22.875 14.234 1 97.19 27 ILE B CA 1
ATOM 4801 C C . ILE B 1 27 ? -15.039 -22.141 15.562 1 97.19 27 ILE B C 1
ATOM 4803 O O . ILE B 1 27 ? -14.641 -20.984 15.586 1 97.19 27 ILE B O 1
ATOM 4807 N N . ASN B 1 28 ? -15.312 -22.828 16.656 1 96.88 28 ASN B N 1
ATOM 4808 C CA . ASN B 1 28 ? -15.133 -22.234 17.969 1 96.88 28 ASN B CA 1
ATOM 4809 C C . ASN B 1 28 ? -13.672 -21.875 18.234 1 96.88 28 ASN B C 1
ATOM 4811 O O . ASN B 1 28 ? -13.375 -20.828 18.781 1 96.88 28 ASN B O 1
ATOM 4815 N N . GLY B 1 29 ? -12.797 -22.844 17.938 1 97.5 29 GLY B N 1
ATOM 4816 C CA . GLY B 1 29 ? -11.375 -22.578 18.078 1 97.5 29 GLY B CA 1
ATOM 4817 C C . GLY B 1 29 ? -10.898 -21.422 17.219 1 97.5 29 GLY B C 1
ATOM 4818 O O . GLY B 1 29 ? -10.07 -20.609 17.672 1 97.5 29 GLY B O 1
ATOM 4819 N N . ARG B 1 30 ? -11.375 -21.406 16.031 1 97.69 30 ARG B N 1
ATOM 4820 C CA . ARG B 1 30 ? -11.086 -20.328 15.094 1 97.69 30 ARG B CA 1
ATOM 4821 C C . ARG B 1 30 ? -11.516 -18.984 15.656 1 97.69 30 ARG B C 1
ATOM 4823 O O . ARG B 1 30 ? -10.758 -18.016 15.617 1 97.69 30 ARG B O 1
ATOM 4830 N N . GLU B 1 31 ? -12.703 -18.859 16.109 1 97.75 31 GLU B N 1
ATOM 4831 C CA . GLU B 1 31 ? -13.234 -17.625 16.688 1 97.75 31 GLU B CA 1
ATOM 4832 C C . GLU B 1 31 ? -12.438 -17.219 17.922 1 97.75 31 GLU B C 1
ATOM 4834 O O . GLU B 1 31 ? -12.211 -16.031 18.156 1 97.75 31 GLU B O 1
ATOM 4839 N N . ALA B 1 32 ? -12.062 -18.156 18.703 1 98.25 32 ALA B N 1
ATOM 4840 C CA . ALA B 1 32 ? -11.258 -17.891 19.891 1 98.25 32 ALA B CA 1
ATOM 4841 C C . ALA B 1 32 ? -9.898 -17.312 19.5 1 98.25 32 ALA B C 1
ATOM 4843 O O . ALA B 1 32 ? -9.367 -16.438 20.188 1 98.25 32 ALA B O 1
ATOM 4844 N N . LEU B 1 33 ? -9.328 -17.812 18.484 1 98.38 33 LEU B N 1
ATOM 4845 C CA . LEU B 1 33 ? -8.039 -17.328 18 1 98.38 33 LEU B CA 1
ATOM 4846 C C . LEU B 1 33 ? -8.148 -15.891 17.516 1 98.38 33 LEU B C 1
ATOM 4848 O O . LEU B 1 33 ? -7.27 -15.07 17.781 1 98.38 33 LEU B O 1
ATOM 4852 N N . ILE B 1 34 ? -9.164 -15.617 16.75 1 98.12 34 ILE B N 1
ATOM 4853 C CA . ILE B 1 34 ? -9.414 -14.266 16.266 1 98.12 34 ILE B CA 1
ATOM 4854 C C . ILE B 1 34 ? -9.578 -13.312 17.453 1 98.12 34 ILE B C 1
ATOM 4856 O O . ILE B 1 34 ? -9 -12.227 17.469 1 98.12 34 ILE B O 1
ATOM 4860 N N . ALA B 1 35 ? -10.367 -13.75 18.422 1 97.62 35 ALA B N 1
ATOM 4861 C CA . ALA B 1 35 ? -10.578 -12.945 19.625 1 97.62 35 ALA B CA 1
ATOM 4862 C C . ALA B 1 35 ? -9.266 -12.703 20.359 1 97.62 35 ALA B C 1
ATOM 4864 O O . ALA B 1 35 ? -9.039 -11.617 20.891 1 97.62 35 ALA B O 1
ATOM 4865 N N . GLN B 1 36 ? -8.484 -13.727 20.422 1 98.25 36 GLN B N 1
ATOM 4866 C CA . GLN B 1 36 ? -7.18 -13.594 21.078 1 98.25 36 GLN B CA 1
ATOM 4867 C C . GLN B 1 36 ? -6.328 -12.531 20.375 1 98.25 36 GLN B C 1
ATOM 4869 O O . GLN B 1 36 ? -5.68 -11.719 21.047 1 98.25 36 GLN B O 1
ATOM 4874 N N . GLU B 1 37 ? -6.277 -12.531 19.078 1 97.81 37 GLU B N 1
ATOM 4875 C CA . GLU B 1 37 ? -5.508 -11.523 18.344 1 97.81 37 GLU B CA 1
ATOM 4876 C C . GLU B 1 37 ? -6.012 -10.117 18.656 1 97.81 37 GLU B C 1
ATOM 4878 O O . GLU B 1 37 ? -5.219 -9.18 18.781 1 97.81 37 GLU B O 1
ATOM 4883 N N . HIS B 1 38 ? -7.305 -9.953 18.766 1 97.5 38 HIS B N 1
ATOM 4884 C CA . HIS B 1 38 ? -7.922 -8.641 18.953 1 97.5 38 HIS B CA 1
ATOM 4885 C C . HIS B 1 38 ? -7.551 -8.047 20.312 1 97.5 38 HIS B C 1
ATOM 4887 O O . HIS B 1 38 ? -7.668 -6.836 20.516 1 97.5 38 HIS B O 1
ATOM 4893 N N . LYS B 1 39 ? -7.062 -8.812 21.25 1 97.75 39 LYS B N 1
ATOM 4894 C CA . LYS B 1 39 ? -6.695 -8.328 22.578 1 97.75 39 LYS B CA 1
ATOM 4895 C C . LYS B 1 39 ? -5.488 -7.398 22.5 1 97.75 39 LYS B C 1
ATOM 4897 O O . LYS B 1 39 ? -5.266 -6.594 23.406 1 97.75 39 LYS B O 1
ATOM 4902 N N . SER B 1 40 ? -4.738 -7.484 21.453 1 96.94 40 SER B N 1
ATOM 4903 C CA . SER B 1 40 ? -3.523 -6.684 21.344 1 96.94 40 SER B CA 1
ATOM 4904 C C . SER B 1 40 ? -3.791 -5.367 20.609 1 96.94 40 SER B C 1
ATOM 4906 O O . SER B 1 40 ? -2.904 -4.516 20.516 1 96.94 40 SER B O 1
ATOM 4908 N N . ARG B 1 41 ? -4.977 -5.18 20.125 1 98.25 41 ARG B N 1
ATOM 4909 C CA . ARG B 1 41 ? -5.293 -3.988 19.344 1 98.25 41 ARG B CA 1
ATOM 4910 C C . ARG B 1 41 ? -5.242 -2.736 20.219 1 98.25 41 ARG B C 1
ATOM 4912 O O . ARG B 1 41 ? -5.492 -2.801 21.422 1 98.25 41 ARG B O 1
ATOM 4919 N N . ALA B 1 42 ? -4.996 -1.604 19.562 1 98.31 42 ALA B N 1
ATOM 4920 C CA . ALA B 1 42 ? -4.91 -0.312 20.234 1 98.31 42 ALA B CA 1
ATOM 4921 C C . ALA B 1 42 ? -6.246 0.072 20.859 1 98.31 42 ALA B C 1
ATOM 4923 O O . ALA B 1 42 ? -6.289 0.788 21.859 1 98.31 42 ALA B O 1
ATOM 4924 N N . ASP B 1 43 ? -7.371 -0.405 20.312 1 98.31 43 ASP B N 1
ATOM 4925 C CA . ASP B 1 43 ? -8.695 -0.008 20.781 1 98.31 43 ASP B CA 1
ATOM 4926 C C . ASP B 1 43 ? -9.305 -1.075 21.688 1 98.31 43 ASP B C 1
ATOM 4928 O O . ASP B 1 43 ? -10.5 -1.042 21.984 1 98.31 43 ASP B O 1
ATOM 4932 N N . ALA B 1 44 ? -8.516 -2.102 22.062 1 98.19 44 ALA B N 1
ATOM 4933 C CA . ALA B 1 44 ? -9.031 -3.219 22.844 1 98.19 44 ALA B CA 1
ATOM 4934 C C . ALA B 1 44 ? -9.625 -2.73 24.172 1 98.19 44 ALA B C 1
ATOM 4936 O O . ALA B 1 44 ? -10.727 -3.133 24.547 1 98.19 44 ALA B O 1
ATOM 4937 N N . SER B 1 45 ? -8.922 -1.886 24.922 1 97.5 45 SER B N 1
ATOM 4938 C CA . SER B 1 45 ? -9.391 -1.386 26.203 1 97.5 45 SER B CA 1
ATOM 4939 C C . SER B 1 45 ? -10.633 -0.52 26.047 1 97.5 45 SER B C 1
ATOM 4941 O O . SER B 1 45 ? -11.547 -0.573 26.875 1 97.5 45 SER B O 1
ATOM 4943 N N . PHE B 1 46 ? -10.602 0.313 25.031 1 98.38 46 PHE B N 1
ATOM 4944 C CA . PHE B 1 46 ? -11.758 1.158 24.75 1 98.38 46 PHE B CA 1
ATOM 4945 C C . PHE B 1 46 ? -12.992 0.312 24.484 1 98.38 46 PHE B C 1
ATOM 4947 O O . PHE B 1 46 ? -14.078 0.612 24.969 1 98.38 46 PHE B O 1
ATOM 4954 N N . ARG B 1 47 ? -12.859 -0.719 23.688 1 98.06 47 ARG B N 1
ATOM 4955 C CA . ARG B 1 47 ? -13.953 -1.633 23.375 1 98.06 47 ARG B CA 1
ATOM 4956 C C . ARG B 1 47 ? -14.453 -2.35 24.625 1 98.06 47 ARG B C 1
ATOM 4958 O O . ARG B 1 47 ? -15.656 -2.525 24.797 1 98.06 47 ARG B O 1
ATOM 4965 N N . ALA B 1 48 ? -13.523 -2.773 25.438 1 97.75 48 ALA B N 1
ATOM 4966 C CA . ALA B 1 48 ? -13.883 -3.49 26.656 1 97.75 48 ALA B CA 1
ATOM 4967 C C . ALA B 1 48 ? -14.68 -2.596 27.609 1 97.75 48 ALA B C 1
ATOM 4969 O O . ALA B 1 48 ? -15.57 -3.07 28.312 1 97.75 48 ALA B O 1
ATOM 4970 N N . ALA B 1 49 ? -14.398 -1.312 27.578 1 97.5 49 ALA B N 1
ATOM 4971 C CA . ALA B 1 49 ? -15.008 -0.363 28.5 1 97.5 49 ALA B CA 1
ATOM 4972 C C . ALA B 1 49 ? -16.266 0.253 27.906 1 97.5 49 ALA B C 1
ATOM 4974 O O . ALA B 1 49 ? -16.953 1.044 28.562 1 97.5 49 ALA B O 1
ATOM 4975 N N . ALA B 1 50 ? -16.625 -0.078 26.703 1 98.31 50 ALA B N 1
ATOM 4976 C CA . ALA B 1 50 ? -17.75 0.543 26.016 1 98.31 50 ALA B CA 1
ATOM 4977 C C . ALA B 1 50 ? -19.047 0.291 26.766 1 98.31 50 ALA B C 1
ATOM 4979 O O . ALA B 1 50 ? -19.281 -0.812 27.266 1 98.31 50 ALA B O 1
ATOM 4980 N N . SER B 1 51 ? -19.922 1.32 26.953 1 98.44 51 SER B N 1
ATOM 4981 C CA . SER B 1 51 ? -21.234 1.185 27.578 1 98.44 51 SER B CA 1
ATOM 4982 C C . SER B 1 51 ? -22.172 0.343 26.719 1 98.44 51 SER B C 1
ATOM 4984 O O . SER B 1 51 ? -21.906 0.13 25.531 1 98.44 51 SER B O 1
ATOM 4986 N N . PRO B 1 52 ? -23.234 -0.152 27.312 1 98.19 52 PRO B N 1
ATOM 4987 C CA . PRO B 1 52 ? -24.219 -0.892 26.5 1 98.19 52 PRO B CA 1
ATOM 4988 C C . PRO B 1 52 ? -24.766 -0.073 25.344 1 98.19 52 PRO B C 1
ATOM 4990 O O . PRO B 1 52 ? -24.969 -0.61 24.25 1 98.19 52 PRO B O 1
ATOM 4993 N N . ILE B 1 53 ? -24.984 1.204 25.562 1 98.25 53 ILE B N 1
ATOM 4994 C CA . ILE B 1 53 ? -25.5 2.07 24.516 1 98.25 53 ILE B CA 1
ATOM 4995 C C . ILE B 1 53 ? -24.469 2.197 23.391 1 98.25 53 ILE B C 1
ATOM 4997 O O . ILE B 1 53 ? -24.828 2.193 22.203 1 98.25 53 ILE B O 1
ATOM 5001 N N . ALA B 1 54 ? -23.188 2.359 23.75 1 98.69 54 ALA B N 1
ATOM 5002 C CA . ALA B 1 54 ? -22.125 2.453 22.75 1 98.69 54 ALA B CA 1
ATOM 5003 C C . ALA B 1 54 ? -22.031 1.168 21.938 1 98.69 54 ALA B C 1
ATOM 5005 O O . ALA B 1 54 ? -21.797 1.212 20.734 1 98.69 54 ALA B O 1
ATOM 5006 N N . ARG B 1 55 ? -22.188 0.041 22.578 1 98.44 55 ARG B N 1
ATOM 5007 C CA . ARG B 1 55 ? -22.141 -1.244 21.891 1 98.44 55 ARG B CA 1
ATOM 5008 C C . ARG B 1 55 ? -23.297 -1.382 20.906 1 98.44 55 ARG B C 1
ATOM 5010 O O . ARG B 1 55 ? -23.109 -1.87 19.797 1 98.44 55 ARG B O 1
ATOM 5017 N N . ARG B 1 56 ? -24.453 -0.987 21.375 1 98.31 56 ARG B N 1
ATOM 5018 C CA . ARG B 1 56 ? -25.609 -1.024 20.5 1 98.31 56 ARG B CA 1
ATOM 5019 C C . ARG B 1 56 ? -25.422 -0.109 19.297 1 98.31 56 ARG B C 1
ATOM 5021 O O . ARG B 1 56 ? -25.766 -0.474 18.172 1 98.31 56 ARG B O 1
ATOM 5028 N N . ALA B 1 57 ? -24.922 1.068 19.562 1 98.81 57 ALA B N 1
ATOM 5029 C CA . ALA B 1 57 ? -24.641 1.999 18.484 1 98.81 57 ALA B CA 1
ATOM 5030 C C . ALA B 1 57 ? -23.656 1.385 17.469 1 98.81 57 ALA B C 1
ATOM 5032 O O . ALA B 1 57 ? -23.844 1.52 16.266 1 98.81 57 ALA B O 1
ATOM 5033 N N . ALA B 1 58 ? -22.625 0.747 17.984 1 98.62 58 ALA B N 1
ATOM 5034 C CA . ALA B 1 58 ? -21.625 0.113 17.141 1 98.62 58 ALA B CA 1
ATOM 5035 C C . ALA B 1 58 ? -22.25 -0.966 16.25 1 98.62 58 ALA B C 1
ATOM 5037 O O . ALA B 1 58 ? -21.891 -1.104 15.086 1 98.62 58 ALA B O 1
ATOM 5038 N N . ASP B 1 59 ? -23.125 -1.722 16.828 1 98.12 59 ASP B N 1
ATOM 5039 C CA . ASP B 1 59 ? -23.812 -2.764 16.078 1 98.12 59 ASP B CA 1
ATOM 5040 C C . ASP B 1 59 ? -24.656 -2.162 14.953 1 98.12 59 ASP B C 1
ATOM 5042 O O . ASP B 1 59 ? -24.688 -2.705 13.844 1 98.12 59 ASP B O 1
ATOM 5046 N N . ILE B 1 60 ? -25.344 -1.119 15.297 1 98.44 60 ILE B N 1
ATOM 5047 C CA . ILE B 1 60 ? -26.172 -0.43 14.32 1 98.44 60 ILE B CA 1
ATOM 5048 C C . ILE B 1 60 ? -25.312 0.088 13.172 1 98.44 60 ILE B C 1
ATOM 5050 O O . ILE B 1 60 ? -25.656 -0.084 12 1 98.44 60 ILE B O 1
ATOM 5054 N N . VAL B 1 61 ? -24.219 0.72 13.508 1 98.56 61 VAL B N 1
ATOM 5055 C CA . VAL B 1 61 ? -23.312 1.292 12.508 1 98.56 61 VAL B CA 1
ATOM 5056 C C . VAL B 1 61 ? -22.734 0.181 11.633 1 98.56 61 VAL B C 1
ATOM 5058 O O . VAL B 1 61 ? -22.609 0.347 10.422 1 98.56 61 VAL B O 1
ATOM 5061 N N . ALA B 1 62 ? -22.391 -0.929 12.219 1 97.44 62 ALA B N 1
ATOM 5062 C CA . ALA B 1 62 ? -21.891 -2.068 11.453 1 97.44 62 ALA B CA 1
ATOM 5063 C C . ALA B 1 62 ? -22.938 -2.564 10.453 1 97.44 62 ALA B C 1
ATOM 5065 O O . ALA B 1 62 ? -22.594 -2.904 9.32 1 97.44 62 ALA B O 1
ATOM 5066 N N . ARG B 1 63 ? -24.141 -2.629 10.906 1 96.88 63 ARG B N 1
ATOM 5067 C CA . ARG B 1 63 ? -25.219 -3.051 10.031 1 96.88 63 ARG B CA 1
ATOM 5068 C C . ARG B 1 63 ? -25.391 -2.078 8.867 1 96.88 63 ARG B C 1
ATOM 5070 O O . ARG B 1 63 ? -25.578 -2.498 7.719 1 96.88 63 ARG B O 1
ATOM 5077 N N . ILE B 1 64 ? -25.391 -0.818 9.18 1 97.31 64 ILE B N 1
ATOM 5078 C CA . ILE B 1 64 ? -25.516 0.209 8.156 1 97.31 64 ILE B CA 1
ATOM 5079 C C . ILE B 1 64 ? -24.375 0.087 7.152 1 97.31 64 ILE B C 1
ATOM 5081 O O . ILE B 1 64 ? -24.594 0.181 5.941 1 97.31 64 ILE B O 1
ATOM 5085 N N . ARG B 1 65 ? -23.172 -0.062 7.656 1 95.69 65 ARG B N 1
ATOM 5086 C CA . ARG B 1 65 ? -22.016 -0.214 6.789 1 95.69 65 ARG B CA 1
ATOM 5087 C C . ARG B 1 65 ? -22.203 -1.378 5.82 1 95.69 65 ARG B C 1
ATOM 5089 O O . ARG B 1 65 ? -21.938 -1.244 4.625 1 95.69 65 ARG B O 1
ATOM 5096 N N . ASP B 1 66 ? -22.641 -2.51 6.352 1 93.69 66 ASP B N 1
ATOM 5097 C CA . ASP B 1 66 ? -22.844 -3.697 5.531 1 93.69 66 ASP B CA 1
ATOM 5098 C C . ASP B 1 66 ? -23.922 -3.447 4.473 1 93.69 66 ASP B C 1
ATOM 5100 O O . ASP B 1 66 ? -23.781 -3.875 3.326 1 93.69 66 ASP B O 1
ATOM 5104 N N . GLU B 1 67 ? -24.953 -2.82 4.898 1 93.94 67 GLU B N 1
ATOM 5105 C CA . GLU B 1 67 ? -26.031 -2.5 3.977 1 93.94 67 GLU B CA 1
ATOM 5106 C C . GLU B 1 67 ? -25.562 -1.571 2.863 1 93.94 67 GLU B C 1
ATOM 5108 O O . GLU B 1 67 ? -25.875 -1.78 1.692 1 93.94 67 GLU B O 1
ATOM 5113 N N . GLU B 1 68 ? -24.828 -0.57 3.225 1 93.56 68 GLU B N 1
ATOM 5114 C CA . GLU B 1 68 ? -24.344 0.394 2.238 1 93.56 68 GLU B CA 1
ATOM 5115 C C . GLU B 1 68 ? -23.344 -0.245 1.284 1 93.56 68 GLU B C 1
ATOM 5117 O O . GLU B 1 68 ? -23.281 0.106 0.104 1 93.56 68 GLU B O 1
ATOM 5122 N N . LYS B 1 69 ? -22.547 -1.142 1.784 1 89.94 69 LYS B N 1
ATOM 5123 C CA . LYS B 1 69 ? -21.641 -1.885 0.918 1 89.94 69 LYS B CA 1
ATOM 5124 C C . LYS B 1 69 ? -22.406 -2.623 -0.178 1 89.94 69 LYS B C 1
ATOM 5126 O O . LYS B 1 69 ? -21.953 -2.678 -1.324 1 89.94 69 LYS B O 1
ATOM 5131 N N . ARG B 1 70 ? -23.516 -3.141 0.126 1 88.12 70 ARG B N 1
ATOM 5132 C CA . ARG B 1 70 ? -24.297 -3.965 -0.789 1 88.12 70 ARG B CA 1
ATOM 5133 C C . ARG B 1 70 ? -25.125 -3.102 -1.732 1 88.12 70 ARG B C 1
ATOM 5135 O O . ARG B 1 70 ? -25.391 -3.492 -2.871 1 88.12 70 ARG B O 1
ATOM 5142 N N . THR B 1 71 ? -25.453 -1.88 -1.294 1 89.69 71 THR B N 1
ATOM 5143 C CA . THR B 1 71 ? -26.469 -1.133 -2.033 1 89.69 71 THR B CA 1
ATOM 5144 C C . THR B 1 71 ? -25.844 0.067 -2.74 1 89.69 71 THR B C 1
ATOM 5146 O O . THR B 1 71 ? -26.297 0.472 -3.811 1 89.69 71 THR B O 1
ATOM 5149 N N . ILE B 1 72 ? -24.844 0.67 -2.166 1 88.94 72 ILE B N 1
ATOM 5150 C CA . ILE B 1 72 ? -24.312 1.923 -2.684 1 88.94 72 ILE B CA 1
ATOM 5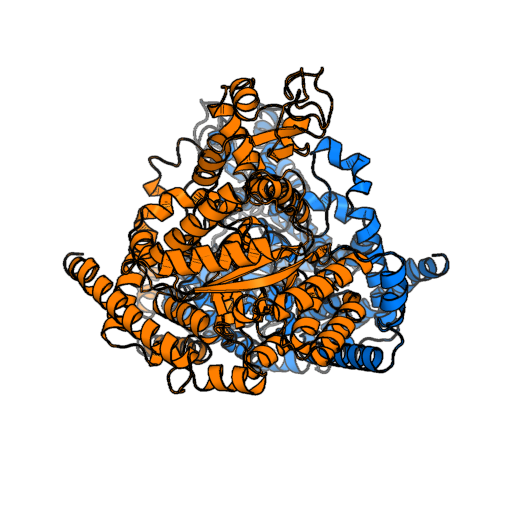151 C C . ILE B 1 72 ? -23.031 1.65 -3.469 1 88.94 72 ILE B C 1
ATOM 5153 O O . ILE B 1 72 ? -22.781 2.273 -4.504 1 88.94 72 ILE B O 1
ATOM 5157 N N . TRP B 1 73 ? -22.266 0.772 -3.061 1 85.19 73 TRP B N 1
ATOM 5158 C CA . TRP B 1 73 ? -20.953 0.547 -3.639 1 85.19 73 TRP B CA 1
ATOM 5159 C C . TRP B 1 73 ? -20.953 -0.7 -4.516 1 85.19 73 TRP B C 1
ATOM 5161 O O . TRP B 1 73 ? -20.047 -1.532 -4.418 1 85.19 73 TRP B O 1
ATOM 5171 N N . ASN B 1 74 ? -21.984 -1.127 -5.148 1 73.44 74 ASN B N 1
ATOM 5172 C CA . ASN B 1 74 ? -22.062 -2.268 -6.055 1 73.44 74 ASN B CA 1
ATOM 5173 C C . ASN B 1 74 ? -22.391 -1.83 -7.48 1 73.44 74 ASN B C 1
ATOM 5175 O O . ASN B 1 74 ? -22.953 -0.756 -7.691 1 73.44 74 ASN B O 1
ATOM 5179 N N . ALA B 1 75 ? -21.625 -2.41 -8.43 1 60.44 75 ALA B N 1
ATOM 5180 C CA . ALA B 1 75 ? -21.719 -2.129 -9.859 1 60.44 75 ALA B CA 1
ATOM 5181 C C . ALA B 1 75 ? -23.172 -2.039 -10.312 1 60.44 75 ALA B C 1
ATOM 5183 O O . ALA B 1 75 ? -23.5 -1.254 -11.203 1 60.44 75 ALA B O 1
ATOM 5184 N N . GLN B 1 76 ? -24.047 -2.904 -9.867 1 53.06 76 GLN B N 1
ATOM 5185 C CA . GLN B 1 76 ? -25.422 -2.896 -10.367 1 53.06 76 GLN B CA 1
ATOM 5186 C C . GLN B 1 76 ? -26.109 -1.569 -10.062 1 53.06 76 GLN B C 1
ATOM 5188 O O . GLN B 1 76 ? -27.016 -1.15 -10.789 1 53.06 76 GLN B O 1
ATOM 5193 N N . ALA B 1 77 ? -25.625 -0.962 -8.961 1 47.12 77 ALA B N 1
ATOM 5194 C CA . ALA B 1 77 ? -26.234 0.335 -8.688 1 47.12 77 ALA B CA 1
ATOM 5195 C C . ALA B 1 77 ? -25.938 1.33 -9.805 1 47.12 77 ALA B C 1
ATOM 5197 O O . ALA B 1 77 ? -26.25 2.518 -9.695 1 47.12 77 ALA B O 1
ATOM 5198 N N . GLU B 1 78 ? -25.094 0.81 -10.75 1 45.53 78 GLU B N 1
ATOM 5199 C CA . GLU B 1 78 ? -24.484 1.549 -11.852 1 45.53 78 GLU B CA 1
ATOM 5200 C C . GLU B 1 78 ? -25.547 2.041 -12.836 1 45.53 78 GLU B C 1
ATOM 5202 O O . GLU B 1 78 ? -25.25 2.277 -14.008 1 45.53 78 GLU B O 1
ATOM 5207 N N . GLU B 1 79 ? -26.672 1.926 -12.609 1 40.84 79 GLU B N 1
ATOM 5208 C CA . GLU B 1 79 ? -27.266 2.535 -13.797 1 40.84 79 GLU B CA 1
ATOM 5209 C C . GLU B 1 79 ? -26.609 3.873 -14.117 1 40.84 79 GLU B C 1
ATOM 5211 O O . GLU B 1 79 ? -26.391 4.195 -15.289 1 40.84 79 GLU B O 1
ATOM 5216 N N . ASP B 1 80 ? -26.547 4.758 -13.219 1 38.94 80 ASP B N 1
ATOM 5217 C CA . ASP B 1 80 ? -26.375 6.168 -13.555 1 38.94 80 ASP B CA 1
ATOM 5218 C C . ASP B 1 80 ? -24.891 6.52 -13.68 1 38.94 80 ASP B C 1
ATOM 5220 O O . ASP B 1 80 ? -24.531 7.395 -14.461 1 38.94 80 ASP B O 1
ATOM 5224 N N . LEU B 1 81 ? -24.016 6.184 -12.734 1 38.34 81 LEU B N 1
ATOM 5225 C CA . LEU B 1 81 ? -22.656 6.691 -12.797 1 38.34 81 LEU B CA 1
ATOM 5226 C C . LEU B 1 81 ? -21.828 5.93 -13.828 1 38.34 81 LEU B C 1
ATOM 5228 O O . LEU B 1 81 ? -20.75 6.363 -14.203 1 38.34 81 LEU B O 1
ATOM 5232 N N . ALA B 1 82 ? -22 4.598 -14.023 1 40.16 82 ALA B N 1
ATOM 5233 C CA . ALA B 1 82 ? -21.266 3.865 -15.055 1 40.16 82 ALA B CA 1
ATOM 5234 C C . ALA B 1 82 ? -21.359 4.578 -16.406 1 40.16 82 ALA B C 1
ATOM 5236 O O . ALA B 1 82 ? -20.469 4.434 -17.25 1 40.16 82 ALA B O 1
ATOM 5237 N N . THR B 1 83 ? -22.469 5.012 -16.719 1 39.97 83 THR B N 1
ATOM 5238 C CA . THR B 1 83 ? -22.578 5.461 -18.109 1 39.97 83 THR B CA 1
ATOM 5239 C C . THR B 1 83 ? -21.641 6.629 -18.375 1 39.97 83 THR B C 1
ATOM 5241 O O . THR B 1 83 ? -21.047 6.723 -19.453 1 39.97 83 THR B O 1
ATOM 5244 N N . SER B 1 84 ? -21.688 7.695 -17.609 1 39.56 84 SER B N 1
ATOM 5245 C CA . SER B 1 84 ? -21.094 8.859 -18.266 1 39.56 84 SER B CA 1
ATOM 5246 C C . SER B 1 84 ? -19.578 8.758 -18.312 1 39.56 84 SER B C 1
ATOM 5248 O O . SER B 1 84 ? -18.953 9.211 -19.281 1 39.56 84 SER B O 1
ATOM 5250 N N . GLU B 1 85 ? -18.781 8.227 -17.156 1 50.03 85 GLU B N 1
ATOM 5251 C CA . GLU B 1 85 ? -17.328 8.109 -17.312 1 50.03 85 GLU B CA 1
ATOM 5252 C C . GLU B 1 85 ? -16.891 6.652 -17.297 1 50.03 85 GLU B C 1
ATOM 5254 O O . GLU B 1 85 ? -15.688 6.359 -17.25 1 50.03 85 GLU B O 1
ATOM 5259 N N . GLY B 1 86 ? -17.891 5.672 -17.406 1 57.44 86 GLY B N 1
ATOM 5260 C CA . GLY B 1 86 ? -17.625 4.254 -17.578 1 57.44 86 GLY B CA 1
ATOM 5261 C C . GLY B 1 86 ? -17.016 3.598 -16.359 1 57.44 86 GLY B C 1
ATOM 5262 O O . GLY B 1 86 ? -16.375 2.549 -16.453 1 57.44 86 GLY B O 1
ATOM 5263 N N . LEU B 1 87 ? -17.031 4.27 -15.086 1 69.69 87 LEU B N 1
ATOM 5264 C CA . LEU B 1 87 ? -16.406 3.613 -13.953 1 69.69 87 LEU B CA 1
ATOM 5265 C C . LEU B 1 87 ? -17.438 3.15 -12.938 1 69.69 87 LEU B C 1
ATOM 5267 O O . LEU B 1 87 ? -18.266 3.943 -12.484 1 69.69 87 LEU B O 1
ATOM 5271 N N . ALA B 1 88 ? -17.547 1.885 -12.57 1 74.38 88 ALA B N 1
ATOM 5272 C CA . ALA B 1 88 ? -18.391 1.348 -11.516 1 74.38 88 ALA B CA 1
ATOM 5273 C C . ALA B 1 88 ? -17.797 1.599 -10.133 1 74.38 88 ALA B C 1
ATOM 5275 O O . ALA B 1 88 ? -16.594 1.41 -9.93 1 74.38 88 ALA B O 1
ATOM 5276 N N . PRO B 1 89 ? -18.75 2.193 -9.195 1 82.38 89 PRO B N 1
ATOM 5277 C CA . PRO B 1 89 ? -18.234 2.373 -7.832 1 82.38 89 PRO B CA 1
ATOM 5278 C C . PRO B 1 89 ? -17.906 1.05 -7.148 1 82.38 89 PRO B C 1
ATOM 5280 O O . PRO B 1 89 ? -18.562 0.036 -7.406 1 82.38 89 PRO B O 1
ATOM 5283 N N . PHE B 1 90 ? -16.984 1.067 -6.344 1 84.06 90 PHE B N 1
ATOM 5284 C CA . PHE B 1 90 ? -16.594 -0.112 -5.578 1 84.06 90 PHE B CA 1
ATOM 5285 C C . PHE B 1 90 ? -15.953 0.287 -4.254 1 84.06 90 PHE B C 1
ATOM 5287 O O . PHE B 1 90 ? -15.438 1.395 -4.117 1 84.06 90 PHE B O 1
ATOM 5294 N N . PRO B 1 91 ? -16.156 -0.609 -3.264 1 79.69 91 PRO B N 1
ATOM 5295 C CA . PRO B 1 91 ? -15.523 -0.307 -1.978 1 79.69 91 PRO B CA 1
ATOM 5296 C C . PRO B 1 91 ? -14.016 -0.075 -2.1 1 79.69 91 PRO B C 1
ATOM 5298 O O . PRO B 1 91 ? -13.32 -0.873 -2.727 1 79.69 91 PRO B O 1
ATOM 5301 N N . GLY B 1 92 ? -13.547 1.045 -1.467 1 81.69 92 GLY B N 1
ATOM 5302 C CA . GLY B 1 92 ? -12.125 1.344 -1.527 1 81.69 92 GLY B CA 1
ATOM 5303 C C . GLY B 1 92 ? -11.742 2.176 -2.736 1 81.69 92 GLY B C 1
ATOM 5304 O O . GLY B 1 92 ? -10.562 2.426 -2.975 1 81.69 92 GLY B O 1
ATOM 5305 N N . MET B 1 93 ? -12.734 2.586 -3.439 1 89.12 93 MET B N 1
ATOM 5306 C CA . MET B 1 93 ? -12.5 3.484 -4.566 1 89.12 93 MET B CA 1
ATOM 5307 C C . MET B 1 93 ? -11.711 4.715 -4.129 1 89.12 93 MET B C 1
ATOM 5309 O O . MET B 1 93 ? -11.781 5.121 -2.969 1 89.12 93 MET B O 1
ATOM 5313 N N . MET B 1 94 ? -10.883 5.238 -5.031 1 91.56 94 MET B N 1
ATOM 5314 C CA . MET B 1 94 ? -10.102 6.441 -4.754 1 91.56 94 MET B CA 1
ATOM 5315 C C . MET B 1 94 ? -10.984 7.547 -4.191 1 91.56 94 MET B C 1
ATOM 5317 O O . MET B 1 94 ? -12.094 7.777 -4.688 1 91.56 94 MET B O 1
ATOM 5321 N N . PHE B 1 95 ? -10.484 8.297 -3.277 1 94.88 95 PHE B N 1
ATOM 5322 C CA . PHE B 1 95 ? -11.258 9.281 -2.531 1 94.88 95 PHE B CA 1
ATOM 5323 C C . PHE B 1 95 ? -11.891 10.297 -3.473 1 94.88 95 PHE B C 1
ATOM 5325 O O . PHE B 1 95 ? -13.086 10.586 -3.375 1 94.88 95 PHE B O 1
ATOM 5332 N N . THR B 1 96 ? -11.086 10.812 -4.344 1 92.12 96 THR B N 1
ATOM 5333 C CA . THR B 1 96 ? -11.555 11.891 -5.211 1 92.12 96 THR B CA 1
ATOM 5334 C C . THR B 1 96 ? -12.742 11.438 -6.047 1 92.12 96 THR B C 1
ATOM 5336 O O . THR B 1 96 ? -13.633 12.234 -6.352 1 92.12 96 THR B O 1
ATOM 5339 N N . LEU B 1 97 ? -12.773 10.211 -6.367 1 91.62 97 LEU B N 1
ATOM 5340 C CA . LEU B 1 97 ? -13.859 9.664 -7.168 1 91.62 97 LEU B CA 1
ATOM 5341 C C . LEU B 1 97 ? -15.039 9.266 -6.285 1 91.62 97 LEU B C 1
ATOM 5343 O O . LEU B 1 97 ? -16.188 9.258 -6.734 1 91.62 97 LEU B O 1
ATOM 5347 N N . ALA B 1 98 ? -14.789 8.992 -5.043 1 93.12 98 ALA B N 1
ATOM 5348 C CA . ALA B 1 98 ? -15.805 8.461 -4.141 1 93.12 98 ALA B CA 1
ATOM 5349 C C . ALA B 1 98 ? -16.516 9.586 -3.4 1 93.12 98 ALA B C 1
ATOM 5351 O O . ALA B 1 98 ? -17.609 9.391 -2.861 1 93.12 98 ALA B O 1
ATOM 5352 N N . LYS B 1 99 ? -15.984 10.75 -3.334 1 94.75 99 LYS B N 1
ATOM 5353 C CA . LYS B 1 99 ? -16.375 11.82 -2.422 1 94.75 99 LYS B CA 1
ATOM 5354 C C . LYS B 1 99 ? -17.859 12.148 -2.57 1 94.75 99 LYS B C 1
ATOM 5356 O O . LYS B 1 99 ? -18.594 12.195 -1.581 1 94.75 99 LYS B O 1
ATOM 5361 N N . GLN B 1 100 ? -18.297 12.375 -3.754 1 92.88 100 GLN B N 1
ATOM 5362 C CA . GLN B 1 100 ? -19.688 12.781 -3.967 1 92.88 100 GLN B CA 1
ATOM 5363 C C . GLN B 1 100 ? -20.656 11.734 -3.441 1 92.88 100 GLN B C 1
ATOM 5365 O O . GLN B 1 100 ? -21.656 12.07 -2.809 1 92.88 100 GLN B O 1
ATOM 5370 N N . ARG B 1 101 ? -20.359 10.484 -3.674 1 92.88 101 ARG B N 1
ATOM 5371 C CA . ARG B 1 101 ? -21.234 9.383 -3.258 1 92.88 101 ARG B CA 1
ATOM 5372 C C . ARG B 1 101 ? -21.172 9.188 -1.746 1 92.88 101 ARG B C 1
ATOM 5374 O O . ARG B 1 101 ? -22.188 8.938 -1.107 1 92.88 101 ARG B O 1
ATOM 5381 N N . LEU B 1 102 ? -19.953 9.25 -1.221 1 95.56 102 LEU B N 1
ATOM 5382 C CA . LEU B 1 102 ? -19.828 8.984 0.208 1 95.56 102 LEU B CA 1
ATOM 5383 C C . LEU B 1 102 ? -20.609 10.016 1.021 1 95.56 102 LEU B C 1
ATOM 5385 O O . LEU B 1 102 ? -21.141 9.703 2.084 1 95.56 102 LEU B O 1
ATOM 5389 N N . GLU B 1 103 ? -20.797 11.227 0.532 1 96.44 103 GLU B N 1
ATOM 5390 C CA . GLU B 1 103 ? -21.469 12.305 1.251 1 96.44 103 GLU B CA 1
ATOM 5391 C C . GLU B 1 103 ? -22.984 12.102 1.259 1 96.44 103 GLU B C 1
ATOM 5393 O O . GLU B 1 103 ? -23.703 12.828 1.936 1 96.44 103 GLU B O 1
ATOM 5398 N N . THR B 1 104 ? -23.469 11.086 0.572 1 95 104 THR B N 1
ATOM 5399 C CA . THR B 1 104 ? -24.906 10.82 0.524 1 95 104 THR B CA 1
ATOM 5400 C C . THR B 1 104 ? -25.281 9.68 1.462 1 95 104 THR B C 1
ATOM 5402 O O . THR B 1 104 ? -26.453 9.352 1.61 1 95 104 THR B O 1
ATOM 5405 N N . THR B 1 105 ? -24.359 9.086 2.074 1 96.44 105 THR B N 1
ATOM 5406 C CA . THR B 1 105 ? -24.578 7.863 2.842 1 96.44 105 THR B CA 1
ATOM 5407 C C . THR B 1 105 ? -25.047 8.188 4.258 1 96.44 105 THR B C 1
ATOM 5409 O O . THR B 1 105 ? -24.875 9.32 4.727 1 96.44 105 THR B O 1
ATOM 5412 N N . ARG B 1 106 ? -25.672 7.207 4.898 1 97.12 106 ARG B N 1
ATOM 5413 C CA . ARG B 1 106 ? -26 7.32 6.312 1 97.12 106 ARG B CA 1
ATOM 5414 C C . ARG B 1 106 ? -24.75 7.391 7.164 1 97.12 106 ARG B C 1
ATOM 5416 O O . ARG B 1 106 ? -24.703 8.109 8.172 1 97.12 106 ARG B O 1
ATOM 5423 N N . LEU B 1 107 ? -23.734 6.699 6.781 1 97.69 107 LEU B N 1
ATOM 5424 C CA . LEU B 1 107 ? -22.484 6.723 7.516 1 97.69 107 LEU B CA 1
ATOM 5425 C C . LEU B 1 107 ? -21.875 8.125 7.527 1 97.69 107 LEU B C 1
ATOM 5427 O O . LEU B 1 107 ? -21.25 8.523 8.5 1 97.69 107 LEU B O 1
ATOM 5431 N N . TRP B 1 108 ? -22.062 8.844 6.406 1 97.75 108 TRP B N 1
ATOM 5432 C CA . TRP B 1 108 ? -21.594 10.227 6.348 1 97.75 108 TRP B CA 1
ATOM 5433 C C . TRP B 1 108 ? -22.281 11.078 7.406 1 97.75 108 TRP B C 1
ATOM 5435 O O . TRP B 1 108 ? -21.625 11.82 8.141 1 97.75 108 TRP B O 1
ATOM 5445 N N . ARG B 1 109 ? -23.547 10.945 7.523 1 97.88 109 ARG B N 1
ATOM 5446 C CA . ARG B 1 109 ? -24.312 11.688 8.516 1 97.88 109 ARG B CA 1
ATOM 5447 C C . ARG B 1 109 ? -23.844 11.352 9.93 1 97.88 109 ARG B C 1
ATOM 5449 O O . ARG B 1 109 ? -23.75 12.234 10.781 1 97.88 109 ARG B O 1
ATOM 5456 N N . ILE B 1 110 ? -23.594 10.109 10.086 1 98.5 110 ILE B N 1
ATOM 5457 C CA . ILE B 1 110 ? -23.172 9.633 11.398 1 98.5 110 ILE B CA 1
ATOM 5458 C C . ILE B 1 110 ? -21.828 10.234 11.766 1 98.5 110 ILE B C 1
ATOM 5460 O O . ILE B 1 110 ? -21.656 10.789 12.852 1 98.5 110 ILE B O 1
ATOM 5464 N N . VAL B 1 111 ? -20.875 10.195 10.883 1 98.19 111 VAL B N 1
ATOM 5465 C CA . VAL B 1 111 ? -19.516 10.648 11.203 1 98.19 111 VAL B CA 1
ATOM 5466 C C . VAL B 1 111 ? -19.516 12.172 11.32 1 98.19 111 VAL B C 1
ATOM 5468 O O . VAL B 1 111 ? -18.719 12.734 12.086 1 98.19 111 VAL B O 1
ATOM 5471 N N . GLN B 1 112 ? -20.344 12.867 10.594 1 97.75 112 GLN B N 1
ATOM 5472 C CA . GLN B 1 112 ? -20.422 14.32 10.695 1 97.75 112 GLN B CA 1
ATOM 5473 C C . GLN B 1 112 ? -20.797 14.75 12.109 1 97.75 112 GLN B C 1
ATOM 5475 O O . GLN B 1 112 ? -20.328 15.781 12.602 1 97.75 112 GLN B O 1
ATOM 5480 N N . LYS B 1 113 ? -21.594 13.945 12.719 1 98.06 113 LYS B N 1
ATOM 5481 C CA . LYS B 1 113 ? -22.109 14.297 14.039 1 98.06 113 LYS B CA 1
ATOM 5482 C C . LYS B 1 113 ? -21.172 13.789 15.141 1 98.06 113 LYS B C 1
ATOM 5484 O O . LYS B 1 113 ? -21.312 14.18 16.297 1 98.06 113 LYS B O 1
ATOM 5489 N N . MET B 1 114 ? -20.234 12.961 14.797 1 98.75 114 MET B N 1
ATOM 5490 C CA . MET B 1 114 ? -19.359 12.305 15.773 1 98.75 114 MET B CA 1
ATOM 5491 C C . MET B 1 114 ? -18.5 13.328 16.5 1 98.75 114 MET B C 1
ATOM 5493 O O . MET B 1 114 ? -17.969 14.258 15.875 1 98.75 114 MET B O 1
ATOM 5497 N N . PRO B 1 115 ? -18.406 13.289 17.859 1 98.81 115 PRO B N 1
ATOM 5498 C CA . PRO B 1 115 ? -17.391 14.086 18.562 1 98.81 115 PRO B CA 1
ATOM 5499 C C . PRO B 1 115 ? -15.977 13.594 18.281 1 98.81 115 PRO B C 1
ATOM 5501 O O . PRO B 1 115 ? -15.508 12.656 18.938 1 98.81 115 PRO B O 1
ATOM 5504 N N . LYS B 1 116 ? -15.25 14.211 17.438 1 98.81 116 LYS B N 1
ATOM 5505 C CA . LYS B 1 116 ? -13.969 13.727 16.922 1 98.81 116 LYS B CA 1
ATOM 5506 C C . LYS B 1 116 ? -12.812 14.18 17.797 1 98.81 116 LYS B C 1
ATOM 5508 O O . LYS B 1 116 ? -11.672 13.758 17.594 1 98.81 116 LYS B O 1
ATOM 5513 N N . GLY B 1 117 ? -13.086 15.016 18.781 1 98.62 117 GLY B N 1
ATOM 5514 C CA . GLY B 1 117 ? -12.07 15.391 19.75 1 98.62 117 GLY B CA 1
ATOM 5515 C C . GLY B 1 117 ? -11.156 16.5 19.266 1 98.62 117 GLY B C 1
ATOM 5516 O O . GLY B 1 117 ? -11.617 17.609 18.984 1 98.62 117 GLY B O 1
ATOM 5517 N N . SER B 1 118 ? -9.891 16.219 19.062 1 98.88 118 SER B N 1
ATOM 5518 C CA . SER B 1 118 ? -8.883 17.203 18.703 1 98.88 118 SER B CA 1
ATOM 5519 C C . SER B 1 118 ? -8.328 16.938 17.297 1 98.88 118 SER B C 1
ATOM 5521 O O . SER B 1 118 ? -8.234 15.789 16.875 1 98.88 118 SER B O 1
ATOM 5523 N N . LEU B 1 119 ? -8.055 17.984 16.594 1 98.75 119 LEU B N 1
ATOM 5524 C CA . LEU B 1 119 ? -7.297 17.906 15.344 1 98.75 119 LEU B CA 1
ATOM 5525 C C . LEU B 1 119 ? -5.824 18.234 15.594 1 98.75 119 LEU B C 1
ATOM 5527 O O . LEU B 1 119 ? -5.465 19.375 15.828 1 98.75 119 LEU B O 1
ATOM 5531 N N . LEU B 1 120 ? -4.984 17.219 15.438 1 98.81 120 LEU B N 1
ATOM 5532 C CA . LEU B 1 120 ? -3.617 17.328 15.93 1 98.81 120 LEU B CA 1
ATOM 5533 C C . LEU B 1 120 ? -2.639 17.531 14.781 1 98.81 120 LEU B C 1
ATOM 5535 O O . LEU B 1 120 ? -1.472 17.859 15 1 98.81 120 LEU B O 1
ATOM 5539 N N . HIS B 1 121 ? -3.096 17.312 13.547 1 98.62 121 HIS B N 1
ATOM 5540 C CA . HIS B 1 121 ? -2.246 17.469 12.367 1 98.62 121 HIS B CA 1
ATOM 5541 C C . HIS B 1 121 ? -2.979 18.203 11.258 1 98.62 121 HIS B C 1
ATOM 5543 O O . HIS B 1 121 ? -3.727 17.594 10.484 1 98.62 121 HIS B O 1
ATOM 5549 N N . ALA B 1 122 ? -2.699 19.453 11.148 1 97.69 122 ALA B N 1
ATOM 5550 C CA . ALA B 1 122 ? -3.34 20.328 10.156 1 97.69 122 ALA B CA 1
ATOM 5551 C C . ALA B 1 122 ? -2.438 21.5 9.789 1 97.69 122 ALA B C 1
ATOM 5553 O O . ALA B 1 122 ? -1.78 22.078 10.656 1 97.69 122 ALA B O 1
ATOM 5554 N N . HIS B 1 123 ? -2.359 21.766 8.57 1 96.62 123 HIS B N 1
ATOM 5555 C CA . HIS B 1 123 ? -1.6 22.922 8.078 1 96.62 123 HIS B CA 1
ATOM 5556 C C . HIS B 1 123 ? -2.52 24.078 7.746 1 96.62 123 HIS B C 1
ATOM 5558 O O . HIS B 1 123 ? -3.352 23.984 6.84 1 96.62 123 HIS B O 1
ATOM 5564 N N . LEU B 1 124 ? -2.32 25.125 8.391 1 94.06 124 LEU B N 1
ATOM 5565 C CA . LEU B 1 124 ? -3.248 26.25 8.391 1 94.06 124 LEU B CA 1
ATOM 5566 C C . LEU B 1 124 ? -3.533 26.719 6.961 1 94.06 124 LEU B C 1
ATOM 5568 O O . LEU B 1 124 ? -4.691 26.891 6.586 1 94.06 124 LEU B O 1
ATOM 5572 N N . ASP B 1 125 ? -2.568 26.812 6.109 1 92.06 125 ASP B N 1
ATOM 5573 C CA . ASP B 1 125 ? -2.695 27.391 4.77 1 92.06 125 ASP B CA 1
ATOM 5574 C C . ASP B 1 125 ? -3.545 26.5 3.871 1 92.06 125 ASP B C 1
ATOM 5576 O O . ASP B 1 125 ? -3.998 26.922 2.809 1 92.06 125 ASP B O 1
ATOM 5580 N N . ALA B 1 126 ? -3.775 25.281 4.34 1 94.75 126 ALA B N 1
ATOM 5581 C CA . ALA B 1 126 ? -4.492 24.312 3.506 1 94.75 126 ALA B CA 1
ATOM 5582 C C . ALA B 1 126 ? -5.773 23.844 4.188 1 94.75 126 ALA B C 1
ATOM 5584 O O . ALA B 1 126 ? -6.238 22.734 3.951 1 94.75 126 ALA B O 1
ATOM 5585 N N . MET B 1 127 ? -6.504 24.516 5.062 1 93.88 127 MET B N 1
ATOM 5586 C CA . MET B 1 127 ? -7.645 24.047 5.844 1 93.88 127 MET B CA 1
ATOM 5587 C C . MET B 1 127 ? -8.953 24.609 5.293 1 93.88 127 MET B C 1
ATOM 5589 O O . MET B 1 127 ? -9.961 23.922 5.238 1 93.88 127 MET B O 1
ATOM 5593 N N . VAL B 1 128 ? -9.156 25.875 4.992 1 86 128 VAL B N 1
ATOM 5594 C CA . VAL B 1 128 ? -10.406 26.547 4.684 1 86 128 VAL B CA 1
ATOM 5595 C C . VAL B 1 128 ? -10.734 26.391 3.199 1 86 128 VAL B C 1
ATOM 5597 O O . VAL B 1 128 ? 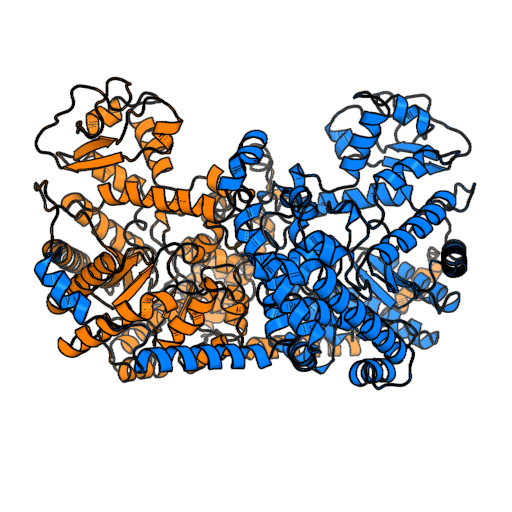-9.836 26.438 2.354 1 86 128 VAL B O 1
ATOM 5600 N N . ASP B 1 129 ? -12.039 26.094 2.975 1 91.75 129 ASP B N 1
ATOM 5601 C CA . ASP B 1 129 ? -12.523 25.875 1.614 1 91.75 129 ASP B CA 1
ATOM 5602 C C . ASP B 1 129 ? -12.211 27.078 0.721 1 91.75 129 ASP B C 1
ATOM 5604 O O . ASP B 1 129 ? -12.492 28.219 1.086 1 91.75 129 ASP B O 1
ATOM 5608 N N . PHE B 1 130 ? -11.797 26.812 -0.393 1 94.62 130 PHE B N 1
ATOM 5609 C CA . PHE B 1 130 ? -11.258 27.828 -1.28 1 94.62 130 PHE B CA 1
ATOM 5610 C C . PHE B 1 130 ? -12.367 28.688 -1.866 1 94.62 130 PHE B C 1
ATOM 5612 O O . PHE B 1 130 ? -12.172 29.875 -2.127 1 94.62 130 PHE B O 1
ATOM 5619 N N . ASP B 1 131 ? -13.555 28.125 -2.012 1 94.88 131 ASP B N 1
ATOM 5620 C CA . ASP B 1 131 ? -14.656 28.953 -2.508 1 94.88 131 ASP B CA 1
ATOM 5621 C C . ASP B 1 131 ? -14.922 30.125 -1.573 1 94.88 131 ASP B C 1
ATOM 5623 O O . ASP B 1 131 ? -15.086 31.266 -2.027 1 94.88 131 ASP B O 1
ATOM 5627 N N . PHE B 1 132 ? -14.984 29.859 -0.339 1 96.31 132 PHE B N 1
ATOM 5628 C CA . PHE B 1 132 ? -15.148 30.922 0.646 1 96.31 132 PHE B CA 1
ATOM 5629 C C . PHE B 1 132 ? -13.969 31.891 0.59 1 96.31 132 PHE B C 1
ATOM 5631 O O . PHE B 1 132 ? -14.164 33.094 0.563 1 96.31 132 PHE B O 1
ATOM 5638 N N . LEU B 1 133 ? -12.789 31.359 0.566 1 96.44 133 LEU B N 1
ATOM 5639 C CA . LEU B 1 133 ? -11.586 32.188 0.607 1 96.44 133 LEU B CA 1
ATOM 5640 C C . LEU B 1 133 ? -11.516 33.094 -0.609 1 96.44 133 LEU B C 1
ATOM 5642 O O . LEU B 1 133 ? -11.117 34.25 -0.491 1 96.44 133 LEU B O 1
ATOM 5646 N N . PHE B 1 134 ? -11.859 32.594 -1.752 1 97 134 PHE B N 1
ATOM 5647 C CA . PHE B 1 134 ? -11.82 33.375 -2.982 1 97 134 PHE B CA 1
ATOM 5648 C C . PHE B 1 134 ? -12.859 34.5 -2.943 1 97 134 PHE B C 1
ATOM 5650 O O . PHE B 1 134 ? -12.609 35.594 -3.434 1 97 134 PHE B O 1
ATOM 5657 N N . ASP B 1 135 ? -13.984 34.156 -2.398 1 97.06 135 ASP B N 1
ATOM 5658 C CA . ASP B 1 135 ? -15.008 35.188 -2.225 1 97.06 135 ASP B CA 1
ATOM 5659 C C . ASP B 1 135 ? -14.5 36.312 -1.328 1 97.06 135 ASP B C 1
ATOM 5661 O O . ASP B 1 135 ? -14.68 37.469 -1.644 1 97.06 135 ASP B O 1
ATOM 5665 N N . VAL B 1 136 ? -13.914 35.938 -0.209 1 97.69 136 VAL B N 1
ATOM 5666 C CA . VAL B 1 136 ? -13.344 36.938 0.703 1 97.69 136 VAL B CA 1
ATOM 5667 C C . VAL B 1 136 ? -12.266 37.719 -0.017 1 97.69 136 VAL B C 1
ATOM 5669 O O . VAL B 1 136 ? -12.227 38.969 0.086 1 97.69 136 VAL B O 1
ATOM 5672 N N . LEU B 1 137 ? -11.406 37.062 -0.747 1 97.69 137 LEU B N 1
ATOM 5673 C CA . LEU B 1 137 ? -10.305 37.688 -1.472 1 97.69 137 LEU B CA 1
ATOM 5674 C C . LEU B 1 137 ? -10.812 38.719 -2.449 1 97.69 137 LEU B C 1
ATOM 5676 O O . LEU B 1 137 ? -10.32 39.875 -2.465 1 97.69 137 LEU B O 1
ATOM 5680 N N . LEU B 1 138 ? -11.789 38.406 -3.232 1 97.19 138 LEU B N 1
ATOM 5681 C CA . LEU B 1 138 ? -12.312 39.281 -4.277 1 97.19 138 LEU B CA 1
ATOM 5682 C C . LEU B 1 138 ? -13.031 40.469 -3.668 1 97.19 138 LEU B C 1
ATOM 5684 O O . LEU B 1 138 ? -13.086 41.531 -4.277 1 97.19 138 LEU B O 1
ATOM 5688 N N . ASN B 1 139 ? -13.531 40.281 -2.494 1 96.69 139 ASN B N 1
ATOM 5689 C CA . ASN B 1 139 ? -14.328 41.344 -1.883 1 96.69 139 ASN B CA 1
ATOM 5690 C C . ASN B 1 139 ? -13.484 42.219 -0.935 1 96.69 139 ASN B C 1
ATOM 5692 O O . ASN B 1 139 ? -13.984 43.188 -0.376 1 96.69 139 ASN B O 1
ATOM 5696 N N . THR B 1 140 ? -12.312 41.812 -0.658 1 97.62 140 THR B N 1
ATOM 5697 C CA . THR B 1 140 ? -11.422 42.625 0.175 1 97.62 140 THR B CA 1
ATOM 5698 C C . THR B 1 140 ? -10.867 43.812 -0.605 1 97.62 140 THR B C 1
ATOM 5700 O O . THR B 1 140 ? -10.188 43.625 -1.615 1 97.62 140 THR B O 1
ATOM 5703 N N . PRO B 1 141 ? -11.133 44.969 -0.153 1 95.62 141 PRO B N 1
ATOM 5704 C CA . PRO B 1 141 ? -10.68 46.156 -0.882 1 95.62 141 PRO B CA 1
ATOM 5705 C C . PRO B 1 141 ? -9.156 46.25 -0.974 1 95.62 141 PRO B C 1
ATOM 5707 O O . PRO B 1 141 ? -8.453 45.938 -0.001 1 95.62 141 PRO B O 1
ATOM 5710 N N . GLY B 1 142 ? -8.672 46.625 -2.188 1 96.56 142 GLY B N 1
ATOM 5711 C CA . GLY B 1 142 ? -7.266 46.938 -2.367 1 96.56 142 GLY B CA 1
ATOM 5712 C C . GLY B 1 142 ? -6.441 45.719 -2.779 1 96.56 142 GLY B C 1
ATOM 5713 O O . GLY B 1 142 ? -5.223 45.812 -2.936 1 96.56 142 GLY B O 1
ATOM 5714 N N . MET B 1 143 ? -7.066 44.625 -2.979 1 97.81 143 MET B N 1
ATOM 5715 C CA . MET B 1 143 ? -6.316 43.438 -3.381 1 97.81 143 MET B CA 1
ATOM 5716 C C . MET B 1 143 ? -5.938 43.5 -4.855 1 97.81 143 MET B C 1
ATOM 5718 O O . MET B 1 143 ? -6.746 43.906 -5.691 1 97.81 143 MET B O 1
ATOM 5722 N N . HIS B 1 144 ? -4.73 43.219 -5.184 1 98 144 HIS B N 1
ATOM 5723 C CA . HIS B 1 144 ? -4.176 43.25 -6.535 1 98 144 HIS B CA 1
ATOM 5724 C C . HIS B 1 144 ? -3.576 41.875 -6.906 1 98 144 HIS B C 1
ATOM 5726 O O . HIS B 1 144 ? -3.365 41.031 -6.035 1 98 144 HIS B O 1
ATOM 5732 N N . PHE B 1 145 ? -3.369 41.625 -8.18 1 97.94 145 PHE B N 1
ATOM 5733 C CA . PHE B 1 145 ? -2.867 40.406 -8.766 1 97.94 145 PHE B CA 1
ATOM 5734 C C . PHE B 1 145 ? -1.603 40.656 -9.578 1 97.94 145 PHE B C 1
ATOM 5736 O O . PHE B 1 145 ? -1.516 41.656 -10.297 1 97.94 145 PHE B O 1
ATOM 5743 N N . ALA B 1 146 ? -0.594 39.844 -9.422 1 97.62 146 ALA B N 1
ATOM 5744 C CA . ALA B 1 146 ? 0.617 39.875 -10.242 1 97.62 146 ALA B CA 1
ATOM 5745 C C . ALA B 1 146 ? 1.055 38.469 -10.617 1 97.62 146 ALA B C 1
ATOM 5747 O O . ALA B 1 146 ? 0.666 37.469 -9.969 1 97.62 146 ALA B O 1
ATOM 5748 N N . ALA B 1 147 ? 1.764 38.312 -11.664 1 97.62 147 ALA B N 1
ATOM 5749 C CA . ALA B 1 147 ? 2.311 37.031 -12.125 1 97.62 147 ALA B CA 1
ATOM 5750 C C . ALA B 1 147 ? 3.791 37.188 -12.469 1 97.62 147 ALA B C 1
ATOM 5752 O O . ALA B 1 147 ? 4.273 38.281 -12.758 1 97.62 147 ALA B O 1
ATOM 5753 N N . ASP B 1 148 ? 4.473 36.094 -12.414 1 96.88 148 ASP B N 1
ATOM 5754 C CA . ASP B 1 148 ? 5.914 36.094 -12.664 1 96.88 148 ASP B CA 1
ATOM 5755 C C . ASP B 1 148 ? 6.215 36.156 -14.156 1 96.88 148 ASP B C 1
ATOM 5757 O O . ASP B 1 148 ? 7.344 36.469 -14.555 1 96.88 148 ASP B O 1
ATOM 5761 N N . GLU B 1 149 ? 5.305 35.844 -14.961 1 97.12 149 GLU B N 1
ATOM 5762 C CA . GLU B 1 149 ? 5.367 35.969 -16.406 1 97.12 149 GLU B CA 1
ATOM 5763 C C . GLU B 1 149 ? 3.979 36.188 -17.016 1 97.12 149 GLU B C 1
ATOM 5765 O O . GLU B 1 149 ? 2.971 36 -16.312 1 97.12 149 GLU B O 1
ATOM 5770 N N . PRO B 1 150 ? 4 36.594 -18.281 1 97.5 150 PRO B N 1
ATOM 5771 C CA . PRO B 1 150 ? 2.682 36.656 -18.922 1 97.5 150 PRO B CA 1
ATOM 5772 C C . PRO B 1 150 ? 1.958 35.312 -18.938 1 97.5 150 PRO B C 1
ATOM 5774 O O . PRO B 1 150 ? 2.559 34.312 -19.281 1 97.5 150 PRO B O 1
ATOM 5777 N N . LEU B 1 151 ? 0.716 35.375 -18.547 1 98 151 LEU B N 1
ATOM 5778 C CA . LEU B 1 151 ? -0.099 34.156 -18.531 1 98 151 LEU B CA 1
ATOM 5779 C C . LEU B 1 151 ? -0.896 34.031 -19.828 1 98 151 LEU B C 1
ATOM 5781 O O . LEU B 1 151 ? -2.113 33.844 -19.797 1 98 151 LEU B O 1
ATOM 5785 N N . SER B 1 152 ? -0.175 34.094 -20.938 1 95.94 152 SER B N 1
ATOM 5786 C CA . SER B 1 152 ? -0.811 34.188 -22.25 1 95.94 152 SER B CA 1
ATOM 5787 C C . SER B 1 152 ? -0.99 32.812 -22.891 1 95.94 152 SER B C 1
ATOM 5789 O O . SER B 1 152 ? -1.562 32.719 -23.969 1 95.94 152 SER B O 1
ATOM 5791 N N . ASN B 1 153 ? -0.485 31.766 -22.25 1 94.81 153 ASN B N 1
ATOM 5792 C CA . ASN B 1 153 ? -0.642 30.406 -22.75 1 94.81 153 ASN B CA 1
ATOM 5793 C C . ASN B 1 153 ? -0.921 29.422 -21.609 1 94.81 153 ASN B C 1
ATOM 5795 O O . ASN B 1 153 ? -0.782 29.766 -20.438 1 94.81 153 ASN B O 1
ATOM 5799 N N . GLU B 1 154 ? -1.217 28.219 -22 1 93.25 154 GLU B N 1
ATOM 5800 C CA . GLU B 1 154 ? -1.678 27.234 -21.031 1 93.25 154 GLU B CA 1
ATOM 5801 C C . GLU B 1 154 ? -0.556 26.828 -20.078 1 93.25 154 GLU B C 1
ATOM 5803 O O . GLU B 1 154 ? -0.793 26.609 -18.891 1 93.25 154 GLU B O 1
ATOM 5808 N N . ALA B 1 155 ? 0.562 26.641 -20.547 1 92.44 155 ALA B N 1
ATOM 5809 C CA . ALA B 1 155 ? 1.705 26.266 -19.719 1 92.44 155 ALA B CA 1
ATOM 5810 C C . ALA B 1 155 ? 1.972 27.297 -18.641 1 92.44 155 ALA B C 1
ATOM 5812 O O . ALA B 1 155 ? 2.193 26.953 -17.469 1 92.44 155 ALA B O 1
ATOM 5813 N N . ALA B 1 156 ? 1.926 28.547 -19.047 1 94.94 156 ALA B N 1
ATOM 5814 C CA . ALA B 1 156 ? 2.139 29.641 -18.094 1 94.94 156 ALA B CA 1
ATOM 5815 C C . ALA B 1 156 ? 1.014 29.688 -17.062 1 94.94 156 ALA B C 1
ATOM 5817 O O . ALA B 1 156 ? 1.263 29.875 -15.875 1 94.94 156 ALA B O 1
ATOM 5818 N N . LYS B 1 157 ? -0.207 29.562 -17.516 1 95.25 157 LYS B N 1
ATOM 5819 C CA . LYS B 1 157 ? -1.361 29.578 -16.625 1 95.25 157 LYS B CA 1
ATOM 5820 C C . LYS B 1 157 ? -1.265 28.453 -15.586 1 95.25 157 LYS B C 1
ATOM 5822 O O . LYS B 1 157 ? -1.689 28.625 -14.438 1 95.25 157 LYS B O 1
ATOM 5827 N N . SER B 1 158 ? -0.631 27.391 -15.961 1 91.38 158 SER B N 1
ATOM 5828 C CA . SER B 1 158 ? -0.624 26.203 -15.117 1 91.38 158 SER B CA 1
ATOM 5829 C C . SER B 1 158 ? 0.576 26.203 -14.172 1 91.38 158 SER B C 1
ATOM 5831 O O . SER B 1 158 ? 0.532 25.594 -13.109 1 91.38 158 SER B O 1
ATOM 5833 N N . ASN B 1 159 ? 1.587 26.938 -14.5 1 90.25 159 ASN B N 1
ATOM 5834 C CA . ASN B 1 159 ? 2.836 26.672 -13.797 1 90.25 159 ASN B CA 1
ATOM 5835 C C . ASN B 1 159 ? 3.447 27.938 -13.219 1 90.25 159 ASN B C 1
ATOM 5837 O O . ASN B 1 159 ? 4.281 27.891 -12.312 1 90.25 159 ASN B O 1
ATOM 5841 N N . SER B 1 160 ? 3.061 29.078 -13.766 1 94.38 160 SER B N 1
ATOM 5842 C CA . SER B 1 160 ? 3.719 30.312 -13.367 1 94.38 160 SER B CA 1
ATOM 5843 C C . SER B 1 160 ? 3.293 30.75 -11.969 1 94.38 160 SER B C 1
ATOM 5845 O O . SER B 1 160 ? 2.158 30.484 -11.555 1 94.38 160 SER B O 1
ATOM 5847 N N . GLY B 1 161 ? 4.258 31.422 -11.258 1 95.19 161 GLY B N 1
ATOM 5848 C CA . GLY B 1 161 ? 3.912 31.984 -9.961 1 95.19 161 GLY B CA 1
ATOM 5849 C C . GLY B 1 161 ? 2.949 33.156 -10.062 1 95.19 161 GLY B C 1
ATOM 5850 O O . GLY B 1 161 ? 3.053 33.969 -10.969 1 95.19 161 GLY B O 1
ATOM 5851 N N . VAL B 1 162 ? 2.002 33.156 -9.195 1 96.44 162 VAL B N 1
ATOM 5852 C CA . VAL B 1 162 ? 1.04 34.25 -9.109 1 96.44 162 VAL B CA 1
ATOM 5853 C C . VAL B 1 162 ? 0.977 34.781 -7.684 1 96.44 162 VAL B C 1
ATOM 5855 O O . VAL B 1 162 ? 1.186 34.031 -6.727 1 96.44 162 VAL B O 1
ATOM 5858 N N . HIS B 1 163 ? 0.675 36.062 -7.566 1 95.44 163 HIS B N 1
ATOM 5859 C CA . HIS B 1 163 ? 0.734 36.719 -6.266 1 95.44 163 HIS B CA 1
ATOM 5860 C C . HIS B 1 163 ? -0.497 37.594 -6.035 1 95.44 163 HIS B C 1
ATOM 5862 O O . HIS B 1 163 ? -0.931 38.312 -6.938 1 95.44 163 HIS B O 1
ATOM 5868 N N . PHE B 1 164 ? -1.05 37.5 -4.906 1 97.06 164 PHE B N 1
ATOM 5869 C CA . PHE B 1 164 ? -2.117 38.375 -4.426 1 97.06 164 PHE B CA 1
ATOM 5870 C C . PHE B 1 164 ? -1.627 39.25 -3.273 1 97.06 164 PHE B C 1
ATOM 5872 O O . PHE B 1 164 ? -1.112 38.719 -2.277 1 97.06 164 PHE B O 1
ATOM 5879 N N . ARG B 1 165 ? -1.8 40.531 -3.463 1 96.44 165 ARG B N 1
ATOM 5880 C CA . ARG B 1 165 ? -1.306 41.438 -2.441 1 96.44 165 ARG B CA 1
ATOM 5881 C C . ARG B 1 165 ? -2.168 42.719 -2.367 1 96.44 165 ARG B C 1
ATOM 5883 O O . ARG B 1 165 ? -2.75 43.125 -3.371 1 96.44 165 ARG B O 1
ATOM 5890 N N . PHE B 1 166 ? -2.234 43.219 -1.133 1 97.44 166 PHE B N 1
ATOM 5891 C CA . PHE B 1 166 ? -2.781 44.562 -1.001 1 97.44 166 PHE B CA 1
ATOM 5892 C C . PHE B 1 166 ? -1.822 45.594 -1.582 1 97.44 166 PHE B C 1
ATOM 5894 O O . PHE B 1 166 ? -0.623 45.562 -1.3 1 97.44 166 PHE B O 1
ATOM 5901 N N . LYS B 1 167 ? -2.346 46.406 -2.389 1 97.12 167 LYS B N 1
ATOM 5902 C CA . LYS B 1 167 ? -1.62 47.562 -2.916 1 97.12 167 LYS B CA 1
ATOM 5903 C C . LYS B 1 167 ? -2.482 48.812 -2.873 1 97.12 167 LYS B C 1
ATOM 5905 O O . LYS B 1 167 ? -3.697 48.75 -3.072 1 97.12 167 LYS B O 1
ATOM 5910 N N . LYS B 1 168 ? -1.813 49.844 -2.646 1 95.25 168 LYS B N 1
ATOM 5911 C CA . LYS B 1 168 ? -2.527 51.125 -2.645 1 95.25 168 LYS B CA 1
ATOM 5912 C C . LYS B 1 168 ? -2.939 51.531 -4.059 1 95.25 168 LYS B C 1
ATOM 5914 O O . LYS B 1 168 ? -4.02 52.094 -4.262 1 95.25 168 LYS B O 1
ATOM 5919 N N . GLU B 1 169 ? -2.096 51.312 -5.012 1 94.38 169 GLU B N 1
ATOM 5920 C CA . GLU B 1 169 ? -2.352 51.625 -6.41 1 94.38 169 GLU B CA 1
ATOM 5921 C C . GLU B 1 169 ? -1.839 50.531 -7.34 1 94.38 169 GLU B C 1
ATOM 5923 O O . GLU B 1 169 ? -0.895 49.812 -7.004 1 94.38 169 GLU B O 1
ATOM 5928 N N . GLU B 1 170 ? -2.594 50.375 -8.438 1 93.69 170 GLU B N 1
ATOM 5929 C CA . GLU B 1 170 ? -2.107 49.469 -9.477 1 93.69 170 GLU B CA 1
ATOM 5930 C C . GLU B 1 170 ? -0.93 50.094 -10.234 1 93.69 170 GLU B C 1
ATOM 5932 O O . GLU B 1 170 ? -0.838 51.312 -10.367 1 93.69 170 GLU B O 1
ATOM 5937 N N . ASN B 1 171 ? -0.038 49.312 -10.781 1 93.75 171 ASN B N 1
ATOM 5938 C CA . ASN B 1 171 ? 1.093 49.812 -11.547 1 93.75 171 ASN B CA 1
ATOM 5939 C C . ASN B 1 171 ? 1.233 49.094 -12.891 1 93.75 171 ASN B C 1
ATOM 5941 O O . ASN B 1 171 ? 2.242 49.25 -13.578 1 93.75 171 ASN B O 1
ATOM 5945 N N . SER B 1 172 ? 0.271 48.281 -13.141 1 93 172 SER B N 1
ATOM 5946 C CA . SER B 1 172 ? 0.29 47.594 -14.43 1 93 172 SER B CA 1
ATOM 5947 C C . SER B 1 172 ? -0.704 48.219 -15.406 1 93 172 SER B C 1
ATOM 5949 O O . SER B 1 172 ? -1.844 48.5 -15.031 1 93 172 SER B O 1
ATOM 5951 N N . GLN B 1 173 ? -0.294 48.375 -16.641 1 89.56 173 GLN B N 1
ATOM 5952 C CA . GLN B 1 173 ? -1.166 48.906 -17.672 1 89.56 173 GLN B CA 1
ATOM 5953 C C . GLN B 1 173 ? -1.724 47.781 -18.562 1 89.56 173 GLN B C 1
ATOM 5955 O O . GLN B 1 173 ? -2.691 48 -19.297 1 89.56 173 GLN B O 1
ATOM 5960 N N . SER B 1 174 ? -1.165 46.688 -18.438 1 94.19 174 SER B N 1
ATOM 5961 C CA . SER B 1 174 ? -1.556 45.562 -19.281 1 94.19 174 SER B CA 1
ATOM 5962 C C . SER B 1 174 ? -2.113 44.406 -18.453 1 94.19 174 SER B C 1
ATOM 5964 O O . SER B 1 174 ? -1.743 44.25 -17.281 1 94.19 174 SER B O 1
ATOM 5966 N N . SER B 1 175 ? -2.928 43.688 -19.125 1 95.75 175 SER B N 1
ATOM 5967 C CA . SER B 1 175 ? -3.518 42.5 -18.484 1 95.75 175 SER B CA 1
ATOM 5968 C C . SER B 1 175 ? -2.498 41.375 -18.359 1 95.75 175 SER B C 1
ATOM 5970 O O . SER B 1 175 ? -1.708 41.156 -19.266 1 95.75 175 SER B O 1
ATOM 5972 N N . PRO B 1 176 ? -2.508 40.688 -17.219 1 97.31 176 PRO B N 1
ATOM 5973 C CA . PRO B 1 176 ? -1.573 39.562 -17.047 1 97.31 176 PRO B CA 1
ATOM 5974 C C . PRO B 1 176 ? -1.838 38.438 -18.031 1 97.31 176 PRO B C 1
ATOM 5976 O O . PRO B 1 176 ? -0.991 37.562 -18.203 1 97.31 176 PRO B O 1
ATOM 5979 N N . TRP B 1 177 ? -3.025 38.469 -18.703 1 97.81 177 TRP B N 1
ATOM 5980 C CA . TRP B 1 177 ? -3.404 37.375 -19.609 1 97.81 177 TRP B CA 1
ATOM 5981 C C . TRP B 1 177 ? -2.885 37.656 -21.016 1 97.81 177 TRP B C 1
ATOM 5983 O O . TRP B 1 177 ? -3.109 36.844 -21.938 1 97.81 177 TRP B O 1
ATOM 5993 N N . GLU B 1 178 ? -2.17 38.719 -21.188 1 96.31 178 GLU B N 1
ATOM 5994 C CA . GLU B 1 178 ? -1.663 39.125 -22.5 1 96.31 178 GLU B CA 1
ATOM 5995 C C . GLU B 1 178 ? -0.138 39.094 -22.531 1 96.31 178 GLU B C 1
ATOM 5997 O O . GLU B 1 178 ? 0.515 39.25 -21.5 1 96.31 178 GLU B O 1
ATOM 6002 N N . ASN B 1 179 ? 0.42 39.031 -23.703 1 96.44 179 ASN B N 1
ATOM 6003 C CA . ASN B 1 179 ? 1.864 38.969 -23.906 1 96.44 179 ASN B CA 1
ATOM 6004 C C . ASN B 1 179 ? 2.543 40.25 -23.484 1 96.44 179 ASN B C 1
ATOM 6006 O O . ASN B 1 179 ? 3.717 40.25 -23.125 1 96.44 179 ASN B O 1
ATOM 6010 N N . SER B 1 180 ? 1.833 41.312 -23.484 1 95.88 180 SER B N 1
ATOM 6011 C CA . SER B 1 180 ? 2.395 42.625 -23.203 1 95.88 180 SER B CA 1
ATOM 6012 C C . SER B 1 180 ? 2.584 42.844 -21.703 1 95.88 180 SER B C 1
ATOM 6014 O O . SER B 1 180 ? 3.211 43.812 -21.281 1 95.88 180 SER B O 1
ATOM 6016 N N . TYR B 1 181 ? 2.01 41.906 -20.875 1 97.12 181 TYR B N 1
ATOM 6017 C CA . TYR B 1 181 ? 2.117 42.031 -19.438 1 97.12 181 TYR B CA 1
ATOM 6018 C C . TYR B 1 181 ? 3.576 42.062 -19 1 97.12 181 TYR B C 1
ATOM 6020 O O . TYR B 1 181 ? 4.391 41.281 -19.469 1 97.12 181 TYR B O 1
ATOM 6028 N N . VAL B 1 182 ? 3.93 43.031 -18.094 1 97.06 182 VAL B N 1
ATOM 6029 C CA . VAL B 1 182 ? 5.266 43.094 -17.5 1 97.06 182 VAL B CA 1
ATOM 6030 C C . VAL B 1 182 ? 5.305 42.25 -16.219 1 97.06 182 VAL B C 1
ATOM 6032 O O . VAL B 1 182 ? 4.613 42.594 -15.25 1 97.06 182 VAL B O 1
ATOM 6035 N N . PRO B 1 183 ? 6.141 41.281 -16.172 1 97.25 183 PRO B N 1
ATOM 6036 C CA . PRO B 1 183 ? 6.203 40.406 -15.008 1 97.25 183 PRO B CA 1
ATOM 6037 C C . PRO B 1 183 ? 6.387 41.156 -13.695 1 97.25 183 PRO B C 1
ATOM 6039 O O . PRO B 1 183 ? 7.203 42.094 -13.617 1 97.25 183 PRO B O 1
ATOM 6042 N N . GLY B 1 184 ? 5.535 40.812 -12.695 1 96.31 184 GLY B N 1
ATOM 6043 C CA . GLY B 1 184 ? 5.695 41.344 -11.359 1 96.31 184 GLY B CA 1
ATOM 6044 C C . GLY B 1 184 ? 4.848 42.594 -11.109 1 96.31 184 GLY B C 1
ATOM 6045 O O . GLY B 1 184 ? 4.691 43.031 -9.969 1 96.31 184 GLY B O 1
ATOM 6046 N N . GLU B 1 185 ? 4.309 43.188 -12.133 1 97.31 185 GLU B N 1
ATOM 6047 C CA . GLU B 1 185 ? 3.459 44.344 -11.945 1 97.31 185 GLU B CA 1
ATOM 6048 C C . GLU B 1 185 ? 2.086 43.969 -11.406 1 97.31 185 GLU B C 1
ATOM 6050 O O . GLU B 1 185 ? 1.544 42.938 -11.781 1 97.31 185 GLU B O 1
ATOM 6055 N N . PHE B 1 186 ? 1.568 44.844 -10.555 1 97.81 186 PHE B N 1
ATOM 6056 C CA . PHE B 1 186 ? 0.312 44.562 -9.883 1 97.81 186 PHE B CA 1
ATOM 6057 C C . PHE B 1 186 ? -0.857 45.219 -10.586 1 97.81 186 PHE B C 1
ATOM 6059 O O . PHE B 1 186 ? -0.788 46.406 -10.906 1 97.81 186 PHE B O 1
ATOM 6066 N N . ARG B 1 187 ? -1.852 44.469 -10.836 1 97.38 187 ARG B N 1
ATOM 6067 C CA . ARG B 1 187 ? -3.127 44.938 -11.375 1 97.38 187 ARG B CA 1
ATOM 6068 C C . ARG B 1 187 ? -4.27 44.656 -10.406 1 97.38 187 ARG B C 1
ATOM 6070 O O . ARG B 1 187 ? -4.242 43.625 -9.695 1 97.38 187 ARG B O 1
ATOM 6077 N N . LEU B 1 188 ? -5.281 45.594 -10.383 1 97.25 188 LEU B N 1
ATOM 6078 C CA . LEU B 1 188 ? -6.426 45.375 -9.508 1 97.25 188 LEU B CA 1
ATOM 6079 C C . LEU B 1 188 ? -7.008 43.969 -9.742 1 97.25 188 LEU B C 1
ATOM 6081 O O . LEU B 1 188 ? -7.254 43.594 -10.891 1 97.25 188 LEU B O 1
ATOM 6085 N N . LEU B 1 189 ? -7.242 43.281 -8.641 1 97.88 189 LEU B N 1
ATOM 6086 C CA . LEU B 1 189 ? -7.641 41.875 -8.711 1 97.88 189 LEU B CA 1
ATOM 6087 C C . LEU B 1 189 ? -8.984 41.719 -9.422 1 97.88 189 LEU B C 1
ATOM 6089 O O . LEU B 1 189 ? -9.156 40.844 -10.266 1 97.88 189 LEU B O 1
ATOM 6093 N N . ALA B 1 190 ? -9.93 42.531 -9.055 1 96.12 190 ALA B N 1
ATOM 6094 C CA . ALA B 1 190 ? -11.273 42.469 -9.633 1 96.12 190 ALA B CA 1
ATOM 6095 C C . ALA B 1 190 ? -11.227 42.625 -11.148 1 96.12 190 ALA B C 1
ATOM 6097 O O . ALA B 1 190 ? -11.906 41.875 -11.875 1 96.12 190 ALA B O 1
ATOM 6098 N N . LYS B 1 191 ? -10.414 43.531 -11.633 1 96 191 LYS B N 1
ATOM 6099 C CA . LYS B 1 191 ? -10.242 43.75 -13.07 1 96 191 LYS B CA 1
ATOM 6100 C C . LYS B 1 191 ? -9.602 42.531 -13.734 1 96 191 LYS B C 1
ATOM 6102 O O . LYS B 1 191 ? -10.047 42.094 -14.797 1 96 191 LYS B O 1
ATOM 6107 N N . THR B 1 192 ? -8.594 42.125 -13.117 1 97.56 192 THR B N 1
ATOM 6108 C CA . THR B 1 192 ? -7.859 40.969 -13.633 1 97.56 192 THR B CA 1
ATOM 6109 C C . THR B 1 192 ? -8.781 39.781 -13.766 1 97.56 192 THR B C 1
ATOM 6111 O O . THR B 1 192 ? -8.734 39.062 -14.766 1 97.56 192 THR B O 1
ATOM 6114 N N . ALA B 1 193 ? -9.586 39.5 -12.727 1 98 193 ALA B N 1
ATOM 6115 C CA . ALA B 1 193 ? -10.531 38.406 -12.727 1 98 193 ALA B CA 1
ATOM 6116 C C . ALA B 1 193 ? -11.555 38.531 -13.844 1 98 193 ALA B C 1
ATOM 6118 O O . ALA B 1 193 ? -11.891 37.562 -14.523 1 98 193 ALA B O 1
ATOM 6119 N N . ASP B 1 194 ? -12 39.719 -14.062 1 97.06 194 ASP B N 1
ATOM 6120 C CA . ASP B 1 194 ? -13.008 40 -15.086 1 97.06 194 ASP B CA 1
ATOM 6121 C C . ASP B 1 194 ? -12.422 39.844 -16.484 1 97.06 194 ASP B C 1
ATOM 6123 O O . ASP B 1 194 ? -13.141 39.5 -17.422 1 97.06 194 ASP B O 1
ATOM 6127 N N . GLU B 1 195 ? -11.18 40.031 -16.609 1 96.62 195 GLU B N 1
ATOM 6128 C CA . GLU B 1 195 ? -10.508 40.031 -17.906 1 96.62 195 GLU B CA 1
ATOM 6129 C C . GLU B 1 195 ? -10.047 38.625 -18.266 1 96.62 195 GLU B C 1
ATOM 6131 O O . GLU B 1 195 ? -9.5 38.406 -19.359 1 96.62 195 GLU B O 1
ATOM 6136 N N . TYR B 1 196 ? -10.211 37.719 -17.375 1 97.75 196 TYR B N 1
ATOM 6137 C CA . TYR B 1 196 ? -9.789 36.344 -17.688 1 97.75 196 TYR B CA 1
ATOM 6138 C C . TYR B 1 196 ? -10.391 35.875 -19 1 97.75 196 TYR B C 1
ATOM 6140 O O . TYR B 1 196 ? -11.602 35.969 -19.219 1 97.75 196 TYR B O 1
ATOM 6148 N N . PRO B 1 197 ? -9.625 35.344 -19.906 1 96.38 197 PRO B N 1
ATOM 6149 C CA . PRO B 1 197 ? -10.086 35.094 -21.281 1 96.38 197 PRO B CA 1
ATOM 6150 C C . PRO B 1 197 ? -11.094 33.969 -21.391 1 96.38 197 PRO B C 1
ATOM 6152 O O . PRO B 1 197 ? -11.898 33.938 -22.312 1 96.38 197 PRO B O 1
ATOM 6155 N N . ASP B 1 198 ? -11.078 33.031 -20.531 1 95.56 198 ASP B N 1
ATOM 6156 C CA . ASP B 1 198 ? -11.922 31.844 -20.625 1 95.56 198 ASP B CA 1
ATOM 6157 C C . ASP B 1 198 ? -13.062 31.875 -19.625 1 95.56 198 ASP B C 1
ATOM 6159 O O . ASP B 1 198 ? -13.125 31.047 -18.719 1 95.56 198 ASP B O 1
ATOM 6163 N N . GLY B 1 199 ? -14.062 32.75 -19.828 1 95.94 199 GLY B N 1
ATOM 6164 C CA . GLY B 1 199 ? -15.273 32.719 -19.031 1 95.94 199 GLY B CA 1
ATOM 6165 C C . GLY B 1 199 ? -15.312 33.781 -17.969 1 95.94 199 GLY B C 1
ATOM 6166 O O . GLY B 1 199 ? -16.141 33.75 -17.047 1 95.94 199 GLY B O 1
ATOM 6167 N N . GLY B 1 200 ? -14.406 34.812 -18 1 96.94 200 GLY B N 1
ATOM 6168 C CA . GLY B 1 200 ? -14.438 35.938 -17.062 1 96.94 200 GLY B CA 1
ATOM 6169 C C . GLY B 1 200 ? -14.164 35.531 -15.633 1 96.94 200 GLY B C 1
ATOM 6170 O O . GLY B 1 200 ? -13.312 34.656 -15.375 1 96.94 200 GLY B O 1
ATOM 6171 N N . ARG B 1 201 ? -14.859 36.156 -14.758 1 96.75 201 ARG B N 1
ATOM 6172 C CA . ARG B 1 201 ? -14.625 35.938 -13.336 1 96.75 201 ARG B CA 1
ATOM 6173 C C . ARG B 1 201 ? -14.867 34.5 -12.945 1 96.75 201 ARG B C 1
ATOM 6175 O O . ARG B 1 201 ? -14.141 33.938 -12.125 1 96.75 201 ARG B O 1
ATOM 6182 N N . THR B 1 202 ? -15.891 33.906 -13.523 1 97.12 202 THR B N 1
ATOM 6183 C CA . THR B 1 202 ? -16.203 32.531 -13.234 1 97.12 202 THR B CA 1
ATOM 6184 C C . THR B 1 202 ? -15.055 31.609 -13.68 1 97.12 202 THR B C 1
ATOM 6186 O O . THR B 1 202 ? -14.656 30.703 -12.953 1 97.12 202 THR B O 1
ATOM 6189 N N . GLY B 1 203 ? -14.617 31.797 -14.836 1 97.38 203 GLY B N 1
ATOM 6190 C CA . GLY B 1 203 ? -13.469 31.047 -15.328 1 97.38 203 GLY B CA 1
ATOM 6191 C C . GLY B 1 203 ? -12.211 31.266 -14.516 1 97.38 203 GLY B C 1
ATOM 6192 O O . GLY B 1 203 ? -11.445 30.328 -14.281 1 97.38 203 GLY B O 1
ATOM 6193 N N . PHE B 1 204 ? -12.031 32.562 -14.094 1 97.81 204 PHE B N 1
ATOM 6194 C CA . PHE B 1 204 ? -10.891 32.906 -13.258 1 97.81 204 PHE B CA 1
ATOM 6195 C C . PHE B 1 204 ? -10.898 32.094 -11.969 1 97.81 204 PHE B C 1
ATOM 6197 O O . PHE B 1 204 ? -9.867 31.547 -11.57 1 97.81 204 PHE B O 1
ATOM 6204 N N . LEU B 1 205 ? -12.016 32 -11.383 1 97.56 205 LEU B N 1
ATOM 6205 C CA . LEU B 1 205 ? -12.133 31.312 -10.117 1 97.56 205 LEU B CA 1
ATOM 6206 C C . LEU B 1 205 ? -11.898 29.812 -10.297 1 97.56 205 LEU B C 1
ATOM 6208 O O . LEU B 1 205 ? -11.289 29.156 -9.445 1 97.56 205 LEU B O 1
ATOM 6212 N N . LYS B 1 206 ? -12.391 29.25 -11.352 1 96.38 206 LYS B N 1
ATOM 6213 C CA . LYS B 1 206 ? -12.133 27.844 -11.664 1 96.38 206 LYS B CA 1
ATOM 6214 C C . LYS B 1 206 ? -10.641 27.594 -11.875 1 96.38 206 LYS B C 1
ATOM 6216 O O . LYS B 1 206 ? -10.094 26.609 -11.383 1 96.38 206 LYS B O 1
ATOM 6221 N N . TRP B 1 207 ? -10.078 28.469 -12.617 1 97.06 207 TRP B N 1
ATOM 6222 C CA . TRP B 1 207 ? -8.641 28.391 -12.852 1 97.06 207 TRP B CA 1
ATOM 6223 C C . TRP B 1 207 ? -7.867 28.469 -11.539 1 97.06 207 TRP B C 1
ATOM 6225 O O . TRP B 1 207 ? -6.961 27.672 -11.297 1 97.06 207 TRP B O 1
ATOM 6235 N N . LEU B 1 208 ? -8.219 29.469 -10.719 1 97.19 208 LEU B N 1
ATOM 6236 C CA . LEU B 1 208 ? -7.531 29.672 -9.445 1 97.19 208 LEU B CA 1
ATOM 6237 C C . LEU B 1 208 ? -7.684 28.453 -8.547 1 97.19 208 LEU B C 1
ATOM 6239 O O . LEU B 1 208 ? -6.734 28.047 -7.867 1 97.19 208 LEU B O 1
ATOM 6243 N N . LYS B 1 209 ? -8.828 27.891 -8.523 1 96.19 209 LYS B N 1
ATOM 6244 C CA . LYS B 1 209 ? -9.062 26.688 -7.73 1 96.19 209 LYS B CA 1
ATOM 6245 C C . LYS B 1 209 ? -8.156 25.547 -8.188 1 96.19 209 LYS B C 1
ATOM 6247 O O . LYS B 1 209 ? -7.605 24.812 -7.363 1 96.19 209 LYS B O 1
ATOM 6252 N N . ALA B 1 210 ? -8.047 25.406 -9.492 1 95.44 210 ALA B N 1
ATOM 6253 C CA . ALA B 1 210 ? -7.18 24.375 -10.047 1 95.44 210 ALA B CA 1
ATOM 6254 C C . ALA B 1 210 ? -5.723 24.625 -9.664 1 95.44 210 ALA B C 1
ATOM 6256 O O . ALA B 1 210 ? -4.953 23.672 -9.5 1 95.44 210 ALA B O 1
ATOM 6257 N N . ARG B 1 211 ? -5.348 25.875 -9.461 1 95.75 211 ARG B N 1
ATOM 6258 C CA . ARG B 1 211 ? -3.988 26.219 -9.062 1 95.75 211 ARG B CA 1
ATOM 6259 C C . ARG B 1 211 ? -3.754 25.938 -7.582 1 95.75 211 ARG B C 1
ATOM 6261 O O . ARG B 1 211 ? -2.611 25.797 -7.148 1 95.75 211 ARG B O 1
ATOM 6268 N N . CYS B 1 212 ? -4.875 25.797 -6.852 1 96.12 212 CYS B N 1
ATOM 6269 C CA . CYS B 1 212 ? -4.746 25.703 -5.402 1 96.12 212 CYS B CA 1
ATOM 6270 C C . CYS B 1 212 ? -5.059 24.297 -4.91 1 96.12 212 CYS B C 1
ATOM 6272 O O . CYS B 1 212 ? -4.973 24.016 -3.713 1 96.12 212 CYS B O 1
ATOM 6274 N N . THR B 1 213 ? -5.402 23.359 -5.82 1 96.31 213 THR B N 1
ATOM 6275 C CA . THR B 1 213 ? -5.828 22.031 -5.398 1 96.31 213 THR B CA 1
ATOM 6276 C C . THR B 1 213 ? -5.172 20.953 -6.254 1 96.31 213 THR B C 1
ATOM 6278 O O . THR B 1 213 ? -4.672 21.234 -7.344 1 96.31 213 THR B O 1
ATOM 6281 N N . ILE B 1 214 ? -5.109 19.781 -5.719 1 95.88 214 ILE B N 1
ATOM 6282 C CA . ILE B 1 214 ? -4.852 18.609 -6.535 1 95.88 214 ILE B CA 1
ATOM 6283 C C . ILE B 1 214 ? -6.109 18.219 -7.312 1 95.88 214 ILE B C 1
ATOM 6285 O O . ILE B 1 214 ? -7.098 17.781 -6.723 1 95.88 214 ILE B O 1
ATOM 6289 N N . THR B 1 215 ? -6.066 18.328 -8.609 1 91.88 215 THR B N 1
ATOM 6290 C CA . THR B 1 215 ? -7.25 18.125 -9.438 1 91.88 215 THR B CA 1
ATOM 6291 C C . THR B 1 215 ? -7.547 16.641 -9.617 1 91.88 215 THR B C 1
ATOM 6293 O O . THR B 1 215 ? -6.738 15.797 -9.242 1 91.88 215 THR B O 1
ATOM 6296 N N . LEU B 1 216 ? -8.664 16.391 -10.133 1 89.56 216 LEU B N 1
ATOM 6297 C CA . LEU B 1 216 ? -9.039 15.016 -10.438 1 89.56 216 LEU B CA 1
ATOM 6298 C C . LEU B 1 216 ? -8.047 14.383 -11.406 1 89.56 216 LEU B C 1
ATOM 6300 O O . LEU B 1 216 ? -7.672 13.219 -11.242 1 89.56 216 LEU B O 1
ATOM 6304 N N . THR B 1 217 ? -7.664 15.102 -12.344 1 86.62 217 THR B N 1
ATOM 6305 C CA . THR B 1 217 ? -6.688 14.609 -13.312 1 86.62 217 THR B CA 1
ATOM 6306 C C . THR B 1 217 ? -5.375 14.25 -12.625 1 86.62 217 THR B C 1
ATOM 6308 O O . THR B 1 217 ? -4.809 13.188 -12.875 1 86.62 217 THR B O 1
ATOM 6311 N N . ASP B 1 218 ? -4.938 15.164 -11.742 1 88.75 218 ASP B N 1
ATOM 6312 C CA . ASP B 1 218 ? -3.73 14.883 -10.969 1 88.75 218 ASP B CA 1
ATOM 6313 C C . ASP B 1 218 ? -3.867 13.578 -10.188 1 88.75 218 ASP B C 1
ATOM 6315 O O . ASP B 1 218 ? -2.936 12.773 -10.148 1 88.75 218 ASP B O 1
ATOM 6319 N N . SER B 1 219 ? -5.008 13.422 -9.664 1 87.94 219 SER B N 1
ATOM 6320 C CA . SER B 1 219 ? -5.246 12.289 -8.773 1 87.94 219 SER B CA 1
ATOM 6321 C C . SER B 1 219 ? -5.254 10.969 -9.547 1 87.94 219 SER B C 1
ATOM 6323 O O . SER B 1 219 ? -4.836 9.938 -9.016 1 87.94 219 SER B O 1
ATOM 6325 N N . MET B 1 220 ? -5.66 10.961 -10.75 1 85.56 220 MET B N 1
ATOM 6326 C CA . MET B 1 220 ? -5.84 9.742 -11.531 1 85.56 220 MET B CA 1
ATOM 6327 C C . MET B 1 220 ? -4.523 9.297 -12.156 1 85.56 220 MET B C 1
ATOM 6329 O O . MET B 1 220 ? -4.371 8.133 -12.531 1 85.56 220 MET B O 1
ATOM 6333 N N . GLU B 1 221 ? -3.609 10.188 -12.281 1 87.25 221 GLU B N 1
ATOM 6334 C CA . GLU B 1 221 ? -2.354 9.883 -12.953 1 87.25 221 GLU B CA 1
ATOM 6335 C C . GLU B 1 221 ? -1.318 9.328 -11.977 1 87.25 221 GLU B C 1
ATOM 6337 O O . GLU B 1 221 ? -0.199 9.844 -11.898 1 87.25 221 GLU B O 1
ATOM 6342 N N . GLN B 1 222 ? -1.66 8.25 -11.383 1 86.94 222 GLN B N 1
ATOM 6343 C CA . GLN B 1 222 ? -0.864 7.629 -10.328 1 86.94 222 GLN B CA 1
ATOM 6344 C C . GLN B 1 222 ? 0.503 7.199 -10.852 1 86.94 222 GLN B C 1
ATOM 6346 O O . GLN B 1 222 ? 1.482 7.18 -10.102 1 86.94 222 GLN B O 1
ATOM 6351 N N . HIS B 1 223 ? 0.576 6.91 -12.117 1 86.12 223 HIS B N 1
ATOM 6352 C CA . HIS B 1 223 ? 1.789 6.367 -12.711 1 86.12 223 HIS B CA 1
ATOM 6353 C C . HIS B 1 223 ? 2.885 7.426 -12.797 1 86.12 223 HIS B C 1
ATOM 6355 O O . HIS B 1 223 ? 4.047 7.102 -13.047 1 86.12 223 HIS B O 1
ATOM 6361 N N . HIS B 1 224 ? 2.557 8.727 -12.531 1 88.19 224 HIS B N 1
ATOM 6362 C CA . HIS B 1 224 ? 3.559 9.789 -12.547 1 88.19 224 HIS B CA 1
ATOM 6363 C C . HIS B 1 224 ? 4.41 9.75 -11.281 1 88.19 224 HIS B C 1
ATOM 6365 O O . HIS B 1 224 ? 5.5 10.328 -11.242 1 88.19 224 HIS B O 1
ATOM 6371 N N . GLY B 1 225 ? 3.91 9.094 -10.242 1 89.69 225 GLY B N 1
ATOM 6372 C CA . GLY B 1 225 ? 4.723 8.852 -9.062 1 89.69 225 GLY B CA 1
ATOM 6373 C C . GLY B 1 225 ? 4.566 9.922 -8 1 89.69 225 GLY B C 1
ATOM 6374 O O . GLY B 1 225 ? 3.863 10.914 -8.211 1 89.69 225 GLY B O 1
ATOM 6375 N N . ILE B 1 226 ? 5.227 9.75 -6.914 1 93.5 226 ILE B N 1
ATOM 6376 C CA . ILE B 1 226 ? 5.07 10.547 -5.699 1 93.5 226 ILE B CA 1
ATOM 6377 C C . ILE B 1 226 ? 5.684 11.93 -5.906 1 93.5 226 ILE B C 1
ATOM 6379 O O . ILE B 1 226 ? 5.094 12.938 -5.508 1 93.5 226 ILE B O 1
ATOM 6383 N N . ASP B 1 227 ? 6.812 12.047 -6.527 1 92.69 227 ASP B N 1
ATOM 6384 C CA . ASP B 1 227 ? 7.492 13.328 -6.695 1 92.69 227 ASP B CA 1
ATOM 6385 C C . ASP B 1 227 ? 6.66 14.281 -7.551 1 92.69 227 ASP B C 1
ATOM 6387 O O . ASP B 1 227 ? 6.617 15.484 -7.285 1 92.69 227 ASP B O 1
ATOM 6391 N N . ALA B 1 228 ? 5.988 13.719 -8.539 1 92.06 228 ALA B N 1
ATOM 6392 C CA . ALA B 1 228 ? 5.168 14.539 -9.43 1 92.06 228 ALA B CA 1
ATOM 6393 C C . ALA B 1 228 ? 4.012 15.188 -8.664 1 92.06 228 ALA B C 1
ATOM 6395 O O . ALA B 1 228 ? 3.744 16.375 -8.828 1 92.06 228 ALA B O 1
ATOM 6396 N N . VAL B 1 229 ? 3.324 14.453 -7.898 1 94.75 229 VAL B N 1
ATOM 6397 C CA . VAL B 1 229 ? 2.174 15 -7.184 1 94.75 229 VAL B CA 1
ATOM 6398 C C . VAL B 1 229 ? 2.648 15.977 -6.109 1 94.75 229 VAL B C 1
ATOM 6400 O O . VAL B 1 229 ? 1.979 16.969 -5.828 1 94.75 229 VAL B O 1
ATOM 6403 N N . TRP B 1 230 ? 3.766 15.695 -5.508 1 95.81 230 TRP B N 1
ATOM 6404 C CA . TRP B 1 230 ? 4.309 16.609 -4.508 1 95.81 230 TRP B CA 1
ATOM 6405 C C . TRP B 1 230 ? 4.684 17.938 -5.137 1 95.81 230 TRP B C 1
ATOM 6407 O O . TRP B 1 230 ? 4.523 19 -4.512 1 95.81 230 TRP B O 1
ATOM 6417 N N . ARG B 1 231 ? 5.211 17.922 -6.348 1 93.44 231 ARG B N 1
ATOM 6418 C CA . ARG B 1 231 ? 5.488 19.172 -7.035 1 93.44 231 ARG B CA 1
ATOM 6419 C C . ARG B 1 231 ? 4.219 20 -7.203 1 93.44 231 ARG B C 1
ATOM 6421 O O . ARG B 1 231 ? 4.215 21.203 -6.938 1 93.44 231 ARG B O 1
ATOM 6428 N N . LYS B 1 232 ? 3.219 19.297 -7.66 1 94.25 232 LYS B N 1
ATOM 6429 C CA . LYS B 1 232 ? 1.931 19.969 -7.777 1 94.25 232 LYS B CA 1
ATOM 6430 C C . LYS B 1 232 ? 1.452 20.484 -6.418 1 94.25 232 LYS B C 1
ATOM 6432 O O . LYS B 1 232 ? 0.985 21.609 -6.309 1 94.25 232 LYS B O 1
ATOM 6437 N N . PHE B 1 233 ? 1.559 19.688 -5.477 1 96.5 233 PHE B N 1
ATOM 6438 C CA . PHE B 1 233 ? 1.118 20.016 -4.125 1 96.5 233 PHE B CA 1
ATOM 6439 C C . PHE B 1 233 ? 1.842 21.25 -3.594 1 96.5 233 PHE B C 1
ATOM 6441 O O . PHE B 1 233 ? 1.211 22.156 -3.066 1 96.5 233 PHE B O 1
ATOM 6448 N N . VAL B 1 234 ? 3.113 21.281 -3.711 1 94.56 234 VAL B N 1
ATOM 6449 C CA . VAL B 1 234 ? 3.922 22.406 -3.258 1 94.56 234 VAL B CA 1
ATOM 6450 C C . VAL B 1 234 ? 3.504 23.672 -3.998 1 94.56 234 VAL B C 1
ATOM 6452 O O . VAL B 1 234 ? 3.439 24.75 -3.404 1 94.56 234 VAL B O 1
ATOM 6455 N N . SER B 1 235 ? 3.223 23.547 -5.238 1 93.81 235 SER B N 1
ATOM 6456 C CA . SER B 1 235 ? 2.82 24.719 -6.027 1 93.81 235 SER B CA 1
ATOM 6457 C C . SER B 1 235 ? 1.512 25.297 -5.516 1 93.81 235 SER B C 1
ATOM 6459 O O . SER B 1 235 ? 1.288 26.516 -5.617 1 93.81 235 SER B O 1
ATOM 6461 N N . CYS B 1 236 ? 0.672 24.469 -4.977 1 94.62 236 CYS B N 1
ATOM 6462 C CA . CYS B 1 236 ? -0.58 24.938 -4.402 1 94.62 236 CYS B CA 1
ATOM 6463 C C . CYS B 1 236 ? -0.316 25.891 -3.242 1 94.62 236 CYS B C 1
ATOM 6465 O O . CYS B 1 236 ? -0.959 26.938 -3.133 1 94.62 236 CYS B O 1
ATOM 6467 N N . PHE B 1 237 ? 0.633 25.578 -2.414 1 93.44 237 PHE B N 1
ATOM 6468 C CA . PHE B 1 237 ? 0.959 26.406 -1.255 1 93.44 237 PHE B CA 1
ATOM 6469 C C . PHE B 1 237 ? 1.516 27.75 -1.688 1 93.44 237 PHE B C 1
ATOM 6471 O O . PHE B 1 237 ? 1.282 28.766 -1.029 1 93.44 237 PHE B O 1
ATOM 6478 N N . THR B 1 238 ? 2.232 27.781 -2.758 1 90.06 238 THR B N 1
ATOM 6479 C CA . THR B 1 238 ? 2.848 29.016 -3.229 1 90.06 238 THR B CA 1
ATOM 6480 C C . THR B 1 238 ? 1.781 30.031 -3.617 1 90.06 238 THR B C 1
ATOM 6482 O O . THR B 1 238 ? 1.98 31.234 -3.455 1 90.06 238 THR B O 1
ATOM 6485 N N . VAL B 1 239 ? 0.715 29.547 -4.059 1 92.44 239 VAL B N 1
ATOM 6486 C CA . VAL B 1 239 ? -0.379 30.422 -4.457 1 92.44 239 VAL B CA 1
ATOM 6487 C C . VAL B 1 239 ? -1.194 30.828 -3.23 1 92.44 239 VAL B C 1
ATOM 6489 O O . VAL B 1 239 ? -1.437 32 -3 1 92.44 239 VAL B O 1
ATOM 6492 N N . THR B 1 240 ? -1.54 29.906 -2.414 1 92.56 240 THR B N 1
ATOM 6493 C CA . THR B 1 240 ? -2.459 30.125 -1.303 1 92.56 240 THR B CA 1
ATOM 6494 C C . THR B 1 240 ? -1.823 31.031 -0.246 1 92.56 240 THR B C 1
ATOM 6496 O O . THR B 1 240 ? -2.514 31.812 0.401 1 92.56 240 THR B O 1
ATOM 6499 N N . SER B 1 241 ? -0.535 30.922 -0.119 1 89.12 241 SER B N 1
ATOM 6500 C CA . SER B 1 241 ? 0.173 31.688 0.896 1 89.12 241 SER B CA 1
ATOM 6501 C C . SER B 1 241 ? 0.081 33.188 0.613 1 89.12 241 SER B C 1
ATOM 6503 O O . SER B 1 241 ? 0.212 34 1.525 1 89.12 241 SER B O 1
ATOM 6505 N N . THR B 1 242 ? -0.151 33.562 -0.623 1 91.19 242 THR B N 1
ATOM 6506 C CA . THR B 1 242 ? -0.247 34.969 -0.989 1 91.19 242 THR B CA 1
ATOM 6507 C C . THR B 1 242 ? -1.668 35.5 -0.786 1 91.19 242 THR B C 1
ATOM 6509 O O . THR B 1 242 ? -1.914 36.688 -0.869 1 91.19 242 THR B O 1
ATOM 6512 N N . ILE B 1 243 ? -2.516 34.594 -0.428 1 93.69 243 ILE B N 1
ATOM 6513 C CA . ILE B 1 243 ? -3.912 34.969 -0.249 1 93.69 243 ILE B CA 1
ATOM 6514 C C . ILE B 1 243 ? -4.211 35.156 1.236 1 93.69 243 ILE B C 1
ATOM 6516 O O . ILE B 1 243 ? -4.684 36.219 1.651 1 93.69 243 ILE B O 1
ATOM 6520 N N . ILE B 1 244 ? -3.854 34.281 2.084 1 94 244 ILE B N 1
ATOM 6521 C CA . ILE B 1 244 ? -4.336 34.156 3.457 1 94 244 ILE B CA 1
ATOM 6522 C C . ILE B 1 244 ? -3.547 35.094 4.367 1 94 244 ILE B C 1
ATOM 6524 O O . ILE B 1 244 ? -4.027 35.5 5.434 1 94 244 ILE B O 1
ATOM 6528 N N . HIS B 1 245 ? -2.369 35.594 3.98 1 93.69 245 HIS B N 1
ATOM 6529 C CA . HIS B 1 245 ? -1.478 36.312 4.887 1 93.69 245 HIS B CA 1
ATOM 6530 C C . HIS B 1 245 ? -1.658 37.812 4.758 1 93.69 245 HIS B C 1
ATOM 6532 O O . HIS B 1 245 ? -0.679 38.562 4.613 1 93.69 245 HIS B O 1
ATOM 6538 N N . TYR B 1 246 ? -2.855 38.219 4.672 1 96.69 246 TYR B N 1
ATOM 6539 C CA . TYR B 1 246 ? -3.324 39.594 4.785 1 96.69 246 TYR B CA 1
ATOM 6540 C C . TYR B 1 246 ? -4.395 39.719 5.863 1 96.69 246 TYR B C 1
ATOM 6542 O O . TYR B 1 246 ? -5.375 38.969 5.863 1 96.69 246 TYR B O 1
ATOM 6550 N N . GLU B 1 247 ? -4.211 40.656 6.789 1 97.38 247 GLU B N 1
ATOM 6551 C CA . GLU B 1 247 ? -4.91 40.688 8.07 1 97.38 247 GLU B CA 1
ATOM 6552 C C . GLU B 1 247 ? -6.418 40.562 7.879 1 97.38 247 GLU B C 1
ATOM 6554 O O . GLU B 1 247 ? -7.055 39.719 8.516 1 97.38 247 GLU B O 1
ATOM 6559 N N . PRO B 1 248 ? -7.102 41.375 7.004 1 97.94 248 PRO B N 1
ATOM 6560 C CA . PRO B 1 248 ? -8.555 41.219 6.879 1 97.94 248 PRO B CA 1
ATOM 6561 C C . PRO B 1 248 ? -8.969 39.812 6.422 1 97.94 248 PRO B C 1
ATOM 6563 O O . PRO B 1 248 ? -9.969 39.281 6.902 1 97.94 248 PRO B O 1
ATOM 6566 N N . ILE B 1 249 ? -8.219 39.312 5.539 1 97.62 249 ILE B N 1
ATOM 6567 C CA . ILE B 1 249 ? -8.516 37.969 5.023 1 97.62 249 ILE B CA 1
ATOM 6568 C C . ILE B 1 249 ? -8.203 36.938 6.086 1 97.62 249 ILE B C 1
ATOM 6570 O O . ILE B 1 249 ? -8.961 35.969 6.277 1 97.62 249 ILE B O 1
ATOM 6574 N N . PHE B 1 250 ? -7.094 37.125 6.793 1 97.06 250 PHE B N 1
ATOM 6575 C CA . PHE B 1 250 ? -6.668 36.219 7.844 1 97.06 250 PHE B CA 1
ATOM 6576 C C . PHE B 1 250 ? -7.711 36.125 8.953 1 97.06 250 PHE B C 1
ATOM 6578 O O . PHE B 1 250 ? -8.023 35.031 9.445 1 97.06 250 PHE B O 1
ATOM 6585 N N . ARG B 1 251 ? -8.266 37.219 9.359 1 97.88 251 ARG B N 1
ATOM 6586 C CA . ARG B 1 251 ? -9.312 37.281 10.383 1 97.88 251 ARG B CA 1
ATOM 6587 C C . ARG B 1 251 ? -10.547 36.5 9.945 1 97.88 251 ARG B C 1
ATOM 6589 O O . ARG B 1 251 ? -11.078 35.688 10.703 1 97.88 251 ARG B O 1
ATOM 6596 N N . ALA B 1 252 ? -10.969 36.812 8.672 1 97.69 252 ALA B N 1
ATOM 6597 C CA . ALA B 1 252 ? -12.117 36.094 8.133 1 97.69 252 ALA B CA 1
ATOM 6598 C C . ALA B 1 252 ? -11.844 34.594 8.062 1 97.69 252 ALA B C 1
ATOM 6600 O O . ALA B 1 252 ? -12.727 33.781 8.352 1 97.69 252 ALA B O 1
ATOM 6601 N N . PHE B 1 253 ? -10.688 34.281 7.648 1 96.5 253 PHE B N 1
ATOM 6602 C CA . PHE B 1 253 ? -10.242 32.875 7.531 1 96.5 253 PHE B CA 1
ATOM 6603 C C . PHE B 1 253 ? -10.312 32.188 8.875 1 96.5 253 PHE B C 1
ATOM 6605 O O . PHE B 1 253 ? -10.875 31.094 8.977 1 96.5 253 PHE B O 1
ATOM 6612 N N . LEU B 1 254 ? -9.773 32.719 9.953 1 97.44 254 LEU B N 1
ATOM 6613 C CA . LEU B 1 254 ? -9.742 32.094 11.289 1 97.44 254 LEU B CA 1
ATOM 6614 C C . LEU B 1 254 ? -11.148 31.875 11.812 1 97.44 254 LEU B C 1
ATOM 6616 O O . LEU B 1 254 ? -11.43 30.828 12.398 1 97.44 254 LEU B O 1
ATOM 6620 N N . LYS B 1 255 ? -11.977 32.844 11.602 1 97.19 255 LYS B N 1
ATOM 6621 C CA . LYS B 1 255 ? -13.359 32.719 12.047 1 97.19 255 LYS B CA 1
ATOM 6622 C C . LYS B 1 255 ? -14.055 31.531 11.367 1 97.19 255 LYS B C 1
ATOM 6624 O O . LYS B 1 255 ? -14.711 30.734 12.023 1 97.19 255 LYS B O 1
ATOM 6629 N N . ARG B 1 256 ? -13.883 31.5 10.031 1 96.94 256 ARG B N 1
ATOM 6630 C CA . ARG B 1 256 ? -14.469 30.406 9.258 1 96.94 256 ARG B CA 1
ATOM 6631 C C . ARG B 1 256 ? -13.891 29.062 9.688 1 96.94 256 ARG B C 1
ATOM 6633 O O . ARG B 1 256 ? -14.625 28.078 9.789 1 96.94 256 ARG B O 1
ATOM 6640 N N . LEU B 1 257 ? -12.609 29.016 9.93 1 97.56 257 LEU B N 1
ATOM 6641 C CA . LEU B 1 257 ? -11.922 27.797 10.328 1 97.56 257 LEU B CA 1
ATOM 6642 C C . LEU B 1 257 ? -12.492 27.266 11.633 1 97.56 257 LEU B C 1
ATOM 6644 O O . LEU B 1 257 ? -12.891 26.094 11.711 1 97.56 257 LEU B O 1
ATOM 6648 N N . MET B 1 258 ? -12.562 28.062 12.695 1 98.19 258 MET B N 1
ATOM 6649 C CA . MET B 1 258 ? -13.023 27.641 14.008 1 98.19 258 MET B CA 1
ATOM 6650 C C . MET B 1 258 ? -14.484 27.203 13.953 1 98.19 258 MET B C 1
ATOM 6652 O O . MET B 1 258 ? -14.852 26.172 14.547 1 98.19 258 MET B O 1
ATOM 6656 N N . ALA B 1 259 ? -15.25 27.922 13.172 1 97.69 259 ALA B N 1
ATOM 6657 C CA . ALA B 1 259 ? -16.672 27.578 13.055 1 97.69 259 ALA B CA 1
ATOM 6658 C C . ALA B 1 259 ? -16.844 26.234 12.352 1 97.69 259 ALA B C 1
ATOM 6660 O O . ALA B 1 259 ? -17.656 25.406 12.781 1 97.69 259 ALA B O 1
ATOM 6661 N N . SER B 1 260 ? -16.141 26.062 11.25 1 97 260 SER B N 1
ATOM 6662 C CA . SER B 1 260 ? -16.234 24.828 10.477 1 97 260 SER B CA 1
ATOM 6663 C C . SER B 1 260 ? -15.781 23.625 11.305 1 97 260 SER B C 1
ATOM 6665 O O . SER B 1 260 ? -16.375 22.547 11.227 1 97 260 SER B O 1
ATOM 6667 N N . LEU B 1 261 ? -14.719 23.766 12.039 1 98.12 261 LEU B N 1
ATOM 6668 C CA . LEU B 1 261 ? -14.172 22.656 12.828 1 98.12 261 LEU B CA 1
ATOM 6669 C C . LEU B 1 261 ? -15.102 22.312 13.984 1 98.12 261 LEU B C 1
ATOM 6671 O O . LEU B 1 261 ? -15.344 21.125 14.258 1 98.12 261 LEU B O 1
ATOM 6675 N N . LEU B 1 262 ? -15.578 23.328 14.656 1 98.31 262 LEU B N 1
ATOM 6676 C CA . LEU B 1 262 ? -16.531 23.078 15.734 1 98.31 262 LEU B CA 1
ATOM 6677 C C . LEU B 1 262 ? -17.766 22.344 15.203 1 98.31 262 LEU B C 1
ATOM 6679 O O . LEU B 1 262 ? -18.25 21.406 15.836 1 98.31 262 LEU B O 1
ATOM 6683 N N . ALA B 1 263 ? -18.25 22.781 14.062 1 97.19 263 ALA B N 1
ATOM 6684 C CA . ALA B 1 263 ? -19.438 22.172 13.453 1 97.19 263 ALA B CA 1
ATOM 6685 C C . ALA B 1 263 ? -19.172 20.719 13.109 1 97.19 263 ALA B C 1
ATOM 6687 O O . ALA B 1 263 ? -20.094 19.906 13.047 1 97.19 263 ALA B O 1
ATOM 6688 N N . ASP B 1 264 ? -17.953 20.359 12.93 1 97.88 264 ASP B N 1
ATOM 6689 C CA . ASP B 1 264 ? -17.578 19 12.555 1 97.88 264 ASP B CA 1
ATOM 6690 C C . ASP B 1 264 ? -17.203 18.172 13.789 1 97.88 264 ASP B C 1
ATOM 6692 O O . ASP B 1 264 ? -16.656 17.078 13.664 1 97.88 264 ASP B O 1
ATOM 6696 N N . GLY B 1 265 ? -17.438 18.625 14.938 1 98.19 265 GLY B N 1
ATOM 6697 C CA . GLY B 1 265 ? -17.203 17.875 16.156 1 98.19 265 GLY B CA 1
ATOM 6698 C C . GLY B 1 265 ? -15.773 17.953 16.656 1 98.19 265 GLY B C 1
ATOM 6699 O O . GLY B 1 265 ? -15.312 17.062 17.359 1 98.19 265 GLY B O 1
ATOM 6700 N N . ILE B 1 266 ? -15.039 18.953 16.266 1 98.75 266 ILE B N 1
ATOM 6701 C CA . ILE B 1 266 ? -13.664 19.172 16.703 1 98.75 266 ILE B CA 1
ATOM 6702 C C . ILE B 1 266 ? -13.625 20.312 17.719 1 98.75 266 ILE B C 1
ATOM 6704 O O . ILE B 1 266 ? -14.055 21.438 17.422 1 98.75 266 ILE B O 1
ATOM 6708 N N . TYR B 1 267 ? -13.008 20.062 18.875 1 98.69 267 TYR B N 1
ATOM 6709 C CA . TYR B 1 267 ? -13.117 21 19.984 1 98.69 267 TYR B CA 1
ATOM 6710 C C . TYR B 1 267 ? -11.789 21.703 20.234 1 98.69 267 TYR B C 1
ATOM 6712 O O . TYR B 1 267 ? -11.75 22.75 20.891 1 98.69 267 TYR B O 1
ATOM 6720 N N . TRP B 1 268 ? -10.766 21.109 19.781 1 98.69 268 TRP B N 1
ATOM 6721 C CA . TRP B 1 268 ? -9.406 21.609 19.953 1 98.69 268 TRP B CA 1
ATOM 6722 C C . TRP B 1 268 ? -8.578 21.391 18.688 1 98.69 268 TRP B C 1
ATOM 6724 O O . TRP B 1 268 ? -8.719 20.359 18.016 1 98.69 268 TRP B O 1
ATOM 6734 N N . ILE B 1 269 ? -7.684 22.406 18.453 1 98.25 269 ILE B N 1
ATOM 6735 C CA . ILE B 1 269 ? -6.906 22.312 17.219 1 98.25 269 ILE B CA 1
ATOM 6736 C C . ILE B 1 269 ? -5.457 22.703 17.5 1 98.25 269 ILE B C 1
ATOM 6738 O O . ILE B 1 269 ? -5.191 23.672 18.203 1 98.25 269 ILE B O 1
ATOM 6742 N N . GLU B 1 270 ? -4.531 21.969 17.016 1 98.38 270 GLU B N 1
ATOM 6743 C CA . GLU B 1 270 ? -3.121 22.328 16.953 1 98.38 270 GLU B CA 1
ATOM 6744 C C . GLU B 1 270 ? -2.67 22.562 15.523 1 98.38 270 GLU B C 1
ATOM 6746 O O . GLU B 1 270 ? -2.396 21.609 14.789 1 98.38 270 GLU B O 1
ATOM 6751 N N . LEU B 1 271 ? -2.537 23.797 15.133 1 96.62 271 LEU B N 1
ATOM 6752 C CA . LEU B 1 271 ? -2.348 24.219 13.742 1 96.62 271 LEU B CA 1
ATOM 6753 C C . LEU B 1 271 ? -0.868 24.406 13.43 1 96.62 271 LEU B C 1
ATOM 6755 O O . LEU B 1 271 ? -0.15 25.062 14.188 1 96.62 271 LEU B O 1
ATOM 6759 N N . ARG B 1 272 ? -0.467 23.859 12.32 1 97.19 272 ARG B N 1
ATOM 6760 C CA . ARG B 1 272 ? 0.899 24.078 11.867 1 97.19 272 ARG B CA 1
ATOM 6761 C C . ARG B 1 272 ? 0.974 25.297 10.945 1 97.19 272 ARG B C 1
ATOM 6763 O O . ARG B 1 272 ? 0.162 25.438 10.031 1 97.19 272 ARG B O 1
ATOM 6770 N N . PHE B 1 273 ? 1.907 26.172 11.234 1 89.5 273 PHE B N 1
ATOM 6771 C CA . PHE B 1 273 ? 2.297 27.297 10.391 1 89.5 273 PHE B CA 1
ATOM 6772 C C . PHE B 1 273 ? 3.684 27.062 9.797 1 89.5 273 PHE B C 1
ATOM 6774 O O . PHE B 1 273 ? 4.629 26.75 10.523 1 89.5 273 PHE B O 1
ATOM 6781 N N . THR B 1 274 ? 3.721 27.219 8.508 1 87.75 274 THR B N 1
ATOM 6782 C CA . THR B 1 274 ? 5.012 27.016 7.863 1 87.75 274 THR B CA 1
ATOM 6783 C C . THR B 1 274 ? 5.723 28.344 7.633 1 87.75 274 THR B C 1
ATOM 6785 O O . THR B 1 274 ? 5.285 29.156 6.816 1 87.75 274 THR B O 1
ATOM 6788 N N . TRP B 1 275 ? 6.797 28.578 8.312 1 83.44 275 TRP B N 1
ATOM 6789 C CA . TRP B 1 275 ? 7.57 29.812 8.266 1 83.44 275 TRP B CA 1
ATOM 6790 C C . TRP B 1 275 ? 8.68 29.719 7.227 1 83.44 275 TRP B C 1
ATOM 6792 O O . TRP B 1 275 ? 9.227 28.641 6.98 1 83.44 275 TRP B O 1
ATOM 6802 N N . PRO B 1 276 ? 9.008 30.828 6.629 1 81.31 276 PRO B N 1
ATOM 6803 C CA . PRO B 1 276 ? 8.562 32.219 6.832 1 81.31 276 PRO B CA 1
ATOM 6804 C C . PRO B 1 276 ? 7.23 32.5 6.156 1 81.31 276 PRO B C 1
ATOM 6806 O O . PRO B 1 276 ? 6.852 31.812 5.203 1 81.31 276 PRO B O 1
ATOM 6809 N N . LEU B 1 277 ? 6.57 33.531 6.68 1 83.88 277 LEU B N 1
ATOM 6810 C CA . LEU B 1 277 ? 5.277 33.969 6.168 1 83.88 277 LEU B CA 1
ATOM 6811 C C . LEU B 1 277 ? 5.344 35.406 5.688 1 83.88 277 LEU B C 1
ATOM 6813 O O . LEU B 1 277 ? 6.086 36.219 6.246 1 83.88 277 LEU B O 1
ATOM 6817 N N . ASN B 1 278 ? 4.586 35.781 4.684 1 87.19 278 ASN B N 1
ATOM 6818 C CA . ASN B 1 278 ? 4.488 37.125 4.16 1 87.19 278 ASN B CA 1
ATOM 6819 C C . ASN B 1 278 ? 3.238 37.844 4.672 1 87.19 278 ASN B C 1
ATOM 6821 O O . ASN B 1 278 ? 2.451 38.375 3.881 1 87.19 278 ASN B O 1
ATOM 6825 N N . TYR B 1 279 ? 3.094 37.844 5.953 1 93.69 279 TYR B N 1
ATOM 6826 C CA . TYR B 1 279 ? 1.898 38.406 6.57 1 93.69 279 TYR B CA 1
ATOM 6827 C C . TYR B 1 279 ? 1.949 39.938 6.582 1 93.69 279 TYR B C 1
ATOM 6829 O O . TYR B 1 279 ? 2.9 40.531 7.098 1 93.69 279 TYR B O 1
ATOM 6837 N N . CYS B 1 280 ? 0.896 40.562 6.074 1 95.94 280 CYS B N 1
ATOM 6838 C CA . CYS B 1 280 ? 0.767 42.031 6.066 1 95.94 280 CYS B CA 1
ATOM 6839 C C . CYS B 1 280 ? -0.398 42.469 6.941 1 95.94 280 CYS B C 1
ATOM 6841 O O . CYS B 1 280 ? -1.472 41.875 6.91 1 95.94 280 CYS B O 1
ATOM 6843 N N . ARG B 1 281 ? -0.166 43.5 7.719 1 96.69 281 ARG B N 1
ATOM 6844 C CA . ARG B 1 281 ? -1.227 44.156 8.5 1 96.69 281 ARG B CA 1
ATOM 6845 C C . ARG B 1 281 ? -2.207 44.875 7.594 1 96.69 281 ARG B C 1
ATOM 6847 O O . ARG B 1 281 ? -1.915 45.125 6.422 1 96.69 281 ARG B O 1
ATOM 6854 N N . ASP B 1 282 ? -3.365 45.188 8.18 1 96.56 282 ASP B N 1
ATOM 6855 C CA . ASP B 1 282 ? -4.379 45.906 7.43 1 96.56 282 ASP B CA 1
ATOM 6856 C C . ASP B 1 282 ? -3.805 47.219 6.859 1 96.56 282 ASP B C 1
ATOM 6858 O O . ASP B 1 282 ? -3.182 48 7.582 1 96.56 282 ASP B O 1
ATOM 6862 N N . ARG B 1 283 ? -3.908 47.344 5.543 1 96.31 283 ARG B N 1
ATOM 6863 C CA . ARG B 1 283 ? -3.525 48.531 4.781 1 96.31 283 ARG B CA 1
ATOM 6864 C C . ARG B 1 283 ? -2.016 48.719 4.805 1 96.31 283 ARG B C 1
ATOM 6866 O O . ARG B 1 283 ? -1.532 49.875 4.715 1 96.31 283 ARG B O 1
ATOM 6873 N N . GLN B 1 284 ? -1.342 47.719 5.066 1 95.81 284 GLN B N 1
ATOM 6874 C CA . GLN B 1 284 ? 0.114 47.75 4.973 1 95.81 284 GLN B CA 1
ATOM 6875 C C . GLN B 1 284 ? 0.604 46.844 3.832 1 95.81 284 GLN B C 1
ATOM 6877 O O . GLN B 1 284 ? 0.161 45.719 3.693 1 95.81 284 GLN B O 1
ATOM 6882 N N . GLU B 1 285 ? 1.527 47.344 3.027 1 94.94 285 GLU B N 1
ATOM 6883 C CA . GLU B 1 285 ? 2.051 46.625 1.879 1 94.94 285 GLU B CA 1
ATOM 6884 C C . GLU B 1 285 ? 3.25 45.75 2.271 1 94.94 285 GLU B C 1
ATOM 6886 O O . GLU B 1 285 ? 3.508 44.719 1.654 1 94.94 285 GLU B O 1
ATOM 6891 N N . GLU B 1 286 ? 3.961 46.156 3.289 1 93.38 286 GLU B N 1
ATOM 6892 C CA . GLU B 1 286 ? 5.16 45.438 3.711 1 93.38 286 GLU B CA 1
ATOM 6893 C C . GLU B 1 286 ? 4.824 44.375 4.742 1 93.38 286 GLU B C 1
ATOM 6895 O O . GLU B 1 286 ? 4.07 44.625 5.684 1 93.38 286 GLU B O 1
ATOM 6900 N N . PRO B 1 287 ? 5.344 43.219 4.609 1 92.62 287 PRO B N 1
ATOM 6901 C CA . PRO B 1 287 ? 5.086 42.156 5.574 1 92.62 287 PRO B CA 1
ATOM 6902 C C . PRO B 1 287 ? 5.711 42.406 6.941 1 92.62 287 PRO B C 1
ATOM 6904 O O . PRO B 1 287 ? 6.762 43.062 7.027 1 92.62 287 PRO B O 1
ATOM 6907 N N . GLU B 1 288 ? 5.078 41.781 7.883 1 89.88 288 GLU B N 1
ATOM 6908 C CA . GLU B 1 288 ? 5.652 41.844 9.227 1 89.88 288 GLU B CA 1
ATOM 6909 C C . GLU B 1 288 ? 6.961 41.062 9.289 1 89.88 288 GLU B C 1
ATOM 6911 O O . GLU B 1 288 ? 7.133 40.062 8.578 1 89.88 288 GLU B O 1
ATOM 6916 N N . LYS B 1 289 ? 7.77 41.469 10.258 1 83.12 289 LYS B N 1
ATOM 6917 C CA . LYS B 1 289 ? 9.055 40.781 10.398 1 83.12 289 LYS B CA 1
ATOM 6918 C C . LYS B 1 289 ? 9.078 39.938 11.656 1 83.12 289 LYS B C 1
ATOM 6920 O O . LYS B 1 289 ? 9.773 38.906 11.695 1 83.12 289 LYS B O 1
ATOM 6925 N N . ASP B 1 290 ? 8.336 40.312 12.695 1 84.62 290 ASP B N 1
ATOM 6926 C CA . ASP B 1 290 ? 8.414 39.562 13.945 1 84.62 290 ASP B CA 1
ATOM 6927 C C . ASP B 1 290 ? 7.129 38.781 14.203 1 84.62 290 ASP B C 1
ATOM 6929 O O . ASP B 1 290 ? 7.008 38.062 15.211 1 84.62 290 ASP B O 1
ATOM 6933 N N . TYR B 1 291 ? 6.098 38.906 13.422 1 87.75 291 TYR B N 1
ATOM 6934 C CA . TYR B 1 291 ? 4.844 38.156 13.391 1 87.75 291 TYR B CA 1
ATOM 6935 C C . TYR B 1 291 ? 4.016 38.438 14.641 1 87.75 291 TYR B C 1
ATOM 6937 O O . TYR B 1 291 ? 3.039 37.719 14.906 1 87.75 291 TYR B O 1
ATOM 6945 N N . ASN B 1 292 ? 4.398 39.375 15.539 1 93.25 292 ASN B N 1
ATOM 6946 C CA . ASN B 1 292 ? 3.703 39.688 16.781 1 93.25 292 ASN B CA 1
ATOM 6947 C C . ASN B 1 292 ? 2.246 40.062 16.531 1 93.25 292 ASN B C 1
ATOM 6949 O O . ASN B 1 292 ? 1.353 39.656 17.25 1 93.25 292 ASN B O 1
ATOM 6953 N N . HIS B 1 293 ? 2.072 40.875 15.539 1 95.5 293 HIS B N 1
ATOM 6954 C CA . HIS B 1 293 ? 0.71 41.312 15.25 1 95.5 293 HIS B CA 1
ATOM 6955 C C . HIS B 1 293 ? -0.146 40.156 14.766 1 95.5 293 HIS B C 1
ATOM 6957 O O . HIS B 1 293 ? -1.339 40.094 15.07 1 95.5 293 HIS B O 1
ATOM 6963 N N . MET B 1 294 ? 0.417 39.312 13.969 1 95.38 294 MET B N 1
ATOM 6964 C CA . MET B 1 294 ? -0.315 38.125 13.508 1 95.38 294 MET B CA 1
ATOM 6965 C C . MET B 1 294 ? -0.829 37.312 14.695 1 95.38 294 MET B C 1
ATOM 6967 O O . MET B 1 294 ? -1.983 36.875 14.703 1 95.38 294 MET B O 1
ATOM 6971 N N . PHE B 1 295 ? -0.014 37.094 15.711 1 96.88 295 PHE B N 1
ATOM 6972 C CA . PHE B 1 295 ? -0.391 36.312 16.891 1 96.88 295 PHE B CA 1
ATOM 6973 C C . PHE B 1 295 ? -1.392 37.062 17.75 1 96.88 295 PHE B C 1
ATOM 6975 O O . PHE B 1 295 ? -2.26 36.469 18.375 1 96.88 295 PHE B O 1
ATOM 6982 N N . GLN B 1 296 ? -1.233 38.375 17.734 1 97.5 296 GLN B N 1
ATOM 6983 C CA . GLN B 1 296 ? -2.254 39.188 18.375 1 97.5 296 GLN B CA 1
ATOM 6984 C C . GLN B 1 296 ? -3.621 38.969 17.734 1 97.5 296 GLN B C 1
ATOM 6986 O O . GLN B 1 296 ? -4.625 38.844 18.438 1 97.5 296 GLN B O 1
ATOM 6991 N N . VAL B 1 297 ? -3.629 39 16.438 1 97.69 297 VAL B N 1
ATOM 6992 C CA . VAL B 1 297 ? -4.867 38.781 15.695 1 97.69 297 VAL B CA 1
ATOM 6993 C C . VAL B 1 297 ? -5.438 37.406 16.031 1 97.69 297 VAL B C 1
ATOM 6995 O O . VAL B 1 297 ? -6.645 37.25 16.219 1 97.69 297 VAL B O 1
ATOM 6998 N N . MET B 1 298 ? -4.621 36.375 16.125 1 97.38 298 MET B N 1
ATOM 6999 C CA . MET B 1 298 ? -5.059 35.031 16.484 1 97.38 298 MET B CA 1
ATOM 7000 C C . MET B 1 298 ? -5.707 35 17.859 1 97.38 298 MET B C 1
ATOM 7002 O O . MET B 1 298 ? -6.762 34.406 18.047 1 97.38 298 MET B O 1
ATOM 7006 N N . GLU B 1 299 ? -5.047 35.656 18.781 1 97.69 299 GLU B N 1
ATOM 7007 C CA . GLU B 1 299 ? -5.582 35.719 20.141 1 97.69 299 GLU B CA 1
ATOM 7008 C C . GLU B 1 299 ? -6.938 36.438 20.156 1 97.69 299 GLU B C 1
ATOM 7010 O O . GLU B 1 299 ? -7.871 35.969 20.828 1 97.69 299 GLU B O 1
ATOM 7015 N N . GLU B 1 300 ? -6.992 37.5 19.438 1 98.31 300 GLU B N 1
ATOM 7016 C CA . GLU B 1 300 ? -8.219 38.281 19.406 1 98.31 300 GLU B CA 1
ATOM 7017 C C . GLU B 1 300 ? -9.367 37.5 18.781 1 98.31 300 GLU B C 1
ATOM 7019 O O . GLU B 1 300 ? -10.477 37.5 19.312 1 98.31 300 GLU B O 1
ATOM 7024 N N . GLU B 1 301 ? -9.109 36.906 17.656 1 98.12 301 GLU B N 1
ATOM 7025 C CA . GLU B 1 301 ? -10.164 36.156 16.969 1 98.12 301 GLU B CA 1
ATOM 7026 C C . GLU B 1 301 ? -10.602 34.938 17.781 1 98.12 301 GLU B C 1
ATOM 7028 O O . GLU B 1 301 ? -11.773 34.562 17.75 1 98.12 301 GLU B O 1
ATOM 7033 N N . LEU B 1 302 ? -9.648 34.281 18.469 1 98.12 302 LEU B N 1
ATOM 7034 C CA . LEU B 1 302 ? -10 33.188 19.359 1 98.12 302 LEU B CA 1
ATOM 7035 C C . LEU B 1 302 ? -10.914 33.656 20.484 1 98.12 302 LEU B C 1
ATOM 7037 O O . LEU B 1 302 ? -11.93 33 20.781 1 98.12 302 LEU B O 1
ATOM 7041 N N . ALA B 1 303 ? -10.531 34.719 21.109 1 97.88 303 ALA B N 1
ATOM 7042 C CA . ALA B 1 303 ? -11.32 35.281 22.188 1 97.88 303 ALA B CA 1
ATOM 7043 C C . ALA B 1 303 ? -12.719 35.656 21.719 1 97.88 303 ALA B C 1
ATOM 7045 O O . ALA B 1 303 ? -13.711 35.406 22.406 1 97.88 303 ALA B O 1
ATOM 7046 N N . LEU B 1 304 ? -12.719 36.312 20.578 1 98 304 LEU B N 1
ATOM 7047 C CA . LEU B 1 304 ? -14.008 36.719 20.016 1 98 304 LEU B CA 1
ATOM 7048 C C . LEU B 1 304 ? -14.883 35.5 19.734 1 98 304 LEU B C 1
ATOM 7050 O O . LEU B 1 304 ? -16.078 35.531 20.031 1 98 304 LEU B O 1
ATOM 7054 N N . PHE B 1 305 ? -14.359 34.531 19.125 1 98.12 305 PHE B N 1
ATOM 7055 C CA . PHE B 1 305 ? -15.109 33.312 18.797 1 98.12 305 PHE B CA 1
ATOM 7056 C C . PHE B 1 305 ? -15.664 32.656 20.047 1 98.12 305 PHE B C 1
ATOM 7058 O O . PHE B 1 305 ? -16.828 32.25 20.078 1 98.12 305 PHE B O 1
ATOM 7065 N N . LYS B 1 306 ? -14.883 32.531 21.109 1 97.25 306 LYS B N 1
ATOM 7066 C CA . LYS B 1 306 ? -15.266 31.859 22.328 1 97.25 306 LYS B CA 1
ATOM 7067 C C . LYS B 1 306 ? -16.234 32.688 23.156 1 97.25 306 LYS B C 1
ATOM 7069 O O . LYS B 1 306 ? -16.922 32.188 24.047 1 97.25 306 LYS B O 1
ATOM 7074 N N . SER B 1 307 ? -16.266 33.969 22.875 1 97.44 307 SER B N 1
ATOM 7075 C CA . SER B 1 307 ? -17.156 34.875 23.609 1 97.44 307 SER B CA 1
ATOM 7076 C C . SER B 1 307 ? -18.609 34.594 23.266 1 97.44 307 SER B C 1
ATOM 7078 O O . SER B 1 307 ? -19.516 34.938 24.016 1 97.44 307 SER B O 1
ATOM 7080 N N . ASP B 1 308 ? -18.828 34.062 22.109 1 96.94 308 ASP B N 1
ATOM 7081 C CA . ASP B 1 308 ? -20.172 33.656 21.719 1 96.94 308 ASP B CA 1
ATOM 7082 C C . ASP B 1 308 ? -20.594 32.406 22.453 1 96.94 308 ASP B C 1
ATOM 7084 O O . ASP B 1 308 ? -19.984 31.344 22.281 1 96.94 308 ASP B O 1
ATOM 7088 N N . PRO B 1 309 ? -21.656 32.406 23.156 1 96.5 309 PRO B N 1
ATOM 7089 C CA . PRO B 1 309 ? -22.125 31.219 23.891 1 96.5 309 PRO B CA 1
ATOM 7090 C C . PRO B 1 309 ? -22.422 30.031 22.984 1 96.5 309 PRO B C 1
ATOM 7092 O O . PRO B 1 309 ? -22.297 28.875 23.406 1 96.5 309 PRO B O 1
ATOM 7095 N N . ALA B 1 310 ? -22.688 30.375 21.797 1 96.06 310 ALA B N 1
ATOM 7096 C CA . ALA B 1 310 ? -22.969 29.312 20.844 1 96.06 310 ALA B CA 1
ATOM 7097 C C . ALA B 1 310 ? -21.719 28.484 20.547 1 96.06 310 ALA B C 1
ATOM 7099 O O . ALA B 1 310 ? -21.828 27.359 20.062 1 96.06 310 ALA B O 1
ATOM 7100 N N . ASN B 1 311 ? -20.578 29.047 20.828 1 97.62 311 ASN B N 1
ATOM 7101 C CA . ASN B 1 311 ? -19.312 28.375 20.547 1 97.62 311 ASN B CA 1
ATOM 7102 C C . ASN B 1 311 ? -18.641 27.875 21.812 1 97.62 311 ASN B C 1
ATOM 7104 O O . ASN B 1 311 ? -17.438 27.609 21.828 1 97.62 311 ASN B O 1
ATOM 7108 N N . ALA B 1 312 ? -19.422 27.703 22.891 1 94.5 312 ALA B N 1
ATOM 7109 C CA . ALA B 1 312 ? -18.906 27.391 24.219 1 94.5 312 ALA B CA 1
ATOM 7110 C C . ALA B 1 312 ? -18.219 26.031 24.234 1 94.5 312 ALA B C 1
ATOM 7112 O O . ALA B 1 312 ? -17.312 25.781 25.047 1 94.5 312 ALA B O 1
ATOM 7113 N N . ALA B 1 313 ? -18.562 25.203 23.297 1 95.81 313 ALA B N 1
ATOM 7114 C CA . ALA B 1 313 ? -17.984 23.859 23.25 1 95.81 313 ALA B CA 1
ATOM 7115 C C . ALA B 1 313 ? -16.578 23.875 22.703 1 95.81 313 ALA B C 1
ATOM 7117 O O . ALA B 1 313 ? -15.828 22.906 22.828 1 95.81 313 ALA B O 1
ATOM 7118 N N . PHE B 1 314 ? -16.219 24.922 22.031 1 98.25 314 PHE B N 1
ATOM 7119 C CA . PHE B 1 314 ? -14.883 25.047 21.453 1 98.25 314 PHE B CA 1
ATOM 7120 C C . PHE B 1 314 ? -13.836 25.297 22.531 1 98.25 314 PHE B C 1
ATOM 7122 O O . PHE B 1 314 ? -13.961 26.25 23.297 1 98.25 314 PHE B O 1
ATOM 7129 N N . TRP B 1 315 ? -12.82 24.422 22.594 1 98.38 315 TRP B N 1
ATOM 7130 C CA . TRP B 1 315 ? -11.82 24.5 23.656 1 98.38 315 TRP B CA 1
ATOM 7131 C C . TRP B 1 315 ? -10.727 25.5 23.312 1 98.38 315 TRP B C 1
ATOM 7133 O O . TRP B 1 315 ? -10.109 26.094 24.188 1 98.38 315 TRP B O 1
ATOM 7143 N N . GLY B 1 316 ? -10.422 25.672 22.031 1 98.06 316 GLY B N 1
ATOM 7144 C CA . GLY B 1 316 ? -9.391 26.609 21.609 1 98.06 316 GLY B CA 1
ATOM 7145 C C . GLY B 1 316 ? -8.414 26 20.609 1 98.06 316 GLY B C 1
ATOM 7146 O O . GLY B 1 316 ? -8.688 24.969 20.016 1 98.06 316 GLY B O 1
ATOM 7147 N N . PHE B 1 317 ? -7.312 26.703 20.375 1 98 317 PHE B N 1
ATOM 7148 C CA . PHE B 1 317 ? -6.266 26.172 19.516 1 98 317 PHE B CA 1
ATOM 7149 C C . PHE B 1 317 ? -4.895 26.672 19.938 1 98 317 PHE B C 1
ATOM 7151 O O . PHE B 1 317 ? -4.793 27.625 20.719 1 98 317 PHE B O 1
ATOM 7158 N N . ARG B 1 318 ? -3.924 26 19.625 1 97.88 318 ARG B N 1
ATOM 7159 C CA . ARG B 1 318 ? -2.52 26.391 19.641 1 97.88 318 ARG B CA 1
ATOM 7160 C C . ARG B 1 318 ? -1.856 26.141 18.297 1 97.88 318 ARG B C 1
ATOM 7162 O O . ARG B 1 318 ? -2.467 25.547 17.406 1 97.88 318 ARG B O 1
ATOM 7169 N N . THR B 1 319 ? -0.652 26.672 18.203 1 97.56 319 THR B N 1
ATOM 7170 C CA . THR B 1 319 ? 0.074 26.484 16.953 1 97.56 319 THR B CA 1
ATOM 7171 C C . THR B 1 319 ? 1.322 25.641 17.172 1 97.56 319 THR B C 1
ATOM 7173 O O . THR B 1 319 ? 1.854 25.578 18.281 1 97.56 319 THR B O 1
ATOM 7176 N N . ILE B 1 320 ? 1.687 24.875 16.203 1 98.12 320 ILE B N 1
ATOM 7177 C CA . ILE B 1 320 ? 2.988 24.219 16.125 1 98.12 320 ILE B CA 1
ATOM 7178 C C . ILE B 1 320 ? 3.848 24.922 15.078 1 98.12 320 ILE B C 1
ATOM 7180 O O . ILE B 1 320 ? 3.529 24.891 13.883 1 98.12 320 ILE B O 1
ATOM 7184 N N . TRP B 1 321 ? 4.895 25.594 15.578 1 97.31 321 TRP B N 1
ATOM 7185 C CA . TRP B 1 321 ? 5.789 26.297 14.656 1 97.31 321 TRP B CA 1
ATOM 7186 C C . TRP B 1 321 ? 6.508 25.297 13.742 1 97.31 321 TRP B C 1
ATOM 7188 O O . TRP B 1 321 ? 7.141 24.359 14.219 1 97.31 321 TRP B O 1
ATOM 7198 N N . THR B 1 322 ? 6.414 25.531 12.438 1 97.12 322 THR B N 1
ATOM 7199 C CA . THR B 1 322 ? 6.949 24.531 11.523 1 97.12 322 THR B CA 1
ATOM 7200 C C . THR B 1 322 ? 7.898 25.172 10.516 1 97.12 322 THR B C 1
ATOM 7202 O O . THR B 1 322 ? 7.641 26.281 10.031 1 97.12 322 THR B O 1
ATOM 7205 N N . THR B 1 323 ? 8.977 24.5 10.258 1 97.12 323 THR B N 1
ATOM 7206 C CA . THR B 1 323 ? 9.992 24.938 9.305 1 97.12 323 THR B CA 1
ATOM 7207 C C . THR B 1 323 ? 10.156 23.922 8.18 1 97.12 323 THR B C 1
ATOM 7209 O O . THR B 1 323 ? 10.086 22.719 8.422 1 97.12 323 THR B O 1
ATOM 7212 N N . ILE B 1 324 ? 10.328 24.391 6.938 1 96.56 324 ILE B N 1
ATOM 7213 C CA . ILE B 1 324 ? 10.578 23.5 5.805 1 96.56 324 ILE B CA 1
ATOM 7214 C C . ILE B 1 324 ? 11.953 22.859 5.949 1 96.56 324 ILE B C 1
ATOM 7216 O O . ILE B 1 324 ? 12.969 23.562 6.012 1 96.56 324 ILE B O 1
ATOM 7220 N N . ARG B 1 325 ? 12.016 21.578 5.93 1 97.69 325 ARG B N 1
ATOM 7221 C CA . ARG B 1 325 ? 13.219 20.828 6.277 1 97.69 325 ARG B CA 1
ATOM 7222 C C . ARG B 1 325 ? 14.289 20.984 5.211 1 97.69 325 ARG B C 1
ATOM 7224 O O . ARG B 1 325 ? 15.477 20.766 5.477 1 97.69 325 ARG B O 1
ATOM 7231 N N . GLN B 1 326 ? 13.914 21.391 4.023 1 96.44 326 GLN B N 1
ATOM 7232 C CA . GLN B 1 326 ? 14.852 21.469 2.904 1 96.44 326 GLN B CA 1
ATOM 7233 C C . GLN B 1 326 ? 15.688 22.75 2.973 1 96.44 326 GLN B C 1
ATOM 7235 O O . GLN B 1 326 ? 16.703 22.875 2.287 1 96.44 326 GLN B O 1
ATOM 7240 N N . LEU B 1 327 ? 15.359 23.703 3.783 1 96.69 327 LEU B N 1
ATOM 7241 C CA . LEU B 1 327 ? 16 25.016 3.824 1 96.69 327 LEU B CA 1
ATOM 7242 C C . LEU B 1 327 ? 17.438 24.906 4.293 1 96.69 327 LEU B C 1
ATOM 7244 O O . LEU B 1 327 ? 17.797 23.984 5.023 1 96.69 327 LEU B O 1
ATOM 7248 N N . PRO B 1 328 ? 18.25 25.891 3.85 1 95.69 328 PRO B N 1
ATOM 7249 C CA . PRO B 1 328 ? 19.625 25.922 4.355 1 95.69 328 PRO B CA 1
ATOM 7250 C C . PRO B 1 328 ? 19.703 26.219 5.852 1 95.69 328 PRO B C 1
ATOM 7252 O O . PRO B 1 328 ? 18.75 26.734 6.43 1 95.69 328 PRO B O 1
ATOM 7255 N N . THR B 1 329 ? 20.781 25.938 6.43 1 96.62 329 THR B N 1
ATOM 7256 C CA . THR B 1 329 ? 21 26.031 7.867 1 96.62 329 THR B CA 1
ATOM 7257 C C . THR B 1 329 ? 20.625 27.422 8.383 1 96.62 329 THR B C 1
ATOM 7259 O O . THR B 1 329 ? 19.938 27.547 9.398 1 96.62 329 THR B O 1
ATOM 7262 N N . ARG B 1 330 ? 21.078 28.484 7.727 1 96.12 330 ARG B N 1
ATOM 7263 C CA . ARG B 1 330 ? 20.828 29.844 8.188 1 96.12 330 ARG B CA 1
ATOM 7264 C C . ARG B 1 330 ? 19.328 30.109 8.297 1 96.12 330 ARG B C 1
ATOM 7266 O O . ARG B 1 330 ? 18.859 30.688 9.289 1 96.12 330 ARG B O 1
ATOM 7273 N N . ASP B 1 331 ? 18.594 29.719 7.285 1 95.31 331 ASP B N 1
ATOM 7274 C CA . ASP B 1 331 ? 17.156 29.953 7.262 1 95.31 331 ASP B CA 1
ATOM 7275 C C . ASP B 1 331 ? 16.453 29.172 8.367 1 95.31 331 ASP B C 1
ATOM 7277 O O . ASP B 1 331 ? 15.508 29.656 8.984 1 95.31 331 ASP B O 1
ATOM 7281 N N . ILE B 1 332 ? 16.859 27.953 8.641 1 97 332 ILE B N 1
ATOM 7282 C CA . ILE B 1 332 ? 16.266 27.125 9.68 1 97 332 ILE B CA 1
ATOM 7283 C C . ILE B 1 332 ? 16.531 27.734 11.047 1 97 332 ILE B C 1
ATOM 7285 O O . ILE B 1 332 ? 15.641 27.812 11.891 1 97 332 ILE B O 1
ATOM 7289 N N . ILE B 1 333 ? 17.734 28.219 11.25 1 96.56 333 ILE B N 1
ATOM 7290 C CA . ILE B 1 333 ? 18.109 28.812 12.523 1 96.56 333 ILE B CA 1
ATOM 7291 C C . ILE B 1 333 ? 17.328 30.109 12.734 1 96.56 333 ILE B C 1
ATOM 7293 O O . ILE B 1 333 ? 16.859 30.375 13.844 1 96.56 333 ILE B O 1
ATOM 7297 N N . GLU B 1 334 ? 17.188 30.906 11.68 1 94.19 334 GLU B N 1
ATOM 7298 C CA . GLU B 1 334 ? 16.375 32.094 11.766 1 94.19 334 GLU B CA 1
ATOM 7299 C C . GLU B 1 334 ? 14.945 31.781 12.164 1 94.19 334 GLU B C 1
ATOM 7301 O O . GLU B 1 334 ? 14.352 32.469 13 1 94.19 334 GLU B O 1
ATOM 7306 N N . SER B 1 335 ? 14.414 30.797 11.547 1 94.94 335 SER B N 1
ATOM 7307 C CA . SER B 1 335 ? 13.062 30.344 11.883 1 94.94 335 SER B CA 1
ATOM 7308 C C . SER B 1 335 ? 12.969 29.906 13.336 1 94.94 335 SER B C 1
ATOM 7310 O O . SER B 1 335 ? 12.016 30.25 14.039 1 94.94 335 SER B O 1
ATOM 7312 N N . MET B 1 336 ? 13.922 29.172 13.805 1 96.69 336 MET B N 1
ATOM 7313 C CA . MET B 1 336 ? 13.961 28.688 15.18 1 96.69 336 MET B CA 1
ATOM 7314 C C . MET B 1 336 ? 14.062 29.844 16.172 1 96.69 336 MET B C 1
ATOM 7316 O O . MET B 1 336 ? 13.422 29.828 17.219 1 96.69 336 MET B O 1
ATOM 7320 N N . ASP B 1 337 ? 14.883 30.766 15.812 1 94.62 337 ASP B N 1
ATOM 7321 C CA . ASP B 1 337 ? 15.008 31.938 16.656 1 94.62 337 ASP B CA 1
ATOM 7322 C C . ASP B 1 337 ? 13.688 32.688 16.766 1 94.62 337 ASP B C 1
ATOM 7324 O O . ASP B 1 337 ? 13.305 33.125 17.844 1 94.62 337 ASP B O 1
ATOM 7328 N N . ASN B 1 338 ? 13.031 32.844 15.656 1 94 338 ASN B N 1
ATOM 7329 C CA . ASN B 1 338 ? 11.719 33.469 15.656 1 94 338 ASN B CA 1
ATOM 7330 C C . ASN B 1 338 ? 10.719 32.688 16.484 1 94 338 ASN B C 1
ATOM 7332 O O . ASN B 1 338 ? 9.867 33.25 17.172 1 94 338 ASN B O 1
ATOM 7336 N N . CYS B 1 339 ? 10.797 31.391 16.422 1 96 339 CYS B N 1
ATOM 7337 C CA . CYS B 1 339 ? 9.93 30.516 17.203 1 96 339 CYS B CA 1
ATOM 7338 C C . CYS B 1 339 ? 10.094 30.781 18.688 1 96 339 CYS B C 1
ATOM 7340 O O . CYS B 1 339 ? 9.109 30.953 19.406 1 96 339 CYS B O 1
ATOM 7342 N N . ILE B 1 340 ? 11.32 30.844 19.156 1 96.5 340 ILE B N 1
ATOM 7343 C CA . ILE B 1 340 ? 11.641 31.047 20.562 1 96.5 340 ILE B CA 1
ATOM 7344 C C . ILE B 1 340 ? 11.133 32.406 21 1 96.5 340 ILE B C 1
ATOM 7346 O O . ILE B 1 340 ? 10.477 32.531 22.047 1 96.5 340 ILE B O 1
ATOM 7350 N N . THR B 1 341 ? 11.398 33.438 20.188 1 94.88 341 THR B N 1
ATOM 7351 C CA . THR B 1 341 ? 10.984 34.781 20.516 1 94.88 341 THR B CA 1
ATOM 7352 C C . THR B 1 341 ? 9.461 34.875 20.594 1 94.88 341 THR B C 1
ATOM 7354 O O . THR B 1 341 ? 8.922 35.531 21.5 1 94.88 341 THR B O 1
ATOM 7357 N N . THR B 1 342 ? 8.805 34.25 19.656 1 95.5 342 THR B N 1
ATOM 7358 C CA . THR B 1 342 ? 7.344 34.281 19.641 1 95.5 342 THR B CA 1
ATOM 7359 C C . THR B 1 342 ? 6.781 33.5 20.828 1 95.5 342 THR B C 1
ATOM 7361 O O . THR B 1 342 ? 5.77 33.906 21.422 1 95.5 342 THR B O 1
ATOM 7364 N N . LYS B 1 343 ? 7.41 32.438 21.172 1 96.88 343 LYS B N 1
ATOM 7365 C CA . LYS B 1 343 ? 6.992 31.641 22.344 1 96.88 343 LYS B CA 1
ATOM 7366 C C . LYS B 1 343 ? 7.094 32.469 23.609 1 96.88 343 LYS B C 1
ATOM 7368 O O . LYS B 1 343 ? 6.234 32.375 24.484 1 96.88 343 LYS B O 1
ATOM 7373 N N . ILE B 1 344 ? 8.078 33.219 23.766 1 96.69 344 ILE B N 1
ATOM 7374 C CA . ILE B 1 344 ? 8.258 34.062 24.938 1 96.69 344 ILE B CA 1
ATOM 7375 C C . ILE B 1 344 ? 7.141 35.125 24.984 1 96.69 344 ILE B C 1
ATOM 7377 O O . ILE B 1 344 ? 6.574 35.375 26.062 1 96.69 344 ILE B O 1
ATOM 7381 N N . SER B 1 345 ? 6.801 35.688 23.844 1 96.12 345 SER B N 1
ATOM 7382 C CA . SER B 1 345 ? 5.809 36.75 23.766 1 96.12 345 SER B CA 1
ATOM 7383 C C . SER B 1 345 ? 4.391 36.188 23.891 1 96.12 345 SER B C 1
ATOM 7385 O O . SER B 1 345 ? 3.504 36.844 24.422 1 96.12 345 SER B O 1
ATOM 7387 N N . TRP B 1 346 ? 4.164 35 23.297 1 96.19 346 TRP B N 1
ATOM 7388 C CA . TRP B 1 346 ? 2.84 34.406 23.234 1 96.19 346 TRP B CA 1
ATOM 7389 C C . TRP B 1 346 ? 2.889 32.938 23.703 1 96.19 346 TRP B C 1
ATOM 7391 O O . TRP B 1 346 ? 2.598 32.031 22.938 1 96.19 346 TRP B O 1
ATOM 7401 N N . PRO B 1 347 ? 3.211 32.688 24.953 1 95.75 347 PRO B N 1
ATOM 7402 C CA . PRO B 1 347 ? 3.496 31.344 25.453 1 95.75 347 PRO B CA 1
ATOM 7403 C C . PRO B 1 347 ? 2.301 30.406 25.328 1 95.75 347 PRO B C 1
ATOM 7405 O O . PRO B 1 347 ? 2.477 29.188 25.156 1 95.75 347 PRO B O 1
ATOM 7408 N N . HIS B 1 348 ? 1.115 30.906 25.312 1 95.81 348 HIS B N 1
ATOM 7409 C CA . HIS B 1 348 ? -0.067 30.047 25.328 1 95.81 348 HIS B CA 1
ATOM 7410 C C . HIS B 1 348 ? -0.513 29.688 23.906 1 95.81 348 HIS B C 1
ATOM 7412 O O . HIS B 1 348 ? -1.429 28.891 23.734 1 95.81 348 HIS B O 1
ATOM 7418 N N . LEU B 1 349 ? 0.172 30.25 22.859 1 97.31 349 LEU B N 1
ATOM 7419 C CA . LEU B 1 349 ? -0.301 30.047 21.484 1 97.31 349 LEU B CA 1
ATOM 7420 C C . LEU B 1 349 ? 0.666 29.156 20.703 1 97.31 349 LEU B C 1
ATOM 7422 O O . LEU B 1 349 ? 0.354 28.719 19.594 1 97.31 349 LEU B O 1
ATOM 7426 N N . ILE B 1 350 ? 1.799 28.828 21.312 1 97.19 350 ILE B N 1
ATOM 7427 C CA . ILE B 1 350 ? 2.758 27.969 20.625 1 97.19 350 ILE B CA 1
ATOM 7428 C C . ILE B 1 350 ? 2.951 26.672 21.422 1 97.19 350 ILE B C 1
ATOM 7430 O O . ILE B 1 350 ? 3.42 26.703 22.562 1 97.19 350 ILE B O 1
ATOM 7434 N N . ALA B 1 351 ? 2.658 25.578 20.766 1 97.44 351 ALA B N 1
ATOM 7435 C CA . ALA B 1 351 ? 2.66 24.281 21.453 1 97.44 351 ALA B CA 1
ATOM 7436 C C . ALA B 1 351 ? 3.988 23.562 21.266 1 97.44 351 ALA B C 1
ATOM 7438 O O . ALA B 1 351 ? 4.379 22.734 22.078 1 97.44 351 ALA B O 1
ATOM 7439 N N . GLY B 1 352 ? 4.629 23.844 20.203 1 98.06 352 GLY B N 1
ATOM 7440 C CA . GLY B 1 352 ? 5.855 23.125 19.922 1 98.06 352 GLY B CA 1
ATOM 7441 C C . GLY B 1 352 ? 6.43 23.422 18.547 1 98.06 352 GLY B C 1
ATOM 7442 O O . GLY B 1 352 ? 6.141 24.453 17.969 1 98.06 352 GLY B O 1
ATOM 7443 N N . TYR B 1 353 ? 7.387 22.531 18.125 1 98.44 353 TYR B N 1
ATOM 7444 C CA . TYR B 1 353 ? 8.164 22.75 16.906 1 98.44 353 TYR B CA 1
ATOM 7445 C C . TYR B 1 353 ? 8.141 21.516 16.016 1 98.44 353 TYR B C 1
ATOM 7447 O O . TYR B 1 353 ? 8.148 20.375 16.516 1 98.44 353 TYR B O 1
ATOM 7455 N N . ASP B 1 354 ? 8.102 21.75 14.703 1 98.38 354 ASP B N 1
ATOM 7456 C CA . ASP B 1 354 ? 8.07 20.656 13.734 1 98.38 354 ASP B CA 1
ATOM 7457 C C . ASP B 1 354 ? 8.867 21 12.484 1 98.38 354 ASP B C 1
ATOM 7459 O O . ASP B 1 354 ? 9.18 22.172 12.25 1 98.38 354 ASP B O 1
ATOM 7463 N N . LEU B 1 355 ? 9.336 20 11.773 1 98.12 355 LEU B N 1
ATOM 7464 C CA . LEU B 1 355 ? 9.922 20.109 10.445 1 98.12 355 LEU B CA 1
ATOM 7465 C C . LEU B 1 355 ? 9.039 19.422 9.406 1 98.12 355 LEU B C 1
ATOM 7467 O O . LEU B 1 355 ? 8.625 18.281 9.586 1 98.12 355 LEU B O 1
ATOM 7471 N N . VAL B 1 356 ? 8.797 20.156 8.312 1 96.88 356 VAL B N 1
ATOM 7472 C CA . VAL B 1 356 ? 7.816 19.641 7.363 1 96.88 356 VAL B CA 1
ATOM 7473 C C . VAL B 1 356 ? 8.391 19.688 5.949 1 96.88 356 VAL B C 1
ATOM 7475 O O . VAL B 1 356 ? 9.555 20.031 5.754 1 96.88 356 VAL B O 1
ATOM 7478 N N . GLY B 1 357 ? 7.535 19.344 4.984 1 96.19 357 GLY B N 1
ATOM 7479 C CA . GLY B 1 357 ? 7.926 19.172 3.594 1 96.19 357 GLY B CA 1
ATOM 7480 C C . GLY B 1 357 ? 8.016 17.719 3.166 1 96.19 357 GLY B C 1
ATOM 7481 O O . GLY B 1 357 ? 7.844 16.812 3.986 1 96.19 357 GLY B O 1
ATOM 7482 N N . GLN B 1 358 ? 8.297 17.547 1.854 1 96.81 358 GLN B N 1
ATOM 7483 C CA . GLN B 1 358 ? 8.484 16.188 1.38 1 96.81 358 GLN B CA 1
ATOM 7484 C C . GLN B 1 358 ? 9.695 15.531 2.047 1 96.81 358 GLN B C 1
ATOM 7486 O O . GLN B 1 358 ? 10.828 16 1.886 1 96.81 358 GLN B O 1
ATOM 7491 N N . GLU B 1 359 ? 9.5 14.5 2.773 1 97.19 359 GLU B N 1
ATOM 7492 C CA . GLU B 1 359 ? 10.586 13.867 3.518 1 97.19 359 GLU B CA 1
ATOM 7493 C C . GLU B 1 359 ? 11.641 13.305 2.576 1 97.19 359 GLU B C 1
ATOM 7495 O O . GLU B 1 359 ? 12.844 13.453 2.816 1 97.19 359 GLU B O 1
ATOM 7500 N N . ASP B 1 360 ? 11.25 12.688 1.476 1 95.12 360 ASP B N 1
ATOM 7501 C CA . ASP B 1 360 ? 12.148 11.953 0.591 1 95.12 360 ASP B CA 1
ATOM 7502 C C . ASP B 1 360 ? 13.133 12.891 -0.105 1 95.12 360 ASP B C 1
ATOM 7504 O O . ASP B 1 360 ? 14.266 12.508 -0.402 1 95.12 360 ASP B O 1
ATOM 7508 N N . LEU B 1 361 ? 12.703 14.094 -0.397 1 93.12 361 LEU B N 1
ATOM 7509 C CA . LEU B 1 361 ? 13.57 15.023 -1.116 1 93.12 361 LEU B CA 1
ATOM 7510 C C . LEU B 1 361 ? 14.141 16.078 -0.172 1 93.12 361 LEU B C 1
ATOM 7512 O O . LEU B 1 361 ? 14.938 16.922 -0.586 1 93.12 361 LEU B O 1
ATOM 7516 N N . GLY B 1 362 ? 13.688 16.047 1.064 1 95.19 362 GLY B N 1
ATOM 7517 C CA . GLY B 1 362 ? 14.195 16.984 2.053 1 95.19 362 GLY B CA 1
ATOM 7518 C C . GLY B 1 362 ? 15.352 16.422 2.863 1 95.19 362 GLY B C 1
ATOM 7519 O O . GLY B 1 362 ? 15.719 15.258 2.705 1 95.19 362 GLY B O 1
ATOM 7520 N N . ARG B 1 363 ? 15.875 17.25 3.732 1 97.38 363 ARG B N 1
ATOM 7521 C CA . ARG B 1 363 ? 16.938 16.812 4.637 1 97.38 363 ARG B CA 1
ATOM 7522 C C . ARG B 1 363 ? 16.391 15.891 5.719 1 97.38 363 ARG B C 1
ATOM 7524 O O . ARG B 1 363 ? 15.406 16.219 6.383 1 97.38 363 ARG B O 1
ATOM 7531 N N . PRO B 1 364 ? 17.016 14.75 5.848 1 98 364 PRO B N 1
ATOM 7532 C CA . PRO B 1 364 ? 16.609 13.906 6.977 1 98 364 PRO B CA 1
ATOM 7533 C C . PRO B 1 364 ? 16.938 14.531 8.328 1 98 364 PRO B C 1
ATOM 7535 O O . PRO B 1 364 ? 17.781 15.43 8.406 1 98 364 PRO B O 1
ATOM 7538 N N . LEU B 1 365 ? 16.281 14.086 9.391 1 98.5 365 LEU B N 1
ATOM 7539 C CA . LEU B 1 365 ? 16.516 14.594 10.734 1 98.5 365 LEU B CA 1
ATOM 7540 C C . LEU B 1 365 ? 17.969 14.43 11.141 1 98.5 365 LEU B C 1
ATOM 7542 O O . LEU B 1 365 ? 18.531 15.281 11.844 1 98.5 365 LEU B O 1
ATOM 7546 N N . ARG B 1 366 ? 18.609 13.359 10.688 1 97.62 366 ARG B N 1
ATOM 7547 C CA . ARG B 1 366 ? 20.031 13.125 10.977 1 97.62 366 ARG B CA 1
ATOM 7548 C C . ARG B 1 366 ? 20.875 14.305 10.508 1 97.62 366 ARG B C 1
ATOM 7550 O O . ARG B 1 366 ? 21.781 14.742 11.227 1 97.62 366 ARG B O 1
ATOM 7557 N N . ASP B 1 367 ? 20.578 14.766 9.359 1 96.94 367 ASP B N 1
ATOM 7558 C CA . ASP B 1 367 ? 21.312 15.883 8.781 1 96.94 367 ASP B CA 1
ATOM 7559 C C . ASP B 1 367 ? 21.047 17.172 9.562 1 96.94 367 ASP B C 1
ATOM 7561 O O . ASP B 1 367 ? 21.859 18.094 9.523 1 96.94 367 ASP B O 1
ATOM 7565 N N . LEU B 1 368 ? 19.984 17.281 10.242 1 98.06 368 LEU B N 1
ATOM 7566 C CA . LEU B 1 368 ? 19.547 18.516 10.898 1 98.06 368 LEU B CA 1
ATOM 7567 C C . LEU B 1 368 ? 19.922 18.5 12.375 1 98.06 368 LEU B C 1
ATOM 7569 O O . LEU B 1 368 ? 19.547 19.406 13.125 1 98.06 368 LEU B O 1
ATOM 7573 N N . LEU B 1 369 ? 20.672 17.516 12.82 1 98.06 369 LEU B N 1
ATOM 7574 C CA . LEU B 1 369 ? 21.016 17.359 14.234 1 98.06 369 LEU B CA 1
ATOM 7575 C C . LEU B 1 369 ? 21.688 18.609 14.773 1 98.06 369 LEU B C 1
ATOM 7577 O O . LEU B 1 369 ? 21.359 19.078 15.867 1 98.06 369 LEU B O 1
ATOM 7581 N N . PRO B 1 370 ? 22.641 19.219 14.039 1 97.56 370 PRO B N 1
ATOM 7582 C CA . PRO B 1 370 ? 23.266 20.438 14.57 1 97.56 370 PRO B CA 1
ATOM 7583 C C . PRO B 1 370 ? 22.25 21.547 14.867 1 97.56 370 PRO B C 1
ATOM 7585 O O . PRO B 1 370 ? 22.281 22.141 15.945 1 97.56 370 PRO B O 1
ATOM 7588 N N . GLU B 1 371 ? 21.375 21.844 13.938 1 98 371 GLU B N 1
ATOM 7589 C CA . GLU B 1 371 ? 20.344 22.859 14.125 1 98 371 GLU B CA 1
ATOM 7590 C C . GLU B 1 371 ? 19.422 22.5 15.289 1 98 371 GLU B C 1
ATOM 7592 O O . GLU B 1 371 ? 19.047 23.375 16.078 1 98 371 GLU B O 1
ATOM 7597 N N . LEU B 1 372 ? 19.047 21.234 15.414 1 98.38 372 LEU B N 1
ATOM 7598 C CA . LEU B 1 372 ? 18.109 20.797 16.438 1 98.38 372 LEU B CA 1
ATOM 7599 C C . LEU B 1 372 ? 18.719 20.891 17.828 1 98.38 372 LEU B C 1
ATOM 7601 O O . LEU B 1 372 ? 18.047 21.25 18.781 1 98.38 372 LEU B O 1
ATOM 7605 N N . PHE B 1 373 ? 19.984 20.547 17.938 1 97.69 373 PHE B N 1
ATOM 7606 C CA . PHE B 1 373 ? 20.656 20.656 19.234 1 97.69 373 PHE B CA 1
ATOM 7607 C C . PHE B 1 373 ? 20.875 22.109 19.625 1 97.69 373 PHE B C 1
ATOM 7609 O O . PHE B 1 373 ? 20.781 22.469 20.797 1 97.69 373 PHE B O 1
ATOM 7616 N N . TRP B 1 374 ? 21.203 22.922 18.625 1 97.81 374 TRP B N 1
ATOM 7617 C CA . TRP B 1 374 ? 21.266 24.344 18.891 1 97.81 374 TRP B CA 1
ATOM 7618 C C . TRP B 1 374 ? 19.938 24.859 19.438 1 97.81 374 TRP B C 1
ATOM 7620 O O . TRP B 1 374 ? 19.891 25.609 20.406 1 97.81 374 TRP B O 1
ATOM 7630 N N . PHE B 1 375 ? 18.859 24.531 18.812 1 98.12 375 PHE B N 1
ATOM 7631 C CA . PHE B 1 375 ? 17.516 24.938 19.188 1 98.12 375 PHE B CA 1
ATOM 7632 C C . PHE B 1 375 ? 17.203 24.547 20.625 1 98.12 375 PHE B C 1
ATOM 7634 O O . PHE B 1 375 ? 16.703 25.359 21.406 1 98.12 375 PHE B O 1
ATOM 7641 N N . ARG B 1 376 ? 17.5 23.312 20.969 1 97.06 376 ARG B N 1
ATOM 7642 C CA . ARG B 1 376 ? 17.25 22.812 22.328 1 97.06 376 ARG B CA 1
ATOM 7643 C C . ARG B 1 376 ? 18.047 23.625 23.359 1 97.06 376 ARG B C 1
ATOM 7645 O O . ARG B 1 376 ? 17.547 23.938 24.438 1 97.06 376 ARG B O 1
ATOM 7652 N N . LYS B 1 377 ? 19.281 23.828 23.016 1 96.62 377 LYS B N 1
ATOM 7653 C CA . LYS B 1 377 ? 20.125 24.594 23.906 1 96.62 377 LYS B CA 1
ATOM 7654 C C . LYS B 1 377 ? 19.578 26 24.109 1 96.62 377 LYS B C 1
ATOM 7656 O O . LYS B 1 377 ? 19.516 26.5 25.25 1 96.62 377 LYS B O 1
ATOM 7661 N N . GLN B 1 378 ? 19.203 26.625 23.031 1 97.12 378 GLN B N 1
ATOM 7662 C CA . GLN B 1 378 ? 18.656 27.984 23.109 1 97.12 378 GLN B CA 1
ATOM 7663 C C . GLN B 1 378 ? 17.375 28.016 23.906 1 97.12 378 GLN B C 1
ATOM 7665 O O . GLN B 1 378 ? 17.141 28.938 24.688 1 97.12 378 GLN B O 1
ATOM 7670 N N . CYS B 1 379 ? 16.5 27.078 23.719 1 97.56 379 CYS B N 1
ATOM 7671 C CA . CYS B 1 379 ? 15.25 26.969 24.469 1 97.56 379 CYS B CA 1
ATOM 7672 C C . CYS B 1 379 ? 15.539 26.875 25.969 1 97.56 379 CYS B C 1
ATOM 7674 O O . CYS B 1 379 ? 14.883 27.531 26.781 1 97.56 379 CYS B O 1
ATOM 7676 N N . ALA B 1 380 ? 16.484 26.047 26.281 1 96.62 380 ALA B N 1
ATOM 7677 C CA . ALA B 1 380 ? 16.859 25.875 27.688 1 96.62 380 ALA B CA 1
ATOM 7678 C C . ALA B 1 380 ? 17.391 27.188 28.281 1 96.62 380 ALA B C 1
ATOM 7680 O O . ALA B 1 380 ? 17.047 27.547 29.406 1 96.62 380 ALA B O 1
ATOM 7681 N N . GLN B 1 381 ? 18.203 27.844 27.547 1 96.69 381 GLN B N 1
ATOM 7682 C CA . GLN B 1 381 ? 18.797 29.094 28 1 96.69 381 GLN B CA 1
ATOM 7683 C C . GLN B 1 381 ? 17.734 30.156 28.203 1 96.69 381 GLN B C 1
ATOM 7685 O O . GLN B 1 381 ? 17.812 30.969 29.125 1 96.69 381 GLN B O 1
ATOM 7690 N N . GLU B 1 382 ? 16.75 30.141 27.375 1 96.75 382 GLU B N 1
ATOM 7691 C CA . GLU B 1 382 ? 15.695 31.156 27.453 1 96.75 382 GLU B CA 1
ATOM 7692 C C . GLU B 1 382 ? 14.57 30.703 28.391 1 96.75 382 GLU B C 1
ATOM 7694 O O . GLU B 1 382 ? 13.648 31.469 28.656 1 96.75 382 GLU B O 1
ATOM 7699 N N . GLY B 1 383 ? 14.57 29.484 28.812 1 95.75 383 GLY B N 1
ATOM 7700 C CA . GLY B 1 383 ? 13.602 28.969 29.75 1 95.75 383 GLY B CA 1
ATOM 7701 C C . GLY B 1 383 ? 12.242 28.703 29.141 1 95.75 383 GLY B C 1
ATOM 7702 O O . GLY B 1 383 ? 11.211 28.891 29.781 1 95.75 383 GLY B O 1
ATOM 7703 N N . VAL B 1 384 ? 12.234 28.375 27.844 1 95.69 384 VAL B N 1
ATOM 7704 C CA . VAL B 1 384 ? 10.969 28.062 27.188 1 95.69 384 VAL B CA 1
ATOM 7705 C C . VAL B 1 384 ? 10.922 26.562 26.875 1 95.69 384 VAL B C 1
ATOM 7707 O O . VAL B 1 384 ? 11.961 25.922 26.672 1 95.69 384 VAL B O 1
ATOM 7710 N N . ASN B 1 385 ? 9.734 25.984 26.922 1 94.56 385 ASN B N 1
ATOM 7711 C CA . ASN B 1 385 ? 9.484 24.594 26.594 1 94.56 385 ASN B CA 1
ATOM 7712 C C . ASN B 1 385 ? 8.859 24.453 25.203 1 94.56 385 ASN B C 1
ATOM 7714 O O . ASN B 1 385 ? 7.695 24.812 25 1 94.56 385 ASN B O 1
ATOM 7718 N N . LEU B 1 386 ? 9.586 23.969 24.297 1 97.56 386 LEU B N 1
ATOM 7719 C CA . LEU B 1 386 ? 9.125 23.734 22.938 1 97.56 386 LEU B CA 1
ATOM 7720 C C . LEU B 1 386 ? 9.383 22.297 22.516 1 97.56 386 LEU B C 1
ATOM 7722 O O . LEU B 1 386 ? 10.398 22 21.875 1 97.56 386 LEU B O 1
ATOM 7726 N N . PRO B 1 387 ? 8.438 21.422 22.875 1 98.06 387 PRO B N 1
ATOM 7727 C CA . PRO B 1 387 ? 8.602 20.031 22.469 1 98.06 387 PRO B CA 1
ATOM 7728 C C . PRO B 1 387 ? 8.531 19.828 20.953 1 98.06 387 PRO B C 1
ATOM 7730 O O . PRO B 1 387 ? 8.055 20.719 20.234 1 98.06 387 PRO B O 1
ATOM 7733 N N . PHE B 1 388 ? 9.039 18.656 20.531 1 98.56 388 PHE B N 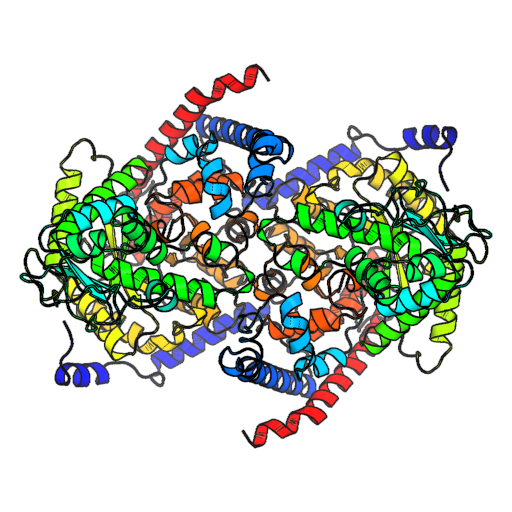1
ATOM 7734 C CA . PHE B 1 388 ? 9.016 18.328 19.109 1 98.56 388 PHE B CA 1
ATOM 7735 C C . PHE B 1 388 ? 7.77 17.516 18.766 1 98.56 388 PHE B C 1
ATOM 7737 O O . PHE B 1 388 ? 7.312 16.688 19.562 1 98.56 388 PHE B O 1
ATOM 7744 N N . PHE B 1 389 ? 7.18 17.734 17.641 1 98.56 389 PHE B N 1
ATOM 7745 C CA . PHE B 1 389 ? 6.113 17 16.969 1 98.56 389 PHE B CA 1
ATOM 7746 C C . PHE B 1 389 ? 6.496 16.656 15.531 1 98.56 389 PHE B C 1
ATOM 7748 O O . PHE B 1 389 ? 5.785 17.031 14.594 1 98.56 389 PHE B O 1
ATOM 7755 N N . PHE B 1 390 ? 7.449 15.812 15.328 1 98.75 390 PHE B N 1
ATOM 7756 C CA . PHE B 1 390 ? 8.133 15.68 14.047 1 98.75 390 PHE B CA 1
ATOM 7757 C C . PHE B 1 390 ? 7.277 14.898 13.055 1 98.75 390 PHE B C 1
ATOM 7759 O O . PHE B 1 390 ? 6.656 13.891 13.422 1 98.75 390 PHE B O 1
ATOM 7766 N N . HIS B 1 391 ? 7.305 15.383 11.828 1 98.69 391 HIS B N 1
ATOM 7767 C CA . HIS B 1 391 ? 7.016 14.484 10.719 1 98.69 391 HIS B CA 1
ATOM 7768 C C . HIS B 1 391 ? 8.086 13.406 10.594 1 98.69 391 HIS B C 1
ATOM 7770 O O . HIS B 1 391 ? 9.281 13.703 10.57 1 98.69 391 HIS B O 1
ATOM 7776 N N . ALA B 1 392 ? 7.676 12.211 10.469 1 98.81 392 ALA B N 1
ATOM 7777 C CA . ALA B 1 392 ? 8.578 11.094 10.219 1 98.81 392 ALA B CA 1
ATOM 7778 C C . ALA B 1 392 ? 7.828 9.891 9.648 1 98.81 392 ALA B C 1
ATOM 7780 O O . ALA B 1 392 ? 6.703 9.602 10.062 1 98.81 392 ALA B O 1
ATOM 7781 N N . GLY B 1 393 ? 8.438 9.25 8.68 1 98.62 393 GLY B N 1
ATOM 7782 C CA . GLY B 1 393 ? 7.883 8.016 8.133 1 98.62 393 GLY B CA 1
ATOM 7783 C C . GLY B 1 393 ? 6.848 8.258 7.051 1 98.62 393 GLY B C 1
ATOM 7784 O O . GLY B 1 393 ? 6.145 7.336 6.641 1 98.62 393 GLY B O 1
ATOM 7785 N N . GLU B 1 394 ? 6.645 9.5 6.598 1 98.56 394 GLU B N 1
ATOM 7786 C CA . GLU B 1 394 ? 5.781 9.75 5.449 1 98.56 394 GLU B CA 1
ATOM 7787 C C . GLU B 1 394 ? 6.477 9.367 4.145 1 98.56 394 GLU B C 1
ATOM 7789 O O . GLU B 1 394 ? 6.762 10.227 3.311 1 98.56 394 GLU B O 1
ATOM 7794 N N . THR B 1 395 ? 6.805 8.125 4.004 1 98.06 395 THR B N 1
ATOM 7795 C CA . THR B 1 395 ? 7.621 7.598 2.916 1 98.06 395 THR B CA 1
ATOM 7796 C C . THR B 1 395 ? 7.305 6.125 2.67 1 98.06 395 THR B C 1
ATOM 7798 O O . THR B 1 395 ? 6.617 5.488 3.471 1 98.06 395 THR B O 1
ATOM 7801 N N . LEU B 1 396 ? 7.746 5.676 1.525 1 97.06 396 LEU B N 1
ATOM 7802 C CA . LEU B 1 396 ? 7.602 4.262 1.188 1 97.06 396 LEU B CA 1
ATOM 7803 C C . LEU B 1 396 ? 8.883 3.498 1.484 1 97.06 396 LEU B C 1
ATOM 7805 O O . LEU B 1 396 ? 8.953 2.285 1.27 1 97.06 396 LEU B O 1
ATOM 7809 N N . GLY B 1 397 ? 9.914 4.16 1.979 1 96.44 397 GLY B N 1
ATOM 7810 C CA . GLY B 1 397 ? 11.195 3.527 2.25 1 96.44 397 GLY B CA 1
ATOM 7811 C C . GLY B 1 397 ? 11.125 2.465 3.332 1 96.44 397 GLY B C 1
ATOM 7812 O O . GLY B 1 397 ? 10.164 2.43 4.109 1 96.44 397 GLY B O 1
ATOM 7813 N N . ASP B 1 398 ? 12.141 1.62 3.377 1 96.12 398 ASP B N 1
ATOM 7814 C CA . ASP B 1 398 ? 12.18 0.534 4.352 1 96.12 398 ASP B CA 1
ATOM 7815 C C . ASP B 1 398 ? 13.523 0.49 5.07 1 96.12 398 ASP B C 1
ATOM 7817 O O . ASP B 1 398 ? 13.922 -0.553 5.602 1 96.12 398 ASP B O 1
ATOM 7821 N N . GLY B 1 399 ? 14.234 1.54 4.996 1 94.88 399 GLY B N 1
ATOM 7822 C CA . GLY B 1 399 ? 15.539 1.591 5.637 1 94.88 399 GLY B CA 1
ATOM 7823 C C . GLY B 1 399 ? 16.453 2.654 5.055 1 94.88 399 GLY B C 1
ATOM 7824 O O . GLY B 1 399 ? 17.609 2.775 5.457 1 94.88 399 GLY B O 1
ATOM 7825 N N . ASP B 1 400 ? 16 3.41 4.129 1 94.5 400 ASP B N 1
ATOM 7826 C CA . ASP B 1 400 ? 16.797 4.496 3.555 1 94.5 400 ASP B CA 1
ATOM 7827 C C . ASP B 1 400 ? 16.844 5.691 4.504 1 94.5 400 ASP B C 1
ATOM 7829 O O . ASP B 1 400 ? 16.281 5.648 5.602 1 94.5 400 ASP B O 1
ATOM 7833 N N . GLU B 1 401 ? 17.516 6.715 4.105 1 95.62 401 GLU B N 1
ATOM 7834 C CA . GLU B 1 401 ? 17.781 7.855 4.977 1 95.62 401 GLU B CA 1
ATOM 7835 C C . GLU B 1 401 ? 16.469 8.516 5.422 1 95.62 401 GLU B C 1
ATOM 7837 O O . GLU B 1 401 ? 16.359 8.984 6.559 1 95.62 401 GLU B O 1
ATOM 7842 N N . THR B 1 402 ? 15.516 8.602 4.5 1 97.44 402 THR B N 1
ATOM 7843 C CA . THR B 1 402 ? 14.234 9.219 4.828 1 97.44 402 THR B CA 1
ATOM 7844 C C . THR B 1 402 ? 13.477 8.367 5.844 1 97.44 402 THR B C 1
ATOM 7846 O O . THR B 1 402 ? 12.953 8.891 6.828 1 97.44 402 THR B O 1
ATOM 7849 N N . ASP B 1 403 ? 13.398 7.082 5.574 1 98.12 403 ASP B N 1
ATOM 7850 C CA . ASP B 1 403 ? 12.719 6.152 6.473 1 98.12 403 ASP B CA 1
ATOM 7851 C C . ASP B 1 403 ? 13.344 6.199 7.871 1 98.12 403 ASP B C 1
ATOM 7853 O O . ASP B 1 403 ? 12.641 6.027 8.867 1 98.12 403 ASP B O 1
ATOM 7857 N N . GLN B 1 404 ? 14.562 6.484 7.984 1 98.25 404 GLN B N 1
ATOM 7858 C CA . GLN B 1 404 ? 15.289 6.492 9.25 1 98.25 404 GLN B CA 1
ATOM 7859 C C . GLN B 1 404 ? 14.945 7.723 10.078 1 98.25 404 GLN B C 1
ATOM 7861 O O . GLN B 1 404 ? 15.312 7.812 11.25 1 98.25 404 GLN B O 1
ATOM 7866 N N . ASN B 1 405 ? 14.203 8.656 9.469 1 98.81 405 ASN B N 1
ATOM 7867 C CA . ASN B 1 405 ? 13.672 9.758 10.273 1 98.81 405 ASN B CA 1
ATOM 7868 C C . ASN B 1 405 ? 12.906 9.242 11.484 1 98.81 405 ASN B C 1
ATOM 7870 O O . ASN B 1 405 ? 12.859 9.906 12.523 1 98.81 405 ASN B O 1
ATOM 7874 N N . LEU B 1 406 ? 12.32 8.07 11.344 1 98.88 406 LEU B N 1
ATOM 7875 C CA . LEU B 1 406 ? 11.562 7.48 12.445 1 98.88 406 LEU B CA 1
ATOM 7876 C C . LEU B 1 406 ? 12.461 7.234 13.648 1 98.88 406 LEU B C 1
ATOM 7878 O O . LEU B 1 406 ? 12.07 7.512 14.789 1 98.88 406 LEU B O 1
ATOM 7882 N N . PHE B 1 407 ? 13.664 6.746 13.445 1 98.81 407 PHE B N 1
ATOM 7883 C CA . PHE B 1 407 ? 14.617 6.52 14.531 1 98.81 407 PHE B CA 1
ATOM 7884 C C . PHE B 1 407 ? 14.977 7.832 15.219 1 98.81 407 PHE B C 1
ATOM 7886 O O . PHE B 1 407 ? 14.961 7.918 16.453 1 98.81 407 PHE B O 1
ATOM 7893 N N . ASP B 1 408 ? 15.258 8.797 14.445 1 98.81 408 ASP B N 1
ATOM 7894 C CA . ASP B 1 408 ? 15.68 10.086 14.969 1 98.81 408 ASP B CA 1
ATOM 7895 C C . ASP B 1 408 ? 14.539 10.758 15.734 1 98.81 408 ASP B C 1
ATOM 7897 O O . ASP B 1 408 ? 14.766 11.359 16.797 1 98.81 408 ASP B O 1
ATOM 7901 N N . ALA B 1 409 ? 13.32 10.727 15.156 1 98.81 409 ALA B N 1
ATOM 7902 C CA . ALA B 1 409 ? 12.18 11.336 15.844 1 98.81 409 ALA B CA 1
ATOM 7903 C C . ALA B 1 409 ? 12.023 10.781 17.25 1 98.81 409 ALA B C 1
ATOM 7905 O O . ALA B 1 409 ? 11.844 11.531 18.219 1 98.81 409 ALA B O 1
ATOM 7906 N N . ILE B 1 410 ? 12.109 9.469 17.375 1 98.69 410 ILE B N 1
ATOM 7907 C CA . ILE B 1 410 ? 11.938 8.812 18.672 1 98.69 410 ILE B CA 1
ATOM 7908 C C . ILE B 1 410 ? 13.102 9.164 19.594 1 98.69 410 ILE B C 1
ATOM 7910 O O . ILE B 1 410 ? 12.891 9.508 20.766 1 98.69 410 ILE B O 1
ATOM 7914 N N . LEU B 1 411 ? 14.344 9.141 19.062 1 98.38 411 LEU B N 1
ATOM 7915 C CA . LEU B 1 411 ? 15.539 9.391 19.875 1 98.38 411 LEU B CA 1
ATOM 7916 C C . LEU B 1 411 ? 15.586 10.844 20.344 1 98.38 411 LEU B C 1
ATOM 7918 O O . LEU B 1 411 ? 16.109 11.133 21.406 1 98.38 411 LEU B O 1
ATOM 7922 N N . LEU B 1 412 ? 15.008 11.75 19.547 1 98.25 412 LEU B N 1
ATOM 7923 C CA . LEU B 1 412 ? 15.016 13.172 19.891 1 98.25 412 LEU B CA 1
ATOM 7924 C C . LEU B 1 412 ? 13.859 13.516 20.812 1 98.25 412 LEU B C 1
ATOM 7926 O O . LEU B 1 412 ? 13.695 14.68 21.188 1 98.25 412 LEU B O 1
ATOM 7930 N N . GLY B 1 413 ? 13.016 12.57 21.125 1 97.62 413 GLY B N 1
ATOM 7931 C CA . GLY B 1 413 ? 12 12.758 22.156 1 97.62 413 GLY B CA 1
ATOM 7932 C C . GLY B 1 413 ? 10.734 13.406 21.625 1 97.62 413 GLY B C 1
ATOM 7933 O O . GLY B 1 413 ? 10.094 14.188 22.328 1 97.62 413 GLY B O 1
ATOM 7934 N N . THR B 1 414 ? 10.398 13.141 20.406 1 98.62 414 THR B N 1
ATOM 7935 C CA . THR B 1 414 ? 9.148 13.672 19.875 1 98.62 414 THR B CA 1
ATOM 7936 C C . THR B 1 414 ? 7.961 13.219 20.719 1 98.62 414 THR B C 1
ATOM 7938 O O . THR B 1 414 ? 7.953 12.102 21.234 1 98.62 414 THR B O 1
ATOM 7941 N N . ARG B 1 415 ? 6.988 14.062 20.906 1 98.38 415 ARG B N 1
ATOM 7942 C CA . ARG B 1 415 ? 5.797 13.719 21.672 1 98.38 415 ARG B CA 1
ATOM 7943 C C . ARG B 1 415 ? 4.809 12.922 20.828 1 98.38 415 ARG B C 1
ATOM 7945 O O . ARG B 1 415 ? 4.094 12.062 21.344 1 98.38 415 ARG B O 1
ATOM 7952 N N . ARG B 1 416 ? 4.715 13.25 19.594 1 98.81 416 ARG B N 1
ATOM 7953 C CA . ARG B 1 416 ? 3.891 12.586 18.578 1 98.81 416 ARG B CA 1
ATOM 7954 C C . ARG B 1 416 ? 4.641 12.453 17.266 1 98.81 416 ARG B C 1
ATOM 7956 O O . ARG B 1 416 ? 5.602 13.18 17.016 1 98.81 416 ARG B O 1
ATOM 7963 N N . ILE B 1 417 ? 4.273 11.523 16.469 1 98.88 417 ILE B N 1
ATOM 7964 C CA . ILE B 1 417 ? 4.84 11.359 15.133 1 98.88 417 ILE B CA 1
ATOM 7965 C C . ILE B 1 417 ? 3.787 11.695 14.078 1 98.88 417 ILE B C 1
ATOM 7967 O O . ILE B 1 417 ? 2.729 11.07 14.023 1 98.88 417 ILE B O 1
ATOM 7971 N N . GLY B 1 418 ? 4.086 12.742 13.312 1 98.69 418 GLY B N 1
ATOM 7972 C CA . GLY B 1 418 ? 3.232 13.047 12.18 1 98.69 418 GLY B CA 1
ATOM 7973 C C . GLY B 1 418 ? 3.326 12.008 11.07 1 98.69 418 GLY B C 1
ATOM 7974 O O . GLY B 1 418 ? 4.418 11.711 10.586 1 98.69 418 GLY B O 1
ATOM 7975 N N . HIS B 1 419 ? 2.15 11.391 10.633 1 98.56 419 HIS B N 1
ATOM 7976 C CA . HIS B 1 419 ? 1.955 10.406 9.57 1 98.56 419 HIS B CA 1
ATOM 7977 C C . HIS B 1 419 ? 2.395 9.016 10.016 1 98.56 419 HIS B C 1
ATOM 7979 O O . HIS B 1 419 ? 1.561 8.125 10.203 1 98.56 419 HIS B O 1
ATOM 7985 N N . GLY B 1 420 ? 3.713 8.844 10.211 1 98.69 420 GLY B N 1
ATOM 7986 C CA . GLY B 1 420 ? 4.188 7.531 10.609 1 98.69 420 GLY B CA 1
ATOM 7987 C C . GLY B 1 420 ? 3.814 6.438 9.625 1 98.69 420 GLY B C 1
ATOM 7988 O O . GLY B 1 420 ? 3.568 5.297 10.023 1 98.69 420 GLY B O 1
ATOM 7989 N N . PHE B 1 421 ? 3.734 6.719 8.344 1 98.75 421 PHE B N 1
ATOM 7990 C CA . PHE B 1 421 ? 3.188 5.832 7.324 1 98.75 421 PHE B CA 1
ATOM 7991 C C . PHE B 1 421 ? 4.023 4.566 7.199 1 98.75 421 PHE B C 1
ATOM 7993 O O . PHE B 1 421 ? 3.482 3.469 7.059 1 98.75 421 PHE B O 1
ATOM 8000 N N . SER B 1 422 ? 5.367 4.637 7.242 1 98.69 422 SER B N 1
ATOM 8001 C CA . SER B 1 422 ? 6.246 3.492 7.023 1 98.69 422 SER B CA 1
ATOM 8002 C C . SER B 1 422 ? 6.566 2.783 8.336 1 98.69 422 SER B C 1
ATOM 8004 O O . SER B 1 422 ? 7.297 1.791 8.352 1 98.69 422 SER B O 1
ATOM 8006 N N . LEU B 1 423 ? 5.98 3.217 9.406 1 98.81 423 LEU B N 1
ATOM 8007 C CA . LEU B 1 423 ? 6.316 2.738 10.742 1 98.81 423 LEU B CA 1
ATOM 8008 C C . LEU B 1 423 ? 6.023 1.248 10.875 1 98.81 423 LEU B C 1
ATOM 8010 O O . LEU B 1 423 ? 6.723 0.535 11.602 1 98.81 423 LEU B O 1
ATOM 8014 N N . TYR B 1 424 ? 5.023 0.725 10.133 1 98.62 424 TYR B N 1
ATOM 8015 C CA . TYR B 1 424 ? 4.582 -0.66 10.266 1 98.62 424 TYR B CA 1
ATOM 8016 C C . TYR B 1 424 ? 5.691 -1.625 9.867 1 98.62 424 TYR B C 1
ATOM 8018 O O . TYR B 1 424 ? 5.629 -2.816 10.18 1 98.62 424 TYR B O 1
ATOM 8026 N N . LYS B 1 425 ? 6.758 -1.168 9.258 1 98.5 425 LYS B N 1
ATOM 8027 C CA . LYS B 1 425 ? 7.883 -1.996 8.836 1 98.5 425 LYS B CA 1
ATOM 8028 C C . LYS B 1 425 ? 8.922 -2.125 9.945 1 98.5 425 LYS B C 1
ATOM 8030 O O . LYS B 1 425 ? 9.922 -2.834 9.789 1 98.5 425 LYS B O 1
ATOM 8035 N N . HIS B 1 426 ? 8.75 -1.44 11.086 1 98.62 426 HIS B N 1
ATOM 8036 C CA . HIS B 1 426 ? 9.773 -1.341 12.117 1 98.62 426 HIS B CA 1
ATOM 8037 C C . HIS B 1 426 ? 9.266 -1.884 13.445 1 98.62 426 HIS B C 1
ATOM 8039 O O . HIS B 1 426 ? 8.812 -1.119 14.305 1 98.62 426 HIS B O 1
ATOM 8045 N N . PRO B 1 427 ? 9.438 -3.174 13.656 1 98.19 427 PRO B N 1
ATOM 8046 C CA . PRO B 1 427 ? 8.875 -3.799 14.859 1 98.19 427 PRO B CA 1
ATOM 8047 C C . PRO B 1 427 ? 9.469 -3.246 16.156 1 98.19 427 PRO B C 1
ATOM 8049 O O . PRO B 1 427 ? 8.742 -3.027 17.125 1 98.19 427 PRO B O 1
ATOM 8052 N N . LEU B 1 428 ? 10.773 -3 16.188 1 98.56 428 LEU B N 1
ATOM 8053 C CA . LEU B 1 428 ? 11.398 -2.469 17.391 1 98.56 428 LEU B CA 1
ATOM 8054 C C . LEU B 1 428 ? 10.883 -1.067 17.703 1 98.56 428 LEU B C 1
ATOM 8056 O O . LEU B 1 428 ? 10.625 -0.74 18.859 1 98.56 428 LEU B O 1
ATOM 8060 N N . LEU B 1 429 ? 10.797 -0.225 16.703 1 98.81 429 LEU B N 1
ATOM 8061 C CA . LEU B 1 429 ? 10.297 1.132 16.906 1 98.81 429 LEU B CA 1
ATOM 8062 C C . LEU B 1 429 ? 8.852 1.114 17.391 1 98.81 429 LEU B C 1
ATOM 8064 O O . LEU B 1 429 ? 8.453 1.966 18.188 1 98.81 429 LEU B O 1
ATOM 8068 N N . ILE B 1 430 ? 8.023 0.2 16.859 1 98.69 430 ILE B N 1
ATOM 8069 C CA . ILE B 1 430 ? 6.648 0.069 17.312 1 98.69 430 ILE B CA 1
ATOM 8070 C C . ILE B 1 430 ? 6.633 -0.203 18.828 1 98.69 430 ILE B C 1
ATOM 8072 O O . ILE B 1 430 ? 5.859 0.41 19.562 1 98.69 430 ILE B O 1
ATOM 8076 N N . ASP B 1 431 ? 7.465 -1.095 19.281 1 98.38 431 ASP B N 1
ATOM 8077 C CA . ASP B 1 431 ? 7.539 -1.388 20.719 1 98.38 431 ASP B CA 1
ATOM 8078 C C . ASP B 1 431 ? 7.961 -0.153 21.5 1 98.38 431 ASP B C 1
ATOM 8080 O O . ASP B 1 431 ? 7.402 0.129 22.562 1 98.38 431 ASP B O 1
ATOM 8084 N N . MET B 1 432 ? 8.906 0.559 20.984 1 98.56 432 MET B N 1
ATOM 8085 C CA . MET B 1 432 ? 9.391 1.759 21.656 1 98.56 432 MET B CA 1
ATOM 8086 C C . MET B 1 432 ? 8.297 2.822 21.719 1 98.56 432 MET B C 1
ATOM 8088 O O . MET B 1 432 ? 8.148 3.494 22.75 1 98.56 432 MET B O 1
ATOM 8092 N N . ILE B 1 433 ? 7.598 2.943 20.641 1 98.12 433 ILE B N 1
ATOM 8093 C CA . ILE B 1 433 ? 6.52 3.922 20.547 1 98.12 433 ILE B CA 1
ATOM 8094 C C . ILE B 1 433 ? 5.438 3.602 21.578 1 98.12 433 ILE B C 1
ATOM 8096 O O . ILE B 1 433 ? 4.91 4.5 22.234 1 98.12 433 ILE B O 1
ATOM 8100 N N . LYS B 1 434 ? 5.102 2.398 21.75 1 97.94 434 LYS B N 1
ATOM 8101 C CA . LYS B 1 434 ? 4.113 1.978 22.734 1 97.94 434 LYS B CA 1
ATOM 8102 C C . LYS B 1 434 ? 4.613 2.244 24.156 1 97.94 434 LYS B C 1
ATOM 8104 O O . LYS B 1 434 ? 3.881 2.789 24.984 1 97.94 434 LYS B O 1
ATOM 8109 N N . ASP B 1 435 ? 5.855 1.935 24.391 1 97.75 435 ASP B N 1
ATOM 8110 C CA . ASP B 1 435 ? 6.449 2.096 25.719 1 97.75 435 ASP B CA 1
ATOM 8111 C C . ASP B 1 435 ? 6.523 3.57 26.109 1 97.75 435 ASP B C 1
ATOM 8113 O O . ASP B 1 435 ? 6.266 3.926 27.25 1 97.75 435 ASP B O 1
ATOM 8117 N N . LYS B 1 436 ? 6.848 4.367 25.141 1 97.88 436 LYS B N 1
ATOM 8118 C CA . LYS B 1 436 ? 7.051 5.789 25.406 1 97.88 436 LYS B CA 1
ATOM 8119 C C . LYS B 1 436 ? 5.75 6.57 25.234 1 97.88 436 LYS B C 1
ATOM 8121 O O . LYS B 1 436 ? 5.703 7.773 25.5 1 97.88 436 LYS B O 1
ATOM 8126 N N . ARG B 1 437 ? 4.68 5.918 24.812 1 97.56 437 ARG B N 1
ATOM 8127 C CA . ARG B 1 437 ? 3.361 6.508 24.625 1 97.56 437 ARG B CA 1
ATOM 8128 C C . ARG B 1 437 ? 3.414 7.66 23.625 1 97.56 437 ARG B C 1
ATOM 8130 O O . ARG B 1 437 ? 2.91 8.75 23.906 1 97.56 437 ARG B O 1
ATOM 8137 N N . ILE B 1 438 ? 4.055 7.391 22.547 1 98.75 438 ILE B N 1
ATOM 8138 C CA . ILE B 1 438 ? 4.105 8.336 21.438 1 98.75 438 ILE B CA 1
ATOM 8139 C C . ILE B 1 438 ? 2.922 8.094 20.5 1 98.75 438 ILE B C 1
ATOM 8141 O O . ILE B 1 438 ? 2.684 6.965 20.062 1 98.75 438 ILE B O 1
ATOM 8145 N N . LEU B 1 439 ? 2.139 9.109 20.25 1 98.88 439 LEU B N 1
ATOM 8146 C CA . LEU B 1 439 ? 0.966 8.992 19.391 1 98.88 439 LEU B CA 1
ATOM 8147 C C . LEU B 1 439 ? 1.344 9.188 17.922 1 98.88 439 LEU B C 1
ATOM 8149 O O . LEU B 1 439 ? 2.166 10.047 17.594 1 98.88 439 LEU B O 1
ATOM 8153 N N . VAL B 1 440 ? 0.738 8.398 17.016 1 98.94 440 VAL B N 1
ATOM 8154 C CA . VAL B 1 440 ? 0.876 8.594 15.578 1 98.94 440 VAL B CA 1
ATOM 8155 C C . VAL B 1 440 ? -0.297 9.414 15.055 1 98.94 440 VAL B C 1
ATOM 8157 O O . VAL B 1 440 ? -1.459 9.078 15.297 1 98.94 440 VAL B O 1
ATOM 8160 N N . GLU B 1 441 ? -0.007 10.547 14.398 1 98.88 441 GLU B N 1
ATOM 8161 C CA . GLU B 1 441 ? -1.01 11.344 13.703 1 98.88 441 GLU B CA 1
ATOM 8162 C C . GLU B 1 441 ? -1.234 10.844 12.281 1 98.88 441 GLU B C 1
ATOM 8164 O O . GLU B 1 441 ? -0.511 11.227 11.359 1 98.88 441 GLU B O 1
ATOM 8169 N N . SER B 1 442 ? -2.262 10.047 12.102 1 98.75 442 SER B N 1
ATOM 8170 C CA . SER B 1 442 ? -2.48 9.414 10.797 1 98.75 442 SER B CA 1
ATOM 8171 C C . SER B 1 442 ? -3.383 10.266 9.914 1 98.75 442 SER B C 1
ATOM 8173 O O . SER B 1 442 ? -4.414 10.766 10.375 1 98.75 442 SER B O 1
ATOM 8175 N N . CYS B 1 443 ? -3.041 10.461 8.672 1 98.56 443 CYS B N 1
ATOM 8176 C CA . CYS B 1 443 ? -3.783 11.266 7.703 1 98.56 443 CYS B CA 1
ATOM 8177 C C . CYS B 1 443 ? -4.109 10.445 6.457 1 98.56 443 CYS B C 1
ATOM 8179 O O . CYS B 1 443 ? -3.496 10.641 5.406 1 98.56 443 CYS B O 1
ATOM 8181 N N . PRO B 1 444 ? -5.145 9.641 6.48 1 98 444 PRO B N 1
ATOM 8182 C CA . PRO B 1 444 ? -5.383 8.633 5.441 1 98 444 PRO B CA 1
ATOM 8183 C C . PRO B 1 444 ? -5.598 9.25 4.062 1 98 444 PRO B C 1
ATOM 8185 O O . PRO B 1 444 ? -4.992 8.812 3.082 1 98 444 PRO B O 1
ATOM 8188 N N . ILE B 1 445 ? -6.445 10.266 3.957 1 97.81 445 ILE B N 1
ATOM 8189 C CA . ILE B 1 445 ? -6.738 10.844 2.652 1 97.81 445 ILE B CA 1
ATOM 8190 C C . ILE B 1 445 ? -5.492 11.547 2.109 1 97.81 445 ILE B C 1
ATOM 8192 O O . ILE B 1 445 ? -5.184 11.438 0.92 1 97.81 445 ILE B O 1
ATOM 8196 N N . SER B 1 446 ? -4.762 12.273 2.961 1 98.06 446 SER B N 1
ATOM 8197 C CA . SER B 1 446 ? -3.521 12.922 2.547 1 98.06 446 SER B CA 1
ATOM 8198 C C . SER B 1 446 ? -2.533 11.906 1.977 1 98.06 446 SER B C 1
ATOM 8200 O O . SER B 1 446 ? -1.964 12.125 0.905 1 98.06 446 SER B O 1
ATOM 8202 N N . ASN B 1 447 ? -2.365 10.789 2.707 1 98 447 ASN B N 1
ATOM 8203 C CA . ASN B 1 447 ? -1.433 9.758 2.275 1 98 447 ASN B CA 1
ATOM 8204 C C . ASN B 1 447 ? -1.856 9.141 0.946 1 98 447 ASN B C 1
ATOM 8206 O O . ASN B 1 447 ? -1.011 8.797 0.117 1 98 447 ASN B O 1
ATOM 8210 N N . GLU B 1 448 ? -3.15 8.992 0.747 1 96.62 448 GLU B N 1
ATOM 8211 C CA . GLU B 1 448 ? -3.662 8.445 -0.506 1 96.62 448 GLU B CA 1
ATOM 8212 C C . GLU B 1 448 ? -3.438 9.414 -1.664 1 96.62 448 GLU B C 1
ATOM 8214 O O . GLU B 1 448 ? -2.861 9.039 -2.688 1 96.62 448 GLU B O 1
ATOM 8219 N N . VAL B 1 449 ? -3.869 10.664 -1.505 1 96.81 449 VAL B N 1
ATOM 8220 C CA . VAL B 1 449 ? -3.826 11.648 -2.58 1 96.81 449 VAL B CA 1
ATOM 8221 C C . VAL B 1 449 ? -2.375 11.945 -2.953 1 96.81 449 VAL B C 1
ATOM 8223 O O . VAL B 1 449 ? -2.066 12.18 -4.125 1 96.81 449 VAL B O 1
ATOM 8226 N N . LEU B 1 450 ? -1.523 11.867 -1.93 1 97.25 450 LEU B N 1
ATOM 8227 C CA . LEU B 1 450 ? -0.112 12.125 -2.193 1 97.25 450 LEU B CA 1
ATOM 8228 C C . LEU B 1 450 ? 0.617 10.828 -2.549 1 97.25 450 LEU B C 1
ATOM 8230 O O . LEU B 1 450 ? 1.847 10.766 -2.477 1 97.25 450 LEU B O 1
ATOM 8234 N N . ARG B 1 451 ? -0.064 9.797 -2.852 1 95.25 451 ARG B N 1
ATOM 8235 C CA . ARG B 1 451 ? 0.312 8.602 -3.6 1 95.25 451 ARG B CA 1
ATOM 8236 C C . ARG B 1 451 ? 1.187 7.68 -2.754 1 95.25 451 ARG B C 1
ATOM 8238 O O . ARG B 1 451 ? 2.057 6.984 -3.283 1 95.25 451 ARG B O 1
ATOM 8245 N N . LEU B 1 452 ? 1.015 7.73 -1.468 1 96.94 452 LEU B N 1
ATOM 8246 C CA . LEU B 1 452 ? 1.679 6.727 -0.644 1 96.94 452 LEU B CA 1
ATOM 8247 C C . LEU B 1 452 ? 0.91 5.41 -0.666 1 96.94 452 LEU B C 1
ATOM 8249 O O . LEU B 1 452 ? 1.479 4.348 -0.397 1 96.94 452 LEU B O 1
ATOM 8253 N N . CYS B 1 453 ? -0.346 5.434 -0.916 1 95.19 453 CYS B N 1
ATOM 8254 C CA . CYS B 1 453 ? -1.175 4.25 -1.119 1 95.19 453 CYS B CA 1
ATOM 8255 C C . CYS B 1 453 ? -2.27 4.523 -2.146 1 95.19 453 CYS B C 1
ATOM 8257 O O . CYS B 1 453 ? -2.562 5.676 -2.455 1 95.19 453 CYS B O 1
ATOM 8259 N N . GLY B 1 454 ? -2.844 3.461 -2.654 1 91.5 454 GLY B N 1
ATOM 8260 C CA . GLY B 1 454 ? -3.799 3.615 -3.742 1 91.5 454 GLY B CA 1
ATOM 8261 C C . GLY B 1 454 ? -5.195 3.957 -3.264 1 91.5 454 GLY B C 1
ATOM 8262 O O . GLY B 1 454 ? -5.988 4.539 -4.012 1 91.5 454 GLY B O 1
ATOM 8263 N N . SER B 1 455 ? -5.539 3.527 -2.084 1 92.94 455 SER B N 1
ATOM 8264 C CA . SER B 1 455 ? -6.844 3.756 -1.473 1 92.94 455 SER B CA 1
ATOM 8265 C C . SER B 1 455 ? -6.785 3.561 0.039 1 92.94 455 SER B C 1
ATOM 8267 O O . SER B 1 455 ? -5.738 3.207 0.585 1 92.94 455 SER B O 1
ATOM 8269 N N . ILE B 1 456 ? -7.91 3.805 0.689 1 96.25 456 ILE B N 1
ATOM 8270 C CA . ILE B 1 456 ? -8.008 3.633 2.135 1 96.25 456 ILE B CA 1
ATOM 8271 C C . ILE B 1 456 ? -7.742 2.176 2.502 1 96.25 456 ILE B C 1
ATOM 8273 O O . ILE B 1 456 ? -7.18 1.89 3.562 1 96.25 456 ILE B O 1
ATOM 8277 N N . MET B 1 457 ? -8.039 1.285 1.627 1 95.62 457 MET B N 1
ATOM 8278 C CA . MET B 1 457 ? -7.914 -0.138 1.927 1 95.62 457 MET B CA 1
ATOM 8279 C C . MET B 1 457 ? -6.449 -0.553 1.988 1 95.62 457 MET B C 1
ATOM 8281 O O . MET B 1 457 ? -6.102 -1.521 2.666 1 95.62 457 MET B O 1
ATOM 8285 N N . SER B 1 458 ? -5.602 0.125 1.329 1 96 458 SER B N 1
ATOM 8286 C CA . SER B 1 458 ? -4.184 -0.219 1.277 1 96 458 SER B CA 1
ATOM 8287 C C . SER B 1 458 ? -3.385 0.577 2.305 1 96 458 SER B C 1
ATOM 8289 O O . SER B 1 458 ? -2.16 0.459 2.371 1 96 458 SER B O 1
ATOM 8291 N N . HIS B 1 459 ? -4.031 1.46 3.027 1 97.88 459 HIS B N 1
ATOM 8292 C CA . HIS B 1 459 ? -3.354 2.219 4.074 1 97.88 459 HIS B CA 1
ATOM 8293 C C . HIS B 1 459 ? -2.9 1.308 5.207 1 97.88 459 HIS B C 1
ATOM 8295 O O . HIS B 1 459 ? -3.641 0.415 5.629 1 97.88 459 HIS B O 1
ATOM 8301 N N . PRO B 1 460 ? -1.755 1.493 5.785 1 97.88 460 PRO B N 1
ATOM 8302 C CA . PRO B 1 460 ? -1.173 0.528 6.719 1 97.88 460 PRO B CA 1
ATOM 8303 C C . PRO B 1 460 ? -1.638 0.747 8.156 1 97.88 460 PRO B C 1
ATOM 8305 O O . PRO B 1 460 ? -1.243 0.001 9.055 1 97.88 460 PRO B O 1
ATOM 8308 N N . LEU B 1 461 ? -2.475 1.725 8.422 1 98.56 461 LEU B N 1
ATOM 8309 C CA . LEU B 1 461 ? -2.881 2.066 9.781 1 98.56 461 LEU B CA 1
ATOM 8310 C C . LEU B 1 461 ? -3.43 0.844 10.508 1 98.56 461 LEU B C 1
ATOM 8312 O O . LEU B 1 461 ? -3.18 0.662 11.703 1 98.56 461 LEU B O 1
ATOM 8316 N N . PRO B 1 462 ? -4.223 -0.08 9.852 1 98.44 462 PRO B N 1
ATOM 8317 C CA . PRO B 1 462 ? -4.719 -1.26 10.57 1 98.44 462 PRO B CA 1
ATOM 8318 C C . PRO B 1 462 ? -3.596 -2.098 11.172 1 98.44 462 PRO B C 1
ATOM 8320 O O . PRO B 1 462 ? -3.77 -2.691 12.242 1 98.44 462 PRO B O 1
ATOM 8323 N N . ALA B 1 463 ? -2.463 -2.131 10.508 1 98.56 463 ALA B N 1
ATOM 8324 C CA . ALA B 1 463 ? -1.327 -2.891 11.023 1 98.56 463 ALA B CA 1
ATOM 8325 C C . ALA B 1 463 ? -0.807 -2.279 12.32 1 98.56 463 ALA B C 1
ATOM 8327 O O . ALA B 1 463 ? -0.414 -3.002 13.242 1 98.56 463 ALA B O 1
ATOM 8328 N N . LEU B 1 464 ? -0.753 -0.951 12.398 1 98.75 464 LEU B N 1
ATOM 8329 C CA . LEU B 1 464 ? -0.323 -0.275 13.617 1 98.75 464 LEU B CA 1
ATOM 8330 C C . LEU B 1 464 ? -1.333 -0.486 14.742 1 98.75 464 LEU B C 1
ATOM 8332 O O . LEU B 1 464 ? -0.951 -0.76 15.883 1 98.75 464 LEU B O 1
ATOM 8336 N N . LEU B 1 465 ? -2.602 -0.382 14.383 1 98.75 465 LEU B N 1
ATOM 8337 C CA . LEU B 1 465 ? -3.654 -0.563 15.375 1 98.75 465 LEU B CA 1
ATOM 8338 C C . LEU B 1 465 ? -3.619 -1.975 15.953 1 98.75 465 LEU B C 1
ATOM 8340 O O . LEU B 1 465 ? -3.799 -2.16 17.156 1 98.75 465 LEU B O 1
ATOM 8344 N N . SER B 1 466 ? -3.395 -2.971 15.086 1 98.31 466 SER B N 1
ATOM 8345 C CA . SER B 1 466 ? -3.377 -4.363 15.523 1 98.31 466 SER B CA 1
ATOM 8346 C C . SER B 1 466 ? -2.213 -4.629 16.469 1 98.31 466 SER B C 1
ATOM 8348 O O . SER B 1 466 ? -2.244 -5.586 17.25 1 98.31 466 SER B O 1
ATOM 8350 N N . ARG B 1 467 ? -1.225 -3.77 16.422 1 98.06 467 ARG B N 1
ATOM 8351 C CA . ARG B 1 467 ? -0.05 -3.941 17.266 1 98.06 467 ARG B CA 1
ATOM 8352 C C . ARG B 1 467 ? -0.117 -3.027 18.484 1 98.06 467 ARG B C 1
ATOM 8354 O O . ARG B 1 467 ? 0.87 -2.875 19.219 1 98.06 467 ARG B O 1
ATOM 8361 N N . GLY B 1 468 ? -1.184 -2.35 18.656 1 98.44 468 GLY B N 1
ATOM 8362 C CA . GLY B 1 468 ? -1.422 -1.614 19.891 1 98.44 468 GLY B CA 1
ATOM 8363 C C . GLY B 1 468 ? -0.898 -0.191 19.844 1 98.44 468 GLY B C 1
ATOM 8364 O O . GLY B 1 468 ? -0.787 0.467 20.891 1 98.44 468 GLY B O 1
ATOM 8365 N N . VAL B 1 469 ? -0.564 0.332 18.719 1 98.75 469 VAL B N 1
ATOM 8366 C CA . VAL B 1 469 ? -0.016 1.677 18.578 1 98.75 469 VAL B CA 1
ATOM 8367 C C . VAL B 1 469 ? -1.133 2.707 18.719 1 98.75 469 VAL B C 1
ATOM 8369 O O . VAL B 1 469 ? -2.141 2.646 18.016 1 98.75 469 VAL B O 1
ATOM 8372 N N . PRO B 1 470 ? -1.017 3.643 19.656 1 98.56 470 PRO B N 1
ATOM 8373 C CA . PRO B 1 470 ? -2.027 4.703 19.719 1 98.56 470 PRO B CA 1
ATOM 8374 C C . PRO B 1 470 ? -1.984 5.625 18.5 1 98.56 470 PRO B C 1
ATOM 8376 O O . PRO B 1 470 ? -0.912 6.105 18.125 1 98.56 470 PRO B O 1
ATOM 8379 N N . CYS B 1 471 ? -3.115 5.84 17.922 1 98.81 471 CYS B N 1
ATOM 8380 C CA . CYS B 1 471 ? -3.211 6.676 16.734 1 98.81 471 CYS B CA 1
ATOM 8381 C C . CYS B 1 471 ? -4.402 7.621 16.828 1 98.81 471 CYS B C 1
ATOM 8383 O O . CYS B 1 471 ? -5.355 7.355 17.562 1 98.81 471 CYS B O 1
ATOM 8385 N N . ALA B 1 472 ? -4.332 8.711 16.172 1 98.88 472 ALA B N 1
ATOM 8386 C CA . ALA B 1 472 ? -5.449 9.617 15.914 1 98.88 472 ALA B CA 1
ATOM 8387 C C . ALA B 1 472 ? -5.562 9.945 14.43 1 98.88 472 ALA B C 1
ATOM 8389 O O . ALA B 1 472 ? -4.555 10.016 13.727 1 98.88 472 ALA B O 1
ATOM 8390 N N . LEU B 1 473 ? -6.77 10.102 13.969 1 98.75 473 LEU B N 1
ATOM 8391 C CA . LEU B 1 473 ? -6.992 10.5 12.586 1 98.75 473 LEU B CA 1
ATOM 8392 C C . LEU B 1 473 ? -6.91 12.016 12.438 1 98.75 473 LEU B C 1
ATOM 8394 O O . LEU B 1 473 ? -7.355 12.75 13.312 1 98.75 473 LEU B O 1
ATOM 8398 N N . CYS B 1 474 ? -6.328 12.469 11.414 1 98.62 474 CYS B N 1
ATOM 8399 C CA . CYS B 1 474 ? -6.191 13.883 11.078 1 98.62 474 CYS B CA 1
ATOM 8400 C C . CYS B 1 474 ? -6.41 14.117 9.594 1 98.62 474 CYS B C 1
ATOM 8402 O O . CYS B 1 474 ? -6.5 13.164 8.812 1 98.62 474 CYS B O 1
ATOM 8404 N N . ASN B 1 475 ? -6.547 15.383 9.18 1 97.81 475 ASN B N 1
ATOM 8405 C CA . ASN B 1 475 ? -6.914 15.656 7.797 1 97.81 475 ASN B CA 1
ATOM 8406 C C . ASN B 1 475 ? -5.762 16.297 7.031 1 97.81 475 ASN B C 1
ATOM 8408 O O . ASN B 1 475 ? -5.789 16.359 5.801 1 97.81 475 ASN B O 1
ATOM 8412 N N . ASP B 1 476 ? -4.734 16.812 7.711 1 97.88 476 ASP B N 1
ATOM 8413 C CA . ASP B 1 476 ? -3.502 17.328 7.117 1 97.88 476 ASP B CA 1
ATOM 8414 C C . ASP B 1 476 ? -3.77 18.578 6.293 1 97.88 476 ASP B C 1
ATOM 8416 O O . ASP B 1 476 ? -3.771 19.688 6.828 1 97.88 476 ASP B O 1
ATOM 8420 N N . ASP B 1 477 ? -4.227 18.531 5.004 1 97.38 477 ASP B N 1
ATOM 8421 C CA . ASP B 1 477 ? -4.418 19.641 4.07 1 97.38 477 ASP B CA 1
ATOM 8422 C C . ASP B 1 477 ? -5.719 19.469 3.287 1 97.38 477 ASP B C 1
ATOM 8424 O O . ASP B 1 477 ? -5.707 19.422 2.055 1 97.38 477 ASP B O 1
ATOM 8428 N N . PRO B 1 478 ? -6.848 19.531 3.924 1 97.19 478 PRO B N 1
ATOM 8429 C CA . PRO B 1 478 ? -8.102 19.109 3.293 1 97.19 478 PRO B CA 1
ATOM 8430 C C . PRO B 1 478 ? -8.539 20.031 2.162 1 97.19 478 PRO B C 1
ATOM 8432 O O . PRO B 1 478 ? -9.172 19.594 1.204 1 97.19 478 PRO B O 1
ATOM 8435 N N . ALA B 1 479 ? -8.227 21.266 2.195 1 96.06 479 ALA B N 1
ATOM 8436 C CA . ALA B 1 479 ? -8.656 22.203 1.153 1 96.06 479 ALA B CA 1
ATOM 8437 C C . ALA B 1 479 ? -7.941 21.922 -0.165 1 96.06 479 ALA B C 1
ATOM 8439 O O . ALA B 1 479 ? -8.5 22.156 -1.241 1 96.06 479 ALA B O 1
ATOM 8440 N N . MET B 1 480 ? -6.766 21.438 -0.067 1 96.75 480 MET B N 1
ATOM 8441 C CA . MET B 1 480 ? -5.945 21.188 -1.252 1 96.75 480 MET B CA 1
ATOM 8442 C C . MET B 1 480 ? -6.145 19.781 -1.771 1 96.75 480 MET B C 1
ATOM 8444 O O . MET B 1 480 ? -5.918 19.5 -2.953 1 96.75 480 MET B O 1
ATOM 8448 N N . LEU B 1 481 ? -6.609 18.891 -0.883 1 96.88 481 LEU B N 1
ATOM 8449 C CA . LEU B 1 481 ? -6.562 17.469 -1.198 1 96.88 481 LEU B CA 1
ATOM 8450 C C . LEU B 1 481 ? -7.922 16.969 -1.676 1 96.88 481 LEU B C 1
ATOM 8452 O O . LEU B 1 481 ? -8.086 15.781 -1.972 1 96.88 481 LEU B O 1
ATOM 8456 N N . GLY B 1 482 ? -8.93 17.828 -1.755 1 92.56 482 GLY B N 1
ATOM 8457 C CA . GLY B 1 482 ? -10.18 17.469 -2.414 1 92.56 482 GLY B CA 1
ATOM 8458 C C . GLY B 1 482 ? -11.352 17.375 -1.459 1 92.56 482 GLY B C 1
ATOM 8459 O O . GLY B 1 482 ? -12.492 17.156 -1.886 1 92.56 482 GLY B O 1
ATOM 8460 N N . GLN B 1 483 ? -11.195 17.547 -0.184 1 93.31 483 GLN B N 1
ATOM 8461 C CA . GLN B 1 483 ? -12.289 17.453 0.773 1 93.31 483 GLN B CA 1
ATOM 8462 C C . GLN B 1 483 ? -13.227 18.656 0.668 1 93.31 483 GLN B C 1
ATOM 8464 O O . GLN B 1 483 ? -14.422 18.547 0.946 1 93.31 483 GLN B O 1
ATOM 8469 N N . ASP B 1 484 ? -12.711 19.828 0.352 1 88.12 484 ASP B N 1
ATOM 8470 C CA . ASP B 1 484 ? -13.445 21.094 0.179 1 88.12 484 ASP B CA 1
ATOM 8471 C C . ASP B 1 484 ? -14.039 21.562 1.502 1 88.12 484 ASP B C 1
ATOM 8473 O O . ASP B 1 484 ? -15.047 22.281 1.514 1 88.12 484 ASP B O 1
ATOM 8477 N N . THR B 1 485 ? -13.633 21.047 2.605 1 87.81 485 THR B N 1
ATOM 8478 C CA . THR B 1 485 ? -14 21.469 3.949 1 87.81 485 THR B CA 1
ATOM 8479 C C . THR B 1 485 ? -12.844 21.25 4.922 1 87.81 485 THR B C 1
ATOM 8481 O O . THR B 1 485 ? -11.961 20.438 4.66 1 87.81 485 THR B O 1
ATOM 8484 N N . ALA B 1 486 ? -12.906 21.953 6.008 1 86.44 486 ALA B N 1
ATOM 8485 C CA . ALA B 1 486 ? -11.797 21.922 6.961 1 86.44 486 ALA B CA 1
ATOM 8486 C C . ALA B 1 486 ? -11.938 20.75 7.926 1 86.44 486 ALA B C 1
ATOM 8488 O O . ALA B 1 486 ? -11 20.406 8.648 1 86.44 486 ALA B O 1
ATOM 8489 N N . GLY B 1 487 ? -13.016 20.078 8.016 1 92.69 487 GLY B N 1
ATOM 8490 C CA . GLY B 1 487 ? -13.258 19.047 9.008 1 92.69 487 GLY B CA 1
ATOM 8491 C C . GLY B 1 487 ? -12.555 17.734 8.695 1 92.69 487 GLY B C 1
ATOM 8492 O O . GLY B 1 487 ? -11.719 17.672 7.797 1 92.69 487 GLY B O 1
ATOM 8493 N N . MET B 1 488 ? -12.734 16.719 9.602 1 97.62 488 MET B N 1
ATOM 8494 C CA . MET B 1 488 ? -12.094 15.414 9.492 1 97.62 488 MET B CA 1
ATOM 8495 C C . MET B 1 488 ? -13.102 14.352 9.07 1 97.62 488 MET B C 1
ATOM 8497 O O . MET B 1 488 ? -12.75 13.172 8.961 1 97.62 488 MET B O 1
ATOM 8501 N N . SER B 1 489 ? -14.305 14.719 8.773 1 98.38 489 SER B N 1
ATOM 8502 C CA . SER B 1 489 ? -15.359 13.734 8.547 1 98.38 489 SER B CA 1
ATOM 8503 C C . SER B 1 489 ? -15.008 12.805 7.387 1 98.38 489 SER B C 1
ATOM 8505 O O . SER B 1 489 ? -15.297 11.609 7.434 1 98.38 489 SER B O 1
ATOM 8507 N N . HIS B 1 490 ? -14.43 13.336 6.359 1 98 490 HIS B N 1
ATOM 8508 C CA . HIS B 1 490 ? -14.062 12.5 5.227 1 98 490 HIS B CA 1
ATOM 8509 C C . HIS B 1 490 ? -13.078 11.406 5.645 1 98 490 HIS B C 1
ATOM 8511 O O . HIS B 1 490 ? -13.227 10.25 5.246 1 98 490 HIS B O 1
ATOM 8517 N N . ASP B 1 491 ? -12.062 11.75 6.457 1 98.38 491 ASP B N 1
ATOM 8518 C CA . ASP B 1 491 ? -11.078 10.773 6.918 1 98.38 491 ASP B CA 1
ATOM 8519 C C . ASP B 1 491 ? -11.734 9.734 7.824 1 98.38 491 ASP B C 1
ATOM 8521 O O . ASP B 1 491 ? -11.414 8.547 7.73 1 98.38 491 ASP B O 1
ATOM 8525 N N . TYR B 1 492 ? -12.617 10.195 8.703 1 98.62 492 TYR B N 1
ATOM 8526 C CA . TYR B 1 492 ? -13.328 9.281 9.594 1 98.62 492 TYR B CA 1
ATOM 8527 C C . TYR B 1 492 ? -14.227 8.344 8.805 1 98.62 492 TYR B C 1
ATOM 8529 O O . TYR B 1 492 ? -14.32 7.152 9.117 1 98.62 492 TYR B O 1
ATOM 8537 N N . TRP B 1 493 ? -14.898 8.898 7.805 1 97.75 493 TRP B N 1
ATOM 8538 C CA . TRP B 1 493 ? -15.758 8.062 6.969 1 97.75 493 TRP B CA 1
ATOM 8539 C C . TRP B 1 493 ? -14.938 7.004 6.242 1 97.75 493 TRP B C 1
ATOM 8541 O O . TRP B 1 493 ? -15.312 5.828 6.219 1 97.75 493 TRP B O 1
ATOM 8551 N N . GLN B 1 494 ? -13.82 7.434 5.656 1 97.06 494 GLN B N 1
ATOM 8552 C CA . GLN B 1 494 ? -12.938 6.496 4.961 1 97.06 494 GLN B CA 1
ATOM 8553 C C . GLN B 1 494 ? -12.516 5.355 5.883 1 97.06 494 GLN B C 1
ATOM 8555 O O . GLN B 1 494 ? -12.539 4.188 5.484 1 97.06 494 GLN B O 1
ATOM 8560 N N . ALA B 1 495 ? -12.117 5.699 7.059 1 97.44 495 ALA B N 1
ATOM 8561 C CA . ALA B 1 495 ? -11.68 4.695 8.023 1 97.44 495 ALA B CA 1
ATOM 8562 C C . ALA B 1 495 ? -12.805 3.729 8.367 1 97.44 495 ALA B C 1
ATOM 8564 O O . ALA B 1 495 ? -12.602 2.514 8.406 1 97.44 495 ALA B O 1
ATOM 8565 N N . LEU B 1 496 ? -13.961 4.273 8.609 1 96.94 496 LEU B N 1
ATOM 8566 C CA . LEU B 1 496 ? -15.125 3.469 8.977 1 96.94 496 LEU B CA 1
ATOM 8567 C C . LEU B 1 496 ? -15.508 2.52 7.848 1 96.94 496 LEU B C 1
ATOM 8569 O O . LEU B 1 496 ? -15.773 1.34 8.086 1 96.94 496 LEU B O 1
ATOM 8573 N N . GLN B 1 497 ? -15.523 3.008 6.691 1 93.25 497 GLN B N 1
ATOM 8574 C CA . GLN B 1 497 ? -15.922 2.217 5.535 1 93.25 497 GLN B CA 1
ATOM 8575 C C . GLN B 1 497 ? -14.82 1.236 5.129 1 93.25 497 GLN B C 1
ATOM 8577 O O . GLN B 1 497 ? -15.109 0.096 4.762 1 93.25 497 GLN B O 1
ATOM 8582 N N . GLY B 1 498 ? -13.625 1.65 5.211 1 93.75 498 GLY B N 1
ATOM 8583 C CA . GLY B 1 498 ? -12.516 0.896 4.645 1 93.75 498 GLY B CA 1
ATOM 8584 C C . GLY B 1 498 ? -12.016 -0.209 5.555 1 93.75 498 GLY B C 1
ATOM 8585 O O . GLY B 1 498 ? -11.469 -1.208 5.086 1 93.75 498 GLY B O 1
ATOM 8586 N N . TRP B 1 499 ? -12.102 -0.023 6.836 1 96.25 499 TRP B N 1
ATOM 8587 C CA . TRP B 1 499 ? -11.477 -0.948 7.777 1 96.25 499 TRP B CA 1
ATOM 8588 C C . TRP B 1 499 ? -12.523 -1.606 8.672 1 96.25 499 TRP B C 1
ATOM 8590 O O . TRP B 1 499 ? -12.914 -1.048 9.695 1 96.25 499 TRP B O 1
ATOM 8600 N N . GLU B 1 500 ? -12.781 -2.801 8.406 1 93.75 500 GLU B N 1
ATOM 8601 C CA . GLU B 1 500 ? -13.852 -3.533 9.078 1 93.75 500 GLU B CA 1
ATOM 8602 C C . GLU B 1 500 ? -13.547 -3.715 10.562 1 93.75 500 GLU B C 1
ATOM 8604 O O . GLU B 1 500 ? -14.438 -3.613 11.406 1 93.75 500 GLU B O 1
ATOM 8609 N N . ASN B 1 501 ? -12.312 -3.906 10.906 1 95.12 501 ASN B N 1
ATOM 8610 C CA . ASN B 1 501 ? -11.93 -4.18 12.289 1 95.12 501 ASN B CA 1
ATOM 8611 C C . ASN B 1 501 ? -11.93 -2.912 13.133 1 95.12 501 ASN B C 1
ATOM 8613 O O . ASN B 1 501 ? -11.883 -2.98 14.367 1 95.12 501 ASN B O 1
ATOM 8617 N N . VAL B 1 502 ? -11.984 -1.788 12.562 1 96.88 502 VAL B N 1
ATOM 8618 C CA . VAL B 1 502 ? -11.969 -0.538 13.312 1 96.88 502 VAL B CA 1
ATOM 8619 C C . VAL B 1 502 ? -13.375 -0.232 13.836 1 96.88 502 VAL B C 1
ATOM 8621 O O . VAL B 1 502 ? -13.586 -0.139 15.047 1 96.88 502 VAL B O 1
ATOM 8624 N N . GLY B 1 503 ? -14.383 -0.201 12.914 1 96.75 503 GLY B N 1
ATOM 8625 C CA . GLY B 1 503 ? -15.758 0.084 13.305 1 96.75 503 GLY B CA 1
ATOM 8626 C C . GLY B 1 503 ? -15.906 1.386 14.07 1 96.75 503 GLY B C 1
ATOM 8627 O O . GLY B 1 503 ? -14.984 2.203 14.094 1 96.75 503 GLY B O 1
ATOM 8628 N N . LEU B 1 504 ? -17.094 1.563 14.641 1 98.62 504 LEU B N 1
ATOM 8629 C CA . LEU B 1 504 ? -17.391 2.797 15.359 1 98.62 504 LEU B CA 1
ATOM 8630 C C . LEU B 1 504 ? -16.531 2.926 16.609 1 98.62 504 LEU B C 1
ATOM 8632 O O . LEU B 1 504 ? -16.031 4.008 16.922 1 98.62 504 LEU B O 1
ATOM 8636 N N . LEU B 1 505 ? -16.375 1.838 17.328 1 98.81 505 LEU B N 1
ATOM 8637 C CA . LEU B 1 505 ? -15.641 1.898 18.594 1 98.81 505 LEU B CA 1
ATOM 8638 C C . LEU B 1 505 ? -14.164 2.16 18.328 1 98.81 505 LEU B C 1
ATOM 8640 O O . LEU B 1 505 ? -13.508 2.846 19.125 1 98.81 505 LEU B O 1
ATOM 8644 N N . GLY B 1 506 ? -13.617 1.551 17.25 1 98.69 506 GLY B N 1
ATOM 8645 C CA . GLY B 1 506 ? -12.258 1.9 16.875 1 98.69 506 GLY B CA 1
ATOM 8646 C C . GLY B 1 506 ? -12.086 3.375 16.562 1 98.69 506 GLY B C 1
ATOM 8647 O O . GLY B 1 506 ? -11.078 3.977 16.938 1 98.69 506 GLY B O 1
ATOM 8648 N N . LEU B 1 507 ? -13.086 3.99 15.898 1 98.81 507 LEU B N 1
ATOM 8649 C CA . LEU B 1 507 ? -13.062 5.426 15.641 1 98.81 507 LEU B CA 1
ATOM 8650 C C . LEU B 1 507 ? -13.117 6.211 16.953 1 98.81 507 LEU B C 1
ATOM 8652 O O . LEU B 1 507 ? -12.414 7.215 17.094 1 98.81 507 LEU B O 1
ATOM 8656 N N . GLY B 1 508 ? -13.992 5.742 17.812 1 98.88 508 GLY B N 1
ATOM 8657 C CA . GLY B 1 508 ? -14.062 6.379 19.125 1 98.88 508 GLY B CA 1
ATOM 8658 C C . GLY B 1 508 ? -12.742 6.363 19.875 1 98.88 508 GLY B C 1
ATOM 8659 O O . GLY B 1 508 ? -12.344 7.371 20.453 1 98.88 508 GLY B O 1
ATOM 8660 N N . SER B 1 509 ? -12.086 5.215 19.828 1 98.81 509 SER B N 1
ATOM 8661 C CA . SER B 1 509 ? -10.789 5.082 20.484 1 98.81 509 SER B CA 1
ATOM 8662 C C . SER B 1 509 ? -9.781 6.082 19.922 1 98.81 509 SER B C 1
ATOM 8664 O O . SER B 1 509 ? -9.039 6.711 20.672 1 98.81 509 SER B O 1
ATOM 8666 N N . MET B 1 510 ? -9.766 6.262 18.641 1 98.88 510 MET B N 1
ATOM 8667 C CA . MET B 1 510 ? -8.82 7.184 18.016 1 98.88 510 MET B CA 1
ATOM 8668 C C . MET B 1 510 ? -9.188 8.633 18.328 1 98.88 510 MET B C 1
ATOM 8670 O O . MET B 1 510 ? -8.305 9.484 18.469 1 98.88 510 MET B O 1
ATOM 8674 N N . ALA B 1 511 ? -10.461 8.906 18.359 1 98.88 511 ALA B N 1
ATOM 8675 C CA . ALA B 1 511 ? -10.898 10.234 18.766 1 98.88 511 ALA B CA 1
ATOM 8676 C C . ALA B 1 511 ? -10.5 10.531 20.203 1 98.88 511 ALA B C 1
ATOM 8678 O O . ALA B 1 511 ? -10.047 11.641 20.516 1 98.88 511 ALA B O 1
ATOM 8679 N N . GLU B 1 512 ? -10.688 9.602 21.078 1 98.81 512 GLU B N 1
ATOM 8680 C CA . GLU B 1 512 ? -10.258 9.781 22.469 1 98.81 512 GLU B CA 1
ATOM 8681 C C . GLU B 1 512 ? -8.758 10.031 22.547 1 98.81 512 GLU B C 1
ATOM 8683 O O . GLU B 1 512 ? -8.305 10.859 23.344 1 98.81 512 GLU B O 1
ATOM 8688 N N . ASN B 1 513 ? -8 9.25 21.766 1 98.81 513 ASN B N 1
ATOM 8689 C CA . ASN B 1 513 ? -6.559 9.445 21.703 1 98.81 513 ASN B CA 1
ATOM 8690 C C . ASN B 1 513 ? -6.195 10.883 21.344 1 98.81 513 ASN B C 1
ATOM 8692 O O . ASN B 1 513 ? -5.238 11.438 21.875 1 98.81 513 ASN B O 1
ATOM 8696 N N . SER B 1 514 ? -6.961 11.469 20.406 1 98.88 514 SER B N 1
ATOM 8697 C CA . SER B 1 514 ? -6.652 12.828 19.984 1 98.88 514 SER B CA 1
ATOM 8698 C C . SER B 1 514 ? -6.738 13.805 21.156 1 98.88 514 SER B C 1
ATOM 8700 O O . SER B 1 514 ? -5.953 14.75 21.234 1 98.88 514 SER B O 1
ATOM 8702 N N . VAL B 1 515 ? -7.668 13.594 22.016 1 98.88 515 VAL B N 1
ATOM 8703 C CA . VAL B 1 515 ? -7.812 14.445 23.203 1 98.88 515 VAL B CA 1
ATOM 8704 C C . VAL B 1 515 ? -6.695 14.133 24.203 1 98.88 515 VAL B C 1
ATOM 8706 O O . VAL B 1 515 ? -6.043 15.047 24.703 1 98.88 515 VAL B O 1
ATOM 8709 N N . ARG B 1 516 ? -6.434 12.898 24.391 1 98.69 516 ARG B N 1
ATOM 8710 C CA . ARG B 1 516 ? -5.488 12.43 25.391 1 98.69 516 ARG B CA 1
ATOM 8711 C C . ARG B 1 516 ? -4.078 12.93 25.094 1 98.69 516 ARG B C 1
ATOM 8713 O O . ARG B 1 516 ? -3.311 13.227 26.016 1 98.69 516 ARG B O 1
ATOM 8720 N N . TRP B 1 517 ? -3.74 13.117 23.875 1 98.75 517 TRP B N 1
ATOM 8721 C CA . TRP B 1 517 ? -2.383 13.492 23.5 1 98.75 517 TRP B CA 1
ATOM 8722 C C . TRP B 1 517 ? -2.336 14.93 23 1 98.75 517 TRP B C 1
ATOM 8724 O O . TRP B 1 517 ? -1.405 15.32 22.297 1 98.75 517 TRP B O 1
ATOM 8734 N N . SER B 1 518 ? -3.318 15.742 23.297 1 98.75 518 SER B N 1
ATOM 8735 C CA . SER B 1 518 ? -3.338 17.156 22.938 1 98.75 518 SER B CA 1
ATOM 8736 C C . SER B 1 518 ? -2.408 17.969 23.844 1 98.75 518 SER B C 1
ATOM 8738 O O . SER B 1 518 ? -2.24 17.656 25.016 1 98.75 518 SER B O 1
ATOM 8740 N N . ALA B 1 519 ? -1.854 18.984 23.297 1 98.31 519 ALA B N 1
ATOM 8741 C CA . ALA B 1 519 ? -1.025 19.938 24.031 1 98.31 519 ALA B CA 1
ATOM 8742 C C . ALA B 1 519 ? -1.837 21.156 24.469 1 98.31 519 ALA B C 1
ATOM 8744 O O . ALA B 1 519 ? -1.583 22.266 24.016 1 98.31 519 ALA B O 1
ATOM 8745 N N . PHE B 1 520 ? -2.691 21.016 25.469 1 97.94 520 PHE B N 1
ATOM 8746 C CA . PHE B 1 520 ? -3.586 22.062 25.938 1 97.94 520 PHE B CA 1
ATOM 8747 C C . PHE B 1 520 ? -2.801 23.172 26.625 1 97.94 520 PHE B C 1
ATOM 8749 O O . PHE B 1 520 ? -3.225 24.328 26.625 1 97.94 520 PHE B O 1
ATOM 8756 N N . GLU B 1 521 ? -1.743 22.844 27.266 1 96.19 521 GLU B N 1
ATOM 8757 C CA . GLU B 1 521 ? -0.858 23.734 28.016 1 96.19 521 GLU B CA 1
ATOM 8758 C C . GLU B 1 521 ? 0.584 23.234 27.969 1 96.19 521 GLU B C 1
ATOM 8760 O O . GLU B 1 521 ? 0.86 22.156 27.438 1 96.19 521 GLU B O 1
ATOM 8765 N N . ASP B 1 522 ? 1.445 24.047 28.406 1 96.5 522 ASP B N 1
ATOM 8766 C CA . ASP B 1 522 ? 2.838 23.609 28.5 1 96.5 522 ASP B CA 1
ATOM 8767 C C . ASP B 1 522 ? 3.023 22.594 29.625 1 96.5 522 ASP B C 1
ATOM 8769 O O . ASP B 1 522 ? 2.578 22.812 30.75 1 96.5 522 ASP B O 1
ATOM 8773 N N . GLU B 1 523 ? 3.576 21.453 29.297 1 95.75 523 GLU B N 1
ATOM 8774 C CA . GLU B 1 523 ? 3.879 20.391 30.25 1 95.75 523 GLU B CA 1
ATOM 8775 C C . GLU B 1 523 ? 5.336 19.953 30.141 1 95.75 523 GLU B C 1
ATOM 8777 O O . GLU B 1 523 ? 5.891 19.875 29.047 1 95.75 523 GLU B O 1
ATOM 8782 N N . THR B 1 524 ? 5.965 19.734 31.344 1 95.75 524 THR B N 1
ATOM 8783 C CA . THR B 1 524 ? 7.262 19.047 31.344 1 95.75 524 THR B CA 1
ATOM 8784 C C . THR B 1 524 ? 7.121 17.625 30.812 1 95.75 524 THR B C 1
ATOM 8786 O O . THR B 1 524 ? 6.008 17.109 30.703 1 95.75 524 THR B O 1
ATOM 8789 N N . PRO B 1 525 ? 8.258 17.031 30.453 1 95.19 525 PRO B N 1
ATOM 8790 C CA . PRO B 1 525 ? 8.172 15.633 30 1 95.19 525 PRO B CA 1
ATOM 8791 C C . PRO B 1 525 ? 7.48 14.727 31.031 1 95.19 525 PRO B C 1
ATOM 8793 O O . PRO B 1 525 ? 6.695 13.859 30.656 1 95.19 525 PRO B O 1
ATOM 8796 N N . GLU B 1 526 ? 7.688 14.938 32.25 1 96.06 526 GLU B N 1
ATOM 8797 C CA . GLU B 1 526 ? 7.078 14.141 33.312 1 96.06 526 GLU B CA 1
ATOM 8798 C C . GLU B 1 526 ? 5.578 14.391 33.406 1 96.06 526 GLU B C 1
ATOM 8800 O O . GLU B 1 526 ? 4.793 13.445 33.562 1 96.06 526 GLU B O 1
ATOM 8805 N N . GLN B 1 527 ? 5.258 15.641 33.344 1 96.62 527 GLN B N 1
ATOM 8806 C CA . GLN B 1 527 ? 3.844 15.992 33.406 1 96.62 527 GLN B CA 1
ATOM 8807 C C . GLN B 1 527 ? 3.092 15.438 32.188 1 96.62 527 GLN B C 1
ATOM 8809 O O . GLN B 1 527 ? 1.962 14.961 32.312 1 96.62 527 GLN B O 1
ATOM 8814 N N . TRP B 1 528 ? 3.705 15.5 31.047 1 97.38 528 TRP B N 1
ATOM 8815 C CA . TRP B 1 528 ? 3.127 15 29.812 1 97.38 528 TRP B CA 1
ATOM 8816 C C . TRP B 1 528 ? 2.832 13.508 29.906 1 97.38 528 TRP B C 1
ATOM 8818 O O . TRP B 1 528 ? 1.708 13.078 29.641 1 97.38 528 TRP B O 1
ATOM 8828 N N . THR B 1 529 ? 3.807 12.75 30.344 1 96.94 529 THR B N 1
ATOM 8829 C CA . THR B 1 529 ? 3.678 11.297 30.469 1 96.94 529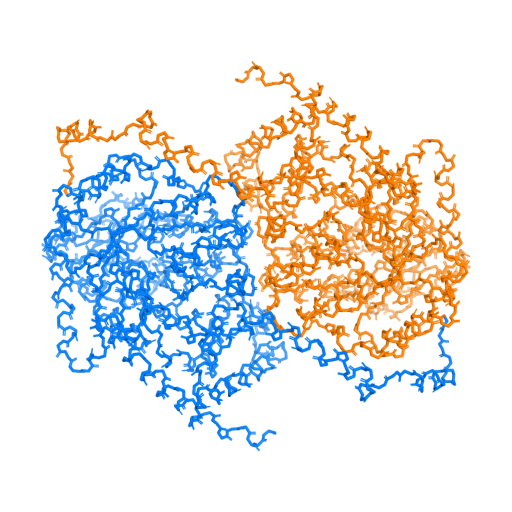 THR B CA 1
ATOM 8830 C C . THR B 1 529 ? 2.633 10.938 31.516 1 96.94 529 THR B C 1
ATOM 8832 O O . THR B 1 529 ? 1.822 10.031 31.312 1 96.94 529 THR B O 1
ATOM 8835 N N . ALA B 1 530 ? 2.656 11.648 32.594 1 97.12 530 ALA B N 1
ATOM 8836 C CA . ALA B 1 530 ? 1.687 11.398 33.656 1 97.12 530 ALA B CA 1
ATOM 8837 C C . ALA B 1 530 ? 0.266 11.688 33.188 1 97.12 530 ALA B C 1
ATOM 8839 O O . ALA B 1 530 ? -0.668 10.953 33.531 1 97.12 530 ALA B O 1
ATOM 8840 N N . GLY B 1 531 ? 0.114 12.797 32.469 1 97.12 531 GLY B N 1
ATOM 8841 C CA . GLY B 1 531 ? -1.198 13.148 31.969 1 97.12 531 GLY B CA 1
ATOM 8842 C C . GLY B 1 531 ? -1.771 12.102 31.031 1 97.12 531 GLY B C 1
ATOM 8843 O O . GLY B 1 531 ? -2.973 11.82 31.062 1 97.12 531 GLY B O 1
ATOM 8844 N N . ILE B 1 532 ? -0.927 11.516 30.203 1 97.88 532 ILE B N 1
ATOM 8845 C CA . ILE B 1 532 ? -1.358 10.477 29.281 1 97.88 532 ILE B CA 1
ATOM 8846 C C . ILE B 1 532 ? -1.749 9.219 30.047 1 97.88 532 ILE B C 1
ATOM 8848 O O . ILE B 1 532 ? -2.775 8.594 29.766 1 97.88 532 ILE B O 1
ATOM 8852 N N . LYS B 1 533 ? -0.991 8.859 31.047 1 96.75 533 LYS B N 1
ATOM 8853 C CA . LYS B 1 533 ? -1.217 7.648 31.812 1 96.75 533 LYS B CA 1
ATOM 8854 C C . LYS B 1 533 ? -2.484 7.766 32.656 1 96.75 533 LYS B C 1
ATOM 8856 O O . LYS B 1 533 ? -3.281 6.828 32.719 1 96.75 533 LYS B O 1
ATOM 8861 N N . GLU B 1 534 ? -2.648 8.922 33.25 1 97.25 534 GLU B N 1
ATOM 8862 C CA . GLU B 1 534 ? -3.779 9.117 34.156 1 97.25 534 GLU B CA 1
ATOM 8863 C C . GLU B 1 534 ? -5.074 9.344 33.375 1 97.25 534 GLU B C 1
ATOM 8865 O O . GLU B 1 534 ? -6.16 9.016 33.844 1 97.25 534 GLU B O 1
ATOM 8870 N N . ALA B 1 535 ? -4.895 9.891 32.281 1 96.12 535 ALA B N 1
ATOM 8871 C CA . ALA B 1 535 ? -6.031 10.156 31.406 1 96.12 535 ALA B CA 1
ATOM 8872 C C . ALA B 1 535 ? -7.176 10.812 32.188 1 96.12 535 ALA B C 1
ATOM 8874 O O . ALA B 1 535 ? -6.969 11.805 32.875 1 96.12 535 ALA B O 1
ATOM 8875 N N . SER B 1 536 ? -8.367 10.289 32.094 1 96.12 536 SER B N 1
ATOM 8876 C CA . SER B 1 536 ? -9.547 10.914 32.656 1 96.12 536 SER B CA 1
ATOM 8877 C C . SER B 1 536 ? -9.523 10.828 34.188 1 96.12 536 SER B C 1
ATOM 8879 O O . SER B 1 536 ? -10.289 11.516 34.875 1 96.12 536 SER B O 1
ATOM 8881 N N . LEU B 1 537 ? -8.656 10.07 34.75 1 96.06 537 LEU B N 1
ATOM 8882 C CA . LEU B 1 537 ? -8.594 9.883 36.219 1 96.06 537 LEU B CA 1
ATOM 8883 C C . LEU B 1 537 ? -7.684 10.922 36.844 1 96.06 537 LEU B C 1
ATOM 8885 O O . LEU B 1 537 ? -7.625 11.031 38.062 1 96.06 537 LEU B O 1
ATOM 8889 N N . GLY B 1 538 ? -7.047 11.711 36 1 95.5 538 GLY B N 1
ATOM 8890 C CA . GLY B 1 538 ? -6.172 12.75 36.531 1 95.5 538 GLY B CA 1
ATOM 8891 C C . GLY B 1 538 ? -6.918 13.984 36.969 1 95.5 538 GLY B C 1
ATOM 8892 O O . GLY B 1 538 ? -8.133 13.953 37.156 1 95.5 538 GLY B O 1
ATOM 8893 N N . SER B 1 539 ? -6.195 15.062 37.375 1 92.06 539 SER B N 1
ATOM 8894 C CA . SER B 1 539 ? -6.816 16.281 37.906 1 92.06 539 SER B CA 1
ATOM 8895 C C . SER B 1 539 ? -6.473 17.484 37.031 1 92.06 539 SER B C 1
ATOM 8897 O O . SER B 1 539 ? -6.84 18.609 37.344 1 92.06 539 SER B O 1
ATOM 8899 N N . GLY B 1 540 ? -5.895 17.359 35.938 1 93.81 540 GLY B N 1
ATOM 8900 C CA . GLY B 1 540 ? -5.492 18.469 35.094 1 93.81 540 GLY B CA 1
ATOM 8901 C C . GLY B 1 540 ? -6.426 18.703 33.906 1 93.81 540 GLY B C 1
ATOM 8902 O O . GLY B 1 540 ? -7.504 18.109 33.844 1 93.81 540 GLY B O 1
ATOM 8903 N N . VAL B 1 541 ? -6.133 19.688 33.094 1 96.56 541 VAL B N 1
ATOM 8904 C CA . VAL B 1 541 ? -6.934 20.094 31.938 1 96.56 541 VAL B CA 1
ATOM 8905 C C . VAL B 1 541 ? -7.203 18.906 31.031 1 96.56 541 VAL B C 1
ATOM 8907 O O . VAL B 1 541 ? -8.312 18.734 30.516 1 96.56 541 VAL B O 1
ATOM 8910 N N . LYS B 1 542 ? -6.238 18.062 30.859 1 97.44 542 LYS B N 1
ATOM 8911 C CA . LYS B 1 542 ? -6.391 16.891 30.031 1 97.44 542 LYS B CA 1
ATOM 8912 C C . LYS B 1 542 ? -7.5 15.977 30.547 1 97.44 542 LYS B C 1
ATOM 8914 O O . LYS B 1 542 ? -8.328 15.492 29.781 1 97.44 542 LYS B O 1
ATOM 8919 N N . ALA B 1 543 ? -7.445 15.703 31.781 1 98 543 ALA B N 1
ATOM 8920 C CA . ALA B 1 543 ? -8.461 14.867 32.406 1 98 543 ALA B CA 1
ATOM 8921 C C . ALA B 1 543 ? -9.852 15.461 32.219 1 98 543 ALA B C 1
ATOM 8923 O O . ALA B 1 543 ? -10.805 14.75 31.922 1 98 543 ALA B O 1
ATOM 8924 N N . ASP B 1 544 ? -9.922 16.75 32.469 1 98.19 544 ASP B N 1
ATOM 8925 C CA . ASP B 1 544 ? -11.203 17.438 32.312 1 98.19 544 ASP B CA 1
ATOM 8926 C C . ASP B 1 544 ? -11.727 17.328 30.891 1 98.19 544 ASP B C 1
ATOM 8928 O O . ASP B 1 544 ? -12.922 17.094 30.688 1 98.19 544 ASP B O 1
ATOM 8932 N N . ARG B 1 545 ? -10.883 17.562 29.922 1 98.69 545 ARG B N 1
ATOM 8933 C CA . ARG B 1 545 ? -11.281 17.5 28.516 1 98.69 545 ARG B CA 1
ATOM 8934 C C . ARG B 1 545 ? -11.711 16.094 28.125 1 98.69 545 ARG B C 1
ATOM 8936 O O . ARG B 1 545 ? -12.641 15.914 27.344 1 98.69 545 ARG B O 1
ATOM 8943 N N . LEU B 1 546 ? -11.016 15.102 28.641 1 98.69 546 LEU B N 1
ATOM 8944 C CA . LEU B 1 546 ? -11.383 13.719 28.359 1 98.69 546 LEU B CA 1
ATOM 8945 C C . LEU B 1 546 ? -12.773 13.406 28.922 1 98.69 546 LEU B C 1
ATOM 8947 O O . LEU B 1 546 ? -13.555 12.703 28.266 1 98.69 546 LEU B O 1
ATOM 8951 N N . LYS B 1 547 ? -13.078 13.914 30.094 1 98.38 547 LYS B N 1
ATOM 8952 C CA . LYS B 1 547 ? -14.406 13.719 30.672 1 98.38 547 LYS B CA 1
ATOM 8953 C C . LYS B 1 547 ? -15.477 14.414 29.844 1 98.38 547 LYS B C 1
ATOM 8955 O O . LYS B 1 547 ? -16.562 13.859 29.641 1 98.38 547 LYS B O 1
ATOM 8960 N N . GLN B 1 548 ? -15.164 15.609 29.469 1 98.31 548 GLN B N 1
ATOM 8961 C CA . GLN B 1 548 ? -16.094 16.328 28.609 1 98.31 548 GLN B CA 1
ATOM 8962 C C . GLN B 1 548 ? -16.359 15.57 27.312 1 98.31 548 GLN B C 1
ATOM 8964 O O . GLN B 1 548 ? -17.5 15.453 26.875 1 98.31 548 GLN B O 1
ATOM 8969 N N . TRP B 1 549 ? -15.289 15.102 26.703 1 98.69 549 TRP B N 1
ATOM 8970 C CA . TRP B 1 549 ? -15.422 14.352 25.453 1 98.69 549 TRP B CA 1
ATOM 8971 C C . TRP B 1 549 ? -16.25 13.094 25.672 1 98.69 549 TRP B C 1
ATOM 8973 O O . TRP B 1 549 ? -17.078 12.742 24.828 1 98.69 549 TRP B O 1
ATOM 8983 N N . ALA B 1 550 ? -15.977 12.375 26.734 1 98.5 550 ALA B N 1
ATOM 8984 C CA . ALA B 1 550 ? -16.703 11.141 27.031 1 98.5 550 ALA B CA 1
ATOM 8985 C C . ALA B 1 550 ? -18.203 11.391 27.109 1 98.5 550 ALA B C 1
ATOM 8987 O O . ALA B 1 550 ? -19 10.555 26.688 1 98.5 550 ALA B O 1
ATOM 8988 N N . THR B 1 551 ? -18.562 12.508 27.688 1 98.31 551 THR B N 1
ATOM 8989 C CA . THR B 1 551 ? -19.969 12.883 27.766 1 98.31 551 THR B CA 1
ATOM 8990 C C . THR B 1 551 ? -20.562 13.078 26.375 1 98.31 551 THR B C 1
ATOM 8992 O O . THR B 1 551 ? -21.656 12.594 26.094 1 98.31 551 THR B O 1
ATOM 8995 N N . GLU B 1 552 ? -19.844 13.789 25.531 1 98.56 552 GLU B N 1
ATOM 8996 C CA . GLU B 1 552 ? -20.312 14.008 24.172 1 98.56 552 GLU B CA 1
ATOM 8997 C C . GLU B 1 552 ? -20.375 12.703 23.391 1 98.56 552 GLU B C 1
ATOM 8999 O O . GLU B 1 552 ? -21.266 12.516 22.547 1 98.56 552 GLU B O 1
ATOM 9004 N N . TRP B 1 553 ? -19.438 11.766 23.594 1 98.75 553 TRP B N 1
ATOM 9005 C CA . TRP B 1 553 ? -19.422 10.461 22.953 1 98.75 553 TRP B CA 1
ATOM 9006 C C . TRP B 1 553 ? -20.672 9.656 23.297 1 98.75 553 TRP B C 1
ATOM 9008 O O . TRP B 1 553 ? -21.297 9.07 22.422 1 98.75 553 TRP B O 1
ATOM 9018 N N . GLU B 1 554 ? -21.047 9.688 24.562 1 98.69 554 GLU B N 1
ATOM 9019 C CA . GLU B 1 554 ? -22.234 8.953 25 1 98.69 554 GLU B CA 1
ATOM 9020 C C . GLU B 1 554 ? -23.5 9.539 24.391 1 98.69 554 GLU B C 1
ATOM 9022 O O . GLU B 1 554 ? -24.406 8.805 24 1 98.69 554 GLU B O 1
ATOM 9027 N N . LYS B 1 555 ? -23.562 10.859 24.359 1 98.62 555 LYS B N 1
ATOM 9028 C CA . LYS B 1 555 ? -24.703 11.516 23.719 1 98.62 555 LYS B CA 1
ATOM 9029 C C . LYS B 1 555 ? -24.812 11.133 22.25 1 98.62 555 LYS B C 1
ATOM 9031 O O . LYS B 1 555 ? -25.906 10.906 21.75 1 98.62 555 LYS B O 1
ATOM 9036 N N . PHE B 1 556 ? -23.719 11.133 21.641 1 98.69 556 PHE B N 1
ATOM 9037 C CA . PHE B 1 556 ? -23.641 10.766 20.234 1 98.69 556 PHE B CA 1
ATOM 9038 C C . PHE B 1 556 ? -24.141 9.336 20.016 1 98.69 556 PHE B C 1
ATOM 9040 O O . PHE B 1 556 ? -24.922 9.07 19.094 1 98.69 556 PHE B O 1
ATOM 9047 N N . CYS B 1 557 ? -23.625 8.359 20.781 1 98.81 557 CYS B N 1
ATOM 9048 C CA . CYS B 1 557 ? -24.062 6.973 20.672 1 98.81 557 CYS B CA 1
ATOM 9049 C C . CYS B 1 557 ? -25.562 6.84 20.891 1 98.81 557 CYS B C 1
ATOM 9051 O O . CYS B 1 557 ? -26.234 6.082 20.188 1 98.81 557 CYS B O 1
ATOM 9053 N N . LEU B 1 558 ? -26.062 7.586 21.891 1 98.56 558 LEU B N 1
ATOM 9054 C CA . LEU B 1 558 ? -27.5 7.598 22.141 1 98.56 558 LEU B CA 1
ATOM 9055 C C . LEU B 1 558 ? -28.266 8.102 20.906 1 98.56 558 LEU B C 1
ATOM 9057 O O . LEU B 1 558 ? -29.297 7.547 20.547 1 98.56 558 LEU B O 1
ATOM 9061 N N . TRP B 1 559 ? -27.734 9.141 20.344 1 98.69 559 TRP B N 1
ATOM 9062 C CA . TRP B 1 559 ? -28.344 9.688 19.141 1 98.69 559 TRP B CA 1
ATOM 9063 C C . TRP B 1 559 ? -28.406 8.648 18.031 1 98.69 559 TRP B C 1
ATOM 9065 O O . TRP B 1 559 ? -29.422 8.539 17.328 1 98.69 559 TRP B O 1
ATOM 9075 N N . ILE B 1 560 ? -27.359 7.871 17.781 1 98.69 560 ILE B N 1
ATOM 9076 C CA . ILE B 1 560 ? -27.344 6.828 16.766 1 98.69 560 ILE B CA 1
ATOM 9077 C C . ILE B 1 560 ? -28.453 5.82 17.031 1 98.69 560 ILE B C 1
ATOM 9079 O O . ILE B 1 560 ? -29.172 5.422 16.109 1 98.69 560 ILE B O 1
ATOM 9083 N N . VAL B 1 561 ? -28.547 5.414 18.297 1 98.31 561 VAL B N 1
ATOM 9084 C CA . VAL B 1 561 ? -29.531 4.406 18.672 1 98.31 561 VAL B CA 1
ATOM 9085 C C . VAL B 1 561 ? -30.938 4.949 18.438 1 98.31 561 VAL B C 1
ATOM 9087 O O . VAL B 1 561 ? -31.812 4.23 17.953 1 98.31 561 VAL B O 1
ATOM 9090 N N . GLU B 1 562 ? -31.141 6.191 18.75 1 97.94 562 GLU B N 1
ATOM 9091 C CA . GLU B 1 562 ? -32.469 6.809 18.594 1 97.94 562 GLU B CA 1
ATOM 9092 C C . GLU B 1 562 ? -32.781 7.031 17.125 1 97.94 562 GLU B C 1
ATOM 9094 O O . GLU B 1 562 ? -33.938 6.785 16.688 1 97.94 562 GLU B O 1
ATOM 9099 N N . GLU B 1 563 ? -31.828 7.453 16.422 1 97.44 563 GLU B N 1
ATOM 9100 C CA . GLU B 1 563 ? -32.062 7.871 15.039 1 97.44 563 GLU B CA 1
ATOM 9101 C C . GLU B 1 563 ? -32.094 6.668 14.094 1 97.44 563 GLU B C 1
ATOM 9103 O O . GLU B 1 563 ? -32.844 6.656 13.125 1 97.44 563 GLU B O 1
ATOM 9108 N N . PHE B 1 564 ? -31.297 5.648 14.367 1 96.38 564 PHE B N 1
ATOM 9109 C CA . PHE B 1 564 ? -31.094 4.59 13.383 1 96.38 564 PHE B CA 1
ATOM 9110 C C . PHE B 1 564 ? -31.5 3.238 13.961 1 96.38 564 PHE B C 1
ATOM 9112 O O . PHE B 1 564 ? -31.391 2.213 13.281 1 96.38 564 PHE B O 1
ATOM 9119 N N . GLY B 1 565 ? -31.875 3.105 15.203 1 89.38 565 GLY B N 1
ATOM 9120 C CA . GLY B 1 565 ? -32.156 1.848 15.883 1 89.38 565 GLY B CA 1
ATOM 9121 C C . GLY B 1 565 ? -33.375 1.144 15.352 1 89.38 565 GLY B C 1
ATOM 9122 O O . GLY B 1 565 ? -33.438 -0.088 15.312 1 89.38 565 GLY B O 1
ATOM 9123 N N . GLU B 1 566 ? -34.5 1.76 15.172 1 77 566 GLU B N 1
ATOM 9124 C CA . GLU B 1 566 ? -35.75 1.137 14.828 1 77 566 GLU B CA 1
ATOM 9125 C C . GLU B 1 566 ? -35.75 0.632 13.391 1 77 566 GLU B C 1
ATOM 9127 O O . GLU B 1 566 ? -36.562 -0.212 13.016 1 77 566 GLU B O 1
ATOM 9132 N N . GLU B 1 567 ? -34.969 0.937 12.594 1 62.69 567 GLU B N 1
ATOM 9133 C CA . GLU B 1 567 ? -34.969 0.461 11.211 1 62.69 567 GLU B CA 1
ATOM 9134 C C . GLU B 1 567 ? -34.688 -1.037 11.141 1 62.69 567 GLU B C 1
ATOM 9136 O O . GLU B 1 567 ? -35 -1.686 10.141 1 62.69 567 GLU B O 1
ATOM 9141 N N . SER B 1 568 ? -34.094 -1.708 11.977 1 52.22 568 SER B N 1
ATOM 9142 C CA . SER B 1 568 ? -33.656 -3.098 11.906 1 52.22 568 SER B CA 1
ATOM 9143 C C . SER B 1 568 ? -34.812 -4.059 12.086 1 52.22 568 SER B C 1
ATOM 9145 O O . SER B 1 568 ? -34.656 -5.27 11.922 1 52.22 568 SER B O 1
ATOM 9147 N N . GLY B 1 569 ? -35.906 -3.848 12.672 1 42.12 569 GLY B N 1
ATOM 9148 C CA . GLY B 1 569 ? -37 -4.793 12.805 1 42.12 569 GLY B CA 1
ATOM 9149 C C . GLY B 1 569 ? -37.75 -5.055 11.5 1 42.12 569 GLY B C 1
ATOM 9150 O O . GLY B 1 569 ? -38.625 -5.902 11.43 1 42.12 569 GLY B O 1
ATOM 9151 N N . LYS B 1 570 ? -37.781 -4.379 10.539 1 38.41 570 LYS B N 1
ATOM 9152 C CA . LYS B 1 570 ? -38.531 -4.703 9.32 1 38.41 570 LYS B CA 1
ATOM 9153 C C . LYS B 1 570 ? -37.625 -5.434 8.312 1 38.41 570 LYS B C 1
ATOM 9155 O O . LYS B 1 570 ? -38.062 -5.715 7.191 1 38.41 570 LYS B O 1
ATOM 9160 N N . ALA B 1 571 ? -36.438 -5.555 8.344 1 29.75 571 ALA B N 1
ATOM 9161 C CA . ALA B 1 571 ? -35.719 -6.227 7.262 1 29.75 571 ALA B CA 1
ATOM 9162 C C . ALA B 1 571 ? -35.719 -7.742 7.469 1 29.75 571 ALA B C 1
ATOM 9164 O O . ALA B 1 571 ? -35.531 -8.219 8.586 1 29.75 571 ALA B O 1
#

Secondary structure (DSSP, 8-state):
-PPPHHHHHHHHHHSPPTTSHHHHHHHHHHHHHHHHHHTTSTTHHHHHT--HHHHHHHHHHHHHHHHHHHHTSSGGGHHHHHHHHS----TT--HHHHHHHHTTSHHHHHHHHS--EEEEEEEGGGSS-HHHHHHHHHHSTTEEEEESS---SHHHHHHS-EEEEE-SS----S-TTSTTPPTT--EEHHHHHHT-TTTHHHHHHHHHHHHHS--HHHHH-GGG-HHHHHHHHHHHHHHHHHHH-BHHHHHHHHHHHHHHHHHTTEEEEEEEEEES---B-TT-SSBPSS-HHHHHHHHHHHHHHHHSGGGTT--EEEEEEEEETTS-HHHHHHHHHHHHHHHHHSTTTEEEEEEES-TTTS--GGGGHHHHHHHHHHHHHHT----B--EE--SS-SSSTTTTHHHHHHHTT-SEEEE-GGGGG-HHHHHHHHHHTPEEEE-HHHHHHTTSSSSGGG-SHHHHHHTT--EEE--BSHHHHT--SSSSHHHHHHHHHH-TTTHHHHHHHHHHHHHHT--SS---HHHHHHHHHHGGGSSSHHHHHHHHHHHHHHHHHHHHHHHHSGGGG--/-PPPHHHHHHHHHHSPPTTSHHHHHHHHHHHHHHHHHHTTSTTHHHHHT--HHHHHHHHHHHHHHHHHHHHTSSGGGTTSHHHHH-----TT--HHHHHHHHTTSHHHHHHHHS--EEEEEEEGGGSS-HHHHHHHHHHSTTEEEEESS---SHHHHHHS-EEEEE-SS----S-TTSTTPPTT--EEHHHHHHT-TTTHHHHHHHHHHHHHS--HHHHH-GGG-HHHHHHHHHHHHHHHHHHH-BHHHHHHHHHHHHHHHHHTTEEEEEEEEEES---B-TT--SPPSS-HHHHHHHHHHHHHHHHSGGGTT--EEEEEEEEETTS-HHHHHHHHHHHHHHHHHSTTTEEEEEEES-TTTS--GGGGHHHHHHHHHHHHHHT----B--EE--SS-SSSTTTTHHHHHHHTT-SEEEE-GGGGG-HHHHHHHHHHTPEEEE-HHHHHHTTSSSSGGG-SHHHHHHTT--EEE--BSHHHHT--SSSSHHHHHHHHHH-TTTHHHHHHHHHHHHHHT--SS---HHHHHHHHHHGGGSSSHHHHHHHHHHHHHHHHHHHHHHHHSGGGG--